Protein AF-0000000083105494 (afdb_homodimer)

Solvent-accessible surface area (backbone atoms only — not comparable to full-atom values): 40669 Å² total; per-residue (Å²): 112,78,75,77,61,77,75,49,69,67,76,32,49,56,84,38,70,68,55,65,85,56,26,51,61,55,11,48,39,48,47,36,42,45,45,66,52,33,46,44,54,46,51,53,44,27,59,74,67,64,54,54,57,67,59,31,16,49,34,38,19,14,28,33,33,40,18,11,52,31,17,45,44,21,35,59,31,64,84,68,34,8,37,50,44,66,51,49,32,23,37,40,69,78,44,42,65,52,46,45,53,34,26,71,74,64,28,65,27,23,39,31,28,13,31,29,54,16,12,51,47,27,33,54,46,23,78,41,35,82,72,43,46,78,60,58,36,58,67,40,40,13,47,31,38,25,30,40,12,56,63,34,26,46,56,16,44,41,22,15,15,26,46,88,60,64,48,18,34,68,67,27,41,49,35,8,49,50,10,35,52,42,21,52,49,26,48,73,70,44,53,68,67,40,31,39,23,10,54,42,52,9,36,50,51,19,47,53,52,35,52,76,67,68,71,58,75,61,60,59,34,71,69,38,51,71,67,47,75,68,61,59,56,75,56,64,71,31,86,45,67,50,46,28,55,42,34,39,44,50,35,52,50,48,42,44,50,36,45,49,46,49,34,50,44,32,35,50,69,67,70,36,78,58,48,69,61,33,46,31,4,34,31,26,23,33,9,51,34,9,28,52,16,24,45,36,56,17,60,52,38,33,66,44,62,62,43,47,48,42,28,61,64,64,13,52,43,20,34,50,31,48,49,52,28,21,52,50,30,40,55,52,21,29,21,39,34,62,27,22,55,60,48,55,52,56,47,12,27,54,9,15,42,34,32,53,53,28,18,42,40,23,47,52,10,50,60,48,41,55,79,53,75,84,41,74,63,51,46,48,41,48,15,48,14,43,26,51,8,39,13,30,38,72,40,50,60,45,42,64,74,50,56,71,50,56,30,55,37,45,38,49,9,34,44,44,17,40,52,46,26,44,50,45,65,68,70,48,80,74,82,77,75,84,74,91,126,112,79,77,78,61,77,76,50,70,66,76,31,50,58,85,39,71,69,56,65,85,57,26,51,61,54,11,46,40,49,46,35,43,46,46,66,54,35,46,43,56,46,52,52,44,26,59,74,68,66,54,54,57,67,59,32,17,49,36,36,19,16,28,33,32,38,18,12,51,33,16,46,44,22,37,59,32,61,86,69,34,8,36,48,42,63,50,50,32,25,37,40,68,79,43,41,65,52,46,44,53,34,26,72,74,64,28,65,27,24,40,31,28,12,32,28,53,16,12,51,47,26,31,53,47,23,77,42,35,81,71,44,46,78,59,56,35,58,66,39,40,13,49,33,37,26,30,40,13,57,61,35,26,45,55,16,44,42,21,14,14,26,46,88,59,63,48,18,34,67,67,26,41,50,35,8,49,50,12,36,53,42,21,54,49,26,48,72,71,44,52,69,67,42,31,39,22,11,53,42,52,11,38,52,52,20,47,52,52,35,52,76,66,68,72,58,73,61,62,58,33,72,70,37,51,70,66,49,76,69,61,59,57,77,56,66,72,31,85,44,68,49,46,28,55,42,34,40,43,50,35,53,49,48,43,44,49,37,46,49,46,49,35,50,44,32,34,49,69,66,71,36,78,58,49,70,63,32,46,32,4,34,31,26,22,31,10,50,36,10,28,51,16,24,44,35,55,17,59,50,38,33,65,44,62,62,41,48,49,40,28,62,65,65,12,50,44,21,33,50,30,48,48,52,27,21,52,51,31,40,56,51,20,29,21,38,34,60,27,21,56,59,49,56,52,56,48,11,26,53,10,15,41,34,32,52,53,29,18,42,41,23,46,51,10,49,60,49,41,56,79,54,75,83,42,72,65,51,46,47,41,49,15,46,15,44,26,50,9,37,14,30,37,72,38,51,60,45,40,65,74,48,57,70,50,56,32,56,36,45,38,50,8,33,44,45,18,38,52,46,26,44,51,46,66,68,69,48,78,75,81,77,78,83,77,91,123

Structure (mmCIF, N/CA/C/O backbone):
data_AF-0000000083105494-model_v1
#
loop_
_entity.id
_entity.type
_entity.pdbx_description
1 polymer 'Purine permease'
#
loop_
_atom_site.group_PDB
_atom_site.id
_atom_site.type_symbol
_atom_site.label_atom_id
_atom_site.label_alt_id
_atom_site.label_comp_id
_atom_site.label_asym_id
_atom_site.label_entity_id
_atom_site.label_seq_id
_atom_site.pdbx_PDB_ins_code
_atom_site.Cartn_x
_atom_site.Cartn_y
_atom_site.Cartn_z
_atom_site.occupancy
_atom_site.B_iso_or_equiv
_atom_site.auth_seq_id
_atom_site.auth_comp_id
_atom_site.auth_asym_id
_atom_site.auth_atom_id
_atom_site.pdbx_PDB_model_num
ATOM 1 N N . MET A 1 1 ? -32.125 -5.23 3.387 1 21.81 1 MET A N 1
ATOM 2 C CA . MET A 1 1 ? -30.734 -4.965 3.018 1 21.81 1 MET A CA 1
ATOM 3 C C . MET A 1 1 ? -30.25 -5.961 1.968 1 21.81 1 MET A C 1
ATOM 5 O O . MET A 1 1 ? -29.922 -7.102 2.295 1 21.81 1 MET A O 1
ATOM 9 N N . GLU A 1 2 ? -30.797 -5.938 0.89 1 27.48 2 GLU A N 1
ATOM 10 C CA . GLU A 1 2 ? -30.641 -6.902 -0.192 1 27.48 2 GLU A CA 1
ATOM 11 C C . GLU A 1 2 ? -29.172 -7.027 -0.611 1 27.48 2 GLU A C 1
ATOM 13 O O . GLU A 1 2 ? -28.516 -6.027 -0.911 1 27.48 2 GLU A O 1
ATOM 18 N N . ASN A 1 3 ? -28.359 -7.879 0.05 1 33.28 3 ASN A N 1
ATOM 19 C CA . ASN A 1 3 ? -27.062 -8.391 -0.372 1 33.28 3 ASN A CA 1
ATOM 20 C C . ASN A 1 3 ? -26.953 -8.477 -1.892 1 33.28 3 ASN A C 1
ATOM 22 O O . ASN A 1 3 ? -27.547 -9.359 -2.51 1 33.28 3 ASN A O 1
ATOM 26 N N . ASN A 1 4 ? -27.125 -7.426 -2.52 1 34.78 4 ASN A N 1
ATOM 27 C CA . ASN A 1 4 ? -26.984 -7.434 -3.973 1 34.78 4 ASN A CA 1
ATOM 28 C C . ASN A 1 4 ? -25.75 -8.203 -4.414 1 34.78 4 ASN A C 1
ATOM 30 O O . ASN A 1 4 ? -24.672 -7.633 -4.535 1 34.78 4 ASN A O 1
ATOM 34 N N . THR A 1 5 ? -25.469 -9.383 -3.889 1 42.84 5 THR A N 1
ATOM 35 C CA . THR A 1 5 ? -24.516 -10.398 -4.348 1 42.84 5 THR A CA 1
ATOM 36 C C . THR A 1 5 ? -24.562 -10.523 -5.871 1 42.84 5 THR A C 1
ATOM 38 O O . THR A 1 5 ? -25.609 -10.781 -6.449 1 42.84 5 THR A O 1
ATOM 41 N N . THR A 1 6 ? -23.891 -9.758 -6.527 1 47.97 6 THR A N 1
ATOM 42 C CA . THR A 1 6 ? -23.781 -10 -7.965 1 47.97 6 THR A CA 1
ATOM 43 C C . THR A 1 6 ? -23.828 -11.5 -8.266 1 47.97 6 THR A C 1
ATOM 45 O O . THR A 1 6 ? -22.922 -12.242 -7.891 1 47.97 6 THR A O 1
ATOM 48 N N . GLU A 1 7 ? -24.969 -12.07 -8.305 1 58.03 7 GLU A N 1
ATOM 49 C CA . GLU A 1 7 ? -25.25 -13.469 -8.602 1 58.03 7 GLU A CA 1
ATOM 50 C C . GLU A 1 7 ? -24.531 -13.914 -9.883 1 58.03 7 GLU A C 1
ATOM 52 O O . GLU A 1 7 ? -24.734 -13.312 -10.945 1 58.03 7 GLU A O 1
ATOM 57 N N . ILE A 1 8 ? -23.312 -14.625 -9.75 1 74.38 8 ILE A N 1
ATOM 58 C CA . ILE A 1 8 ? -22.641 -15.234 -10.891 1 74.38 8 ILE A CA 1
ATOM 59 C C . ILE A 1 8 ? -23.531 -16.344 -11.477 1 74.38 8 ILE A C 1
ATOM 61 O O . ILE A 1 8 ? -24.203 -17.047 -10.742 1 74.38 8 ILE A O 1
ATOM 65 N N . ASN A 1 9 ? -23.688 -16.297 -12.758 1 82.94 9 ASN A N 1
ATOM 66 C CA . ASN A 1 9 ? -24.406 -17.359 -13.461 1 82.94 9 ASN A CA 1
ATOM 67 C C . ASN A 1 9 ? -23.562 -18.609 -13.602 1 82.94 9 ASN A C 1
ATOM 69 O O . ASN A 1 9 ? -22.703 -18.688 -14.484 1 82.94 9 ASN A O 1
ATOM 73 N N . ILE A 1 10 ? -23.875 -19.656 -12.789 1 91.19 10 ILE A N 1
ATOM 74 C CA . ILE A 1 10 ? -23.094 -20.891 -12.805 1 91.19 10 ILE A CA 1
ATOM 75 C C . ILE A 1 10 ? -23.594 -21.797 -13.922 1 91.19 10 ILE A C 1
ATOM 77 O O . ILE A 1 10 ? -24.766 -22.172 -13.953 1 91.19 10 ILE A O 1
ATOM 81 N N . ILE A 1 11 ? -22.688 -22.156 -14.805 1 93.12 11 ILE A N 1
ATOM 82 C CA . ILE A 1 11 ? -23 -22.984 -15.961 1 93.12 11 ILE A CA 1
ATOM 83 C C . ILE A 1 11 ? -22.75 -24.453 -15.617 1 93.12 11 ILE A C 1
ATOM 85 O O . ILE A 1 11 ? -23.531 -25.328 -16.031 1 93.12 11 ILE A O 1
ATOM 89 N N . TYR A 1 12 ? -21.656 -24.734 -14.914 1 95.31 12 TYR A N 1
ATOM 90 C CA . TYR A 1 12 ? -21.328 -26.062 -14.422 1 95.31 12 TYR A CA 1
ATOM 91 C C . TYR A 1 12 ? -21.141 -26.062 -12.914 1 95.31 12 TYR A C 1
ATOM 93 O O . TYR A 1 12 ? -20.344 -25.281 -12.391 1 95.31 12 TYR A O 1
ATOM 101 N N . GLY A 1 13 ? -21.812 -26.906 -12.289 1 94.94 13 GLY A N 1
ATOM 102 C CA . GLY A 1 13 ? -21.719 -27.016 -10.844 1 94.94 13 GLY A CA 1
ATOM 103 C C . GLY A 1 13 ? -20.531 -27.828 -10.383 1 94.94 13 GLY A C 1
ATOM 104 O O . GLY A 1 13 ? -19.766 -28.344 -11.203 1 94.94 13 GLY A O 1
ATOM 105 N N . ILE A 1 14 ? -20.438 -28.109 -9.141 1 95.31 14 ILE A N 1
ATOM 106 C CA . ILE A 1 14 ? -19.25 -28.641 -8.492 1 95.31 14 ILE A CA 1
ATOM 107 C C . ILE A 1 14 ? -18.984 -30.062 -8.961 1 95.31 14 ILE A C 1
ATOM 109 O O . ILE A 1 14 ? -17.828 -30.453 -9.141 1 95.31 14 ILE A O 1
ATOM 113 N N . ASN A 1 15 ? -19.984 -30.812 -9.219 1 94.81 15 ASN A N 1
ATOM 114 C CA . ASN A 1 15 ? -19.812 -32.219 -9.547 1 94.81 15 ASN A CA 1
ATOM 115 C C . ASN A 1 15 ? -20.094 -32.5 -11.023 1 94.81 15 ASN A C 1
ATOM 117 O O . ASN A 1 15 ? -20.078 -33.656 -11.469 1 94.81 15 ASN A O 1
ATOM 121 N N . ASP A 1 16 ? -20.312 -31.391 -11.742 1 96.19 16 ASP A N 1
ATOM 122 C CA . ASP A 1 16 ? -20.562 -31.547 -13.172 1 96.19 16 ASP A CA 1
ATOM 123 C C . ASP A 1 16 ? -19.281 -31.969 -13.914 1 96.19 16 ASP A C 1
ATOM 125 O O . ASP A 1 16 ? -18.188 -31.547 -13.547 1 96.19 16 ASP A O 1
ATOM 129 N N . LYS A 1 17 ? -19.5 -32.844 -14.906 1 97 17 LYS A N 1
ATOM 130 C CA . LYS A 1 17 ? -18.406 -33.281 -15.758 1 97 17 LYS A CA 1
ATOM 131 C C . LYS A 1 17 ? -18.672 -32.969 -17.219 1 97 17 LYS A C 1
ATOM 133 O O . LYS A 1 17 ? -19.078 -33.875 -17.984 1 97 17 LYS A O 1
ATOM 138 N N . PRO A 1 18 ? -18.391 -31.828 -17.562 1 95.44 18 PRO A N 1
ATOM 139 C CA . PRO A 1 18 ? -18.594 -31.531 -18.984 1 95.44 18 PRO A CA 1
ATOM 140 C C . PRO A 1 18 ? -17.797 -32.438 -19.906 1 95.44 18 PRO A C 1
ATOM 142 O O . PRO A 1 18 ? -16.859 -33.125 -19.469 1 95.44 18 PRO A O 1
ATOM 145 N N . LYS A 1 19 ? -18.234 -32.438 -21.172 1 96.06 19 LYS A N 1
ATOM 146 C CA . LYS A 1 19 ? -17.516 -33.25 -22.156 1 96.06 19 LYS A CA 1
ATOM 147 C C . LYS A 1 19 ? -16.047 -32.812 -22.25 1 96.06 19 LYS A C 1
ATOM 149 O O . LYS A 1 19 ? -15.727 -31.641 -22.016 1 96.06 19 LYS A O 1
ATOM 154 N N . LEU A 1 20 ? -15.266 -33.719 -22.609 1 95.62 20 LEU A N 1
ATOM 155 C CA . LEU A 1 20 ? -13.828 -33.469 -22.672 1 95.62 20 LEU A CA 1
ATOM 156 C C . LEU A 1 20 ? -13.516 -32.344 -23.641 1 95.62 20 LEU A C 1
ATOM 158 O O . LEU A 1 20 ? -12.594 -31.562 -23.422 1 95.62 20 LEU A O 1
ATOM 162 N N . SER A 1 21 ? -14.312 -32.25 -24.703 1 95.19 21 SER A N 1
ATOM 163 C CA . SER A 1 21 ? -14.094 -31.203 -25.703 1 95.19 21 SER A CA 1
ATOM 164 C C . SER A 1 21 ? -14.305 -29.812 -25.109 1 95.19 21 SER A C 1
ATOM 166 O O . SER A 1 21 ? -13.688 -28.844 -25.562 1 95.19 21 SER A O 1
ATOM 168 N N . LYS A 1 22 ? -15.102 -29.75 -24.125 1 94.44 22 LYS A N 1
ATOM 169 C CA . LYS A 1 22 ? -15.352 -28.484 -23.438 1 94.44 22 LYS A CA 1
ATOM 170 C C . LYS A 1 22 ? -14.453 -28.328 -22.219 1 94.44 22 LYS A C 1
ATOM 172 O O . LYS A 1 22 ? -14.008 -27.219 -21.906 1 94.44 22 LYS A O 1
ATOM 177 N N . SER A 1 23 ? -14.172 -29.438 -21.578 1 96.31 23 SER A N 1
ATOM 178 C CA . SER A 1 23 ? -13.422 -29.422 -20.312 1 96.31 23 SER A CA 1
ATOM 179 C C . SER A 1 23 ? -11.961 -29.047 -20.547 1 96.31 23 SER A C 1
ATOM 181 O O . SER A 1 23 ? -11.359 -28.359 -19.719 1 96.31 23 SER A O 1
ATOM 183 N N . ILE A 1 24 ? -11.414 -29.469 -21.609 1 95.88 24 ILE A N 1
ATOM 184 C CA . ILE A 1 24 ? -9.992 -29.25 -21.859 1 95.88 24 ILE A CA 1
ATOM 185 C C . ILE A 1 24 ? -9.727 -27.75 -22.062 1 95.88 24 ILE A C 1
ATOM 187 O O . ILE A 1 24 ? -8.867 -27.172 -21.391 1 95.88 24 ILE A O 1
ATOM 191 N N . PRO A 1 25 ? -10.531 -27.125 -22.938 1 93.19 25 PRO A N 1
ATOM 192 C CA . PRO A 1 25 ? -10.312 -25.672 -23.062 1 93.19 25 PRO A CA 1
ATOM 193 C C . PRO A 1 25 ? -10.578 -24.922 -21.766 1 93.19 25 PRO A C 1
ATOM 195 O O . PRO A 1 25 ? -9.875 -23.969 -21.438 1 93.19 25 PRO A O 1
ATOM 198 N N . LEU A 1 26 ? -11.539 -25.328 -21.062 1 94.19 26 LEU A N 1
ATOM 199 C CA . LEU A 1 26 ? -11.852 -24.703 -19.781 1 94.19 26 LEU A CA 1
ATOM 200 C C . LEU A 1 26 ? -10.727 -24.922 -18.781 1 94.19 26 LEU A C 1
ATOM 202 O O . LEU A 1 26 ? -10.391 -24.016 -18.016 1 94.19 26 LEU A O 1
ATOM 206 N N . ALA A 1 27 ? -10.164 -26.094 -18.781 1 96.56 27 ALA A N 1
ATOM 207 C CA . ALA A 1 27 ? -9.023 -26.391 -17.922 1 96.56 27 ALA A CA 1
ATOM 208 C C . ALA A 1 27 ? -7.816 -25.547 -18.297 1 96.56 27 ALA A C 1
ATOM 210 O O . ALA A 1 27 ? -7.09 -25.062 -17.422 1 96.56 27 ALA A O 1
ATOM 211 N N . PHE A 1 28 ? -7.637 -25.375 -19.562 1 93.94 28 PHE A N 1
ATOM 212 C CA . PHE A 1 28 ? -6.523 -24.562 -20.047 1 93.94 28 PHE A CA 1
ATOM 213 C C . PHE A 1 28 ? -6.645 -23.125 -19.562 1 93.94 28 PHE A C 1
ATOM 215 O O . PHE A 1 28 ? -5.637 -22.469 -19.297 1 93.94 28 PHE A O 1
ATOM 222 N N . GLN A 1 29 ? -7.82 -22.672 -19.391 1 92.25 29 GLN A N 1
ATOM 223 C CA . GLN A 1 29 ? -8.031 -21.312 -18.891 1 92.25 29 GLN A CA 1
ATOM 224 C C . GLN A 1 29 ? -7.488 -21.172 -17.469 1 92.25 29 GLN A C 1
ATOM 226 O O . GLN A 1 29 ? -6.879 -20.156 -17.125 1 92.25 29 GLN A O 1
ATOM 231 N N . HIS A 1 30 ? -7.719 -22.172 -16.672 1 94.75 30 HIS A N 1
ATOM 232 C CA . HIS A 1 30 ? -7.184 -22.156 -15.312 1 94.75 30 HIS A CA 1
ATOM 233 C C . HIS A 1 30 ? -5.656 -22.156 -15.328 1 94.75 30 HIS A C 1
ATOM 235 O O . HIS A 1 30 ? -5.027 -21.453 -14.547 1 94.75 30 HIS A O 1
ATOM 241 N N . ILE A 1 31 ? -5.133 -22.922 -16.203 1 94.31 31 ILE A N 1
ATOM 242 C CA . ILE A 1 31 ? -3.682 -23.031 -16.297 1 94.31 31 ILE A CA 1
ATOM 243 C C . ILE A 1 31 ? -3.09 -21.703 -16.766 1 94.31 31 ILE A C 1
ATOM 245 O O . ILE A 1 31 ? -2.088 -21.234 -16.219 1 94.31 31 ILE A O 1
ATOM 249 N N . LEU A 1 32 ? -3.725 -21.188 -17.719 1 90.5 32 LEU A N 1
ATOM 250 C CA . LEU A 1 32 ? -3.242 -19.922 -18.266 1 90.5 32 LEU A CA 1
ATOM 251 C C . LEU A 1 32 ? -3.307 -18.812 -17.203 1 90.5 32 LEU A C 1
ATOM 253 O O . LEU A 1 32 ? -2.439 -17.938 -17.156 1 90.5 32 LEU A O 1
ATOM 257 N N . ALA A 1 33 ? -4.258 -18.891 -16.359 1 89.75 33 ALA A N 1
ATOM 258 C CA . ALA A 1 33 ? -4.461 -17.859 -15.336 1 89.75 33 ALA A CA 1
ATOM 259 C C . ALA A 1 33 ? -3.389 -17.953 -14.258 1 89.75 33 ALA A C 1
ATOM 261 O O . ALA A 1 33 ? -2.902 -16.922 -13.773 1 89.75 33 ALA A O 1
ATOM 262 N N . MET A 1 34 ? -2.988 -19.109 -13.961 1 93.06 34 MET A N 1
ATOM 263 C CA . MET A 1 34 ? -2.096 -19.266 -12.812 1 93.06 34 MET A CA 1
ATOM 264 C C . MET A 1 34 ? -0.644 -19.375 -13.266 1 93.06 34 MET A C 1
ATOM 266 O O . MET A 1 34 ? 0.272 -19.312 -12.445 1 93.06 34 MET A O 1
ATOM 270 N N . PHE A 1 35 ? -0.411 -19.547 -14.555 1 90.88 35 PHE A N 1
ATOM 271 C CA . PHE A 1 35 ? 0.875 -19.969 -15.102 1 90.88 35 PHE A CA 1
ATOM 272 C C . PHE A 1 35 ? 1.973 -18.984 -14.727 1 90.88 35 PHE A C 1
ATOM 274 O O . PHE A 1 35 ? 3.01 -19.375 -14.188 1 90.88 35 PHE A O 1
ATOM 281 N N . ALA A 1 36 ? 1.715 -17.75 -14.984 1 90.81 36 ALA A N 1
ATOM 282 C CA . ALA A 1 36 ? 2.713 -16.719 -14.734 1 90.81 36 ALA A CA 1
ATOM 283 C C . ALA A 1 36 ? 3.078 -16.656 -13.25 1 90.81 36 ALA A C 1
ATOM 285 O O . ALA A 1 36 ? 4.246 -16.484 -12.898 1 90.81 36 ALA A O 1
ATOM 286 N N . SER A 1 37 ? 2.119 -16.797 -12.414 1 92.94 37 SER A N 1
ATOM 287 C CA . SER A 1 37 ? 2.35 -16.75 -10.977 1 92.94 37 SER A CA 1
ATOM 288 C C . SER A 1 37 ? 3.182 -17.938 -10.508 1 92.94 37 SER A C 1
ATOM 290 O O . SER A 1 37 ? 4.078 -17.781 -9.672 1 92.94 37 SER A O 1
ATOM 292 N N . ASN A 1 38 ? 2.945 -19.031 -11.07 1 96.31 38 ASN A N 1
ATOM 293 C CA . ASN A 1 38 ? 3.568 -20.266 -10.625 1 96.31 38 ASN A CA 1
ATOM 294 C C . ASN A 1 38 ? 5.062 -20.297 -10.953 1 96.31 38 ASN A C 1
ATOM 296 O O . ASN A 1 38 ? 5.84 -20.953 -10.258 1 96.31 38 ASN A O 1
ATOM 300 N N . ILE A 1 39 ? 5.484 -19.609 -11.945 1 95.5 39 ILE A N 1
ATOM 301 C CA . ILE A 1 39 ? 6.867 -19.719 -12.406 1 95.5 39 ILE A CA 1
ATOM 302 C C . ILE A 1 39 ? 7.688 -18.547 -11.875 1 95.5 39 ILE A C 1
ATOM 304 O O . ILE A 1 39 ? 8.914 -18.531 -12.016 1 95.5 39 ILE A O 1
ATOM 308 N N . THR A 1 40 ? 7.059 -17.609 -11.219 1 94.81 40 THR A N 1
ATOM 309 C CA . THR A 1 40 ? 7.703 -16.359 -10.812 1 94.81 40 THR A CA 1
ATOM 310 C C . THR A 1 40 ? 8.75 -16.625 -9.727 1 94.81 40 THR A C 1
ATOM 312 O O . THR A 1 40 ? 9.898 -16.188 -9.852 1 94.81 40 THR A O 1
ATOM 315 N N . VAL A 1 41 ? 8.422 -17.391 -8.742 1 95.62 41 VAL A N 1
ATOM 316 C CA . VAL A 1 41 ? 9.305 -17.594 -7.598 1 95.62 41 VAL A CA 1
ATOM 317 C C . VAL A 1 41 ? 10.555 -18.359 -8.047 1 95.62 41 VAL A C 1
ATOM 319 O O . VAL A 1 41 ? 11.68 -17.922 -7.781 1 95.62 41 VAL A O 1
ATOM 322 N N . PRO A 1 42 ? 10.438 -19.469 -8.797 1 96.56 42 PRO A N 1
ATOM 323 C CA . PRO A 1 42 ? 11.656 -20.141 -9.242 1 96.56 42 PRO A CA 1
ATOM 324 C C . PRO A 1 42 ? 12.523 -19.281 -10.148 1 96.56 42 PRO A C 1
ATOM 326 O O . PRO A 1 42 ? 13.758 -19.328 -10.055 1 96.56 42 PRO A O 1
ATOM 329 N N . LEU A 1 43 ? 11.938 -18.516 -10.961 1 94.56 43 LEU A N 1
ATOM 330 C CA . LEU A 1 43 ? 12.711 -17.672 -11.859 1 94.56 43 LEU A CA 1
ATOM 331 C C . LEU A 1 43 ? 13.453 -16.594 -11.07 1 94.56 43 LEU A C 1
ATOM 333 O O . LEU A 1 43 ? 14.641 -16.359 -11.297 1 94.56 43 LEU A O 1
ATOM 337 N N . LEU A 1 44 ? 12.719 -15.945 -10.164 1 93.25 44 LEU A N 1
ATOM 338 C CA . LEU A 1 44 ? 13.312 -14.867 -9.375 1 93.25 44 LEU A CA 1
ATOM 339 C C . LEU A 1 44 ? 14.438 -15.398 -8.492 1 93.25 44 LEU A C 1
ATOM 341 O O . LEU A 1 44 ? 15.5 -14.773 -8.398 1 93.25 44 LEU A O 1
ATOM 345 N N . LEU A 1 45 ? 14.18 -16.484 -7.91 1 95 45 LEU A N 1
ATOM 346 C CA . LEU A 1 45 ? 15.203 -17.062 -7.035 1 95 45 LEU A CA 1
ATOM 347 C C . LEU A 1 45 ? 16.422 -17.5 -7.84 1 95 45 LEU A C 1
ATOM 349 O O . LEU A 1 45 ? 17.562 -17.281 -7.418 1 95 45 LEU A O 1
ATOM 353 N N . SER A 1 46 ? 16.203 -18.156 -8.992 1 95.38 46 SER A N 1
ATOM 354 C CA . SER A 1 46 ? 17.312 -18.578 -9.859 1 95.38 46 SER A CA 1
ATOM 355 C C . SER A 1 46 ? 18.156 -17.391 -10.289 1 95.38 46 SER A C 1
ATOM 357 O O . SER A 1 46 ? 19.391 -17.469 -10.281 1 95.38 46 SER A O 1
ATOM 359 N N . ASN A 1 47 ? 17.516 -16.344 -10.617 1 91.25 47 ASN A N 1
ATOM 360 C CA . ASN A 1 47 ? 18.25 -15.148 -11.023 1 91.25 47 ASN A CA 1
ATOM 361 C C . ASN A 1 47 ? 19.031 -14.555 -9.867 1 91.25 47 ASN A C 1
ATOM 363 O O . ASN A 1 47 ? 20.188 -14.141 -10.039 1 91.25 47 ASN A O 1
ATOM 367 N N . ALA A 1 48 ? 18.406 -14.5 -8.75 1 89.62 48 ALA A N 1
ATOM 368 C CA . ALA A 1 48 ? 19.062 -13.93 -7.574 1 89.62 48 ALA A CA 1
ATOM 369 C C . ALA A 1 48 ? 20.297 -14.719 -7.191 1 89.62 48 ALA A C 1
ATOM 371 O O . ALA A 1 48 ? 21.281 -14.156 -6.707 1 89.62 48 ALA A O 1
ATOM 372 N N . LEU A 1 49 ? 20.297 -16 -7.441 1 94.19 49 LEU A N 1
ATOM 373 C CA . LEU A 1 49 ? 21.406 -16.875 -7.039 1 94.19 49 LEU A CA 1
ATOM 374 C C . LEU A 1 49 ? 22.375 -17.094 -8.195 1 94.19 49 LEU A C 1
ATOM 376 O O . LEU A 1 49 ? 23.422 -17.719 -8.023 1 94.19 49 LEU A O 1
ATOM 380 N N . GLY A 1 50 ? 22.031 -16.625 -9.336 1 92.19 50 GLY A N 1
ATOM 381 C CA . GLY A 1 50 ? 22.875 -16.812 -10.5 1 92.19 50 GLY A CA 1
ATOM 382 C C . GLY A 1 50 ? 22.922 -18.234 -11 1 92.19 50 GLY A C 1
ATOM 383 O O . GLY A 1 50 ? 23.969 -18.734 -11.398 1 92.19 50 GLY A O 1
ATOM 384 N N . LEU A 1 51 ? 21.781 -18.891 -10.969 1 94.88 51 LEU A N 1
ATOM 385 C CA . LEU A 1 51 ? 21.719 -20.266 -11.445 1 94.88 51 LEU A CA 1
ATOM 386 C C . LEU A 1 51 ? 21.734 -20.312 -12.969 1 94.88 51 LEU A C 1
ATOM 388 O O . LEU A 1 51 ? 21.266 -19.391 -13.633 1 94.88 51 LEU A O 1
ATOM 392 N N . ASN A 1 52 ? 22.281 -21.391 -13.461 1 94.12 52 ASN A N 1
ATOM 393 C CA . ASN A 1 52 ? 22.266 -21.547 -14.914 1 94.12 52 ASN A CA 1
ATOM 394 C C . ASN A 1 52 ? 20.906 -22 -15.43 1 94.12 52 ASN A C 1
ATOM 396 O O . ASN A 1 52 ? 20 -22.266 -14.641 1 94.12 52 ASN A O 1
ATOM 400 N N . SER A 1 53 ? 20.734 -22.078 -16.734 1 94.31 53 SER A N 1
ATOM 401 C CA . SER A 1 53 ? 19.438 -22.344 -17.375 1 94.31 53 SER A CA 1
ATOM 402 C C . SER A 1 53 ? 18.953 -23.766 -17.062 1 94.31 53 SER A C 1
ATOM 404 O O . SER A 1 53 ? 17.75 -24 -16.953 1 94.31 53 SER A O 1
ATOM 406 N N . LYS A 1 54 ? 19.875 -24.656 -16.938 1 94.69 54 LYS A N 1
ATOM 407 C CA . LYS A 1 54 ? 19.516 -26.031 -16.656 1 94.69 54 LYS A CA 1
ATOM 408 C C . LYS A 1 54 ? 18.906 -26.156 -15.258 1 94.69 54 LYS A C 1
ATOM 410 O O . LYS A 1 54 ? 17.891 -26.828 -15.078 1 94.69 54 LYS A O 1
ATOM 415 N N . GLU A 1 55 ? 19.531 -25.531 -14.328 1 95.75 55 GLU A N 1
ATOM 416 C CA . GLU A 1 55 ? 19.031 -25.531 -12.961 1 95.75 55 GLU A CA 1
ATOM 417 C C . GLU A 1 55 ? 17.688 -24.828 -12.867 1 95.75 55 GLU A C 1
ATOM 419 O O . GLU A 1 55 ? 16.781 -25.297 -12.172 1 95.75 55 GLU A O 1
ATOM 424 N N . THR A 1 56 ? 17.594 -23.703 -13.555 1 96.88 56 THR A N 1
ATOM 425 C CA . THR A 1 56 ? 16.344 -22.969 -13.57 1 96.88 56 THR A CA 1
ATOM 426 C C . THR A 1 56 ? 15.234 -23.797 -14.195 1 96.88 56 THR A C 1
ATOM 428 O O . THR A 1 56 ? 14.109 -23.828 -13.68 1 96.88 56 THR A O 1
ATOM 431 N N . THR A 1 57 ? 15.57 -24.422 -15.281 1 97.06 57 THR A N 1
ATOM 432 C CA . THR A 1 57 ? 14.625 -25.312 -15.953 1 97.06 57 THR A CA 1
ATOM 433 C C . THR A 1 57 ? 14.125 -26.391 -15.008 1 97.06 57 THR A C 1
ATOM 435 O O . THR A 1 57 ? 12.93 -26.672 -14.938 1 97.06 57 THR A O 1
ATOM 438 N N . PHE A 1 58 ? 15.07 -26.953 -14.297 1 97.5 58 PHE A N 1
ATOM 439 C CA . PHE A 1 58 ? 14.742 -28 -13.336 1 97.5 58 PHE A CA 1
ATOM 440 C C . PHE A 1 58 ? 13.781 -27.484 -12.273 1 97.5 58 PHE A C 1
ATOM 442 O O . PHE A 1 58 ? 12.781 -28.141 -11.961 1 97.5 58 PHE A O 1
ATOM 449 N N . LEU A 1 59 ? 13.977 -26.297 -11.727 1 97.94 59 LEU A N 1
ATOM 450 C CA . LEU A 1 59 ? 13.133 -25.719 -10.68 1 97.94 59 LEU A CA 1
ATOM 451 C C . LEU A 1 59 ? 11.75 -25.375 -11.227 1 97.94 59 LEU A C 1
ATOM 453 O O . LEU A 1 59 ? 10.758 -25.484 -10.508 1 97.94 59 LEU A O 1
ATOM 457 N N . ILE A 1 60 ? 11.68 -24.953 -12.453 1 97.81 60 ILE A N 1
ATOM 458 C CA . ILE A 1 60 ? 10.398 -24.656 -13.086 1 97.81 60 ILE A CA 1
ATOM 459 C C . ILE A 1 60 ? 9.594 -25.953 -13.258 1 97.81 60 ILE A C 1
ATOM 461 O O . ILE A 1 60 ? 8.383 -25.969 -13.008 1 97.81 60 ILE A O 1
ATOM 465 N N . GLN A 1 61 ? 10.297 -27.016 -13.664 1 98.19 61 GLN A N 1
ATOM 466 C CA . GLN A 1 61 ? 9.641 -28.312 -13.75 1 98.19 61 GLN A CA 1
ATOM 467 C C . GLN A 1 61 ? 9.047 -28.719 -12.406 1 98.19 61 GLN A C 1
ATOM 469 O O . GLN A 1 61 ? 7.918 -29.203 -12.336 1 98.19 61 GLN A O 1
ATOM 474 N N . CYS A 1 62 ? 9.828 -28.531 -11.391 1 98.44 62 CYS A N 1
ATOM 475 C CA . CYS A 1 62 ? 9.383 -28.891 -10.047 1 98.44 62 CYS A CA 1
ATOM 476 C C . CYS A 1 62 ? 8.156 -28.078 -9.648 1 98.44 62 CYS A C 1
ATOM 478 O O . CYS A 1 62 ? 7.219 -28.609 -9.055 1 98.44 62 CYS A O 1
ATOM 480 N N . ALA A 1 63 ? 8.18 -26.797 -9.961 1 98.31 63 ALA A N 1
ATOM 481 C CA . ALA A 1 63 ? 7.051 -25.922 -9.641 1 98.31 63 ALA A CA 1
ATOM 482 C C . ALA A 1 63 ? 5.785 -26.375 -10.367 1 98.31 63 ALA A C 1
ATOM 484 O O . ALA A 1 63 ? 4.707 -26.422 -9.773 1 98.31 63 ALA A O 1
ATOM 485 N N . LEU A 1 64 ? 5.93 -26.703 -11.641 1 98.06 64 LEU A N 1
ATOM 486 C CA . LEU A 1 64 ? 4.789 -27.172 -12.422 1 98.06 64 LEU A CA 1
ATOM 487 C C . LEU A 1 64 ? 4.27 -28.5 -11.891 1 98.06 64 LEU A C 1
ATOM 489 O O . LEU A 1 64 ? 3.057 -28.688 -11.758 1 98.06 64 LEU A O 1
ATOM 493 N N . PHE A 1 65 ? 5.195 -29.344 -11.602 1 98.5 65 PHE A N 1
ATOM 494 C CA . PHE A 1 65 ? 4.84 -30.672 -11.094 1 98.5 65 PHE A CA 1
ATOM 495 C C . PHE A 1 65 ? 4.051 -30.547 -9.797 1 98.5 65 PHE A C 1
ATOM 497 O O . PHE A 1 65 ? 2.982 -31.141 -9.656 1 98.5 65 PHE A O 1
ATOM 504 N N . MET A 1 66 ? 4.492 -29.75 -8.93 1 98.44 66 MET A N 1
ATOM 505 C CA . MET A 1 66 ? 3.85 -29.641 -7.621 1 98.44 66 MET A CA 1
ATOM 506 C C . MET A 1 66 ? 2.557 -28.828 -7.719 1 98.44 66 MET A C 1
ATOM 508 O O . MET A 1 66 ? 1.637 -29.031 -6.922 1 98.44 66 MET A O 1
ATOM 512 N N . ALA A 1 67 ? 2.482 -27.891 -8.633 1 98.5 67 ALA A N 1
ATOM 513 C CA . ALA A 1 67 ? 1.201 -27.219 -8.859 1 98.5 67 ALA A CA 1
ATOM 514 C C . ALA A 1 67 ? 0.112 -28.234 -9.203 1 98.5 67 ALA A C 1
ATOM 516 O O . ALA A 1 67 ? -1.01 -28.141 -8.695 1 98.5 67 ALA A O 1
ATOM 517 N N . GLY A 1 68 ? 0.48 -29.188 -10.055 1 98.38 68 GLY A N 1
ATOM 518 C CA . GLY A 1 68 ? -0.459 -30.234 -10.391 1 98.38 68 GLY A CA 1
ATOM 519 C C . GLY A 1 68 ? -0.832 -31.109 -9.203 1 98.38 68 GLY A C 1
ATOM 520 O O . GLY A 1 68 ? -2.016 -31.312 -8.93 1 98.38 68 GLY A O 1
ATOM 521 N N . ILE A 1 69 ? 0.145 -31.516 -8.5 1 98.12 69 ILE A N 1
ATOM 522 C CA . ILE A 1 69 ? -0.067 -32.406 -7.359 1 98.12 69 ILE A CA 1
ATOM 523 C C . ILE A 1 69 ? -0.877 -31.688 -6.285 1 98.12 69 ILE A C 1
ATOM 525 O O . ILE A 1 69 ? -1.834 -32.25 -5.738 1 98.12 69 ILE A O 1
ATOM 529 N N . SER A 1 70 ? -0.434 -30.484 -5.98 1 98.19 70 SER A N 1
ATOM 530 C CA . SER A 1 70 ? -1.112 -29.719 -4.945 1 98.19 70 SER A CA 1
ATOM 531 C C . SER A 1 70 ? -2.572 -29.469 -5.309 1 98.19 70 SER A C 1
ATOM 533 O O . SER A 1 70 ? -3.447 -29.5 -4.441 1 98.19 70 SER A O 1
ATOM 535 N N . THR A 1 71 ? -2.811 -29.172 -6.551 1 98.12 71 THR A N 1
ATOM 536 C CA . THR A 1 71 ? -4.18 -28.969 -7.012 1 98.12 71 THR A CA 1
ATOM 537 C C . THR A 1 71 ? -5 -30.25 -6.848 1 98.12 71 THR A C 1
ATOM 539 O O . THR A 1 71 ? -6.148 -30.203 -6.395 1 98.12 71 THR A O 1
ATOM 542 N N . PHE A 1 72 ? -4.41 -31.375 -7.168 1 97.31 72 PHE A N 1
ATOM 543 C CA . PHE A 1 72 ? -5.074 -32.656 -7 1 97.31 72 PHE A CA 1
ATOM 544 C C . PHE A 1 72 ? -5.434 -32.906 -5.539 1 97.31 72 PHE A C 1
ATOM 546 O O . PHE A 1 72 ? -6.543 -33.344 -5.23 1 97.31 72 PHE A O 1
ATOM 553 N N . ILE A 1 73 ? -4.543 -32.625 -4.707 1 97.19 73 ILE A N 1
ATOM 554 C CA . ILE A 1 73 ? -4.75 -32.812 -3.273 1 97.19 73 ILE A CA 1
ATOM 555 C C . ILE A 1 73 ? -5.887 -31.922 -2.791 1 97.19 73 ILE A C 1
ATOM 557 O O . ILE A 1 73 ? -6.754 -32.344 -2.033 1 97.19 73 ILE A O 1
ATOM 561 N N . GLN A 1 74 ? -5.949 -30.688 -3.227 1 97.62 74 GLN A N 1
ATOM 562 C CA . GLN A 1 74 ? -6.922 -29.703 -2.801 1 97.62 74 GLN A CA 1
ATOM 563 C C . GLN A 1 74 ? -8.328 -30.078 -3.242 1 97.62 74 GLN A C 1
ATOM 565 O O . GLN A 1 74 ? -9.289 -29.953 -2.475 1 97.62 74 GLN A O 1
ATOM 570 N N . ILE A 1 75 ? -8.484 -30.719 -4.445 1 96.31 75 ILE A N 1
ATOM 571 C CA . ILE A 1 75 ? -9.805 -30.969 -5.016 1 96.31 75 ILE A CA 1
ATOM 572 C C . ILE A 1 75 ? -10.336 -32.312 -4.527 1 96.31 75 ILE A C 1
ATOM 574 O O . ILE A 1 75 ? -11.539 -32.562 -4.566 1 96.31 75 ILE A O 1
ATOM 578 N N . SER A 1 76 ? -9.539 -33.375 -4.266 1 89.06 76 SER A N 1
ATOM 579 C CA . SER A 1 76 ? -9.93 -34.75 -3.99 1 89.06 76 SER A CA 1
ATOM 580 C C . SER A 1 76 ? -10.492 -34.906 -2.58 1 89.06 76 SER A C 1
ATOM 582 O O . SER A 1 76 ? -11.32 -35.781 -2.324 1 89.06 76 SER A O 1
ATOM 584 N N . ARG A 1 77 ? -10.633 -34.031 -1.724 1 82.56 77 ARG A N 1
ATOM 585 C CA . ARG A 1 77 ? -11.031 -34.188 -0.325 1 82.56 77 ARG A CA 1
ATOM 586 C C . ARG A 1 77 ? -10.898 -35.625 0.146 1 82.56 77 ARG A C 1
ATOM 588 O O . ARG A 1 77 ? -11.844 -36.188 0.7 1 82.56 77 ARG A O 1
ATOM 595 N N . LYS A 1 78 ? -9.906 -36.281 -0.128 1 81.75 78 LYS A N 1
ATOM 596 C CA . LYS A 1 78 ? -9.68 -37.625 0.403 1 81.75 78 LYS A CA 1
ATOM 597 C C . LYS A 1 78 ? -9.469 -37.594 1.913 1 81.75 78 LYS A C 1
ATOM 599 O O . LYS A 1 78 ? -8.445 -37.094 2.391 1 81.75 78 LYS A O 1
ATOM 604 N N . GLY A 1 79 ? -10.461 -38.094 2.656 1 83.88 79 GLY A N 1
ATOM 605 C CA . GLY A 1 79 ? -10.422 -38 4.105 1 83.88 79 GLY A CA 1
ATOM 606 C C . GLY A 1 79 ? -10.68 -36.562 4.602 1 83.88 79 GLY A C 1
ATOM 607 O O . GLY A 1 79 ? -11.719 -35.969 4.289 1 83.88 79 GLY A O 1
ATOM 608 N N . LYS A 1 80 ? -9.508 -36.031 5.312 1 91.69 80 LYS A N 1
ATOM 609 C CA . LYS A 1 80 ? -9.664 -34.688 5.879 1 91.69 80 LYS A CA 1
ATOM 610 C C . LYS A 1 80 ? -8.812 -33.656 5.133 1 91.69 80 LYS A C 1
ATOM 612 O O . LYS A 1 80 ? -8.875 -32.469 5.418 1 91.69 80 LYS A O 1
ATOM 617 N N . ILE A 1 81 ? -8.141 -34.188 4.031 1 96.19 81 ILE A N 1
ATOM 618 C CA . ILE A 1 81 ? -7.215 -33.312 3.326 1 96.19 81 ILE A CA 1
ATOM 619 C C . ILE A 1 81 ? -7.867 -32.812 2.045 1 96.19 81 ILE A C 1
ATOM 621 O O . ILE A 1 81 ? -8.383 -33.594 1.247 1 96.19 81 ILE A O 1
ATOM 625 N N . GLY A 1 82 ? -7.875 -31.5 1.893 1 97.06 82 GLY A N 1
ATOM 626 C CA . GLY A 1 82 ? -8.5 -30.875 0.744 1 97.06 82 GLY A CA 1
ATOM 627 C C . GLY A 1 82 ? -9.844 -30.234 1.068 1 97.06 82 GLY A C 1
ATOM 628 O O . GLY A 1 82 ? -10.57 -30.719 1.938 1 97.06 82 GLY A O 1
ATOM 629 N N . SER A 1 83 ? -10.18 -29.25 0.346 1 96.75 83 SER A N 1
ATOM 630 C CA . SER A 1 83 ? -11.461 -28.578 0.535 1 96.75 83 SER A CA 1
ATOM 631 C C . SER A 1 83 ? -12.562 -29.25 -0.277 1 96.75 83 SER A C 1
ATOM 633 O O . SER A 1 83 ? -13.742 -29.078 0.008 1 96.75 83 SER A O 1
ATOM 635 N N . GLY A 1 84 ? -12.156 -29.938 -1.336 1 96.94 84 GLY A N 1
ATOM 636 C CA . GLY A 1 84 ? -13.125 -30.531 -2.244 1 96.94 84 GLY A CA 1
ATOM 637 C C . GLY A 1 84 ? -13.727 -29.531 -3.211 1 96.94 84 GLY A C 1
ATOM 638 O O . GLY A 1 84 ? -14.695 -29.828 -3.91 1 96.94 84 GLY A O 1
ATOM 639 N N . LEU A 1 85 ? -13.211 -28.359 -3.201 1 97.12 85 LEU A N 1
ATOM 640 C CA . LEU A 1 85 ? -13.68 -27.297 -4.078 1 97.12 85 LEU A CA 1
ATOM 641 C C . LEU A 1 85 ? -12.734 -27.109 -5.266 1 97.12 85 LEU A C 1
ATOM 643 O O . LEU A 1 85 ? -11.594 -27.562 -5.234 1 97.12 85 LEU A O 1
ATOM 647 N N . PRO A 1 86 ? -13.195 -26.562 -6.375 1 96.94 86 PRO A N 1
ATOM 648 C CA . PRO A 1 86 ? -12.336 -26.359 -7.547 1 96.94 86 PRO A CA 1
ATOM 649 C C . PRO A 1 86 ? -11.352 -25.219 -7.371 1 96.94 86 PRO A C 1
ATOM 651 O O . PRO A 1 86 ? -11.469 -24.188 -8.047 1 96.94 86 PRO A O 1
ATOM 654 N N . ILE A 1 87 ? -10.352 -25.469 -6.57 1 97 87 ILE A N 1
ATOM 655 C CA . ILE A 1 87 ? -9.312 -24.484 -6.285 1 97 87 ILE A CA 1
ATOM 656 C C . ILE A 1 87 ? -7.977 -24.953 -6.863 1 97 87 ILE A C 1
ATOM 658 O O . ILE A 1 87 ? -7.547 -26.078 -6.613 1 97 87 ILE A O 1
ATOM 662 N N . VAL A 1 88 ? -7.453 -24.078 -7.641 1 97.56 88 VAL A N 1
ATOM 663 C CA . VAL A 1 88 ? -6.141 -24.359 -8.227 1 97.56 88 VAL A CA 1
ATOM 664 C C . VAL A 1 88 ? -5.047 -23.906 -7.258 1 97.56 88 VAL A C 1
ATOM 666 O O . VAL A 1 88 ? -5.148 -22.859 -6.633 1 97.56 88 VAL A O 1
ATOM 669 N N . MET A 1 89 ? -4.027 -24.75 -7.152 1 97.81 89 MET A N 1
ATOM 670 C CA . MET A 1 89 ? -2.908 -24.484 -6.25 1 97.81 89 MET A CA 1
ATOM 671 C C . MET A 1 89 ? -1.616 -24.266 -7.031 1 97.81 89 MET A C 1
ATOM 673 O O . MET A 1 89 ? -1.51 -24.672 -8.188 1 97.81 89 MET A O 1
ATOM 677 N N . GLY A 1 90 ? -0.684 -23.656 -6.402 1 97.25 90 GLY A N 1
ATOM 678 C CA . GLY A 1 90 ? 0.634 -23.469 -6.988 1 97.25 90 GLY A CA 1
ATOM 679 C C . GLY A 1 90 ? 1.605 -22.766 -6.059 1 97.25 90 GLY A C 1
ATOM 680 O O . GLY A 1 90 ? 1.308 -22.547 -4.883 1 97.25 90 GLY A O 1
ATOM 681 N N . THR A 1 91 ? 2.766 -22.469 -6.613 1 97.5 91 THR A N 1
ATOM 682 C CA . THR A 1 91 ? 3.787 -21.766 -5.848 1 97.5 91 THR A CA 1
ATOM 683 C C . THR A 1 91 ? 3.289 -20.391 -5.43 1 97.5 91 THR A C 1
ATOM 685 O O . THR A 1 91 ? 2.791 -19.625 -6.258 1 97.5 91 THR A O 1
ATOM 688 N N . SER A 1 92 ? 3.443 -20.078 -4.18 1 95.44 92 SER A N 1
ATOM 689 C CA . SER A 1 92 ? 2.869 -18.859 -3.615 1 95.44 92 SER A CA 1
ATOM 690 C C . SER A 1 92 ? 3.807 -17.672 -3.795 1 95.44 92 SER A C 1
ATOM 692 O O . SER A 1 92 ? 4.965 -17.719 -3.375 1 95.44 92 SER A O 1
ATOM 694 N N . ASN A 1 93 ? 3.293 -16.625 -4.316 1 92.56 93 ASN A N 1
ATOM 695 C CA . ASN A 1 93 ? 4.055 -15.391 -4.461 1 92.56 93 ASN A CA 1
ATOM 696 C C . ASN A 1 93 ? 4.23 -14.68 -3.123 1 92.56 93 ASN A C 1
ATOM 698 O O . ASN A 1 93 ? 5.098 -13.812 -2.982 1 92.56 93 ASN A O 1
ATOM 702 N N . ALA A 1 94 ? 3.422 -15.023 -2.176 1 91.56 94 ALA A N 1
ATOM 703 C CA . ALA A 1 94 ? 3.5 -14.414 -0.85 1 91.56 94 ALA A CA 1
ATOM 704 C C . ALA A 1 94 ? 4.863 -14.656 -0.213 1 91.56 94 ALA A C 1
ATOM 706 O O . ALA A 1 94 ? 5.305 -13.883 0.643 1 91.56 94 ALA A O 1
ATOM 707 N N . PHE A 1 95 ? 5.535 -15.625 -0.679 1 94.56 95 PHE A N 1
ATOM 708 C CA . PHE A 1 95 ? 6.781 -16.031 -0.047 1 94.56 95 PHE A CA 1
ATOM 709 C C . PHE A 1 95 ? 7.98 -15.422 -0.768 1 94.56 95 PHE A C 1
ATOM 711 O O . PHE A 1 95 ? 9.125 -15.688 -0.406 1 94.56 95 PHE A O 1
ATOM 718 N N . ILE A 1 96 ? 7.793 -14.664 -1.764 1 93.06 96 ILE A N 1
ATOM 719 C CA . ILE A 1 96 ? 8.875 -14.211 -2.633 1 93.06 96 ILE A CA 1
ATOM 720 C C . ILE A 1 96 ? 9.945 -13.516 -1.8 1 93.06 96 ILE A C 1
ATOM 722 O O . ILE A 1 96 ? 11.117 -13.898 -1.836 1 93.06 96 ILE A O 1
ATOM 726 N N . ALA A 1 97 ? 9.531 -12.562 -0.981 1 87 97 ALA A N 1
ATOM 727 C CA . ALA A 1 97 ? 10.508 -11.805 -0.21 1 87 97 ALA A CA 1
ATOM 728 C C . ALA A 1 97 ? 11.273 -12.719 0.747 1 87 97 ALA A C 1
ATOM 730 O O . ALA A 1 97 ? 12.5 -12.625 0.851 1 87 97 ALA A O 1
ATOM 731 N N . THR A 1 98 ? 10.609 -13.555 1.351 1 90.25 98 THR A N 1
ATOM 732 C CA . THR A 1 98 ? 11.203 -14.445 2.34 1 90.25 98 THR A CA 1
ATOM 733 C C . THR A 1 98 ? 12.094 -15.484 1.667 1 90.25 98 THR A C 1
ATOM 735 O O . THR A 1 98 ? 13.211 -15.75 2.131 1 90.25 98 THR A O 1
ATOM 738 N N . VAL A 1 99 ? 11.625 -16.047 0.58 1 94.94 99 VAL A N 1
ATOM 739 C CA . VAL A 1 99 ? 12.391 -17.047 -0.158 1 94.94 99 VAL A CA 1
ATOM 740 C C . VAL A 1 99 ? 13.672 -16.422 -0.707 1 94.94 99 VAL A C 1
ATOM 742 O O . VAL A 1 99 ? 14.742 -17.031 -0.644 1 94.94 99 VAL A O 1
ATOM 745 N N . LEU A 1 100 ? 13.547 -15.211 -1.239 1 91.44 100 LEU A N 1
ATOM 746 C CA . LEU A 1 100 ? 14.727 -14.539 -1.771 1 91.44 100 LEU A CA 1
ATOM 747 C C . LEU A 1 100 ? 15.727 -14.227 -0.66 1 91.44 100 LEU A C 1
ATOM 749 O O . LEU A 1 100 ? 16.938 -14.414 -0.832 1 91.44 100 LEU A O 1
ATOM 753 N N . ALA A 1 101 ? 15.227 -13.781 0.458 1 87.62 101 ALA A N 1
ATOM 754 C CA . ALA A 1 101 ? 16.094 -13.445 1.578 1 87.62 101 ALA A CA 1
ATOM 755 C C . ALA A 1 101 ? 16.812 -14.68 2.105 1 87.62 101 ALA A C 1
ATOM 757 O O . ALA A 1 101 ? 18.031 -14.672 2.299 1 87.62 101 ALA A O 1
ATOM 758 N N . ILE A 1 102 ? 16.156 -15.766 2.309 1 93.38 102 ILE A N 1
ATOM 759 C CA . ILE A 1 102 ? 16.719 -17 2.822 1 93.38 102 ILE A CA 1
ATOM 760 C C . ILE A 1 102 ? 17.656 -17.609 1.786 1 93.38 102 ILE A C 1
ATOM 762 O O . ILE A 1 102 ? 18.766 -18.031 2.119 1 93.38 102 ILE A O 1
ATOM 766 N N . GLY A 1 103 ? 17.188 -17.641 0.568 1 94.88 103 GLY A N 1
ATOM 767 C CA . GLY A 1 103 ? 17.984 -18.219 -0.498 1 94.88 103 GLY A CA 1
ATOM 768 C C . GLY A 1 103 ? 19.312 -17.516 -0.697 1 94.88 103 GLY A C 1
ATOM 769 O O . GLY A 1 103 ? 20.344 -18.172 -0.888 1 94.88 103 GLY A O 1
ATOM 770 N N . THR A 1 104 ? 19.297 -16.219 -0.705 1 91.06 104 THR A N 1
ATOM 771 C CA . THR A 1 104 ? 20.516 -15.445 -0.922 1 91.06 104 THR A CA 1
ATOM 772 C C . THR A 1 104 ? 21.469 -15.602 0.255 1 91.06 104 THR A C 1
ATOM 774 O O . THR A 1 104 ? 22.688 -15.609 0.073 1 91.06 104 THR A O 1
ATOM 777 N N . GLN A 1 105 ? 20.938 -15.781 1.398 1 88.38 105 GLN A N 1
ATOM 778 C CA . GLN A 1 105 ? 21.766 -15.852 2.59 1 88.38 105 GLN A CA 1
ATOM 779 C C . GLN A 1 105 ? 22.234 -17.281 2.854 1 88.38 105 GLN A C 1
ATOM 781 O O . GLN A 1 105 ? 23.375 -17.516 3.262 1 88.38 105 GLN A O 1
ATOM 786 N N . PHE A 1 106 ? 21.312 -18.281 2.627 1 93.56 106 PHE A N 1
ATOM 787 C CA . PHE A 1 106 ? 21.609 -19.625 3.098 1 93.56 106 PHE A CA 1
ATOM 788 C C . PHE A 1 106 ? 21.484 -20.625 1.959 1 93.56 106 PHE A C 1
ATOM 790 O O . PHE A 1 106 ? 21.828 -21.812 2.127 1 93.56 106 PHE A O 1
ATOM 797 N N . GLY A 1 107 ? 21 -20.219 0.829 1 95.38 107 GLY A N 1
ATOM 798 C CA . GLY A 1 107 ? 20.875 -21.109 -0.319 1 95.38 107 GLY A CA 1
ATOM 799 C C . GLY A 1 107 ? 19.5 -21.734 -0.456 1 95.38 107 GLY A C 1
ATOM 800 O O . GLY A 1 107 ? 18.656 -21.562 0.419 1 95.38 107 GLY A O 1
ATOM 801 N N . ILE A 1 108 ? 19.312 -22.469 -1.55 1 97.44 108 ILE A N 1
ATOM 802 C CA . ILE A 1 108 ? 18.031 -23.094 -1.859 1 97.44 108 ILE A CA 1
ATOM 803 C C . ILE A 1 108 ? 17.734 -24.188 -0.837 1 97.44 108 ILE A C 1
ATOM 805 O O . ILE A 1 108 ? 16.578 -24.391 -0.453 1 97.44 108 ILE A O 1
ATOM 809 N N . GLU A 1 109 ? 18.766 -24.812 -0.387 1 98.06 109 GLU A N 1
ATOM 810 C CA . GLU A 1 109 ? 18.641 -25.906 0.576 1 98.06 109 GLU A CA 1
ATOM 811 C C . GLU A 1 109 ? 17.953 -25.438 1.858 1 98.06 109 GLU A C 1
ATOM 813 O O . GLU A 1 109 ? 17.125 -26.156 2.418 1 98.06 109 GLU A O 1
ATOM 818 N N . ALA A 1 110 ? 18.297 -24.266 2.252 1 97 110 ALA A N 1
ATOM 819 C CA . ALA A 1 110 ? 17.703 -23.703 3.465 1 97 110 ALA A CA 1
ATOM 820 C C . ALA A 1 110 ? 16.25 -23.312 3.234 1 97 110 ALA A C 1
ATOM 822 O O . ALA A 1 110 ? 15.414 -23.422 4.141 1 97 110 ALA A O 1
ATOM 823 N N . VAL A 1 111 ? 15.938 -22.812 2.072 1 97.56 111 VAL A N 1
ATOM 824 C CA . VAL A 1 111 ? 14.562 -22.484 1.727 1 97.56 111 VAL A CA 1
ATOM 825 C C . VAL A 1 111 ? 13.688 -23.734 1.811 1 97.56 111 VAL A C 1
ATOM 827 O O . VAL A 1 111 ? 12.609 -23.703 2.404 1 97.56 111 VAL A O 1
ATOM 830 N N . LEU A 1 112 ? 14.211 -24.812 1.261 1 98.25 112 LEU A N 1
ATOM 831 C CA . LEU A 1 112 ? 13.453 -26.047 1.205 1 98.25 112 LEU A CA 1
ATOM 832 C C . LEU A 1 112 ? 13.297 -26.656 2.598 1 98.25 112 LEU A C 1
ATOM 834 O O . LEU A 1 112 ? 12.219 -27.156 2.947 1 98.25 112 LEU A O 1
ATOM 838 N N . GLY A 1 113 ? 14.359 -26.609 3.33 1 98.12 113 GLY A N 1
ATOM 839 C CA . GLY A 1 113 ? 14.258 -27.078 4.699 1 98.12 113 GLY A CA 1
ATOM 840 C C . GLY A 1 113 ? 13.242 -26.312 5.523 1 98.12 113 GLY A C 1
ATOM 841 O O . GLY A 1 113 ? 12.43 -26.906 6.234 1 98.12 113 GLY A O 1
ATOM 842 N N . ALA A 1 114 ? 13.289 -25.016 5.41 1 97.44 114 ALA A N 1
ATOM 843 C CA . ALA A 1 114 ? 12.359 -24.156 6.137 1 97.44 114 ALA A CA 1
ATOM 844 C C . ALA A 1 114 ? 10.93 -24.359 5.641 1 97.44 114 ALA A C 1
ATOM 846 O O . ALA A 1 114 ? 9.977 -24.281 6.426 1 97.44 114 ALA A O 1
ATOM 847 N N . SER A 1 115 ? 10.781 -24.594 4.371 1 97.88 115 SER A N 1
ATOM 848 C CA . SER A 1 115 ? 9.469 -24.828 3.791 1 97.88 115 SER A CA 1
ATOM 849 C C . SER A 1 115 ? 8.844 -26.125 4.309 1 97.88 115 SER A C 1
ATOM 851 O O . SER A 1 115 ? 7.633 -26.188 4.527 1 97.88 115 SER A O 1
ATOM 853 N N . LEU A 1 116 ? 9.656 -27.125 4.461 1 98.19 116 LEU A N 1
ATOM 854 C CA . LEU A 1 116 ? 9.172 -28.391 5.008 1 98.19 116 LEU A CA 1
ATOM 855 C C . LEU A 1 116 ? 8.594 -28.188 6.406 1 98.19 116 LEU A C 1
ATOM 857 O O . LEU A 1 116 ? 7.449 -28.578 6.672 1 98.19 116 LEU A O 1
ATOM 861 N N . ILE A 1 117 ? 9.344 -27.562 7.23 1 98.06 117 ILE A N 1
ATOM 862 C CA . ILE A 1 117 ? 8.922 -27.344 8.609 1 98.06 117 ILE A CA 1
ATOM 863 C C . ILE A 1 117 ? 7.711 -26.406 8.625 1 98.06 117 ILE A C 1
ATOM 865 O O . ILE A 1 117 ? 6.777 -26.609 9.406 1 98.06 117 ILE A O 1
ATOM 869 N N . GLY A 1 118 ? 7.781 -25.406 7.793 1 96.94 118 GLY A N 1
ATOM 870 C CA . GLY A 1 118 ? 6.648 -24.5 7.684 1 96.94 118 GLY A CA 1
ATOM 871 C C . GLY A 1 118 ? 5.375 -25.188 7.242 1 96.94 118 GLY A C 1
ATOM 872 O O . GLY A 1 118 ? 4.297 -24.922 7.777 1 96.94 118 GLY A O 1
ATOM 873 N N . GLY A 1 119 ? 5.504 -26.047 6.238 1 97.56 119 GLY A N 1
ATOM 874 C CA . GLY A 1 119 ? 4.359 -26.812 5.789 1 97.56 119 GLY A CA 1
ATOM 875 C C . GLY A 1 119 ? 3.758 -27.688 6.879 1 97.56 119 GLY A C 1
ATOM 876 O O . GLY A 1 119 ? 2.535 -27.766 7.02 1 97.56 119 GLY A O 1
ATOM 877 N N . LEU A 1 120 ? 4.609 -28.281 7.664 1 98 120 LEU A N 1
ATOM 878 C CA . LEU A 1 120 ? 4.152 -29.078 8.797 1 98 120 LEU A CA 1
ATOM 879 C C . LEU A 1 120 ? 3.449 -28.203 9.828 1 98 120 LEU A C 1
ATOM 881 O O . LEU A 1 120 ? 2.449 -28.625 10.422 1 98 120 LEU A O 1
ATOM 885 N N . PHE A 1 121 ? 4.004 -27.094 10 1 97.12 121 PHE A N 1
ATOM 886 C CA . PHE A 1 121 ? 3.375 -26.156 10.93 1 97.12 121 PHE A CA 1
ATOM 887 C C . PHE A 1 121 ? 1.991 -25.766 10.43 1 97.12 121 PHE A C 1
ATOM 889 O O . PHE A 1 121 ? 1.065 -25.594 11.227 1 97.12 121 PHE A O 1
ATOM 896 N N . GLU A 1 122 ? 1.888 -25.562 9.156 1 97.12 122 GLU A N 1
ATOM 897 C CA . GLU A 1 122 ? 0.591 -25.203 8.586 1 97.12 122 GLU A CA 1
ATOM 898 C C . GLU A 1 122 ? -0.428 -26.328 8.805 1 97.12 122 GLU A C 1
ATOM 900 O O . GLU A 1 122 ? -1.619 -26.062 8.977 1 97.12 122 GLU A O 1
ATOM 905 N N . ILE A 1 123 ? 0.04 -27.547 8.766 1 97.31 123 ILE A N 1
ATOM 906 C CA . ILE A 1 123 ? -0.82 -28.672 9.117 1 97.31 123 ILE A CA 1
ATOM 907 C C . ILE A 1 123 ? -1.326 -28.516 10.547 1 97.31 123 ILE A C 1
ATOM 909 O O . ILE A 1 123 ? -2.514 -28.719 10.82 1 97.31 123 ILE A O 1
ATOM 913 N N . PHE A 1 124 ? -0.436 -28.156 11.367 1 96.94 124 PHE A N 1
ATOM 914 C CA . PHE A 1 124 ? -0.797 -27.906 12.758 1 96.94 124 PHE A CA 1
ATOM 915 C C . PHE A 1 124 ? -1.839 -26.797 12.859 1 96.94 124 PHE A C 1
ATOM 917 O O . PHE A 1 124 ? -2.797 -26.906 13.625 1 96.94 124 PHE A O 1
ATOM 924 N N . ILE A 1 125 ? -1.673 -25.734 12.102 1 95.19 125 ILE A N 1
ATOM 925 C CA . ILE A 1 125 ? -2.633 -24.641 12.07 1 95.19 125 ILE A CA 1
ATOM 926 C C . ILE A 1 125 ? -4 -25.156 11.633 1 95.19 125 ILE A C 1
ATOM 928 O O . ILE A 1 125 ? -5.02 -24.859 12.258 1 95.19 125 ILE A O 1
ATOM 932 N N . ALA A 1 126 ? -4.016 -25.938 10.625 1 96.56 126 ALA A N 1
ATOM 933 C CA . ALA A 1 126 ? -5.258 -26.469 10.07 1 96.56 126 ALA A CA 1
ATOM 934 C C . ALA A 1 126 ? -6.008 -27.297 11.109 1 96.56 126 ALA A C 1
ATOM 936 O O . ALA A 1 126 ? -7.23 -27.188 11.234 1 96.56 126 ALA A O 1
ATOM 937 N N . LEU A 1 127 ? -5.309 -28.109 11.805 1 95.12 127 LEU A N 1
ATOM 938 C CA . LEU A 1 127 ? -5.914 -29 12.781 1 95.12 127 LEU A CA 1
ATOM 939 C C . LEU A 1 127 ? -6.48 -28.219 13.961 1 95.12 127 LEU A C 1
ATOM 941 O O . LEU A 1 127 ? -7.359 -28.703 14.672 1 95.12 127 LEU A O 1
ATOM 945 N N . ASN A 1 128 ? -6.066 -27.016 14.141 1 94.5 128 ASN A N 1
ATOM 946 C CA . ASN A 1 128 ? -6.543 -26.188 15.234 1 94.5 128 ASN A CA 1
ATOM 947 C C . ASN A 1 128 ? -7.25 -24.938 14.719 1 94.5 128 ASN A C 1
ATOM 949 O O . ASN A 1 128 ? -7.277 -23.906 15.398 1 94.5 128 ASN A O 1
ATOM 953 N N . LEU A 1 129 ? -7.691 -25.016 13.562 1 93.31 129 LEU A N 1
ATOM 954 C CA . LEU A 1 129 ? -8.242 -23.859 12.883 1 93.31 129 LEU A CA 1
ATOM 955 C C . LEU A 1 129 ? -9.422 -23.281 13.656 1 93.31 129 LEU A C 1
ATOM 957 O O . LEU A 1 129 ? -9.633 -22.062 13.672 1 93.31 129 LEU A O 1
ATOM 961 N N . ASP A 1 130 ? -10.234 -24.094 14.297 1 90 130 ASP A N 1
ATOM 962 C CA . ASP A 1 130 ? -11.406 -23.641 15.039 1 90 130 ASP A CA 1
ATOM 963 C C . ASP A 1 130 ? -11.008 -22.688 16.172 1 90 130 ASP A C 1
ATOM 965 O O . ASP A 1 130 ? -11.711 -21.719 16.438 1 90 130 ASP A O 1
ATOM 969 N N . ARG A 1 131 ? -9.898 -22.938 16.75 1 86.94 131 ARG A N 1
ATOM 970 C CA . ARG A 1 131 ? -9.406 -22.109 17.844 1 86.94 131 ARG A CA 1
ATOM 971 C C . ARG A 1 131 ? -8.758 -20.844 17.312 1 86.94 131 ARG A C 1
ATOM 973 O O . ARG A 1 131 ? -8.805 -19.797 17.953 1 86.94 131 ARG A O 1
ATOM 980 N N . LEU A 1 132 ? -8.242 -21 16.094 1 88.12 132 LEU A N 1
ATOM 981 C CA . LEU A 1 132 ? -7.453 -19.906 15.562 1 88.12 132 LEU A CA 1
ATOM 982 C C . LEU A 1 132 ? -8.336 -18.906 14.805 1 88.12 132 LEU A C 1
ATOM 984 O O . LEU A 1 132 ? -7.918 -17.781 14.531 1 88.12 132 LEU A O 1
ATOM 988 N N . LYS A 1 133 ? -9.508 -19.359 14.547 1 83.5 133 LYS A N 1
ATOM 989 C CA . LYS A 1 133 ? -10.453 -18.484 13.836 1 83.5 133 LYS A CA 1
ATOM 990 C C . LYS A 1 133 ? -10.75 -17.219 14.648 1 83.5 133 LYS A C 1
ATOM 992 O O . LYS A 1 133 ? -11.094 -16.188 14.086 1 83.5 133 LYS A O 1
ATOM 997 N N . LYS A 1 134 ? -10.672 -17.344 15.945 1 83.81 134 LYS A N 1
ATOM 998 C CA . LYS A 1 134 ? -10.891 -16.188 16.812 1 83.81 134 LYS A CA 1
ATOM 999 C C . LYS A 1 134 ? -9.781 -15.156 16.641 1 83.81 134 LYS A C 1
ATOM 1001 O O . LYS A 1 134 ? -9.992 -13.969 16.891 1 83.81 134 LYS A O 1
ATOM 1006 N N . ILE A 1 135 ? -8.664 -15.609 16.141 1 86.75 135 ILE A N 1
ATOM 1007 C CA . ILE A 1 135 ? -7.5 -14.75 15.953 1 86.75 135 ILE A CA 1
ATOM 1008 C C . ILE A 1 135 ? -7.504 -14.195 14.531 1 86.75 135 ILE A C 1
ATOM 1010 O O . ILE A 1 135 ? -7.137 -13.039 14.312 1 86.75 135 ILE A O 1
ATOM 1014 N N . PHE A 1 136 ? -7.996 -14.984 13.617 1 88.06 136 PHE A N 1
ATOM 1015 C CA . PHE A 1 136 ? -7.969 -14.609 12.211 1 88.06 136 PHE A CA 1
ATOM 1016 C C . PHE A 1 136 ? -9.297 -13.992 11.789 1 88.06 136 PHE A C 1
ATOM 1018 O O . PHE A 1 136 ? -9.977 -14.516 10.906 1 88.06 136 PHE A O 1
ATOM 1025 N N . THR A 1 137 ? -9.633 -12.828 12.359 1 89.56 137 THR A N 1
ATOM 1026 C CA . THR A 1 137 ? -10.844 -12.094 12.016 1 89.56 137 THR A CA 1
ATOM 1027 C C . THR A 1 137 ? -10.734 -11.492 10.617 1 89.56 137 THR A C 1
ATOM 1029 O O . THR A 1 137 ? -9.641 -11.422 10.055 1 89.56 137 THR A O 1
ATOM 1032 N N . PRO A 1 138 ? -11.797 -11.133 10.062 1 90.75 138 PRO A N 1
ATOM 1033 C CA . PRO A 1 138 ? -11.75 -10.477 8.758 1 90.75 138 PRO A CA 1
ATOM 1034 C C . PRO A 1 138 ? -10.805 -9.273 8.734 1 90.75 138 PRO A C 1
ATOM 1036 O O . PRO A 1 138 ? -10.117 -9.031 7.742 1 90.75 138 PRO A O 1
ATOM 1039 N N . LEU A 1 139 ? -10.781 -8.586 9.844 1 94.62 139 LEU A N 1
ATOM 1040 C CA . LEU A 1 139 ? -9.883 -7.441 9.961 1 94.62 139 LEU A CA 1
ATOM 1041 C C . LEU A 1 139 ? -8.43 -7.879 9.828 1 94.62 139 LEU A C 1
ATOM 1043 O O . LEU A 1 139 ? -7.688 -7.332 9.008 1 94.62 139 LEU A O 1
ATOM 1047 N N . VAL A 1 140 ? -8.07 -8.875 10.602 1 94.19 140 VAL A N 1
ATOM 1048 C CA . VAL A 1 140 ? -6.699 -9.367 10.594 1 94.19 140 VAL A CA 1
ATOM 1049 C C . VAL A 1 140 ? -6.371 -9.977 9.234 1 94.19 140 VAL A C 1
ATOM 1051 O O . VAL A 1 140 ? -5.301 -9.719 8.672 1 94.19 140 VAL A O 1
ATOM 1054 N N . SER A 1 141 ? -7.316 -10.719 8.648 1 92.62 141 SER A N 1
ATOM 1055 C CA . SER A 1 141 ? -7.121 -11.375 7.359 1 92.62 141 SER A CA 1
ATOM 1056 C C . SER A 1 141 ? -6.91 -10.344 6.25 1 92.62 141 SER A C 1
ATOM 1058 O O . SER A 1 141 ? -6.031 -10.516 5.406 1 92.62 141 SER A O 1
ATOM 1060 N N . GLY A 1 142 ? -7.742 -9.375 6.277 1 93.94 142 GLY A N 1
ATOM 1061 C CA . GLY A 1 142 ? -7.598 -8.32 5.285 1 93.94 142 GLY A CA 1
ATOM 1062 C C . GLY A 1 142 ? -6.254 -7.621 5.352 1 93.94 142 GLY A C 1
ATOM 1063 O O . GLY A 1 142 ? -5.637 -7.355 4.32 1 93.94 142 GLY A O 1
ATOM 1064 N N . ILE A 1 143 ? -5.746 -7.348 6.562 1 96.06 143 ILE A N 1
ATOM 1065 C CA . ILE A 1 143 ? -4.469 -6.676 6.777 1 96.06 143 ILE A CA 1
ATOM 1066 C C . ILE A 1 143 ? -3.33 -7.551 6.254 1 96.06 143 ILE A C 1
ATOM 1068 O O . ILE A 1 143 ? -2.424 -7.062 5.574 1 96.06 143 ILE A O 1
ATOM 1072 N N . VAL A 1 144 ? -3.436 -8.789 6.535 1 93.06 144 VAL A N 1
ATOM 1073 C CA . VAL A 1 144 ? -2.373 -9.719 6.152 1 93.06 144 VAL A CA 1
ATOM 1074 C C . VAL A 1 144 ? -2.281 -9.797 4.629 1 93.06 144 VAL A C 1
ATOM 1076 O O . VAL A 1 144 ? -1.197 -9.648 4.059 1 93.06 144 VAL A O 1
ATOM 1079 N N . VAL A 1 145 ? -3.365 -9.992 3.961 1 92.19 145 VAL A N 1
ATOM 1080 C CA . VAL A 1 145 ? -3.365 -10.141 2.51 1 92.19 145 VAL A CA 1
ATOM 1081 C C . VAL A 1 145 ? -2.977 -8.82 1.854 1 92.19 145 VAL A C 1
ATOM 1083 O O . VAL A 1 145 ? -2.24 -8.805 0.865 1 92.19 145 VAL A O 1
ATOM 1086 N N . LEU A 1 146 ? -3.461 -7.738 2.383 1 95.06 146 LEU A N 1
ATOM 1087 C CA . LEU A 1 146 ? -3.074 -6.422 1.887 1 95.06 146 LEU A CA 1
ATOM 1088 C C . LEU A 1 146 ? -1.568 -6.219 2.002 1 95.06 146 LEU A C 1
ATOM 1090 O O . LEU A 1 146 ? -0.937 -5.691 1.082 1 95.06 146 LEU A O 1
ATOM 1094 N N . SER A 1 147 ? -1.018 -6.609 3.107 1 95.25 147 SER A N 1
ATOM 1095 C CA . SER A 1 147 ? 0.419 -6.473 3.324 1 95.25 147 SER A CA 1
ATOM 1096 C C . SER A 1 147 ? 1.211 -7.312 2.328 1 95.25 147 SER A C 1
ATOM 1098 O O . SER A 1 147 ? 2.273 -6.898 1.863 1 95.25 147 SER A O 1
ATOM 1100 N N . ILE A 1 148 ? 0.718 -8.492 1.998 1 92.94 148 ILE A N 1
ATOM 1101 C CA . ILE A 1 148 ? 1.364 -9.344 1.003 1 92.94 148 ILE A CA 1
ATOM 1102 C C . ILE A 1 148 ? 1.439 -8.609 -0.333 1 92.94 148 ILE A C 1
ATOM 1104 O O . ILE A 1 148 ? 2.518 -8.477 -0.916 1 92.94 148 ILE A O 1
ATOM 1108 N N . GLY A 1 149 ? 0.335 -8.133 -0.704 1 93.81 149 GLY A N 1
ATOM 1109 C CA . GLY A 1 149 ? 0.287 -7.449 -1.984 1 93.81 149 GLY A CA 1
ATOM 1110 C C . GLY A 1 149 ? 1.187 -6.227 -2.041 1 93.81 149 GLY A C 1
ATOM 1111 O O . GLY A 1 149 ? 1.886 -6.008 -3.031 1 93.81 149 GLY A O 1
ATOM 1112 N N . MET A 1 150 ? 1.221 -5.449 -1.011 1 95.88 150 MET A N 1
ATOM 1113 C CA . MET A 1 150 ? 1.983 -4.203 -0.99 1 95.88 150 MET A CA 1
ATOM 1114 C C . MET A 1 150 ? 3.482 -4.484 -1.002 1 95.88 150 MET A C 1
ATOM 1116 O O . MET A 1 150 ? 4.25 -3.74 -1.614 1 95.88 150 MET A O 1
ATOM 1120 N N . THR A 1 151 ? 3.91 -5.465 -0.334 1 94.5 151 THR A N 1
ATOM 1121 C CA . THR A 1 151 ? 5.332 -5.781 -0.273 1 94.5 151 THR A CA 1
ATOM 1122 C C . THR A 1 151 ? 5.82 -6.34 -1.607 1 94.5 151 THR A C 1
ATOM 1124 O O . THR A 1 151 ? 7.027 -6.402 -1.856 1 94.5 151 THR A O 1
ATOM 1127 N N . LEU A 1 152 ? 4.898 -6.738 -2.49 1 94.5 152 LEU A N 1
ATOM 1128 C CA . LEU A 1 152 ? 5.273 -7.328 -3.771 1 94.5 152 LEU A CA 1
ATOM 1129 C C . LEU A 1 152 ? 5.391 -6.254 -4.852 1 94.5 152 LEU A C 1
ATOM 1131 O O . LEU A 1 152 ? 5.98 -6.492 -5.906 1 94.5 152 LEU A O 1
ATOM 1135 N N . ILE A 1 153 ? 4.863 -5.09 -4.617 1 96 153 ILE A N 1
ATOM 1136 C CA . ILE A 1 153 ? 4.812 -4.035 -5.625 1 96 153 ILE A CA 1
ATOM 1137 C C . ILE A 1 153 ? 6.227 -3.695 -6.094 1 96 153 ILE A C 1
ATOM 1139 O O . ILE A 1 153 ? 6.512 -3.721 -7.293 1 96 153 ILE A O 1
ATOM 1143 N N . PRO A 1 154 ? 7.184 -3.461 -5.16 1 95.62 154 PRO A N 1
ATOM 1144 C CA . PRO A 1 154 ? 8.531 -3.123 -5.637 1 95.62 154 PRO A CA 1
ATOM 1145 C C . PRO A 1 154 ? 9.188 -4.266 -6.402 1 95.62 154 PRO A C 1
ATOM 1147 O O . PRO A 1 154 ? 9.969 -4.023 -7.328 1 95.62 154 PRO A O 1
ATOM 1150 N N . VAL A 1 155 ? 8.883 -5.48 -6.07 1 93.19 155 VAL A N 1
ATOM 1151 C CA . VAL A 1 155 ? 9.438 -6.645 -6.75 1 93.19 155 VAL A CA 1
ATOM 1152 C C . VAL A 1 155 ? 8.984 -6.66 -8.211 1 93.19 155 VAL A C 1
ATOM 1154 O O . VAL A 1 155 ? 9.797 -6.863 -9.117 1 93.19 155 VAL A O 1
ATOM 1157 N N . GLY A 1 156 ? 7.73 -6.449 -8.398 1 94.81 156 GLY A N 1
ATOM 1158 C CA . GLY A 1 156 ? 7.191 -6.422 -9.75 1 94.81 156 GLY A CA 1
ATOM 1159 C C . GLY A 1 156 ? 7.781 -5.316 -10.609 1 94.81 156 GLY A C 1
ATOM 1160 O O . GLY A 1 156 ? 8.133 -5.543 -11.766 1 94.81 156 GLY A O 1
ATOM 1161 N N . ILE A 1 157 ? 7.922 -4.164 -10.055 1 96.31 157 ILE A N 1
ATOM 1162 C CA . ILE A 1 157 ? 8.438 -3.012 -10.781 1 96.31 157 ILE A CA 1
ATOM 1163 C C . ILE A 1 157 ? 9.914 -3.232 -11.125 1 96.31 157 ILE A C 1
ATOM 1165 O O . ILE A 1 157 ? 10.359 -2.912 -12.227 1 96.31 157 ILE A O 1
ATOM 1169 N N . LYS A 1 158 ? 10.68 -3.734 -10.203 1 94.62 158 LYS A N 1
ATOM 1170 C CA . LYS A 1 158 ? 12.086 -4.023 -10.445 1 94.62 158 LYS A CA 1
ATOM 1171 C C . LYS A 1 158 ? 12.25 -5.031 -11.586 1 94.62 158 LYS A C 1
ATOM 1173 O O . LYS A 1 158 ? 13.125 -4.871 -12.438 1 94.62 158 LYS A O 1
ATOM 1178 N N . GLN A 1 159 ? 11.438 -5.988 -11.57 1 93.75 159 GLN A N 1
ATOM 1179 C CA . GLN A 1 159 ? 11.477 -6.984 -12.633 1 93.75 159 GLN A CA 1
ATOM 1180 C C . GLN A 1 159 ? 11.133 -6.363 -13.984 1 93.75 159 GLN A C 1
ATOM 1182 O O . GLN A 1 159 ? 11.773 -6.668 -14.992 1 93.75 159 GLN A O 1
ATOM 1187 N N . ALA A 1 160 ? 10.125 -5.559 -13.992 1 96 160 ALA A N 1
ATOM 1188 C CA . ALA A 1 160 ? 9.68 -4.906 -15.219 1 96 160 ALA A CA 1
ATOM 1189 C C . ALA A 1 160 ? 10.781 -4.023 -15.797 1 96 160 ALA A C 1
ATOM 1191 O O . ALA A 1 160 ? 10.875 -3.854 -17.016 1 96 160 ALA A O 1
ATOM 1192 N N . ALA A 1 161 ? 11.625 -3.545 -14.914 1 95.75 161 ALA A N 1
ATOM 1193 C CA . ALA A 1 161 ? 12.703 -2.65 -15.328 1 95.75 161 ALA A CA 1
ATOM 1194 C C . ALA A 1 161 ? 13.945 -3.438 -15.734 1 95.75 161 ALA A C 1
ATOM 1196 O O . ALA A 1 161 ? 14.961 -2.854 -16.125 1 95.75 161 ALA A O 1
ATOM 1197 N N . GLY A 1 162 ? 13.984 -4.719 -15.617 1 91.38 162 GLY A N 1
ATOM 1198 C CA . GLY A 1 162 ? 15.086 -5.547 -16.078 1 91.38 162 GLY A CA 1
ATOM 1199 C C . GLY A 1 162 ? 15.812 -6.254 -14.938 1 91.38 162 GLY A C 1
ATOM 1200 O O . GLY A 1 162 ? 16.812 -6.938 -15.164 1 91.38 162 GLY A O 1
ATOM 1201 N N . GLY A 1 163 ? 15.289 -6.027 -13.719 1 82.69 163 GLY A N 1
ATOM 1202 C CA . GLY A 1 163 ? 15.852 -6.73 -12.578 1 82.69 163 GLY A CA 1
ATOM 1203 C C . GLY A 1 163 ? 17.297 -6.371 -12.305 1 82.69 163 GLY A C 1
ATOM 1204 O O . GLY A 1 163 ? 17.625 -5.191 -12.172 1 82.69 163 GLY A O 1
ATOM 1205 N N . SER A 1 164 ? 18.188 -7.441 -12.383 1 72.69 164 SER A N 1
ATOM 1206 C CA . SER A 1 164 ? 19.578 -7.285 -12.008 1 72.69 164 SER A CA 1
ATOM 1207 C C . SER A 1 164 ? 20.438 -6.875 -13.211 1 72.69 164 SER A C 1
ATOM 1209 O O . SER A 1 164 ? 21.594 -6.492 -13.055 1 72.69 164 SER A O 1
ATOM 1211 N N . GLY A 1 165 ? 19.828 -6.918 -14.305 1 74.56 165 GLY A N 1
ATOM 1212 C CA . GLY A 1 165 ? 20.609 -6.504 -15.469 1 74.56 165 GLY A CA 1
ATOM 1213 C C . GLY A 1 165 ? 20.641 -5 -15.648 1 74.56 165 GLY A C 1
ATOM 1214 O O . GLY A 1 165 ? 20.984 -4.266 -14.719 1 74.56 165 GLY A O 1
ATOM 1215 N N . ASP A 1 166 ? 20.312 -4.594 -16.812 1 83.94 166 ASP A N 1
ATOM 1216 C CA . ASP A 1 166 ? 20.266 -3.176 -17.156 1 83.94 166 ASP A CA 1
ATOM 1217 C C . ASP A 1 166 ? 18.953 -2.545 -16.703 1 83.94 166 ASP A C 1
ATOM 1219 O O . ASP A 1 166 ? 18.094 -2.215 -17.531 1 83.94 166 ASP A O 1
ATOM 1223 N N . ILE A 1 167 ? 18.891 -2.342 -15.406 1 87.94 167 ILE A N 1
ATOM 1224 C CA . ILE A 1 167 ? 17.656 -1.848 -14.812 1 87.94 167 ILE A CA 1
ATOM 1225 C C . ILE A 1 167 ? 17.328 -0.472 -15.383 1 87.94 167 ILE A C 1
ATOM 1227 O O . ILE A 1 167 ? 18.203 0.386 -15.508 1 87.94 167 ILE A O 1
ATOM 1231 N N . GLY A 1 168 ? 16.141 -0.387 -15.883 1 91.62 168 GLY A N 1
ATOM 1232 C CA . GLY A 1 168 ? 15.648 0.905 -16.344 1 91.62 168 GLY A CA 1
ATOM 1233 C C . GLY A 1 168 ? 15.945 1.167 -17.812 1 91.62 168 GLY A C 1
ATOM 1234 O O . GLY A 1 168 ? 15.688 2.266 -18.312 1 91.62 168 GLY A O 1
ATOM 1235 N N . SER A 1 169 ? 16.531 0.169 -18.484 1 94.38 169 SER A N 1
ATOM 1236 C CA . SER A 1 169 ? 16.781 0.36 -19.922 1 94.38 169 SER A CA 1
ATOM 1237 C C . SER A 1 169 ? 15.484 0.552 -20.688 1 94.38 169 SER A C 1
ATOM 1239 O O . SER A 1 169 ? 14.461 -0.047 -20.359 1 94.38 169 SER A O 1
ATOM 1241 N N . PHE A 1 170 ? 15.547 1.334 -21.734 1 94.81 170 PHE A N 1
ATOM 1242 C CA . PHE A 1 170 ? 14.367 1.636 -22.531 1 94.81 170 PHE A CA 1
ATOM 1243 C C . PHE A 1 170 ? 13.828 0.376 -23.188 1 94.81 170 PHE A C 1
ATOM 1245 O O . PHE A 1 170 ? 12.617 0.237 -23.375 1 94.81 170 PHE A O 1
ATOM 1252 N N . LYS A 1 171 ? 14.734 -0.526 -23.516 1 94.94 171 LYS A N 1
ATOM 1253 C CA . LYS A 1 171 ? 14.312 -1.792 -24.109 1 94.94 171 LYS A CA 1
ATOM 1254 C C . LYS A 1 171 ? 13.445 -2.59 -23.125 1 94.94 171 LYS A C 1
ATOM 1256 O O . LYS A 1 171 ? 12.375 -3.084 -23.5 1 94.94 171 LYS A O 1
ATOM 1261 N N . ASN A 1 172 ? 13.914 -2.699 -21.922 1 96 172 ASN A N 1
ATOM 1262 C CA . ASN A 1 172 ? 13.172 -3.428 -20.891 1 96 172 ASN A CA 1
ATOM 1263 C C . ASN A 1 172 ? 11.828 -2.771 -20.609 1 96 172 ASN A C 1
ATOM 1265 O O . ASN A 1 172 ? 10.812 -3.457 -20.484 1 96 172 ASN A O 1
ATOM 1269 N N . LEU A 1 173 ? 11.867 -1.508 -20.531 1 96.88 173 LEU A N 1
ATOM 1270 C CA . LEU A 1 173 ? 10.633 -0.788 -20.234 1 96.88 173 LEU A CA 1
ATOM 1271 C C . LEU A 1 173 ? 9.641 -0.911 -21.391 1 96.88 173 LEU A C 1
ATOM 1273 O O . LEU A 1 173 ? 8.43 -0.988 -21.156 1 96.88 173 LEU A O 1
ATOM 1277 N N . PHE A 1 174 ? 10.156 -0.873 -22.516 1 97.38 174 PHE A N 1
ATOM 1278 C CA . PHE A 1 174 ? 9.305 -1.034 -23.688 1 97.38 174 PHE A CA 1
ATOM 1279 C C . PHE A 1 174 ? 8.625 -2.4 -23.672 1 97.38 174 PHE A C 1
ATOM 1281 O O . PHE A 1 174 ? 7.426 -2.506 -23.922 1 97.38 174 PHE A O 1
ATOM 1288 N N . ILE A 1 175 ? 9.383 -3.391 -23.391 1 97.5 175 ILE A N 1
ATOM 1289 C CA . ILE A 1 175 ? 8.867 -4.758 -23.359 1 97.5 175 ILE A CA 1
ATOM 1290 C C . ILE A 1 175 ? 7.82 -4.895 -22.266 1 97.5 175 ILE A C 1
ATOM 1292 O O . ILE A 1 175 ? 6.707 -5.367 -22.516 1 97.5 175 ILE A O 1
ATOM 1296 N N . SER A 1 176 ? 8.156 -4.523 -21.047 1 97.88 176 SER A N 1
ATOM 1297 C CA . SER A 1 176 ? 7.246 -4.695 -19.922 1 97.88 176 SER A CA 1
ATOM 1298 C C . SER A 1 176 ? 5.973 -3.879 -20.109 1 97.88 176 SER A C 1
ATOM 1300 O O . SER A 1 176 ? 4.883 -4.328 -19.75 1 97.88 176 SER A O 1
ATOM 1302 N N . THR A 1 177 ? 6.102 -2.686 -20.656 1 97.94 177 THR A N 1
ATOM 1303 C CA . THR A 1 177 ? 4.934 -1.851 -20.922 1 97.94 177 THR A CA 1
ATOM 1304 C C . THR A 1 177 ? 4.031 -2.496 -21.969 1 97.94 177 THR A C 1
ATOM 1306 O O . THR A 1 177 ? 2.803 -2.441 -21.859 1 97.94 177 THR A O 1
ATOM 1309 N N . THR A 1 178 ? 4.629 -3.039 -22.969 1 98.38 178 THR A N 1
ATOM 1310 C CA . THR A 1 178 ? 3.865 -3.742 -24 1 98.38 178 THR A CA 1
ATOM 1311 C C . THR A 1 178 ? 3.084 -4.902 -23.375 1 98.38 178 THR A C 1
ATOM 1313 O O . THR A 1 178 ? 1.909 -5.102 -23.703 1 98.38 178 THR A O 1
ATOM 1316 N N . VAL A 1 179 ? 3.758 -5.66 -22.531 1 98.12 179 VAL A N 1
ATOM 1317 C CA . VAL A 1 179 ? 3.102 -6.77 -21.844 1 98.12 179 VAL A CA 1
ATOM 1318 C C . VAL A 1 179 ? 1.911 -6.25 -21.047 1 98.12 179 VAL A C 1
ATOM 1320 O O . VAL A 1 179 ? 0.804 -6.781 -21.156 1 98.12 179 VAL A O 1
ATOM 1323 N N . LEU A 1 180 ? 2.129 -5.246 -20.328 1 97.81 180 LEU A N 1
ATOM 1324 C CA . LEU A 1 180 ? 1.104 -4.695 -19.453 1 97.81 180 LEU A CA 1
ATOM 1325 C C . LEU A 1 180 ? -0.078 -4.168 -20.25 1 97.81 180 LEU A C 1
ATOM 1327 O O . LEU A 1 180 ? -1.233 -4.41 -19.906 1 97.81 180 LEU A O 1
ATOM 1331 N N . ILE A 1 181 ? 0.197 -3.424 -21.281 1 97.69 181 ILE A N 1
ATOM 1332 C CA . ILE A 1 181 ? -0.857 -2.883 -22.125 1 97.69 181 ILE A CA 1
ATOM 1333 C C . ILE A 1 181 ? -1.668 -4.027 -22.734 1 97.69 181 ILE A C 1
ATOM 1335 O O . ILE A 1 181 ? -2.896 -3.955 -22.797 1 97.69 181 ILE A O 1
ATOM 1339 N N . THR A 1 182 ? -1 -5.066 -23.172 1 97.75 182 THR A N 1
ATOM 1340 C CA . THR A 1 182 ? -1.675 -6.238 -23.719 1 97.75 182 THR A CA 1
ATOM 1341 C C . THR A 1 182 ? -2.598 -6.863 -22.688 1 97.75 182 THR A C 1
ATOM 1343 O O . THR A 1 182 ? -3.736 -7.227 -22.984 1 97.75 182 THR A O 1
ATOM 1346 N N . ILE A 1 183 ? -2.094 -6.977 -21.484 1 96.06 183 ILE A N 1
ATOM 1347 C CA . ILE A 1 183 ? -2.887 -7.547 -20.391 1 96.06 183 ILE A CA 1
ATOM 1348 C C . ILE A 1 183 ? -4.141 -6.707 -20.172 1 96.06 183 ILE A C 1
ATOM 1350 O O . ILE A 1 183 ? -5.246 -7.242 -20.078 1 96.06 183 ILE A O 1
ATOM 1354 N N . ILE A 1 184 ? -3.982 -5.434 -20.156 1 95.75 184 ILE A N 1
ATOM 1355 C CA . ILE A 1 184 ? -5.102 -4.527 -19.906 1 95.75 184 ILE A CA 1
ATOM 1356 C C . ILE A 1 184 ? -6.121 -4.656 -21.031 1 95.75 184 ILE A C 1
ATOM 1358 O O . ILE A 1 184 ? -7.324 -4.785 -20.781 1 95.75 184 ILE A O 1
ATOM 1362 N N . ILE A 1 185 ? -5.695 -4.684 -22.234 1 95.44 185 ILE A N 1
ATOM 1363 C CA . ILE A 1 185 ? -6.57 -4.727 -23.406 1 95.44 185 ILE A CA 1
ATOM 1364 C C . ILE A 1 185 ? -7.371 -6.031 -23.406 1 95.44 185 ILE A C 1
ATOM 1366 O O . ILE A 1 185 ? -8.602 -6.012 -23.516 1 95.44 185 ILE A O 1
ATOM 1370 N N . PHE A 1 186 ? -6.75 -7.109 -23.172 1 93.81 186 PHE A N 1
ATOM 1371 C CA . PHE A 1 186 ? -7.43 -8.398 -23.266 1 93.81 186 PHE A CA 1
ATOM 1372 C C . PHE A 1 186 ? -8.273 -8.648 -22.016 1 93.81 186 PHE A C 1
ATOM 1374 O O . PHE A 1 186 ? -9.305 -9.32 -22.078 1 93.81 186 PHE A O 1
ATOM 1381 N N . ASN A 1 187 ? -7.828 -8.117 -20.938 1 91.19 187 ASN A N 1
ATOM 1382 C CA . ASN A 1 187 ? -8.602 -8.273 -19.719 1 91.19 187 ASN A CA 1
ATOM 1383 C C . ASN A 1 187 ? -9.914 -7.5 -19.766 1 91.19 187 ASN A C 1
ATOM 1385 O O . ASN A 1 187 ? -10.922 -7.926 -19.203 1 91.19 187 ASN A O 1
ATOM 1389 N N . GLN A 1 188 ? -9.961 -6.418 -20.5 1 90.25 188 GLN A N 1
ATOM 1390 C CA . GLN A 1 188 ? -11.125 -5.539 -20.438 1 90.25 188 GLN A CA 1
ATOM 1391 C C . GLN A 1 188 ? -11.961 -5.641 -21.719 1 90.25 188 GLN A C 1
ATOM 1393 O O . GLN A 1 188 ? -13.164 -5.387 -21.688 1 90.25 188 GLN A O 1
ATOM 1398 N N . PHE A 1 189 ? -11.352 -5.953 -22.812 1 89 189 PHE A N 1
ATOM 1399 C CA . PHE A 1 189 ? -12.062 -5.906 -24.078 1 89 189 PHE A CA 1
ATOM 1400 C C . PHE A 1 189 ? -12.203 -7.305 -24.672 1 89 189 PHE A C 1
ATOM 1402 O O . PHE A 1 189 ? -12.867 -7.488 -25.703 1 89 189 PHE A O 1
ATOM 1409 N N . GLY A 1 190 ? -11.742 -8.25 -24.047 1 82.5 190 GLY A N 1
ATOM 1410 C CA . GLY A 1 190 ? -11.742 -9.578 -24.625 1 82.5 190 GLY A CA 1
ATOM 1411 C C . GLY A 1 190 ? -12.938 -10.414 -24.203 1 82.5 190 GLY A C 1
ATOM 1412 O O . GLY A 1 190 ? -13.82 -9.93 -23.484 1 82.5 190 GLY A O 1
ATOM 1413 N N . SER A 1 191 ? -13 -11.562 -24.797 1 88.81 191 SER A N 1
ATOM 1414 C CA . SER A 1 191 ? -13.984 -12.57 -24.422 1 88.81 191 SER A CA 1
ATOM 1415 C C . SER A 1 191 ? -13.648 -13.18 -23.062 1 88.81 191 SER A C 1
ATOM 1417 O O . SER A 1 191 ? -12.609 -12.875 -22.469 1 88.81 191 SER A O 1
ATOM 1419 N N . LYS A 1 192 ? -14.523 -14.016 -22.516 1 84.56 192 LYS A N 1
ATOM 1420 C CA . LYS A 1 192 ? -14.289 -14.688 -21.25 1 84.56 192 LYS A CA 1
ATOM 1421 C C . LYS A 1 192 ? -12.969 -15.445 -21.266 1 84.56 192 LYS A C 1
ATOM 1423 O O . LYS A 1 192 ? -12.211 -15.422 -20.281 1 84.56 192 LYS A O 1
ATOM 1428 N N . PHE A 1 193 ? -12.719 -16.016 -22.406 1 87.75 193 PHE A N 1
ATOM 1429 C CA . PHE A 1 193 ? -11.484 -16.781 -22.562 1 87.75 193 PHE A CA 1
ATOM 1430 C C . PHE A 1 193 ? -10.266 -15.875 -22.531 1 87.75 193 PHE A C 1
ATOM 1432 O O . PHE A 1 193 ? -9.305 -16.141 -21.812 1 87.75 193 PHE A O 1
ATOM 1439 N N . THR A 1 194 ? -10.305 -14.883 -23.25 1 90.81 194 THR A N 1
ATOM 1440 C CA . THR A 1 194 ? -9.148 -13.992 -23.328 1 90.81 194 THR A CA 1
ATOM 1441 C C . THR A 1 194 ? -8.977 -13.203 -22.047 1 90.81 194 THR A C 1
ATOM 1443 O O . THR A 1 194 ? -7.852 -12.883 -21.656 1 90.81 194 THR A O 1
ATOM 1446 N N . LYS A 1 195 ? -10.047 -12.945 -21.344 1 90.44 195 LYS A N 1
ATOM 1447 C CA . LYS A 1 195 ? -9.961 -12.227 -20.078 1 90.44 195 LYS A CA 1
ATOM 1448 C C . LYS A 1 195 ? -9.227 -13.047 -19.031 1 90.44 195 LYS A C 1
ATOM 1450 O O . LYS A 1 195 ? -8.359 -12.531 -18.328 1 90.44 195 LYS A O 1
ATOM 1455 N N . SER A 1 196 ? -9.586 -14.328 -19.047 1 87.25 196 SER A N 1
ATOM 1456 C CA . SER A 1 196 ? -9 -15.203 -18.047 1 87.25 196 SER A CA 1
ATOM 1457 C C . SER A 1 196 ? -7.543 -15.523 -18.375 1 87.25 196 SER A C 1
ATOM 1459 O O . SER A 1 196 ? -6.773 -15.914 -17.5 1 87.25 196 SER A O 1
ATOM 1461 N N . SER A 1 197 ? -7.168 -15.258 -19.641 1 91.31 197 SER A N 1
ATOM 1462 C CA . SER A 1 197 ? -5.816 -15.586 -20.078 1 91.31 197 SER A CA 1
ATOM 1463 C C . SER A 1 197 ? -5.012 -14.328 -20.391 1 91.31 197 SER A C 1
ATOM 1465 O O . SER A 1 197 ? -3.998 -14.391 -21.094 1 91.31 197 SER A O 1
ATOM 1467 N N . SER A 1 198 ? -5.473 -13.227 -19.969 1 93.81 198 SER A N 1
ATOM 1468 C CA . SER A 1 198 ? -4.891 -11.945 -20.375 1 93.81 198 SER A CA 1
ATOM 1469 C C . SER A 1 198 ? -3.418 -11.867 -19.984 1 93.81 198 SER A C 1
ATOM 1471 O O . SER A 1 198 ? -2.59 -11.398 -20.766 1 93.81 198 SER A O 1
ATOM 1473 N N . VAL A 1 199 ? -3.057 -12.391 -18.844 1 92 199 VAL A N 1
ATOM 1474 C CA . VAL A 1 199 ? -1.685 -12.305 -18.344 1 92 199 VAL A CA 1
ATOM 1475 C C . VAL A 1 199 ? -0.772 -13.172 -19.219 1 92 199 VAL A C 1
ATOM 1477 O O . VAL A 1 199 ? 0.302 -12.727 -19.625 1 92 199 VAL A O 1
ATOM 1480 N N . LEU A 1 200 ? -1.226 -14.359 -19.469 1 93.06 200 LEU A N 1
ATOM 1481 C CA . LEU A 1 200 ? -0.42 -15.242 -20.312 1 93.06 200 LEU A CA 1
ATOM 1482 C C . LEU A 1 200 ? -0.265 -14.664 -21.703 1 93.06 200 LEU A C 1
ATOM 1484 O O . LEU A 1 200 ? 0.819 -14.719 -22.297 1 93.06 200 LEU A O 1
ATOM 1488 N N . ILE A 1 201 ? -1.354 -14.18 -22.266 1 95.38 201 ILE A N 1
ATOM 1489 C CA . ILE A 1 201 ? -1.289 -13.562 -23.578 1 95.38 201 ILE A CA 1
ATOM 1490 C C . ILE A 1 201 ? -0.276 -12.422 -23.578 1 95.38 201 ILE A C 1
ATOM 1492 O O . ILE A 1 201 ? 0.525 -12.289 -24.5 1 95.38 201 ILE A O 1
ATOM 1496 N N . GLY A 1 202 ? -0.315 -11.641 -22.531 1 96.94 202 GLY A N 1
ATOM 1497 C CA . GLY A 1 202 ? 0.672 -10.586 -22.375 1 96.94 202 GLY A CA 1
ATOM 1498 C C . GLY A 1 202 ? 2.1 -11.094 -22.375 1 96.94 202 GLY A C 1
ATOM 1499 O O . GLY A 1 202 ? 2.971 -10.539 -23.031 1 96.94 202 GLY A O 1
ATOM 1500 N N . LEU A 1 203 ? 2.354 -12.148 -21.672 1 96.19 203 LEU A N 1
ATOM 1501 C CA . LEU A 1 203 ? 3.689 -12.734 -21.609 1 96.19 203 LEU A CA 1
ATOM 1502 C C . LEU A 1 203 ? 4.133 -13.234 -22.969 1 96.19 203 LEU A C 1
ATOM 1504 O O . LEU A 1 203 ? 5.289 -13.047 -23.359 1 96.19 203 LEU A O 1
ATOM 1508 N N . VAL A 1 204 ? 3.215 -13.875 -23.656 1 96.81 204 VAL A N 1
ATOM 1509 C CA . VAL A 1 204 ? 3.531 -14.398 -24.969 1 96.81 204 VAL A CA 1
ATOM 1510 C C . VAL A 1 204 ? 3.883 -13.258 -25.922 1 96.81 204 VAL A C 1
ATOM 1512 O O . VAL A 1 204 ? 4.863 -13.336 -26.656 1 96.81 204 VAL A O 1
ATOM 1515 N N . VAL A 1 205 ? 3.129 -12.219 -25.891 1 97.94 205 VAL A N 1
ATOM 1516 C CA . VAL A 1 205 ? 3.393 -11.055 -26.719 1 97.94 205 VAL A CA 1
ATOM 1517 C C . VAL A 1 205 ? 4.754 -10.461 -26.375 1 97.94 205 VAL A C 1
ATOM 1519 O O . VAL A 1 205 ? 5.539 -10.117 -27.25 1 97.94 205 VAL A O 1
ATOM 1522 N N . GLY A 1 206 ? 5.016 -10.281 -25.109 1 97.69 206 GLY A N 1
ATOM 1523 C CA . GLY A 1 206 ? 6.316 -9.789 -24.688 1 97.69 206 GLY A CA 1
ATOM 1524 C C . GLY A 1 206 ? 7.465 -10.688 -25.109 1 97.69 206 GLY A C 1
ATOM 1525 O O . GLY A 1 206 ? 8.531 -10.195 -25.484 1 97.69 206 GLY A O 1
ATOM 1526 N N . TYR A 1 207 ? 7.18 -11.945 -25.016 1 96.5 207 TYR A N 1
ATOM 1527 C CA . TYR A 1 207 ? 8.18 -12.922 -25.422 1 96.5 207 TYR A CA 1
ATOM 1528 C C . TYR A 1 207 ? 8.477 -12.812 -26.922 1 96.5 207 TYR A C 1
ATOM 1530 O O . TYR A 1 207 ? 9.641 -12.805 -27.328 1 96.5 207 TYR A O 1
ATOM 1538 N N . ILE A 1 208 ? 7.484 -12.734 -27.703 1 97.69 208 ILE A N 1
ATOM 1539 C CA . ILE A 1 208 ? 7.633 -12.594 -29.156 1 97.69 208 ILE A CA 1
ATOM 1540 C C . ILE A 1 208 ? 8.383 -11.297 -29.469 1 97.69 208 ILE A C 1
ATOM 1542 O O . ILE A 1 208 ? 9.289 -11.289 -30.297 1 97.69 208 ILE A O 1
ATOM 1546 N N . LEU A 1 209 ? 7.98 -10.297 -28.797 1 97.88 209 LEU A N 1
ATOM 1547 C CA . LEU A 1 209 ? 8.664 -9.023 -28.984 1 97.88 209 LEU A CA 1
ATOM 1548 C C . LEU A 1 209 ? 10.148 -9.148 -28.656 1 97.88 209 LEU A C 1
ATOM 1550 O O . LEU A 1 209 ? 10.992 -8.586 -29.359 1 97.88 209 LEU A O 1
ATOM 1554 N N . SER A 1 210 ? 10.484 -9.852 -27.641 1 97.19 210 SER A N 1
ATOM 1555 C CA . SER A 1 210 ? 11.867 -10.039 -27.219 1 97.19 210 SER A CA 1
ATOM 1556 C C . SER A 1 210 ? 12.656 -10.844 -28.234 1 97.19 210 SER A C 1
ATOM 1558 O O . SER A 1 210 ? 13.852 -10.625 -28.422 1 97.19 210 SER A O 1
ATOM 1560 N N . ILE A 1 211 ? 12.008 -11.781 -28.875 1 96.38 211 ILE A N 1
ATOM 1561 C CA . ILE A 1 211 ? 12.641 -12.562 -29.922 1 96.38 211 ILE A CA 1
ATOM 1562 C C . ILE A 1 211 ? 13 -11.648 -31.094 1 96.38 211 ILE A C 1
ATOM 1564 O O . ILE A 1 211 ? 14.117 -11.695 -31.609 1 96.38 211 ILE A O 1
ATOM 1568 N N . PHE A 1 212 ? 12.086 -10.781 -31.438 1 96.88 212 PHE A N 1
ATOM 1569 C CA . PHE A 1 212 ? 12.305 -9.859 -32.562 1 96.88 212 PHE A CA 1
ATOM 1570 C C . PHE A 1 212 ? 13.414 -8.867 -32.219 1 96.88 212 PHE A C 1
ATOM 1572 O O . PHE A 1 212 ? 14.133 -8.414 -33.125 1 96.88 212 PHE A O 1
ATOM 1579 N N . MET A 1 213 ? 13.602 -8.609 -31.016 1 96.5 213 MET A N 1
ATOM 1580 C CA . MET A 1 213 ? 14.625 -7.672 -30.578 1 96.5 213 MET A CA 1
ATOM 1581 C C . MET A 1 213 ? 15.953 -8.391 -30.344 1 96.5 213 MET A C 1
ATOM 1583 O O . MET A 1 213 ? 16.906 -7.785 -29.859 1 96.5 213 MET A O 1
ATOM 1587 N N . ASN A 1 214 ? 16.078 -9.672 -30.5 1 95.06 214 ASN A N 1
ATOM 1588 C CA . ASN A 1 214 ? 17.266 -10.508 -30.391 1 95.06 214 ASN A CA 1
ATOM 1589 C C . ASN A 1 214 ? 1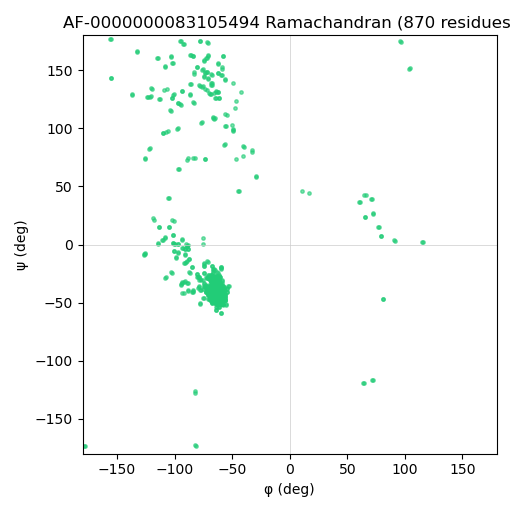7.797 -10.539 -28.953 1 95.06 214 ASN A C 1
ATOM 1591 O O . ASN A 1 214 ? 19.016 -10.453 -28.734 1 95.06 214 ASN A O 1
ATOM 1595 N N . LEU A 1 215 ? 16.844 -10.656 -28.078 1 93 215 LEU A N 1
ATOM 1596 C CA . LEU A 1 215 ? 17.25 -10.641 -26.672 1 93 215 LEU A CA 1
ATOM 1597 C C . LEU A 1 215 ? 17.266 -12.055 -26.109 1 93 215 LEU A C 1
ATOM 1599 O O . LEU A 1 215 ? 17.625 -12.258 -24.938 1 93 215 LEU A O 1
ATOM 1603 N N . ILE A 1 216 ? 16.969 -13.055 -26.875 1 95 216 ILE A N 1
ATOM 1604 C CA . ILE A 1 216 ? 16.781 -14.391 -26.328 1 95 216 ILE A CA 1
ATOM 1605 C C . ILE A 1 216 ? 17.781 -15.352 -26.969 1 95 216 ILE A C 1
ATOM 1607 O O . ILE A 1 216 ? 17.938 -15.367 -28.188 1 95 216 ILE A O 1
ATOM 1611 N N . ASP A 1 217 ? 18.484 -16.047 -26.141 1 94 217 ASP A N 1
ATOM 1612 C CA . ASP A 1 217 ? 19.328 -17.172 -26.562 1 94 217 ASP A CA 1
ATOM 1613 C C . ASP A 1 217 ? 18.578 -18.5 -26.406 1 94 217 ASP A C 1
ATOM 1615 O O . ASP A 1 217 ? 18.297 -18.938 -25.297 1 94 217 ASP A O 1
ATOM 1619 N N . PHE A 1 218 ? 18.391 -19.266 -27.5 1 95.69 218 PHE A N 1
ATOM 1620 C CA . PHE A 1 218 ? 17.578 -20.469 -27.5 1 95.69 218 PHE A CA 1
ATOM 1621 C C . PHE A 1 218 ? 18.422 -21.703 -27.234 1 95.69 218 PHE A C 1
ATOM 1623 O O . PHE A 1 218 ? 17.906 -22.812 -27.172 1 95.69 218 PHE A O 1
ATOM 1630 N N . SER A 1 219 ? 19.641 -21.516 -26.984 1 95.56 219 SER A N 1
ATOM 1631 C CA . SER A 1 219 ? 20.562 -22.641 -26.797 1 95.56 219 SER A CA 1
ATOM 1632 C C . SER A 1 219 ? 20.078 -23.562 -25.672 1 95.56 219 SER A C 1
ATOM 1634 O O . SER A 1 219 ? 20.047 -24.781 -25.844 1 95.56 219 SER A O 1
ATOM 1636 N N . PRO A 1 220 ? 19.656 -23.031 -24.609 1 94.75 220 PRO A N 1
ATOM 1637 C CA . PRO A 1 220 ? 19.203 -23.922 -23.531 1 94.75 220 PRO A CA 1
ATOM 1638 C C . PRO A 1 220 ? 17.984 -24.766 -23.922 1 94.75 220 PRO A C 1
ATOM 1640 O O . PRO A 1 220 ? 17.828 -25.891 -23.453 1 94.75 220 PRO A O 1
ATOM 1643 N N . VAL A 1 221 ? 17.156 -24.281 -24.734 1 95.88 221 VAL A N 1
ATOM 1644 C CA . VAL A 1 221 ? 15.969 -24.984 -25.172 1 95.88 221 VAL A CA 1
ATOM 1645 C C . VAL A 1 221 ? 16.375 -26.156 -26.078 1 95.88 221 VAL A C 1
ATOM 1647 O O . VAL A 1 221 ? 15.844 -27.25 -25.969 1 95.88 221 VAL A O 1
ATOM 1650 N N . LEU A 1 222 ? 17.297 -25.828 -26.906 1 94.75 222 LEU A N 1
ATOM 1651 C CA . LEU A 1 222 ? 17.766 -26.844 -27.844 1 94.75 222 LEU A CA 1
ATOM 1652 C C . LEU A 1 222 ? 18.469 -27.969 -27.109 1 94.75 222 LEU A C 1
ATOM 1654 O O . LEU A 1 222 ? 18.359 -29.141 -27.5 1 94.75 222 LEU A O 1
ATOM 1658 N N . GLU A 1 223 ? 19.094 -27.656 -26.062 1 94.81 223 GLU A N 1
ATOM 1659 C CA . GLU A 1 223 ? 19.891 -28.625 -25.328 1 94.81 223 GLU A CA 1
ATOM 1660 C C . GLU A 1 223 ? 19.031 -29.438 -24.344 1 94.81 223 GLU A C 1
ATOM 1662 O O . GLU A 1 223 ? 19.438 -30.5 -23.891 1 94.81 223 GLU A O 1
ATOM 1667 N N . ALA A 1 224 ? 17.922 -28.906 -24.047 1 94.88 224 ALA A N 1
ATOM 1668 C CA . ALA A 1 224 ? 17.062 -29.562 -23.062 1 94.88 224 ALA A CA 1
ATOM 1669 C C . ALA A 1 224 ? 16.516 -30.875 -23.609 1 94.88 224 ALA A C 1
ATOM 1671 O O . ALA A 1 224 ? 16.25 -30.984 -24.812 1 94.88 224 ALA A O 1
ATOM 1672 N N . SER A 1 225 ? 16.328 -31.859 -22.734 1 94.88 225 SER A N 1
ATOM 1673 C CA . SER A 1 225 ? 15.734 -33.125 -23.109 1 94.88 225 SER A CA 1
ATOM 1674 C C . SER A 1 225 ? 14.234 -33 -23.359 1 94.88 225 SER A C 1
ATOM 1676 O O . SER A 1 225 ? 13.633 -32 -22.953 1 94.88 225 SER A O 1
ATOM 1678 N N . TRP A 1 226 ? 13.664 -33.938 -24.062 1 95.5 226 TRP A N 1
ATOM 1679 C CA . TRP A 1 226 ? 12.242 -33.906 -24.375 1 95.5 226 TRP A CA 1
ATOM 1680 C C . TRP A 1 226 ? 11.406 -34.344 -23.172 1 95.5 226 TRP A C 1
ATOM 1682 O O . TRP A 1 226 ? 10.344 -33.781 -22.906 1 95.5 226 TRP A O 1
ATOM 1692 N N . VAL A 1 227 ? 11.891 -35.344 -22.469 1 96.31 227 VAL A N 1
ATOM 1693 C CA . VAL A 1 227 ? 11.141 -35.875 -21.344 1 96.31 227 VAL A CA 1
ATOM 1694 C C . VAL A 1 227 ? 12.078 -36.125 -20.172 1 96.31 227 VAL A C 1
ATOM 1696 O O . VAL A 1 227 ? 13.195 -36.594 -20.344 1 96.31 227 VAL A O 1
ATOM 1699 N N . SER A 1 228 ? 11.75 -35.656 -19.078 1 94.75 228 SER A N 1
ATOM 1700 C CA . SER A 1 228 ? 12.492 -35.906 -17.844 1 94.75 228 SER A CA 1
ATOM 1701 C C . SER A 1 228 ? 11.594 -35.75 -16.625 1 94.75 228 SER A C 1
ATOM 1703 O O . SER A 1 228 ? 10.711 -34.906 -16.594 1 94.75 228 SER A O 1
ATOM 1705 N N . PHE A 1 229 ? 11.781 -36.562 -15.602 1 95.44 229 PHE A N 1
ATOM 1706 C CA . PHE A 1 229 ? 11.047 -36.5 -14.344 1 95.44 229 PHE A CA 1
ATOM 1707 C C . PHE A 1 229 ? 11.789 -35.656 -13.328 1 95.44 229 PHE A C 1
ATOM 1709 O O . PHE A 1 229 ? 13 -35.781 -13.164 1 95.44 229 PHE A O 1
ATOM 1716 N N . PRO A 1 230 ? 11.023 -34.719 -12.688 1 93.56 230 PRO A N 1
ATOM 1717 C CA . PRO A 1 230 ? 11.695 -33.938 -11.641 1 93.56 230 PRO A CA 1
ATOM 1718 C C . PRO A 1 230 ? 12.125 -34.812 -10.453 1 93.56 230 PRO A C 1
ATOM 1720 O O . PRO A 1 230 ? 11.289 -35.188 -9.617 1 93.56 230 PRO A O 1
ATOM 1723 N N . ARG A 1 231 ? 13.375 -35 -10.344 1 94.25 231 ARG A N 1
ATOM 1724 C CA . ARG A 1 231 ? 13.93 -35.875 -9.32 1 94.25 231 ARG A CA 1
ATOM 1725 C C . ARG A 1 231 ? 13.727 -35.281 -7.926 1 94.25 231 ARG A C 1
ATOM 1727 O O . ARG A 1 231 ? 14.094 -34.125 -7.672 1 94.25 231 ARG A O 1
ATOM 1734 N N . PRO A 1 232 ? 13.203 -36.062 -7.012 1 96.12 232 PRO A N 1
ATOM 1735 C CA . PRO A 1 232 ? 13.039 -35.562 -5.641 1 96.12 232 PRO A CA 1
ATOM 1736 C C . PRO A 1 232 ? 14.367 -35.438 -4.898 1 96.12 232 PRO A C 1
ATOM 1738 O O . PRO A 1 232 ? 15.328 -36.156 -5.211 1 96.12 232 PRO A O 1
ATOM 1741 N N . LEU A 1 233 ? 14.484 -34.531 -4.035 1 96.44 233 LEU A N 1
ATOM 1742 C CA . LEU A 1 233 ? 15.617 -34.344 -3.139 1 96.44 233 LEU A CA 1
ATOM 1743 C C . LEU A 1 233 ? 16.906 -34.094 -3.928 1 96.44 233 LEU A C 1
ATOM 1745 O O . LEU A 1 233 ? 17.938 -34.656 -3.623 1 96.44 233 LEU A O 1
ATOM 1749 N N . ALA A 1 234 ? 16.703 -33.375 -5.012 1 95.81 234 ALA A N 1
ATOM 1750 C CA . ALA A 1 234 ? 17.891 -32.938 -5.742 1 95.81 234 ALA A CA 1
ATOM 1751 C C . ALA A 1 234 ? 18.719 -31.953 -4.898 1 95.81 234 ALA A C 1
ATOM 1753 O O . ALA A 1 234 ? 19.938 -31.859 -5.074 1 95.81 234 ALA A O 1
ATOM 1754 N N . TYR A 1 235 ? 18.062 -31.219 -4.012 1 96 235 TYR A N 1
ATOM 1755 C CA . TYR A 1 235 ? 18.719 -30.344 -3.041 1 96 235 TYR A CA 1
ATOM 1756 C C . TYR A 1 235 ? 18.594 -30.906 -1.632 1 96 235 TYR A C 1
ATOM 1758 O O . TYR A 1 235 ? 17.516 -31.328 -1.211 1 96 235 TYR A O 1
ATOM 1766 N N . LYS A 1 236 ? 19.75 -30.891 -0.961 1 95.19 236 LYS A N 1
ATOM 1767 C CA . LYS A 1 236 ? 19.734 -31.391 0.412 1 95.19 236 LYS A CA 1
ATOM 1768 C C . LYS A 1 236 ? 19.156 -30.344 1.368 1 95.19 236 LYS A C 1
ATOM 1770 O O . LYS A 1 236 ? 19.562 -29.188 1.324 1 95.19 236 LYS A O 1
ATOM 1775 N N . TRP A 1 237 ? 18.344 -30.797 2.225 1 97.38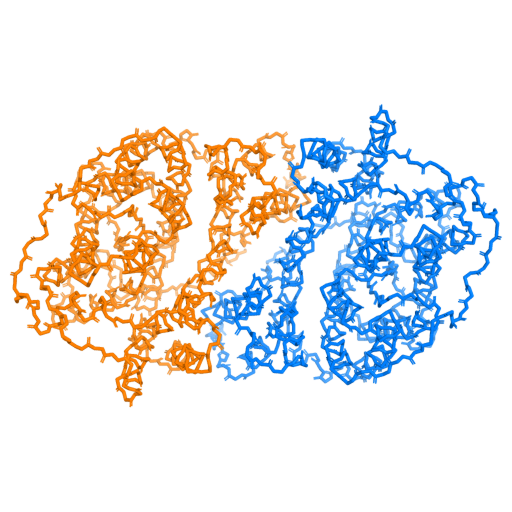 237 TRP A N 1
ATOM 1776 C CA . TRP A 1 237 ? 17.688 -29.875 3.154 1 97.38 237 TRP A CA 1
ATOM 1777 C C . TRP A 1 237 ? 18.672 -29.359 4.199 1 97.38 237 TRP A C 1
ATOM 1779 O O . TRP A 1 237 ? 19.484 -30.141 4.73 1 97.38 237 TRP A O 1
ATOM 1789 N N . VAL A 1 238 ? 18.641 -28.125 4.395 1 97.5 238 VAL A N 1
ATOM 1790 C CA . VAL A 1 238 ? 19.359 -27.484 5.484 1 97.5 238 VAL A CA 1
ATOM 1791 C C . VAL A 1 238 ? 18.375 -26.75 6.395 1 97.5 238 VAL A C 1
ATOM 1793 O O . VAL A 1 238 ? 17.469 -26.078 5.914 1 97.5 238 VAL A O 1
ATOM 1796 N N . PHE A 1 239 ? 18.609 -26.969 7.703 1 97.38 239 PHE A N 1
ATOM 1797 C CA . PHE A 1 239 ? 17.672 -26.406 8.656 1 97.38 239 PHE A CA 1
ATOM 1798 C C . PHE A 1 239 ? 18.297 -25.219 9.383 1 97.38 239 PHE A C 1
ATOM 1800 O O . PHE A 1 239 ? 19.078 -25.391 10.32 1 97.38 239 PHE A O 1
ATOM 1807 N N . GLU A 1 240 ? 17.984 -24.078 8.891 1 93.94 240 GLU A N 1
ATOM 1808 C CA . GLU A 1 240 ? 18.406 -22.828 9.523 1 93.94 240 GLU A CA 1
ATOM 1809 C C . GLU A 1 240 ? 17.297 -22.266 10.398 1 93.94 240 GLU A C 1
ATOM 1811 O O . GLU A 1 240 ? 16.203 -21.953 9.906 1 93.94 240 GLU A O 1
ATOM 1816 N N . PRO A 1 241 ? 17.516 -22.078 11.625 1 91.44 241 PRO A N 1
ATOM 1817 C CA . PRO A 1 241 ? 16.469 -21.656 12.562 1 91.44 241 PRO A CA 1
ATOM 1818 C C . PRO A 1 241 ? 15.797 -20.344 12.156 1 91.44 241 PRO A C 1
ATOM 1820 O O . PRO A 1 241 ? 14.57 -20.234 12.227 1 91.44 241 PRO A O 1
ATOM 1823 N N . SER A 1 242 ? 16.625 -19.391 11.773 1 88 242 SER A N 1
ATOM 1824 C CA . SER A 1 242 ? 16.062 -18.094 11.406 1 88 242 SER A CA 1
ATOM 1825 C C . SER A 1 242 ? 15.148 -18.219 10.188 1 88 242 SER A C 1
ATOM 1827 O O . SER A 1 242 ? 14.109 -17.562 10.117 1 88 242 SER A O 1
ATOM 1829 N N . ALA A 1 243 ? 15.555 -19.047 9.234 1 92.75 243 ALA A N 1
ATOM 1830 C CA . ALA A 1 243 ? 14.742 -19.297 8.047 1 92.75 243 ALA A CA 1
ATOM 1831 C C . ALA A 1 243 ? 13.422 -19.984 8.406 1 92.75 243 ALA A C 1
ATOM 1833 O O . ALA A 1 243 ? 12.367 -19.625 7.883 1 92.75 243 ALA A O 1
ATOM 1834 N N . ILE A 1 244 ? 13.531 -20.875 9.344 1 94.69 244 ILE A N 1
ATOM 1835 C CA . ILE A 1 244 ? 12.359 -21.641 9.766 1 94.69 244 ILE A CA 1
ATOM 1836 C C . ILE A 1 244 ? 11.352 -20.703 10.43 1 94.69 244 ILE A C 1
ATOM 1838 O O . ILE A 1 244 ? 10.156 -20.75 10.109 1 94.69 244 ILE A O 1
ATOM 1842 N N . VAL A 1 245 ? 11.773 -19.891 11.219 1 88.25 245 VAL A N 1
ATOM 1843 C CA . VAL A 1 245 ? 10.883 -18.984 11.93 1 88.25 245 VAL A CA 1
ATOM 1844 C C . VAL A 1 245 ? 10.211 -18.031 10.945 1 88.25 245 VAL A C 1
ATOM 1846 O O . VAL A 1 245 ? 9 -17.797 11.031 1 88.25 245 VAL A O 1
ATOM 1849 N N . ALA A 1 246 ? 11.016 -17.516 10.031 1 86.25 246 ALA A N 1
ATOM 1850 C CA . ALA A 1 246 ? 10.461 -16.609 9.031 1 86.25 246 ALA A CA 1
ATOM 1851 C C . ALA A 1 246 ? 9.383 -17.297 8.203 1 86.25 246 ALA A C 1
ATOM 1853 O O . ALA A 1 246 ? 8.32 -16.719 7.953 1 86.25 246 ALA A O 1
ATOM 1854 N N . MET A 1 247 ? 9.602 -18.516 7.887 1 92.56 247 MET A N 1
ATOM 1855 C CA . MET A 1 247 ? 8.672 -19.266 7.043 1 92.56 247 MET A CA 1
ATOM 1856 C C . MET A 1 247 ? 7.395 -19.594 7.809 1 92.56 247 MET A C 1
ATOM 1858 O O . MET A 1 247 ? 6.301 -19.594 7.238 1 92.56 247 MET A O 1
ATOM 1862 N N . VAL A 1 248 ? 7.539 -19.891 9.016 1 91.62 248 VAL A N 1
ATOM 1863 C CA . VAL A 1 248 ? 6.395 -20.266 9.844 1 91.62 248 VAL A CA 1
ATOM 1864 C C . VAL A 1 248 ? 5.375 -19.125 9.867 1 91.62 248 VAL A C 1
ATOM 1866 O O . VAL A 1 248 ? 4.172 -19.359 9.727 1 91.62 248 VAL A O 1
ATOM 1869 N N . PHE A 1 249 ? 5.816 -17.953 9.922 1 85 249 PHE A N 1
ATOM 1870 C CA . PHE A 1 249 ? 4.906 -16.828 9.953 1 85 249 PHE A CA 1
ATOM 1871 C C . PHE A 1 249 ? 4.25 -16.609 8.594 1 85 249 PHE A C 1
ATOM 1873 O O . PHE A 1 249 ? 3.088 -16.219 8.516 1 85 249 PHE A O 1
ATOM 1880 N N . MET A 1 250 ? 5.023 -16.859 7.566 1 91.38 250 MET A N 1
ATOM 1881 C CA . MET A 1 250 ? 4.449 -16.719 6.234 1 91.38 250 MET A CA 1
ATOM 1882 C C . MET A 1 250 ? 3.361 -17.75 5.992 1 91.38 250 MET A C 1
ATOM 1884 O O . MET A 1 250 ? 2.379 -17.484 5.301 1 91.38 250 MET A O 1
ATOM 1888 N N . TYR A 1 251 ? 3.562 -18.906 6.617 1 94.62 251 TYR A N 1
ATOM 1889 C CA . TYR A 1 251 ? 2.555 -19.953 6.457 1 94.62 251 TYR A CA 1
ATOM 1890 C C . TYR A 1 251 ? 1.271 -19.594 7.191 1 94.62 251 TYR A C 1
ATOM 1892 O O . TYR A 1 251 ? 0.179 -19.984 6.785 1 94.62 251 TYR A O 1
ATOM 1900 N N . ILE A 1 252 ? 1.38 -18.844 8.203 1 88.81 252 ILE A N 1
ATOM 1901 C CA . ILE A 1 252 ? 0.187 -18.297 8.852 1 88.81 252 ILE A CA 1
ATOM 1902 C C . ILE A 1 252 ? -0.558 -17.391 7.883 1 88.81 252 ILE A C 1
ATOM 1904 O O . ILE A 1 252 ? -1.772 -17.516 7.715 1 88.81 252 ILE A O 1
ATOM 1908 N N . ALA A 1 253 ? 0.234 -16.594 7.324 1 87.56 253 ALA A N 1
ATOM 1909 C CA . ALA A 1 253 ? -0.341 -15.633 6.387 1 87.56 253 ALA A CA 1
ATOM 1910 C C . ALA A 1 253 ? -1.014 -16.344 5.215 1 87.56 253 ALA A C 1
ATOM 1912 O O . ALA A 1 253 ? -2.088 -15.938 4.77 1 87.56 253 ALA A O 1
ATOM 1913 N N . THR A 1 254 ? -0.412 -17.312 4.707 1 91.44 254 THR A N 1
ATOM 1914 C CA . THR A 1 254 ? -0.966 -18 3.543 1 91.44 254 THR A CA 1
ATOM 1915 C C . THR A 1 254 ? -2.184 -18.828 3.932 1 91.44 254 THR A C 1
ATOM 1917 O O . THR A 1 254 ? -3.074 -19.062 3.109 1 91.44 254 THR A O 1
ATOM 1920 N N . SER A 1 255 ? -2.213 -19.297 5.184 1 94.06 255 SER A N 1
ATOM 1921 C CA . SER A 1 255 ? -3.418 -19.969 5.668 1 94.06 255 SER A CA 1
ATOM 1922 C C . SER A 1 255 ? -4.625 -19.031 5.609 1 94.06 255 SER A C 1
ATOM 1924 O O . SER A 1 255 ? -5.711 -19.438 5.191 1 94.06 255 SER A O 1
ATOM 1926 N N . ILE A 1 256 ? -4.379 -17.875 5.973 1 88.88 256 ILE A N 1
ATOM 1927 C CA . ILE A 1 256 ? -5.43 -16.859 5.938 1 88.88 256 ILE A CA 1
ATOM 1928 C C . ILE A 1 256 ? -5.867 -16.625 4.496 1 88.88 256 ILE A C 1
ATOM 1930 O O . ILE A 1 256 ? -7.059 -16.484 4.215 1 88.88 256 ILE A O 1
ATOM 1934 N N . GLU A 1 257 ? -4.918 -16.516 3.648 1 88.81 257 GLU A N 1
ATOM 1935 C CA . GLU A 1 257 ? -5.207 -16.312 2.23 1 88.81 257 GLU A CA 1
ATOM 1936 C C . GLU A 1 257 ? -6.062 -17.453 1.678 1 88.81 257 GLU A C 1
ATOM 1938 O O . GLU A 1 257 ? -7.043 -17.219 0.969 1 88.81 257 GLU A O 1
ATOM 1943 N N . THR A 1 258 ? -5.715 -18.688 2.035 1 94.44 258 THR A N 1
ATOM 1944 C CA . THR A 1 258 ? -6.461 -19.859 1.575 1 94.44 258 THR A CA 1
ATOM 1945 C C . THR A 1 258 ? -7.887 -19.844 2.121 1 94.44 258 THR A C 1
ATOM 1947 O O . THR A 1 258 ? -8.836 -20.125 1.395 1 94.44 258 THR A O 1
ATOM 1950 N N . ILE A 1 259 ? -8.055 -19.5 3.346 1 92.19 259 ILE A N 1
ATOM 1951 C CA . ILE A 1 259 ? -9.367 -19.391 3.959 1 92.19 259 ILE A CA 1
ATOM 1952 C C . ILE A 1 259 ? -10.203 -18.359 3.201 1 92.19 259 ILE A C 1
ATOM 1954 O O . ILE A 1 259 ? -11.383 -18.594 2.91 1 92.19 259 ILE A O 1
ATOM 1958 N N . GLY A 1 260 ? -9.586 -17.297 2.916 1 87.94 260 GLY A N 1
ATOM 1959 C CA . GLY A 1 260 ? -10.266 -16.266 2.154 1 87.94 260 GLY A CA 1
ATOM 1960 C C . GLY A 1 260 ? -10.695 -16.719 0.774 1 87.94 260 GLY A C 1
ATOM 1961 O O . GLY A 1 260 ? -11.812 -16.422 0.339 1 87.94 260 GLY A O 1
ATOM 1962 N N . ASP A 1 261 ? -9.867 -17.375 0.105 1 92.12 261 ASP A N 1
ATOM 1963 C CA . ASP A 1 261 ? -10.156 -17.859 -1.242 1 92.12 261 ASP A CA 1
ATOM 1964 C C . ASP A 1 261 ? -11.32 -18.844 -1.234 1 92.12 261 ASP A C 1
ATOM 1966 O O . ASP A 1 261 ? -12.203 -18.781 -2.094 1 92.12 261 ASP A O 1
ATOM 1970 N N . ILE A 1 262 ? -11.289 -19.734 -0.254 1 95.19 262 ILE A N 1
ATOM 1971 C CA . ILE A 1 262 ? -12.352 -20.719 -0.135 1 95.19 262 ILE A CA 1
ATOM 1972 C C . ILE A 1 262 ? -13.68 -20.031 0.141 1 95.19 262 ILE A C 1
ATOM 1974 O O . ILE A 1 262 ? -14.688 -20.328 -0.493 1 95.19 262 ILE A O 1
ATOM 1978 N N . SER A 1 263 ? -13.672 -19.094 1.023 1 91.12 263 SER A N 1
ATOM 1979 C CA . SER A 1 263 ? -14.875 -18.359 1.379 1 91.12 263 SER A CA 1
ATOM 1980 C C . SER A 1 263 ? -15.398 -17.547 0.195 1 91.12 263 SER A C 1
ATOM 1982 O O . SER A 1 263 ? -16.609 -17.516 -0.053 1 91.12 263 SER A O 1
ATOM 1984 N N . ALA A 1 264 ? -14.539 -16.969 -0.483 1 87.38 264 ALA A N 1
ATOM 1985 C CA . ALA A 1 264 ? -14.938 -16.172 -1.645 1 87.38 264 ALA A CA 1
ATOM 1986 C C . ALA A 1 264 ? -15.539 -17.047 -2.732 1 87.38 264 ALA A C 1
ATOM 1988 O O . ALA A 1 264 ? -16.516 -16.672 -3.373 1 87.38 264 ALA A O 1
ATOM 1989 N N . LEU A 1 265 ? -14.945 -18.188 -2.943 1 93.75 265 LEU A N 1
ATOM 1990 C CA . LEU A 1 265 ? -15.391 -19.094 -3.986 1 93.75 265 LEU A CA 1
ATOM 1991 C C . LEU A 1 265 ? -16.797 -19.625 -3.68 1 93.75 265 LEU A C 1
ATOM 1993 O O . LEU A 1 265 ? -17.672 -19.609 -4.543 1 93.75 265 LEU A O 1
ATOM 1997 N N . THR A 1 266 ? -17.047 -20.016 -2.434 1 95.06 266 THR A N 1
ATOM 1998 C CA . THR A 1 266 ? -18.344 -20.594 -2.066 1 95.06 266 THR A CA 1
ATOM 1999 C C . THR A 1 266 ? -19.422 -19.516 -2.025 1 95.06 266 THR A C 1
ATOM 2001 O O . THR A 1 266 ? -20.547 -19.75 -2.438 1 95.06 266 THR A O 1
ATOM 2004 N N . SER A 1 267 ? -19.031 -18.391 -1.578 1 90.5 267 SER A N 1
ATOM 2005 C CA . SER A 1 267 ? -19.984 -17.297 -1.543 1 90.5 267 SER A CA 1
ATOM 2006 C C . SER A 1 267 ? -20.375 -16.859 -2.951 1 90.5 267 SER A C 1
ATOM 2008 O O . SER A 1 267 ? -21.562 -16.703 -3.24 1 90.5 267 SER A O 1
ATOM 2010 N N . ALA A 1 268 ? -19.5 -16.781 -3.793 1 85.88 268 ALA A N 1
ATOM 2011 C CA . ALA A 1 268 ? -19.75 -16.281 -5.141 1 85.88 268 ALA A CA 1
ATOM 2012 C C . ALA A 1 268 ? -20.453 -17.344 -5.992 1 85.88 268 ALA A C 1
ATOM 2014 O O . ALA A 1 268 ? -21.344 -17.016 -6.773 1 85.88 268 ALA A O 1
ATOM 2015 N N . SER A 1 269 ? -20.078 -18.516 -5.836 1 91.88 269 SER A N 1
ATOM 2016 C CA . SER A 1 269 ? -20.547 -19.562 -6.742 1 91.88 269 SER A CA 1
ATOM 2017 C C . SER A 1 269 ? -21.828 -20.219 -6.23 1 91.88 269 SER A C 1
ATOM 2019 O O . SER A 1 269 ? -22.672 -20.625 -7.023 1 91.88 269 SER A O 1
ATOM 2021 N N . GLU A 1 270 ? -21.891 -20.234 -4.875 1 93.5 270 GLU A N 1
ATOM 2022 C CA . GLU A 1 270 ? -23.016 -20.969 -4.328 1 93.5 270 GLU A CA 1
ATOM 2023 C C . GLU A 1 270 ? -23.828 -20.094 -3.363 1 93.5 270 GLU A C 1
ATOM 2025 O O . GLU A 1 270 ? -24.859 -20.531 -2.838 1 93.5 270 GLU A O 1
ATOM 2030 N N . GLY A 1 271 ? -23.422 -19.016 -3.045 1 90.44 271 GLY A N 1
ATOM 2031 C CA . GLY A 1 271 ? -24.141 -18.125 -2.16 1 90.44 271 GLY A CA 1
ATOM 2032 C C . GLY A 1 271 ? -24.141 -18.578 -0.714 1 90.44 271 GLY A C 1
ATOM 2033 O O . GLY A 1 271 ? -25.078 -18.281 0.035 1 90.44 271 GLY A O 1
ATOM 2034 N N . ARG A 1 272 ? -23.109 -19.328 -0.373 1 93.12 272 ARG A N 1
ATOM 2035 C CA . ARG A 1 272 ? -23.031 -19.844 0.99 1 93.12 272 ARG A CA 1
ATOM 2036 C C . ARG A 1 272 ? -21.641 -19.609 1.589 1 93.12 272 ARG A C 1
ATOM 2038 O O . ARG A 1 272 ? -20.672 -19.391 0.859 1 93.12 272 ARG A O 1
ATOM 2045 N N . ASP A 1 273 ? -21.641 -19.797 2.916 1 92.5 273 ASP A N 1
ATOM 2046 C CA . ASP A 1 273 ? -20.359 -19.781 3.605 1 92.5 273 ASP A CA 1
ATOM 2047 C C . ASP A 1 273 ? -19.641 -21.125 3.461 1 92.5 273 ASP A C 1
ATOM 2049 O O . ASP A 1 273 ? -20.297 -22.172 3.326 1 92.5 273 ASP A O 1
ATOM 2053 N N . ALA A 1 274 ? -18.328 -21.031 3.531 1 94.69 274 ALA A N 1
ATOM 2054 C CA . ALA A 1 274 ? -17.547 -22.266 3.547 1 94.69 274 ALA A CA 1
ATOM 2055 C C . ALA A 1 274 ? -17.766 -23.031 4.84 1 94.69 274 ALA A C 1
ATOM 2057 O O . ALA A 1 274 ? -17.891 -22.453 5.914 1 94.69 274 ALA A O 1
ATOM 2058 N N . THR A 1 275 ? -17.875 -24.297 4.738 1 94.5 275 THR A N 1
ATOM 2059 C CA . THR A 1 275 ? -18.016 -25.125 5.93 1 94.5 275 THR A CA 1
ATOM 2060 C C . THR A 1 275 ? -16.688 -25.25 6.668 1 94.5 275 THR A C 1
ATOM 2062 O O . THR A 1 275 ? -15.625 -25.078 6.074 1 94.5 275 THR A O 1
ATOM 2065 N N . PRO A 1 276 ? -16.766 -25.562 7.914 1 93.69 276 PRO A N 1
ATOM 2066 C CA . PRO A 1 276 ? -15.523 -25.781 8.664 1 93.69 276 PRO A CA 1
ATOM 2067 C C . PRO A 1 276 ? -14.656 -26.891 8.055 1 93.69 276 PRO A C 1
ATOM 2069 O O . PRO A 1 276 ? -13.43 -26.781 8.078 1 93.69 276 PRO A O 1
ATOM 2072 N N . GLU A 1 277 ? -15.273 -27.875 7.539 1 94.88 277 GLU A N 1
ATOM 2073 C CA . GLU A 1 277 ? -14.539 -28.984 6.926 1 94.88 277 GLU A CA 1
ATOM 2074 C C . GLU A 1 277 ? -13.812 -28.531 5.66 1 94.88 277 GLU A C 1
ATOM 2076 O O . GLU A 1 277 ? -12.688 -28.953 5.398 1 94.88 277 GLU A O 1
ATOM 2081 N N . GLU A 1 278 ? -14.492 -27.719 4.918 1 96 278 GLU A N 1
ATOM 2082 C CA . GLU A 1 278 ? -13.875 -27.188 3.711 1 96 278 GLU A CA 1
ATOM 2083 C C . GLU A 1 278 ? -12.68 -26.297 4.051 1 96 278 GLU A C 1
ATOM 2085 O O . GLU A 1 278 ? -11.633 -26.375 3.396 1 96 278 GLU A O 1
ATOM 2090 N N . LEU A 1 279 ? -12.828 -25.484 5.055 1 95.12 279 LEU A N 1
ATOM 2091 C CA . LEU A 1 279 ? -11.766 -24.578 5.469 1 95.12 279 LEU A CA 1
ATOM 2092 C C . LEU A 1 279 ? -10.586 -25.359 6.043 1 95.12 279 LEU A C 1
ATOM 2094 O O . LEU A 1 279 ? -9.445 -25.172 5.617 1 95.12 279 LEU A O 1
ATOM 2098 N N . LYS A 1 280 ? -10.898 -26.25 6.969 1 96.12 280 LYS A N 1
ATOM 2099 C CA . LYS A 1 280 ? -9.859 -27.078 7.586 1 96.12 280 LYS A CA 1
ATOM 2100 C C . LYS A 1 280 ? -9.164 -27.953 6.547 1 96.12 280 LYS A C 1
ATOM 2102 O O . LYS A 1 280 ? -7.934 -28.047 6.535 1 96.12 280 LYS A O 1
ATOM 2107 N N . GLY A 1 281 ? -9.938 -28.594 5.738 1 97.12 281 GLY A N 1
ATOM 2108 C CA . GLY A 1 281 ? -9.383 -29.438 4.691 1 97.12 281 GLY A CA 1
ATOM 2109 C C . GLY A 1 281 ? -8.516 -28.688 3.707 1 97.12 281 GLY A C 1
ATOM 2110 O O . GLY A 1 281 ? -7.5 -29.203 3.236 1 97.12 281 GLY A O 1
ATOM 2111 N N . GLY A 1 282 ? -8.961 -27.5 3.348 1 97.19 282 GLY A N 1
ATOM 2112 C CA . GLY A 1 282 ? -8.188 -26.688 2.428 1 97.19 282 GLY A CA 1
ATOM 2113 C C . GLY A 1 282 ? -6.836 -26.281 2.98 1 97.19 282 GLY A C 1
ATOM 2114 O O . GLY A 1 282 ? -5.82 -26.375 2.283 1 97.19 282 GLY A O 1
ATOM 2115 N N . VAL A 1 283 ? -6.832 -25.828 4.211 1 96.69 283 VAL A N 1
ATOM 2116 C CA . VAL A 1 283 ? -5.582 -25.406 4.84 1 96.69 283 VAL A CA 1
ATOM 2117 C C . VAL A 1 283 ? -4.684 -26.625 5.059 1 96.69 283 VAL A C 1
ATOM 2119 O O . VAL A 1 283 ? -3.461 -26.531 4.926 1 96.69 283 VAL A O 1
ATOM 2122 N N . LEU A 1 284 ? -5.289 -27.734 5.406 1 97.19 284 LEU A N 1
ATOM 2123 C CA . LEU A 1 284 ? -4.527 -28.969 5.531 1 97.19 284 LEU A CA 1
ATOM 2124 C C . LEU A 1 284 ? -3.836 -29.312 4.219 1 97.19 284 LEU A C 1
ATOM 2126 O O . LEU A 1 284 ? -2.668 -29.703 4.211 1 97.19 284 LEU A O 1
ATOM 2130 N N . ALA A 1 285 ? -4.59 -29.188 3.17 1 97.44 285 ALA A N 1
ATOM 2131 C CA . ALA A 1 285 ? -4.023 -29.453 1.849 1 97.44 285 ALA A CA 1
ATOM 2132 C C . ALA A 1 285 ? -2.859 -28.516 1.551 1 97.44 285 ALA A C 1
ATOM 2134 O O . ALA A 1 285 ? -1.863 -28.922 0.948 1 97.44 285 ALA A O 1
ATOM 2135 N N . ASP A 1 286 ? -2.98 -27.297 1.934 1 96.94 286 ASP A N 1
ATOM 2136 C CA . ASP A 1 286 ? -1.916 -26.312 1.763 1 96.94 286 ASP A CA 1
ATOM 2137 C C . ASP A 1 286 ? -0.631 -26.766 2.453 1 96.94 286 ASP A C 1
ATOM 2139 O O . ASP A 1 286 ? 0.443 -26.75 1.848 1 96.94 286 ASP A O 1
ATOM 2143 N N . GLY A 1 287 ? -0.814 -27.109 3.691 1 97.44 287 GLY A N 1
ATOM 2144 C CA . GLY A 1 287 ? 0.334 -27.562 4.469 1 97.44 287 GLY A CA 1
ATOM 2145 C C . GLY A 1 287 ? 0.961 -28.828 3.936 1 97.44 287 GLY A C 1
ATOM 2146 O O . GLY A 1 287 ? 2.18 -28.906 3.756 1 97.44 287 GLY A O 1
ATOM 2147 N N . VAL A 1 288 ? 0.158 -29.797 3.629 1 97.25 288 VAL A N 1
ATOM 2148 C CA . VAL A 1 288 ? 0.628 -31.078 3.125 1 97.25 288 VAL A CA 1
ATOM 2149 C C . VAL A 1 288 ? 1.33 -30.891 1.783 1 97.25 288 VAL A C 1
ATOM 2151 O O . VAL A 1 288 ? 2.436 -31.391 1.574 1 97.25 288 VAL A O 1
ATOM 2154 N N . ALA A 1 289 ? 0.687 -30.141 0.945 1 97.62 289 ALA A N 1
ATOM 2155 C CA . ALA A 1 289 ? 1.255 -29.906 -0.378 1 97.62 289 ALA A CA 1
ATOM 2156 C C . ALA A 1 289 ? 2.59 -29.172 -0.275 1 97.62 289 ALA A C 1
ATOM 2158 O O . ALA A 1 289 ? 3.523 -29.453 -1.025 1 97.62 289 ALA A O 1
ATOM 2159 N N . SER A 1 290 ? 2.672 -28.219 0.594 1 97.94 290 SER A N 1
ATOM 2160 C CA . SER A 1 290 ? 3.91 -27.469 0.759 1 97.94 290 SER A CA 1
ATOM 2161 C C . SER A 1 290 ? 5.023 -28.344 1.311 1 97.94 290 SER A C 1
ATOM 2163 O O . SER A 1 290 ? 6.184 -28.219 0.915 1 97.94 290 SER A O 1
ATOM 2165 N N . ALA A 1 291 ? 4.676 -29.203 2.232 1 97.62 291 ALA A N 1
ATOM 2166 C CA . ALA A 1 291 ? 5.668 -30.141 2.752 1 97.62 291 ALA A CA 1
ATOM 2167 C C . ALA A 1 291 ? 6.164 -31.078 1.654 1 97.62 291 ALA A C 1
ATOM 2169 O O . ALA A 1 291 ? 7.371 -31.312 1.522 1 97.62 291 ALA A O 1
ATOM 2170 N N . ILE A 1 292 ? 5.258 -31.578 0.872 1 97.94 292 ILE A N 1
ATOM 2171 C CA . ILE A 1 292 ? 5.617 -32.469 -0.227 1 97.94 292 ILE A CA 1
ATOM 2172 C C . ILE A 1 292 ? 6.422 -31.703 -1.271 1 97.94 292 ILE A C 1
ATOM 2174 O O . ILE A 1 292 ? 7.348 -32.25 -1.875 1 97.94 292 ILE A O 1
ATOM 2178 N N . ALA A 1 293 ? 6.043 -30.453 -1.449 1 98.31 293 ALA A N 1
ATOM 2179 C CA . ALA A 1 293 ? 6.746 -29.609 -2.416 1 98.31 293 ALA A CA 1
ATOM 2180 C C . ALA A 1 293 ? 8.227 -29.516 -2.078 1 98.31 293 ALA A C 1
ATOM 2182 O O . ALA A 1 293 ? 9.078 -29.516 -2.973 1 98.31 293 ALA A O 1
ATOM 2183 N N . SER A 1 294 ? 8.508 -29.391 -0.798 1 97.94 294 SER A N 1
ATOM 2184 C CA . SER A 1 294 ? 9.906 -29.328 -0.381 1 97.94 294 SER A CA 1
ATOM 2185 C C . SER A 1 294 ? 10.648 -30.594 -0.789 1 97.94 294 SER A C 1
ATOM 2187 O O . SER A 1 294 ? 11.828 -30.531 -1.148 1 97.94 294 SER A O 1
ATOM 2189 N N . PHE A 1 295 ? 9.977 -31.703 -0.75 1 97.5 295 PHE A N 1
ATOM 2190 C CA . PHE A 1 295 ? 10.562 -32.969 -1.137 1 97.5 295 PHE A CA 1
ATOM 2191 C C . PHE A 1 295 ? 10.844 -33 -2.635 1 97.5 295 PHE A C 1
ATOM 2193 O O . PHE A 1 295 ? 11.82 -33.625 -3.072 1 97.5 295 PHE A O 1
ATOM 2200 N N . PHE A 1 296 ? 10.078 -32.344 -3.418 1 97.94 296 PHE A N 1
ATOM 2201 C CA . PHE A 1 296 ? 10.234 -32.312 -4.867 1 97.94 296 PHE A CA 1
ATOM 2202 C C . PHE A 1 296 ? 10.922 -31.031 -5.328 1 97.94 296 PHE A C 1
ATOM 2204 O O . PHE A 1 296 ? 10.766 -30.625 -6.477 1 97.94 296 PHE A O 1
ATOM 2211 N N . ASN A 1 297 ? 11.625 -30.375 -4.426 1 97.94 297 ASN A N 1
ATOM 2212 C CA . ASN A 1 297 ? 12.445 -29.203 -4.719 1 97.94 297 ASN A CA 1
ATOM 2213 C C . ASN A 1 297 ? 11.602 -28.016 -5.168 1 97.94 297 ASN A C 1
ATOM 2215 O O . ASN A 1 297 ? 12.055 -27.172 -5.941 1 97.94 297 ASN A O 1
ATOM 2219 N N . ALA A 1 298 ? 10.305 -27.969 -4.801 1 98.06 298 ALA A N 1
ATOM 2220 C CA . ALA A 1 298 ? 9.414 -26.844 -5.117 1 98.06 298 ALA A CA 1
ATOM 2221 C C . ALA A 1 298 ? 9.203 -25.953 -3.896 1 98.06 298 ALA A C 1
ATOM 2223 O O . ALA A 1 298 ? 9.516 -26.344 -2.77 1 98.06 298 ALA A O 1
ATOM 2224 N N . PHE A 1 299 ? 8.75 -24.812 -4.18 1 97.88 299 PHE A N 1
ATOM 2225 C CA . PHE A 1 299 ? 8.586 -23.812 -3.137 1 97.88 299 PHE A CA 1
ATOM 2226 C C . PHE A 1 299 ? 7.18 -23.859 -2.547 1 97.88 299 PHE A C 1
ATOM 2228 O O . PHE A 1 299 ? 6.34 -24.641 -3.01 1 97.88 299 PHE A O 1
ATOM 2235 N N . PRO A 1 300 ? 6.93 -23.094 -1.465 1 97.56 300 PRO A N 1
ATOM 2236 C CA . PRO A 1 300 ? 5.641 -23.219 -0.783 1 97.56 300 PRO A CA 1
ATOM 2237 C C . PRO A 1 300 ? 4.457 -22.984 -1.72 1 97.56 300 PRO A C 1
ATOM 2239 O O . PRO A 1 300 ? 4.508 -22.094 -2.58 1 97.56 300 PRO A O 1
ATOM 2242 N N . ASN A 1 301 ? 3.418 -23.75 -1.506 1 97.19 301 ASN A N 1
ATOM 2243 C CA . ASN A 1 301 ? 2.219 -23.688 -2.334 1 97.19 301 ASN A CA 1
ATOM 2244 C C . ASN A 1 301 ? 1.049 -23.062 -1.581 1 97.19 301 ASN A C 1
ATOM 2246 O O . ASN A 1 301 ? 1.002 -23.094 -0.351 1 97.19 301 ASN A O 1
ATOM 2250 N N . THR A 1 302 ? 0.177 -22.484 -2.309 1 95.69 302 THR A N 1
ATOM 2251 C CA . THR A 1 302 ? -1.068 -21.953 -1.764 1 95.69 302 THR A CA 1
ATOM 2252 C C . THR A 1 302 ? -2.141 -21.875 -2.848 1 95.69 302 THR A C 1
ATOM 2254 O O . THR A 1 302 ? -1.917 -22.297 -3.982 1 95.69 302 THR A O 1
ATOM 2257 N N . SER A 1 303 ? -3.342 -21.469 -2.439 1 95.56 303 SER A N 1
ATOM 2258 C CA . SER A 1 303 ? -4.457 -21.297 -3.365 1 95.56 303 SER A CA 1
ATOM 2259 C C . SER A 1 303 ? -4.281 -20.062 -4.23 1 95.56 303 SER A C 1
ATOM 2261 O O . SER A 1 303 ? -3.736 -19.047 -3.773 1 95.56 303 SER A O 1
ATOM 2263 N N . TYR A 1 304 ? -4.77 -20.109 -5.445 1 93.38 304 TYR A N 1
ATOM 2264 C CA . TYR A 1 304 ? -4.641 -18.984 -6.355 1 93.38 304 TYR A CA 1
ATOM 2265 C C . TYR A 1 304 ? -5.953 -18.219 -6.465 1 93.38 304 TYR A C 1
ATOM 2267 O O . TYR A 1 304 ? -6.926 -18.719 -7.039 1 93.38 304 TYR A O 1
ATOM 2275 N N . THR A 1 305 ? -5.895 -17.062 -6.027 1 87.38 305 THR A N 1
ATOM 2276 C CA . THR A 1 305 ? -7.031 -16.156 -6.074 1 87.38 305 THR A CA 1
ATOM 2277 C C . THR A 1 305 ? -7.453 -15.891 -7.516 1 87.38 305 THR A C 1
ATOM 2279 O O . THR A 1 305 ? -8.641 -15.727 -7.801 1 87.38 305 THR A O 1
ATOM 2282 N N . GLN A 1 306 ? -6.484 -15.82 -8.414 1 86.06 306 GLN A N 1
ATOM 2283 C CA . GLN A 1 306 ? -6.762 -15.555 -9.82 1 86.06 306 GLN A CA 1
ATOM 2284 C C . GLN A 1 306 ? -7.703 -16.594 -10.414 1 86.06 306 GLN A C 1
ATOM 2286 O O . GLN A 1 306 ? -8.539 -16.281 -11.258 1 86.06 306 GLN A O 1
ATOM 2291 N N . ASN A 1 307 ? -7.559 -17.797 -9.984 1 92.31 307 ASN A N 1
ATOM 2292 C CA . ASN A 1 307 ? -8.391 -18.875 -10.508 1 92.31 307 ASN A CA 1
ATOM 2293 C C . ASN A 1 307 ? -9.812 -18.797 -9.961 1 92.31 307 ASN A C 1
ATOM 2295 O O . ASN A 1 307 ? -10.75 -19.312 -10.586 1 92.31 307 ASN A O 1
ATOM 2299 N N . ILE A 1 308 ? -9.969 -18.203 -8.844 1 90.56 308 ILE A N 1
ATOM 2300 C CA . ILE A 1 308 ? -11.305 -17.891 -8.359 1 90.56 308 ILE A CA 1
ATOM 2301 C C . ILE A 1 308 ? -11.977 -16.906 -9.305 1 90.56 308 ILE A C 1
ATOM 2303 O O . ILE A 1 308 ? -13.172 -17.016 -9.594 1 90.56 308 ILE A O 1
ATOM 2307 N N . GLY A 1 309 ? -11.234 -16.031 -9.758 1 85.75 309 GLY A N 1
ATOM 2308 C CA . GLY A 1 309 ? -11.734 -15.086 -10.75 1 85.75 309 GLY A CA 1
ATOM 2309 C C . GLY A 1 309 ? -12.172 -15.758 -12.031 1 85.75 309 GLY A C 1
ATOM 2310 O O . GLY A 1 309 ? -13.156 -15.336 -12.656 1 85.75 309 GLY A O 1
ATOM 2311 N N . VAL A 1 310 ? -11.422 -16.781 -12.422 1 91.19 310 VAL A N 1
ATOM 2312 C CA . VAL A 1 310 ? -11.773 -17.516 -13.625 1 91.19 310 VAL A CA 1
ATOM 2313 C C . VAL A 1 310 ? -13.148 -18.172 -13.445 1 91.19 310 VAL A C 1
ATOM 2315 O O . VAL A 1 310 ? -13.969 -18.156 -14.367 1 91.19 310 VAL A O 1
ATOM 2318 N N . VAL A 1 311 ? -13.383 -18.656 -12.281 1 93.31 311 VAL A N 1
ATOM 2319 C CA . VAL A 1 311 ? -14.672 -19.281 -11.992 1 93.31 311 VAL A CA 1
ATOM 2320 C C . VAL A 1 311 ? -15.773 -18.219 -12.047 1 93.31 311 VAL A C 1
ATOM 2322 O O . VAL A 1 311 ? -16.844 -18.453 -12.625 1 93.31 311 VAL A O 1
ATOM 2325 N N . ASN A 1 312 ? -15.492 -17.094 -11.492 1 87.19 312 ASN A N 1
ATOM 2326 C CA . ASN A 1 312 ? -16.453 -16 -11.492 1 87.19 312 ASN A CA 1
ATOM 2327 C C . ASN A 1 312 ? -16.766 -15.531 -12.906 1 87.19 312 ASN A C 1
ATOM 2329 O O . ASN A 1 312 ? -17.906 -15.164 -13.203 1 87.19 312 ASN A O 1
ATOM 2333 N N . LEU A 1 313 ? -15.781 -15.578 -13.688 1 85.5 313 LEU A N 1
ATOM 2334 C CA . LEU A 1 313 ? -15.906 -15.07 -15.047 1 85.5 313 LEU A CA 1
ATOM 2335 C C . LEU A 1 313 ? -16.625 -16.078 -15.938 1 85.5 313 LEU A C 1
ATOM 2337 O O . LEU A 1 313 ? -17.406 -15.703 -16.812 1 85.5 313 LEU A O 1
ATOM 2341 N N . THR A 1 314 ? -16.406 -17.328 -15.742 1 89.69 314 THR A N 1
ATOM 2342 C CA . THR A 1 314 ? -16.844 -18.344 -16.688 1 89.69 314 THR A CA 1
ATOM 2343 C C . THR A 1 314 ? -18.109 -19.047 -16.188 1 89.69 314 THR A C 1
ATOM 2345 O O . THR A 1 314 ? -18.812 -19.703 -16.969 1 89.69 314 THR A O 1
ATOM 2348 N N . GLY A 1 315 ? -18.234 -18.984 -14.859 1 92.31 315 GLY A N 1
ATOM 2349 C CA . GLY A 1 315 ? -19.344 -19.719 -14.258 1 92.31 315 GLY A CA 1
ATOM 2350 C C . GLY A 1 315 ? -19.078 -21.219 -14.172 1 92.31 315 GLY A C 1
ATOM 2351 O O . GLY A 1 315 ? -20.016 -22 -14.023 1 92.31 315 GLY A O 1
ATOM 2352 N N . VAL A 1 316 ? -17.844 -21.609 -14.344 1 94.88 316 VAL A N 1
ATOM 2353 C CA . VAL A 1 316 ? -17.5 -23.031 -14.32 1 94.88 316 VAL A CA 1
ATOM 2354 C C . VAL A 1 316 ? -16.969 -23.406 -12.938 1 94.88 316 VAL A C 1
ATOM 2356 O O . VAL A 1 316 ? -15.773 -23.266 -12.664 1 94.88 316 VAL A O 1
ATOM 2359 N N . PHE A 1 317 ? -17.828 -23.984 -12.156 1 96.38 317 PHE A N 1
ATOM 2360 C CA . PHE A 1 317 ? -17.531 -24.375 -10.781 1 96.38 317 PHE A CA 1
ATOM 2361 C C . PHE A 1 317 ? -17.328 -25.875 -10.68 1 96.38 317 PHE A C 1
ATOM 2363 O O . PHE A 1 317 ? -17.688 -26.5 -9.68 1 96.38 317 PHE A O 1
ATOM 2370 N N . SER A 1 318 ? -16.672 -26.469 -11.648 1 96.88 318 SER A N 1
ATOM 2371 C CA . SER A 1 318 ? -16.531 -27.922 -11.734 1 96.88 318 SER A CA 1
ATOM 2372 C C . SER A 1 318 ? -15.164 -28.375 -11.242 1 96.88 318 SER A C 1
ATOM 2374 O O . SER A 1 318 ? -14.133 -27.969 -11.781 1 96.88 318 SER A O 1
ATOM 2376 N N . ARG A 1 319 ? -15.117 -29.312 -10.375 1 96.19 319 ARG A N 1
ATOM 2377 C CA . ARG A 1 319 ? -13.875 -29.906 -9.898 1 96.19 319 ARG A CA 1
ATOM 2378 C C . ARG A 1 319 ? -13.219 -30.75 -10.992 1 96.19 319 ARG A C 1
ATOM 2380 O O . ARG A 1 319 ? -11.992 -30.859 -11.055 1 96.19 319 ARG A O 1
ATOM 2387 N N . TYR A 1 320 ? -14.062 -31.266 -11.805 1 97 320 TYR A N 1
ATOM 2388 C CA . TYR A 1 320 ? -13.578 -32.094 -12.891 1 97 320 TYR A CA 1
ATOM 2389 C C . TYR A 1 320 ? -12.711 -31.297 -13.859 1 97 320 TYR A C 1
ATOM 2391 O O . TYR A 1 320 ? -11.656 -31.766 -14.289 1 97 320 TYR A O 1
ATOM 2399 N N . VAL A 1 321 ? -13.117 -30.156 -14.125 1 97.44 321 VAL A N 1
ATOM 2400 C CA . VAL A 1 321 ? -12.383 -29.297 -15.031 1 97.44 321 VAL A CA 1
ATOM 2401 C C . VAL A 1 321 ? -11.023 -28.938 -14.43 1 97.44 321 VAL A C 1
ATOM 2403 O O . VAL A 1 321 ? -10 -28.984 -15.125 1 97.44 321 VAL A O 1
ATOM 2406 N N . VAL A 1 322 ? -11 -28.641 -13.172 1 97.69 322 VAL A N 1
ATOM 2407 C CA . VAL A 1 322 ? -9.758 -28.281 -12.484 1 97.69 322 VAL A CA 1
ATOM 2408 C C . VAL A 1 322 ? -8.844 -29.5 -12.422 1 97.69 322 VAL A C 1
ATOM 2410 O O . VAL A 1 322 ? -7.617 -29.375 -12.516 1 97.69 322 VAL A O 1
ATOM 2413 N N . LYS A 1 323 ? -9.406 -30.672 -12.281 1 97.5 323 LYS A N 1
ATOM 2414 C CA . LYS A 1 323 ? -8.641 -31.922 -12.289 1 97.5 323 LYS A CA 1
ATOM 2415 C C . LYS A 1 323 ? -7.914 -32.125 -13.617 1 97.5 323 LYS A C 1
ATOM 2417 O O . LYS A 1 323 ? -6.75 -32.531 -13.648 1 97.5 323 LYS A O 1
ATOM 2422 N N . ILE A 1 324 ? -8.586 -31.844 -14.625 1 97.81 324 ILE A N 1
ATOM 2423 C CA . ILE A 1 324 ? -7.98 -31.938 -15.945 1 97.81 324 ILE A CA 1
ATOM 2424 C C . ILE A 1 324 ? -6.812 -30.953 -16.047 1 97.81 324 ILE A C 1
ATOM 2426 O O . ILE A 1 324 ? -5.77 -31.281 -16.609 1 97.81 324 ILE A O 1
ATOM 2430 N N . GLY A 1 325 ? -7.031 -29.781 -15.5 1 97.56 325 GLY A N 1
ATOM 2431 C CA . GLY A 1 325 ? -5.941 -28.812 -15.445 1 97.56 325 GLY A CA 1
ATOM 2432 C C . GLY A 1 325 ? -4.727 -29.328 -14.695 1 97.56 325 GLY A C 1
ATOM 2433 O O . GLY A 1 325 ? -3.592 -29.156 -15.148 1 97.56 325 GLY A O 1
ATOM 2434 N N . ALA A 1 326 ? -4.977 -29.984 -13.609 1 98.06 326 ALA A N 1
ATOM 2435 C CA . ALA A 1 326 ? -3.893 -30.562 -12.82 1 98.06 326 ALA A CA 1
ATOM 2436 C C . ALA A 1 326 ? -3.119 -31.594 -13.625 1 98.06 326 ALA A C 1
ATOM 2438 O O . ALA A 1 326 ? -1.89 -31.656 -13.562 1 98.06 326 ALA A O 1
ATOM 2439 N N . ILE A 1 327 ? -3.781 -32.344 -14.352 1 97.94 327 ILE A N 1
ATOM 2440 C CA . ILE A 1 327 ? -3.164 -33.375 -15.18 1 97.94 327 ILE A CA 1
ATOM 2441 C C . ILE A 1 327 ? -2.301 -32.75 -16.25 1 97.94 327 ILE A C 1
ATOM 2443 O O . ILE A 1 327 ? -1.182 -33.188 -16.516 1 97.94 327 ILE A O 1
ATOM 2447 N N . ILE A 1 328 ? -2.826 -31.719 -16.812 1 97.44 328 ILE A N 1
ATOM 2448 C CA . ILE A 1 328 ? -2.082 -31.016 -17.844 1 97.44 328 ILE A CA 1
ATOM 2449 C C . ILE A 1 328 ? -0.792 -30.453 -17.25 1 97.44 328 ILE A C 1
ATOM 2451 O O . ILE A 1 328 ? 0.27 -30.531 -17.875 1 97.44 328 ILE A O 1
ATOM 2455 N N . LEU A 1 329 ? -0.865 -29.906 -16.094 1 98.06 329 LEU A N 1
ATOM 2456 C CA . LEU A 1 329 ? 0.312 -29.359 -15.422 1 98.06 329 LEU A CA 1
ATOM 2457 C C . LEU A 1 329 ? 1.354 -30.453 -15.188 1 98.06 329 LEU A C 1
ATOM 2459 O O . LEU A 1 329 ? 2.551 -30.219 -15.375 1 98.06 329 LEU A O 1
ATOM 2463 N N . LEU A 1 330 ? 0.914 -31.641 -14.797 1 98 330 LEU A N 1
ATOM 2464 C CA . LEU A 1 330 ? 1.817 -32.75 -14.57 1 98 330 LEU A CA 1
ATOM 2465 C C . LEU A 1 330 ? 2.506 -33.188 -15.867 1 98 330 LEU A C 1
ATOM 2467 O O . LEU A 1 330 ? 3.703 -33.469 -15.875 1 98 330 LEU A O 1
ATOM 2471 N N . ILE A 1 331 ? 1.777 -33.125 -16.922 1 97.62 331 ILE A N 1
ATOM 2472 C CA . ILE A 1 331 ? 2.332 -33.469 -18.219 1 97.62 331 ILE A CA 1
ATOM 2473 C C . ILE A 1 331 ? 3.369 -32.438 -18.641 1 97.62 331 ILE A C 1
ATOM 2475 O O . ILE A 1 331 ? 4.465 -32.781 -19.094 1 97.62 331 ILE A O 1
ATOM 2479 N N . LEU A 1 332 ? 3.039 -31.203 -18.484 1 96.88 332 LEU A N 1
ATOM 2480 C CA . LEU A 1 332 ? 3.953 -30.125 -18.844 1 96.88 332 LEU A CA 1
ATOM 2481 C C . LEU A 1 332 ? 5.223 -30.172 -18 1 96.88 332 LEU A C 1
ATOM 2483 O O . LEU A 1 332 ? 6.305 -29.828 -18.484 1 96.88 332 LEU A O 1
ATOM 2487 N N . ALA A 1 333 ? 5.078 -30.562 -16.75 1 97.81 333 ALA A N 1
ATOM 2488 C CA . ALA A 1 333 ? 6.215 -30.656 -15.836 1 97.81 333 ALA A CA 1
ATOM 2489 C C . ALA A 1 333 ? 7.227 -31.688 -16.312 1 97.81 333 ALA A C 1
ATOM 2491 O O . ALA A 1 333 ? 8.414 -31.609 -15.992 1 97.81 333 ALA A O 1
ATOM 2492 N N . LEU A 1 334 ? 6.793 -32.656 -17.109 1 97.88 334 LEU A N 1
ATOM 2493 C CA . LEU A 1 334 ? 7.648 -33.75 -17.578 1 97.88 334 LEU A CA 1
ATOM 2494 C C . LEU A 1 334 ? 8.344 -33.344 -18.891 1 97.88 334 LEU A C 1
ATOM 2496 O O . LEU A 1 334 ? 9.172 -34.125 -19.391 1 97.88 334 LEU A O 1
ATOM 2500 N N . LEU A 1 335 ? 8.07 -32.156 -19.375 1 97.44 335 LEU A N 1
ATOM 2501 C CA . LEU A 1 335 ? 8.656 -31.703 -20.641 1 97.44 335 LEU A CA 1
ATOM 2502 C C . LEU A 1 335 ? 9.672 -30.594 -20.375 1 97.44 335 LEU A C 1
ATOM 2504 O O . LEU A 1 335 ? 9.336 -29.406 -20.469 1 97.44 335 LEU A O 1
ATOM 2508 N N . PRO A 1 336 ? 10.977 -30.984 -20.281 1 96.19 336 PRO A N 1
ATOM 2509 C CA . PRO A 1 336 ? 12.008 -29.984 -20 1 96.19 336 PRO A CA 1
ATOM 2510 C C . PRO A 1 336 ? 12.086 -28.906 -21.078 1 96.19 336 PRO A C 1
ATOM 2512 O O . PRO A 1 336 ? 12.422 -27.75 -20.781 1 96.19 336 PRO A O 1
ATOM 2515 N N . LYS A 1 337 ? 11.781 -29.203 -22.266 1 96.56 337 LYS A N 1
ATOM 2516 C CA . LYS A 1 337 ? 11.82 -28.203 -23.328 1 96.56 337 LYS A CA 1
ATOM 2517 C C . LYS A 1 337 ? 10.812 -27.094 -23.078 1 96.56 337 LYS A C 1
ATOM 2519 O O . LYS A 1 337 ? 11.078 -25.922 -23.391 1 96.56 337 LYS A O 1
ATOM 2524 N N . PHE A 1 338 ? 9.688 -27.484 -22.594 1 95.94 338 PHE A N 1
ATOM 2525 C CA . PHE A 1 338 ? 8.695 -26.469 -22.234 1 95.94 338 PHE A CA 1
ATOM 2526 C C . PHE A 1 338 ? 9.203 -25.578 -21.109 1 95.94 338 PHE A C 1
ATOM 2528 O O . PHE A 1 338 ? 9.109 -24.359 -21.188 1 95.94 338 PHE A O 1
ATOM 2535 N N . ALA A 1 339 ? 9.766 -26.141 -20.078 1 96.38 339 ALA A N 1
ATOM 2536 C CA . ALA A 1 339 ? 10.305 -25.422 -18.938 1 96.38 339 ALA A CA 1
ATOM 2537 C C . ALA A 1 339 ? 11.5 -24.562 -19.359 1 96.38 339 ALA A C 1
ATOM 2539 O O . ALA A 1 339 ? 11.711 -23.469 -18.812 1 96.38 339 ALA A O 1
ATOM 2540 N N . ALA A 1 340 ? 12.266 -25.078 -20.297 1 96.69 340 ALA A N 1
ATOM 2541 C CA . ALA A 1 340 ? 13.43 -24.344 -20.797 1 96.69 340 ALA A CA 1
ATOM 2542 C C . ALA A 1 340 ? 13.016 -23.062 -21.5 1 96.69 340 ALA A C 1
ATOM 2544 O O . ALA A 1 340 ? 13.703 -22.047 -21.406 1 96.69 340 ALA A O 1
ATOM 2545 N N . ILE A 1 341 ? 11.914 -23.141 -22.203 1 96.12 341 ILE A N 1
ATOM 2546 C CA . ILE A 1 341 ? 11.398 -21.938 -22.859 1 96.12 341 ILE A CA 1
ATOM 2547 C C . ILE A 1 341 ? 11.094 -20.875 -21.828 1 96.12 341 ILE A C 1
ATOM 2549 O O . ILE A 1 341 ? 11.328 -19.688 -22.062 1 96.12 341 ILE A O 1
ATOM 2553 N N . ILE A 1 342 ? 10.609 -21.234 -20.688 1 94.75 342 ILE A N 1
ATOM 2554 C CA . ILE A 1 342 ? 10.266 -20.328 -19.594 1 94.75 342 ILE A CA 1
ATOM 2555 C C . ILE A 1 342 ? 11.539 -19.828 -18.922 1 94.75 342 ILE A C 1
ATOM 2557 O O . ILE A 1 342 ? 11.641 -18.641 -18.562 1 94.75 342 ILE A O 1
ATOM 2561 N N . SER A 1 343 ? 12.5 -20.672 -18.828 1 94.69 343 SER A N 1
ATOM 2562 C CA . SER A 1 343 ? 13.719 -20.344 -18.094 1 94.69 343 SER A CA 1
ATOM 2563 C C . SER A 1 343 ? 14.508 -19.234 -18.781 1 94.69 343 SER A C 1
ATOM 2565 O O . SER A 1 343 ? 15.273 -18.516 -18.141 1 94.69 343 SER A O 1
ATOM 2567 N N . ILE A 1 344 ? 14.297 -19.078 -20.078 1 94.06 344 ILE A N 1
ATOM 2568 C CA . ILE A 1 344 ? 15.094 -18.094 -20.812 1 94.06 344 ILE A CA 1
ATOM 2569 C C . ILE A 1 344 ? 14.266 -16.828 -21.031 1 94.06 344 ILE A C 1
ATOM 2571 O O . ILE A 1 344 ? 14.672 -15.938 -21.797 1 94.06 344 ILE A O 1
ATOM 2575 N N . MET A 1 345 ? 13.117 -16.766 -20.422 1 93.62 345 MET A N 1
ATOM 2576 C CA . MET A 1 345 ? 12.258 -15.594 -20.531 1 93.62 345 MET A CA 1
ATOM 2577 C C . MET A 1 345 ? 12.93 -14.375 -19.906 1 93.62 345 MET A C 1
ATOM 2579 O O . MET A 1 345 ? 13.391 -14.43 -18.766 1 93.62 345 MET A O 1
ATOM 2583 N N . PRO A 1 346 ? 13.008 -13.305 -20.719 1 93 346 PRO A N 1
ATOM 2584 C CA . PRO A 1 346 ? 13.57 -12.086 -20.125 1 93 346 PRO A CA 1
ATOM 2585 C C . PRO A 1 346 ? 12.781 -11.586 -18.922 1 93 346 PRO A C 1
ATOM 2587 O O . PRO A 1 346 ? 11.555 -11.664 -18.906 1 93 346 PRO A O 1
ATOM 2590 N N . GLU A 1 347 ? 13.453 -11.039 -17.984 1 93.06 347 GLU A N 1
ATOM 2591 C CA . GLU A 1 347 ? 12.844 -10.57 -16.734 1 93.06 347 GLU A CA 1
ATOM 2592 C C . GLU A 1 347 ? 11.797 -9.5 -17.016 1 93.06 347 GLU A C 1
ATOM 2594 O O . GLU A 1 347 ? 10.766 -9.438 -16.328 1 93.06 347 GLU A O 1
ATOM 2599 N N . ALA A 1 348 ? 12.039 -8.688 -17.984 1 95.69 348 ALA A N 1
ATOM 2600 C CA . ALA A 1 348 ? 11.125 -7.598 -18.312 1 95.69 348 ALA A CA 1
ATOM 2601 C C . ALA A 1 348 ? 9.773 -8.133 -18.781 1 95.69 348 ALA A C 1
ATOM 2603 O O . ALA A 1 348 ? 8.734 -7.52 -18.531 1 95.69 348 ALA A O 1
ATOM 2604 N N . VAL A 1 349 ? 9.805 -9.258 -19.469 1 96.19 349 VAL A N 1
ATOM 2605 C CA . VAL A 1 349 ? 8.562 -9.875 -19.922 1 96.19 349 VAL A CA 1
ATOM 2606 C C . VAL A 1 349 ? 7.742 -10.32 -18.703 1 96.19 349 VAL A C 1
ATOM 2608 O O . VAL A 1 349 ? 6.57 -9.969 -18.578 1 96.19 349 VAL A O 1
ATOM 2611 N N . LEU A 1 350 ? 8.453 -11 -17.828 1 94 350 LEU A N 1
ATOM 2612 C CA . LEU A 1 350 ? 7.785 -11.445 -16.609 1 94 350 LEU A CA 1
ATOM 2613 C C . LEU A 1 350 ? 7.336 -10.25 -15.766 1 94 350 LEU A C 1
ATOM 2615 O O . LEU A 1 350 ? 6.266 -10.289 -15.148 1 94 350 LEU A O 1
ATOM 2619 N N . GLY A 1 351 ? 8.133 -9.258 -15.773 1 95 351 GLY A N 1
ATOM 2620 C CA . GLY A 1 351 ? 7.852 -8.062 -14.992 1 95 351 GLY A CA 1
ATOM 2621 C C . GLY A 1 351 ? 6.559 -7.379 -15.391 1 95 351 GLY A C 1
ATOM 2622 O O . GLY A 1 351 ? 5.82 -6.883 -14.539 1 95 351 GLY A O 1
ATOM 2623 N N . GLY A 1 352 ? 6.305 -7.32 -16.688 1 95.5 352 GLY A N 1
ATOM 2624 C CA . GLY A 1 352 ? 5.027 -6.777 -17.125 1 95.5 352 GLY A CA 1
ATOM 2625 C C . GLY A 1 352 ? 3.834 -7.504 -16.531 1 95.5 352 GLY A C 1
ATOM 2626 O O . GLY A 1 352 ? 2.838 -6.875 -16.172 1 95.5 352 GLY A O 1
ATOM 2627 N N . GLY A 1 353 ? 3.953 -8.781 -16.438 1 94.75 353 GLY A N 1
ATOM 2628 C CA . GLY A 1 353 ? 2.898 -9.586 -15.844 1 94.75 353 GLY A CA 1
ATOM 2629 C C . GLY A 1 353 ? 2.812 -9.438 -14.336 1 94.75 353 GLY A C 1
ATOM 2630 O O . GLY A 1 353 ? 1.717 -9.375 -13.781 1 94.75 353 GLY A O 1
ATOM 2631 N N . THR A 1 354 ? 3.951 -9.383 -13.711 1 94.25 354 THR A N 1
ATOM 2632 C CA . THR A 1 354 ? 3.979 -9.375 -12.25 1 94.25 354 THR A CA 1
ATOM 2633 C C . THR A 1 354 ? 3.402 -8.07 -11.711 1 94.25 354 THR A C 1
ATOM 2635 O O . THR A 1 354 ? 2.773 -8.055 -10.648 1 94.25 354 THR A O 1
ATOM 2638 N N . ILE A 1 355 ? 3.549 -6.988 -12.406 1 95.75 355 ILE A N 1
ATOM 2639 C CA . ILE A 1 355 ? 2.936 -5.738 -11.977 1 95.75 355 ILE A CA 1
ATOM 2640 C C . ILE A 1 355 ? 1.43 -5.93 -11.82 1 95.75 355 ILE A C 1
ATOM 2642 O O . ILE A 1 355 ? 0.855 -5.555 -10.789 1 95.75 355 ILE A O 1
ATOM 2646 N N . ALA A 1 356 ? 0.833 -6.516 -12.789 1 93.88 356 ALA A N 1
ATOM 2647 C CA . ALA A 1 356 ? -0.612 -6.727 -12.766 1 93.88 356 ALA A CA 1
ATOM 2648 C C . ALA A 1 356 ? -1.004 -7.734 -11.688 1 93.88 356 ALA A C 1
ATOM 2650 O O . ALA A 1 356 ? -1.923 -7.488 -10.906 1 93.88 356 ALA A O 1
ATOM 2651 N N . MET A 1 357 ? -0.279 -8.781 -11.594 1 91.25 357 MET A N 1
ATOM 2652 C CA . MET A 1 357 ? -0.642 -9.875 -10.695 1 91.25 357 MET A CA 1
ATOM 2653 C C . MET A 1 357 ? -0.454 -9.461 -9.234 1 91.25 357 MET A C 1
ATOM 2655 O O . MET A 1 357 ? -1.333 -9.688 -8.406 1 91.25 357 MET A O 1
ATOM 2659 N N . PHE A 1 358 ? 0.685 -8.852 -8.922 1 93.38 358 PHE A N 1
ATOM 2660 C CA . PHE A 1 358 ? 0.99 -8.477 -7.543 1 93.38 358 PHE A CA 1
ATOM 2661 C C . PHE A 1 358 ? 0.069 -7.355 -7.07 1 93.38 358 PHE A C 1
ATOM 2663 O O . PHE A 1 358 ? -0.375 -7.359 -5.918 1 93.38 358 PHE A O 1
ATOM 2670 N N . SER A 1 359 ? -0.192 -6.484 -7.969 1 93.75 359 SER A N 1
ATOM 2671 C CA . SER A 1 359 ? -1.118 -5.414 -7.613 1 93.75 359 SER A CA 1
ATOM 2672 C C . SER A 1 359 ? -2.52 -5.957 -7.355 1 93.75 359 SER A C 1
ATOM 2674 O O . SER A 1 359 ? -3.252 -5.434 -6.516 1 93.75 359 SER A O 1
ATOM 2676 N N . MET A 1 360 ? -2.848 -6.988 -8.055 1 90.44 360 MET A N 1
ATOM 2677 C CA . MET A 1 360 ? -4.152 -7.605 -7.836 1 90.44 360 MET A CA 1
ATOM 2678 C C . MET A 1 360 ? -4.211 -8.289 -6.473 1 90.44 360 MET A C 1
ATOM 2680 O O . MET A 1 360 ? -5.273 -8.352 -5.852 1 90.44 360 MET A O 1
ATOM 2684 N N . VAL A 1 361 ? -3.152 -8.828 -6.09 1 90.19 361 VAL A N 1
ATOM 2685 C CA . VAL A 1 361 ? -3.109 -9.406 -4.75 1 90.19 361 VAL A CA 1
ATOM 2686 C C . VAL A 1 361 ? -3.418 -8.336 -3.711 1 90.19 361 VAL A C 1
ATOM 2688 O O . VAL A 1 361 ? -4.176 -8.57 -2.768 1 90.19 361 VAL A O 1
ATOM 2691 N N . MET A 1 362 ? -2.83 -7.184 -3.857 1 93.94 362 MET A N 1
ATOM 2692 C CA . MET A 1 362 ? -3.102 -6.062 -2.961 1 93.94 362 MET A CA 1
ATOM 2693 C C . MET A 1 362 ? -4.59 -5.727 -2.945 1 93.94 362 MET A C 1
ATOM 2695 O O . MET A 1 362 ? -5.176 -5.539 -1.879 1 93.94 362 MET A O 1
ATOM 2699 N N . VAL A 1 363 ? -5.16 -5.672 -4.098 1 93.19 363 VAL A N 1
ATOM 2700 C CA . VAL A 1 363 ? -6.574 -5.336 -4.23 1 93.19 363 VAL A CA 1
ATOM 2701 C C . VAL A 1 363 ? -7.43 -6.406 -3.555 1 93.19 363 VAL A C 1
ATOM 2703 O O . VAL A 1 363 ? -8.469 -6.105 -2.973 1 93.19 363 VAL A O 1
ATOM 2706 N N . SER A 1 364 ? -7.012 -7.637 -3.65 1 89.25 364 SER A N 1
ATOM 2707 C CA . SER A 1 364 ? -7.723 -8.711 -2.955 1 89.25 364 SER A CA 1
ATOM 2708 C C . SER A 1 364 ? -7.766 -8.453 -1.452 1 89.25 364 SER A C 1
ATOM 2710 O O . SER A 1 364 ? -8.742 -8.805 -0.789 1 89.25 364 SER A O 1
ATOM 2712 N N . GLY A 1 365 ? -6.688 -7.977 -0.96 1 91 365 GLY A N 1
ATOM 2713 C CA . GLY A 1 365 ? -6.691 -7.586 0.44 1 91 365 GLY A CA 1
ATOM 2714 C C . GLY A 1 365 ? -7.699 -6.496 0.753 1 91 365 GLY A C 1
ATOM 2715 O O . GLY A 1 365 ? -8.383 -6.551 1.781 1 91 365 GLY A O 1
ATOM 2716 N N . LEU A 1 366 ? -7.828 -5.559 -0.151 1 92.94 366 LEU A N 1
ATOM 2717 C CA . LEU A 1 366 ? -8.812 -4.492 -0.003 1 92.94 366 LEU A CA 1
ATOM 2718 C C . LEU A 1 366 ? -10.227 -5.055 0.007 1 92.94 366 LEU A C 1
ATOM 2720 O O . LEU A 1 366 ? -11.078 -4.59 0.765 1 92.94 366 LEU A O 1
ATOM 2724 N N . THR A 1 367 ? -10.445 -6 -0.825 1 88.94 367 THR A N 1
ATOM 2725 C CA . THR A 1 367 ? -11.773 -6.59 -0.928 1 88.94 367 THR A CA 1
ATOM 2726 C C . THR A 1 367 ? -12.156 -7.289 0.372 1 88.94 367 THR A C 1
ATOM 2728 O O . THR A 1 367 ? -13.328 -7.297 0.758 1 88.94 367 THR A O 1
ATOM 2731 N N . LEU A 1 368 ? -11.195 -7.875 1.013 1 87.25 368 LEU A N 1
ATOM 2732 C CA . LEU A 1 368 ? -11.461 -8.555 2.273 1 87.25 368 LEU A CA 1
ATOM 2733 C C . LEU A 1 368 ? -11.82 -7.555 3.367 1 87.25 368 LEU A C 1
ATOM 2735 O O . LEU A 1 368 ? -12.555 -7.887 4.301 1 87.25 368 LEU A O 1
ATOM 2739 N N . LEU A 1 369 ? -11.32 -6.336 3.205 1 91.69 369 LEU A N 1
ATOM 2740 C CA . LEU A 1 369 ? -11.57 -5.305 4.211 1 91.69 369 LEU A CA 1
ATOM 2741 C C . LEU A 1 369 ? -12.867 -4.566 3.928 1 91.69 369 LEU A C 1
ATOM 2743 O O . LEU A 1 369 ? -13.359 -3.82 4.777 1 91.69 369 LEU A O 1
ATOM 2747 N N . LYS A 1 370 ? -13.391 -4.762 2.779 1 85.94 370 LYS A N 1
ATOM 2748 C CA . LYS A 1 370 ? -14.539 -4 2.318 1 85.94 370 LYS A CA 1
ATOM 2749 C C . LYS A 1 370 ? -15.727 -4.172 3.262 1 85.94 370 LYS A C 1
ATOM 2751 O O . LYS A 1 370 ? -16.5 -3.232 3.482 1 85.94 370 LYS A O 1
ATOM 2756 N N . ASN A 1 371 ? -15.859 -5.305 3.9 1 82.75 371 ASN A N 1
ATOM 2757 C CA . ASN A 1 371 ? -17.062 -5.586 4.664 1 82.75 371 ASN A CA 1
ATOM 2758 C C . ASN A 1 371 ? -16.859 -5.348 6.156 1 82.75 371 ASN A C 1
ATOM 2760 O O . ASN A 1 371 ? -17.766 -5.555 6.957 1 82.75 371 ASN A O 1
ATOM 2764 N N . ILE A 1 372 ? -15.703 -4.945 6.5 1 89.06 372 ILE A N 1
ATOM 2765 C CA . ILE A 1 372 ? -15.469 -4.633 7.902 1 89.06 372 ILE A CA 1
ATOM 2766 C C . ILE A 1 372 ? -15.953 -3.217 8.211 1 89.06 372 ILE A C 1
ATOM 2768 O O . ILE A 1 372 ? -15.969 -2.355 7.324 1 89.06 372 ILE A O 1
ATOM 2772 N N . ARG A 1 373 ? -16.438 -3.021 9.43 1 88.44 373 ARG A N 1
ATOM 2773 C CA . ARG A 1 373 ? -16.812 -1.678 9.852 1 88.44 373 ARG A CA 1
ATOM 2774 C C . ARG A 1 373 ? -15.594 -0.79 10.031 1 88.44 373 ARG A C 1
ATOM 2776 O O . ARG A 1 373 ? -14.633 -1.176 10.703 1 88.44 373 ARG A O 1
ATOM 2783 N N . PHE A 1 374 ? -15.641 0.299 9.461 1 87.56 374 PHE A N 1
ATOM 2784 C CA . PHE A 1 374 ? -14.523 1.23 9.547 1 87.56 374 PHE A CA 1
ATOM 2785 C C . PHE A 1 374 ? -14.664 2.137 10.766 1 87.56 374 PHE A C 1
ATOM 2787 O O . PHE A 1 374 ? -14.922 3.334 10.625 1 87.56 374 PHE A O 1
ATOM 2794 N N . THR A 1 375 ? -14.43 1.618 11.906 1 88.44 375 THR A N 1
ATOM 2795 C CA . THR A 1 375 ? -14.383 2.377 13.148 1 88.44 375 THR A CA 1
ATOM 2796 C C . THR A 1 375 ? -12.984 2.947 13.383 1 88.44 375 THR A C 1
ATOM 2798 O O . THR A 1 375 ? -12.031 2.553 12.711 1 88.44 375 THR A O 1
ATOM 2801 N N . SER A 1 376 ? -12.93 3.885 14.25 1 84.62 376 SER A N 1
ATOM 2802 C CA . SER A 1 376 ? -11.633 4.457 14.586 1 84.62 376 SER A CA 1
ATOM 2803 C C . SER A 1 376 ? -10.641 3.379 15.023 1 84.62 376 SER A C 1
ATOM 2805 O O . SER A 1 376 ? -9.461 3.43 14.664 1 84.62 376 SER A O 1
ATOM 2807 N N . ARG A 1 377 ? -11.148 2.484 15.766 1 91.62 377 ARG A N 1
ATOM 2808 C CA . ARG A 1 377 ? -10.328 1.379 16.25 1 91.62 377 ARG A CA 1
ATOM 2809 C C . ARG A 1 377 ? -9.781 0.555 15.078 1 91.62 377 ARG A C 1
ATOM 2811 O O . ARG A 1 377 ? -8.578 0.313 14.992 1 91.62 377 ARG A O 1
ATOM 2818 N N . ASN A 1 378 ? -10.719 0.102 14.203 1 94.75 378 ASN A N 1
ATOM 2819 C CA . ASN A 1 378 ? -10.328 -0.755 13.094 1 94.75 378 ASN A CA 1
ATOM 2820 C C . ASN A 1 378 ? -9.391 -0.033 12.133 1 94.75 378 ASN A C 1
ATOM 2822 O O . ASN A 1 378 ? -8.43 -0.626 11.625 1 94.75 378 ASN A O 1
ATOM 2826 N N . LEU A 1 379 ? -9.664 1.187 11.969 1 92.75 379 LEU A N 1
ATOM 2827 C CA . LEU A 1 379 ? -8.844 1.973 11.055 1 92.75 379 LEU A CA 1
ATOM 2828 C C . LEU A 1 379 ? -7.438 2.162 11.625 1 92.75 379 LEU A C 1
ATOM 2830 O O . LEU A 1 379 ? -6.457 2.125 10.875 1 92.75 379 LEU A O 1
ATOM 2834 N N . LEU A 1 380 ? -7.352 2.354 12.875 1 93.44 380 LEU A N 1
ATOM 2835 C CA . LEU A 1 380 ? -6.051 2.488 13.523 1 93.44 380 LEU A CA 1
ATOM 2836 C C . LEU A 1 380 ? -5.258 1.189 13.414 1 93.44 380 LEU A C 1
ATOM 2838 O O . LEU A 1 380 ? -4.047 1.215 13.172 1 93.44 380 LEU A O 1
ATOM 2842 N N . ILE A 1 381 ? -5.93 0.105 13.633 1 96.81 381 ILE A N 1
ATOM 2843 C CA . ILE A 1 381 ? -5.27 -1.193 13.555 1 96.81 381 ILE A CA 1
ATOM 2844 C C . ILE A 1 381 ? -4.711 -1.406 12.148 1 96.81 381 ILE A C 1
ATOM 2846 O O . ILE A 1 381 ? -3.564 -1.835 11.992 1 96.81 381 ILE A O 1
ATOM 2850 N N . ILE A 1 382 ? -5.527 -1.097 11.141 1 97.25 382 ILE A N 1
ATOM 2851 C CA . ILE A 1 382 ? -5.078 -1.226 9.758 1 97.25 382 ILE A CA 1
ATOM 2852 C C . ILE A 1 382 ? -3.861 -0.331 9.531 1 97.25 382 ILE A C 1
ATOM 2854 O O . ILE A 1 382 ? -2.84 -0.785 9.008 1 97.25 382 ILE A O 1
ATOM 2858 N N . ALA A 1 383 ? -3.943 0.847 9.992 1 96.5 383 ALA A N 1
ATOM 2859 C CA . ALA A 1 383 ? -2.914 1.855 9.75 1 96.5 383 ALA A CA 1
ATOM 2860 C C . ALA A 1 383 ? -1.584 1.442 10.375 1 96.5 383 ALA A C 1
ATOM 2862 O O . ALA A 1 383 ? -0.562 1.38 9.688 1 96.5 383 ALA A O 1
ATOM 2863 N N . ILE A 1 384 ? -1.6 1.104 11.578 1 97.56 384 ILE A N 1
ATOM 2864 C CA . ILE A 1 384 ? -0.374 0.842 12.32 1 97.56 384 ILE A CA 1
ATOM 2865 C C . ILE A 1 384 ? 0.252 -0.467 11.844 1 97.56 384 ILE A C 1
ATOM 2867 O O . ILE A 1 384 ? 1.473 -0.561 11.695 1 97.56 384 ILE A O 1
ATOM 2871 N N . SER A 1 385 ? -0.597 -1.446 11.617 1 97.88 385 SER A N 1
ATOM 2872 C CA . SER A 1 385 ? -0.09 -2.742 11.18 1 97.88 385 SER A CA 1
ATOM 2873 C C . SER A 1 385 ? 0.599 -2.633 9.82 1 97.88 385 SER A C 1
ATOM 2875 O O . SER A 1 385 ? 1.72 -3.115 9.648 1 97.88 385 SER A O 1
ATOM 2877 N N . ILE A 1 386 ? -0.054 -2.006 8.891 1 97.62 386 ILE A N 1
ATOM 2878 C CA . ILE A 1 386 ? 0.499 -1.861 7.551 1 97.62 386 ILE A CA 1
ATOM 2879 C C . ILE A 1 386 ? 1.677 -0.89 7.578 1 97.62 386 ILE A C 1
ATOM 2881 O O . ILE A 1 386 ? 2.715 -1.145 6.961 1 97.62 386 ILE A O 1
ATOM 2885 N N . GLY A 1 387 ? 1.498 0.171 8.281 1 97.62 387 GLY A N 1
ATOM 2886 C CA . GLY A 1 387 ? 2.545 1.179 8.352 1 97.62 387 GLY A CA 1
ATOM 2887 C C . GLY A 1 387 ? 3.871 0.628 8.836 1 97.62 387 GLY A C 1
ATOM 2888 O O . GLY A 1 387 ? 4.914 0.867 8.227 1 97.62 387 GLY A O 1
ATOM 2889 N N . ILE A 1 388 ? 3.834 -0.109 9.891 1 97.38 388 ILE A N 1
ATOM 2890 C CA . ILE A 1 388 ? 5.062 -0.652 10.461 1 97.38 388 ILE A CA 1
ATOM 2891 C C . ILE A 1 388 ? 5.527 -1.854 9.648 1 97.38 388 ILE A C 1
ATOM 2893 O O . ILE A 1 388 ? 6.684 -1.916 9.227 1 97.38 388 ILE A O 1
ATOM 2897 N N . GLY A 1 389 ? 4.609 -2.77 9.43 1 95.69 389 GLY A N 1
ATOM 2898 C CA . GLY A 1 389 ? 4.984 -4 8.758 1 95.69 389 GLY A CA 1
ATOM 2899 C C . GLY A 1 389 ? 5.543 -3.773 7.363 1 95.69 389 GLY A C 1
ATOM 2900 O O . GLY A 1 389 ? 6.695 -4.113 7.086 1 95.69 389 GLY A O 1
ATOM 2901 N N . VAL A 1 390 ? 4.75 -3.16 6.504 1 96.12 390 VAL A N 1
ATOM 2902 C CA . VAL A 1 390 ? 5.176 -2.891 5.137 1 96.12 390 VAL A CA 1
ATOM 2903 C C . VAL A 1 390 ? 6.348 -1.908 5.141 1 96.12 390 VAL A C 1
ATOM 2905 O O . VAL A 1 390 ? 7.258 -2.012 4.316 1 96.12 390 VAL A O 1
ATOM 2908 N N . GLY A 1 391 ? 6.324 -0.988 6.078 1 96.94 391 GLY A N 1
ATOM 2909 C CA . GLY A 1 391 ? 7.418 -0.033 6.195 1 96.94 391 GLY A CA 1
ATOM 2910 C C . GLY A 1 391 ? 8.758 -0.691 6.441 1 96.94 391 GLY A C 1
ATOM 2911 O O . GLY A 1 391 ? 9.766 -0.31 5.832 1 96.94 391 GLY A O 1
ATOM 2912 N N . LEU A 1 392 ? 8.812 -1.647 7.32 1 95.19 392 LEU A N 1
ATOM 2913 C CA . LEU A 1 392 ? 10.055 -2.354 7.637 1 95.19 392 LEU A CA 1
ATOM 2914 C C . LEU A 1 392 ? 10.57 -3.117 6.422 1 95.19 392 LEU A C 1
ATOM 2916 O O . LEU A 1 392 ? 11.773 -3.283 6.254 1 95.19 392 LEU A O 1
ATOM 2920 N N . ASN A 1 393 ? 9.617 -3.535 5.617 1 94.06 393 ASN A N 1
ATOM 2921 C CA . ASN A 1 393 ? 9.992 -4.207 4.379 1 94.06 393 ASN A CA 1
ATOM 2922 C C . ASN A 1 393 ? 10.586 -3.232 3.365 1 94.06 393 ASN A C 1
ATOM 2924 O O . ASN A 1 393 ? 11.531 -3.566 2.654 1 94.06 393 ASN A O 1
ATOM 2928 N N . LEU A 1 394 ? 10.086 -2.064 3.283 1 94.69 394 LEU A N 1
ATOM 2929 C CA . LEU A 1 394 ? 10.461 -1.086 2.268 1 94.69 394 LEU A CA 1
ATOM 2930 C C . LEU A 1 394 ? 11.758 -0.379 2.645 1 94.69 394 LEU A C 1
ATOM 2932 O O . LEU A 1 394 ? 12.461 0.149 1.777 1 94.69 394 LEU A O 1
ATOM 2936 N N . VAL A 1 395 ? 12.062 -0.327 3.982 1 94.62 395 VAL A N 1
ATOM 2937 C CA . VAL A 1 395 ? 13.281 0.316 4.465 1 94.62 395 VAL A CA 1
ATOM 2938 C C . VAL A 1 395 ? 14.07 -0.659 5.336 1 94.62 395 VAL A C 1
ATOM 2940 O O . VAL A 1 395 ? 14.227 -0.442 6.539 1 94.62 395 VAL A O 1
ATOM 2943 N N . PRO A 1 396 ? 14.68 -1.595 4.719 1 91.19 396 PRO A N 1
ATOM 2944 C CA . PRO A 1 396 ? 15.328 -2.654 5.492 1 91.19 396 PRO A CA 1
ATOM 2945 C C . PRO A 1 396 ? 16.5 -2.139 6.336 1 91.19 396 PRO A C 1
ATOM 2947 O O . PRO A 1 396 ? 16.906 -2.793 7.301 1 91.19 396 PRO A O 1
ATOM 2950 N N . GLU A 1 397 ? 17.078 -1.018 6.016 1 92.38 397 GLU A N 1
ATOM 2951 C CA . GLU A 1 397 ? 18.203 -0.446 6.75 1 92.38 397 GLU A CA 1
ATOM 2952 C C . GLU A 1 397 ? 17.828 -0.17 8.203 1 92.38 397 GLU A C 1
ATOM 2954 O O . GLU A 1 397 ? 18.703 -0.057 9.062 1 92.38 397 GLU A O 1
ATOM 2959 N N . VAL A 1 398 ? 16.547 -0.093 8.477 1 94.31 398 VAL A N 1
ATOM 2960 C CA . VAL A 1 398 ? 16.047 0.186 9.82 1 94.31 398 VAL A CA 1
ATOM 2961 C C . VAL A 1 398 ? 16.453 -0.938 10.766 1 94.31 398 VAL A C 1
ATOM 2963 O O . VAL A 1 398 ? 16.656 -0.708 11.961 1 94.31 398 VAL A O 1
ATOM 2966 N N . THR A 1 399 ? 16.625 -2.1 10.242 1 92.81 399 THR A N 1
ATOM 2967 C CA . THR A 1 399 ? 16.906 -3.256 11.086 1 92.81 399 THR A CA 1
ATOM 2968 C C . THR A 1 399 ? 18.375 -3.645 11 1 92.81 399 THR A C 1
ATOM 2970 O O . THR A 1 399 ? 18.766 -4.746 11.398 1 92.81 399 THR A O 1
ATOM 2973 N N . SER A 1 400 ? 19.219 -2.787 10.477 1 90.25 400 SER A N 1
ATOM 2974 C CA . SER A 1 400 ? 20.609 -3.094 10.156 1 90.25 400 SER A CA 1
ATOM 2975 C C . SER A 1 400 ? 21.391 -3.49 11.406 1 90.25 400 SER A C 1
ATOM 2977 O O . SER A 1 400 ? 22.359 -4.242 11.32 1 90.25 400 SER A O 1
ATOM 2979 N N . GLN A 1 401 ? 20.953 -2.984 12.602 1 92.5 401 GLN A N 1
ATOM 2980 C CA . GLN A 1 401 ? 21.719 -3.234 13.82 1 92.5 401 GLN A CA 1
ATOM 2981 C C . GLN A 1 401 ? 21.219 -4.48 14.539 1 92.5 401 GLN A C 1
ATOM 2983 O O . GLN A 1 401 ? 21.812 -4.91 15.531 1 92.5 401 GLN A O 1
ATOM 2988 N N . PHE A 1 402 ? 20.188 -5.086 14.031 1 92.31 402 PHE A N 1
ATOM 2989 C CA . PHE A 1 402 ? 19.688 -6.324 14.609 1 92.31 402 PHE A CA 1
ATOM 2990 C C . PHE A 1 402 ? 20.453 -7.527 14.078 1 92.31 402 PHE A C 1
ATOM 2992 O O . PHE A 1 402 ? 21.203 -7.41 13.102 1 92.31 402 PHE A O 1
ATOM 2999 N N . SER A 1 403 ? 20.344 -8.641 14.797 1 89.12 403 SER A N 1
ATOM 3000 C CA . SER A 1 403 ? 20.922 -9.891 14.297 1 89.12 403 SER A CA 1
ATOM 3001 C C . SER A 1 403 ? 20.266 -10.312 12.984 1 89.12 403 SER A C 1
ATOM 3003 O O . SER A 1 403 ? 19.141 -9.898 12.68 1 89.12 403 SER A O 1
ATOM 3005 N N . THR A 1 404 ? 20.906 -11.039 12.219 1 82 404 THR A N 1
ATOM 3006 C CA . THR A 1 404 ? 20.438 -11.477 10.906 1 82 404 THR A CA 1
ATOM 3007 C C . THR A 1 404 ? 19.109 -12.203 11.023 1 82 404 THR A C 1
ATOM 3009 O O . THR A 1 404 ? 18.219 -12.031 10.18 1 82 404 THR A O 1
ATOM 3012 N N . ASN A 1 405 ? 18.922 -12.938 12.039 1 81.62 405 ASN A N 1
ATOM 3013 C CA . ASN A 1 405 ? 17.688 -13.68 12.242 1 81.62 405 ASN A CA 1
ATOM 3014 C C . ASN A 1 405 ? 16.5 -12.75 12.469 1 81.62 405 ASN A C 1
ATOM 3016 O O . ASN A 1 405 ? 15.43 -12.953 11.906 1 81.62 405 ASN A O 1
ATOM 3020 N N . ILE A 1 406 ? 16.734 -11.742 13.188 1 85.94 406 ILE A N 1
ATOM 3021 C CA . ILE A 1 406 ? 15.664 -10.789 13.492 1 85.94 406 ILE A CA 1
ATOM 3022 C C . ILE A 1 406 ? 15.375 -9.93 12.266 1 85.94 406 ILE A C 1
ATOM 3024 O O . ILE A 1 406 ? 14.219 -9.57 12.008 1 85.94 406 ILE A O 1
ATOM 3028 N N . GLN A 1 407 ? 16.453 -9.688 11.523 1 87.88 407 GLN A N 1
ATOM 3029 C CA . GLN A 1 407 ? 16.297 -8.906 10.305 1 87.88 407 GLN A CA 1
ATOM 3030 C C . GLN A 1 407 ? 15.375 -9.617 9.312 1 87.88 407 GLN A C 1
ATOM 3032 O O . GLN A 1 407 ? 14.516 -8.984 8.688 1 87.88 407 GLN A O 1
ATOM 3037 N N . LEU A 1 408 ? 15.547 -10.906 9.242 1 83.06 408 LEU A N 1
ATOM 3038 C CA . LEU A 1 408 ? 14.75 -11.695 8.305 1 83.06 408 LEU A CA 1
ATOM 3039 C C . LEU A 1 408 ? 13.273 -11.633 8.664 1 83.06 408 LEU A C 1
ATOM 3041 O O . LEU A 1 408 ? 12.414 -11.547 7.777 1 83.06 408 LEU A O 1
ATOM 3045 N N . PHE A 1 409 ? 13.023 -11.555 9.875 1 83.44 409 PHE A N 1
ATOM 3046 C CA . PHE A 1 409 ? 11.664 -11.516 10.414 1 83.44 409 PHE A CA 1
ATOM 3047 C C . PHE A 1 409 ? 11.031 -10.148 10.172 1 83.44 409 PHE A C 1
ATOM 3049 O O . PHE A 1 409 ? 9.914 -10.062 9.664 1 83.44 409 PHE A O 1
ATOM 3056 N N . LEU A 1 410 ? 11.766 -9.195 10.453 1 87.75 410 LEU A N 1
ATOM 3057 C CA . LEU A 1 410 ? 11.227 -7.836 10.445 1 87.75 410 LEU A CA 1
ATOM 3058 C C . LEU A 1 410 ? 11.117 -7.301 9.023 1 87.75 410 LEU A C 1
ATOM 3060 O O . LEU A 1 410 ? 10.195 -6.543 8.711 1 87.75 410 LEU A O 1
ATOM 3064 N N . THR A 1 411 ? 11.961 -7.781 8.148 1 88.38 411 THR A N 1
ATOM 3065 C CA . THR A 1 411 ? 12.008 -7.191 6.812 1 88.38 411 THR A CA 1
ATOM 3066 C C . THR A 1 411 ? 11.055 -7.922 5.867 1 88.38 411 THR A C 1
ATOM 3068 O O . THR A 1 411 ? 10.867 -7.504 4.723 1 88.38 411 THR A O 1
ATOM 3071 N N . SER A 1 412 ? 10.375 -9.023 6.312 1 86.06 412 SER A N 1
ATOM 3072 C CA . SER A 1 412 ? 9.359 -9.68 5.496 1 86.06 412 SER A CA 1
ATOM 3073 C C . SER A 1 412 ? 8.164 -8.773 5.258 1 86.06 412 SER A C 1
ATOM 3075 O O . SER A 1 412 ? 7.445 -8.922 4.266 1 86.06 412 SER A O 1
ATOM 3077 N N . GLY A 1 413 ? 7.891 -7.855 6.191 1 91.31 413 GLY A N 1
ATOM 3078 C CA . GLY A 1 413 ? 6.758 -6.949 6.121 1 91.31 413 GLY A CA 1
ATOM 3079 C C . GLY A 1 413 ? 5.453 -7.586 6.57 1 91.31 413 GLY A C 1
ATOM 3080 O O . GLY A 1 413 ? 4.75 -7.039 7.422 1 91.31 413 GLY A O 1
ATOM 3081 N N . VAL A 1 414 ? 5.18 -8.805 6.074 1 91.12 414 VAL A N 1
ATOM 3082 C CA . VAL A 1 414 ? 3.918 -9.492 6.332 1 91.12 414 VAL A CA 1
ATOM 3083 C C . VAL A 1 414 ? 3.885 -9.992 7.773 1 91.12 414 VAL A C 1
ATOM 3085 O O . VAL A 1 414 ? 2.863 -9.867 8.453 1 91.12 414 VAL A O 1
ATOM 3088 N N . VAL A 1 415 ? 5.031 -10.508 8.219 1 88.94 415 VAL A N 1
ATOM 3089 C CA . VAL A 1 415 ? 5.094 -11.102 9.555 1 88.94 415 VAL A CA 1
ATOM 3090 C C . VAL A 1 415 ? 4.844 -10.031 10.609 1 88.94 415 VAL A C 1
ATOM 3092 O O . VAL A 1 415 ? 3.926 -10.148 11.422 1 88.94 415 VAL A O 1
ATOM 3095 N N . PRO A 1 416 ? 5.641 -8.969 10.594 1 92.5 416 PRO A N 1
ATOM 3096 C CA . PRO A 1 416 ? 5.363 -7.945 11.602 1 92.5 416 PRO A CA 1
ATOM 3097 C C . PRO A 1 416 ? 3.969 -7.336 11.461 1 92.5 416 PRO A C 1
ATOM 3099 O O . PRO A 1 416 ? 3.32 -7.027 12.469 1 92.5 416 PRO A O 1
ATOM 3102 N N . ALA A 1 417 ? 3.455 -7.109 10.281 1 94.75 417 ALA A N 1
ATOM 3103 C CA . ALA A 1 417 ? 2.104 -6.59 10.086 1 94.75 417 ALA A CA 1
ATOM 3104 C C . ALA A 1 417 ? 1.066 -7.508 10.727 1 94.75 417 ALA A C 1
ATOM 3106 O O . ALA A 1 417 ? 0.124 -7.039 11.367 1 94.75 417 ALA A O 1
ATOM 3107 N N . SER A 1 418 ? 1.223 -8.781 10.547 1 91.44 418 SER A N 1
ATOM 3108 C CA . SER A 1 418 ? 0.291 -9.773 11.086 1 91.44 418 SER A CA 1
ATOM 3109 C C . SER A 1 418 ? 0.314 -9.781 12.609 1 91.44 418 SER A C 1
ATOM 3111 O O . SER A 1 418 ? -0.738 -9.805 13.258 1 91.44 418 SER A O 1
ATOM 3113 N N . ILE A 1 419 ? 1.499 -9.781 13.172 1 91.75 419 ILE A N 1
ATOM 3114 C CA . ILE A 1 419 ? 1.639 -9.828 14.617 1 91.75 419 ILE A CA 1
ATOM 3115 C C . ILE A 1 419 ? 1.006 -8.586 15.234 1 91.75 419 ILE A C 1
ATOM 3117 O O . ILE A 1 419 ? 0.236 -8.68 16.203 1 91.75 419 ILE A O 1
ATOM 3121 N N . ILE A 1 420 ? 1.303 -7.441 14.703 1 96.25 420 ILE A N 1
ATOM 3122 C CA . ILE A 1 420 ? 0.762 -6.188 15.219 1 96.25 420 ILE A CA 1
ATOM 3123 C C . ILE A 1 420 ? -0.76 -6.191 15.094 1 96.25 420 ILE A C 1
ATOM 3125 O O . ILE A 1 420 ? -1.468 -5.793 16.016 1 96.25 420 ILE A O 1
ATOM 3129 N N . ALA A 1 421 ? -1.246 -6.602 13.945 1 95.62 421 ALA A N 1
ATOM 3130 C CA . ALA A 1 421 ? -2.689 -6.668 13.727 1 95.62 421 ALA A CA 1
ATOM 3131 C C . ALA A 1 421 ? -3.357 -7.57 14.766 1 95.62 421 ALA A C 1
ATOM 3133 O O . ALA A 1 421 ? -4.391 -7.211 15.336 1 95.62 421 ALA A O 1
ATOM 3134 N N . ILE A 1 422 ? -2.783 -8.711 14.992 1 92.38 422 ILE A N 1
ATOM 3135 C CA . ILE A 1 422 ? -3.342 -9.68 15.93 1 92.38 422 ILE A CA 1
ATOM 3136 C C . ILE A 1 422 ? -3.305 -9.109 17.344 1 92.38 422 ILE A C 1
ATOM 3138 O O . ILE A 1 422 ? -4.312 -9.133 18.062 1 92.38 422 ILE A O 1
ATOM 3142 N N . VAL A 1 423 ? -2.148 -8.609 17.75 1 95.31 423 VAL A N 1
ATOM 3143 C CA . VAL A 1 423 ? -1.975 -8.094 19.094 1 95.31 423 VAL A CA 1
ATOM 3144 C C . VAL A 1 423 ? -2.936 -6.934 19.344 1 95.31 423 VAL A C 1
ATOM 3146 O O . VAL A 1 423 ? -3.641 -6.898 20.344 1 95.31 423 VAL A O 1
ATOM 3149 N N . LEU A 1 424 ? -2.979 -5.988 18.453 1 96.31 424 LEU A N 1
ATOM 3150 C CA . LEU A 1 424 ? -3.855 -4.836 18.625 1 96.31 424 LEU A CA 1
ATOM 3151 C C . LEU A 1 424 ? -5.32 -5.258 18.594 1 96.31 424 LEU A C 1
ATOM 3153 O O . LEU A 1 424 ? -6.145 -4.699 19.312 1 96.31 424 LEU A O 1
ATOM 3157 N N . ASN A 1 425 ? -5.637 -6.191 17.719 1 94.06 425 ASN A N 1
ATOM 3158 C CA . ASN A 1 425 ? -7.016 -6.664 17.625 1 94.06 425 ASN A CA 1
ATOM 3159 C C . ASN A 1 425 ? -7.48 -7.301 18.938 1 94.06 425 ASN A C 1
ATOM 3161 O O . ASN A 1 425 ? -8.664 -7.238 19.281 1 94.06 425 ASN A O 1
ATOM 3165 N N . ILE A 1 426 ? -6.555 -7.902 19.625 1 92.44 426 ILE A N 1
ATOM 3166 C CA . ILE A 1 426 ? -6.879 -8.578 20.875 1 92.44 426 ILE A CA 1
ATOM 3167 C C . ILE A 1 426 ? -6.887 -7.574 22.031 1 92.44 426 ILE A C 1
ATOM 3169 O O . ILE A 1 426 ? -7.777 -7.602 22.875 1 92.44 426 ILE A O 1
ATOM 3173 N N . VAL A 1 427 ? -5.949 -6.672 22.031 1 93.06 427 VAL A N 1
ATOM 3174 C CA . VAL A 1 427 ? -5.684 -5.82 23.188 1 93.06 427 VAL A CA 1
ATOM 3175 C C . VAL A 1 427 ? -6.625 -4.621 23.172 1 93.06 427 VAL A C 1
ATOM 3177 O O . VAL A 1 427 ? -7.098 -4.184 24.234 1 93.06 427 VAL A O 1
ATOM 3180 N N . LEU A 1 428 ? -6.891 -4.059 22.047 1 93.5 428 LEU A N 1
ATOM 3181 C CA . LEU A 1 428 ? -7.68 -2.836 21.969 1 93.5 428 LEU A CA 1
ATOM 3182 C C . LEU A 1 428 ? -9.156 -3.129 22.219 1 93.5 428 LEU A C 1
ATOM 3184 O O . LEU A 1 428 ? -9.672 -4.16 21.781 1 93.5 428 LEU A O 1
ATOM 3188 N N . PRO A 1 429 ? -9.828 -2.193 22.891 1 88 429 PRO A N 1
ATOM 3189 C CA . PRO A 1 429 ? -11.242 -2.406 23.203 1 88 429 PRO A CA 1
ATOM 3190 C C . PRO A 1 429 ? -12.133 -2.408 21.953 1 88 429 PRO A C 1
ATOM 3192 O O . PRO A 1 429 ? -11.898 -1.633 21.031 1 88 429 PRO A O 1
ATOM 3195 N N . LYS A 1 430 ? -13.055 -3.357 21.953 1 81.06 430 LYS A N 1
ATOM 3196 C CA . LYS A 1 430 ? -13.961 -3.467 20.812 1 81.06 430 LYS A CA 1
ATOM 3197 C C . LYS A 1 430 ? -15.031 -2.379 20.859 1 81.06 430 LYS A C 1
ATOM 3199 O O . LYS A 1 430 ? -15.406 -1.915 21.938 1 81.06 430 LYS A O 1
ATOM 3204 N N . ASP A 1 431 ? -15.258 -1.762 19.688 1 68.5 431 ASP A N 1
ATOM 3205 C CA . ASP A 1 431 ? -16.266 -0.716 19.594 1 68.5 431 ASP A CA 1
ATOM 3206 C C . ASP A 1 431 ? -17.625 -1.219 20.094 1 68.5 431 ASP A C 1
ATOM 3208 O O . ASP A 1 431 ? -18.031 -2.344 19.781 1 68.5 431 ASP A O 1
ATOM 3212 N N . GLU A 1 432 ? -18.125 -0.731 21.203 1 56.16 432 GLU A N 1
ATOM 3213 C CA . GLU A 1 432 ? -19.453 -1.06 21.703 1 56.16 432 GLU A CA 1
ATOM 3214 C C . GLU A 1 432 ? -20.516 -0.753 20.641 1 56.16 432 GLU A C 1
ATOM 3216 O O . GLU A 1 432 ? -20.469 0.287 19.984 1 56.16 432 GLU A O 1
ATOM 3221 N N . ILE A 1 433 ? -21.094 -1.666 19.891 1 47.88 433 ILE A N 1
ATOM 3222 C CA . ILE A 1 433 ? -22.328 -1.391 19.141 1 47.88 433 ILE A CA 1
ATOM 3223 C C . ILE A 1 433 ? -23.359 -0.757 20.062 1 47.88 433 ILE A C 1
ATOM 3225 O O . ILE A 1 433 ? -23.75 -1.35 21.078 1 47.88 433 ILE A O 1
ATOM 3229 N N . LYS A 1 434 ? -23.672 0.587 20.219 1 41.72 434 LYS A N 1
ATOM 3230 C CA . LYS A 1 434 ? -24.984 0.959 20.766 1 41.72 434 LYS A CA 1
ATOM 3231 C C . LYS A 1 434 ? -26.094 0.183 20.078 1 41.72 434 LYS A C 1
ATOM 3233 O O . LYS A 1 434 ? -26.109 0.038 18.859 1 41.72 434 LYS A O 1
ATOM 3238 N N . GLY A 1 435 ? -26.984 -0.753 20.812 1 31.53 435 GLY A N 1
ATOM 3239 C CA . GLY A 1 435 ? -28.156 -1.569 20.578 1 31.53 435 GLY A CA 1
ATOM 3240 C C . GLY A 1 435 ? -29.219 -0.869 19.75 1 31.53 435 GLY A C 1
ATOM 3241 O O . GLY A 1 435 ? -29.328 0.358 19.766 1 31.53 435 GLY A O 1
ATOM 3242 N N . GLU A 1 436 ? -29.859 -1.443 18.625 1 27.61 436 GLU A N 1
ATOM 3243 C CA . GLU A 1 436 ? -31.297 -1.571 18.391 1 27.61 436 GLU A CA 1
ATOM 3244 C C . GLU A 1 436 ? -32.031 -1.963 19.656 1 27.61 436 GLU A C 1
ATOM 3246 O O . GLU A 1 436 ? -31.844 -3.064 20.188 1 27.61 436 GLU A O 1
ATOM 3251 N N . VAL A 1 437 ? -32.344 -1.094 20.781 1 20.75 437 VAL A N 1
ATOM 3252 C CA . VAL A 1 437 ? -33.719 -1.222 21.25 1 20.75 437 VAL A CA 1
ATOM 3253 C C . VAL A 1 437 ? -34.656 -0.541 20.266 1 20.75 437 VAL A C 1
ATOM 3255 O O . VAL A 1 437 ? -34.438 0.595 19.844 1 20.75 437 VAL A O 1
ATOM 3258 N N . MET B 1 1 ? -32.656 -0.072 2.709 1 21.25 1 MET B N 1
ATOM 3259 C CA . MET B 1 1 ? -31.203 -0.097 2.832 1 21.25 1 MET B CA 1
ATOM 3260 C C . MET B 1 1 ? -30.703 1.029 3.736 1 21.25 1 MET B C 1
ATOM 3262 O O . MET B 1 1 ? -30.641 2.184 3.312 1 21.25 1 MET B O 1
ATOM 3266 N N . GLU B 1 2 ? -31.031 1.034 4.895 1 27.39 2 GLU B N 1
ATOM 3267 C CA . GLU B 1 2 ? -30.812 2.066 5.906 1 27.39 2 GLU B CA 1
ATOM 3268 C C . GLU B 1 2 ? -29.344 2.408 6.047 1 27.39 2 GLU B C 1
ATOM 3270 O O . GLU B 1 2 ? -28.5 1.519 6.223 1 27.39 2 GLU B O 1
ATOM 3275 N N . ASN B 1 3 ? -28.781 3.346 5.246 1 33.31 3 ASN B N 1
ATOM 3276 C CA . ASN B 1 3 ? -27.516 4.039 5.414 1 33.31 3 ASN B CA 1
ATOM 3277 C C . ASN B 1 3 ? -27.141 4.176 6.891 1 33.31 3 ASN B C 1
ATOM 3279 O O . ASN B 1 3 ? -27.734 4.973 7.613 1 33.31 3 ASN B O 1
ATOM 3283 N N . ASN B 1 4 ? -27.031 3.135 7.527 1 34.91 4 ASN B N 1
ATOM 3284 C CA . ASN B 1 4 ? -26.625 3.195 8.93 1 34.91 4 ASN B CA 1
ATOM 3285 C C . ASN B 1 4 ? -25.469 4.164 9.125 1 34.91 4 ASN B C 1
ATOM 3287 O O . ASN B 1 4 ? -24.297 3.771 9.023 1 34.91 4 ASN B O 1
ATOM 3291 N N . THR B 1 5 ? -25.484 5.359 8.57 1 42.62 5 THR B N 1
ATOM 3292 C CA . THR B 1 5 ? -24.641 6.52 8.859 1 42.62 5 THR B CA 1
ATOM 3293 C C . THR B 1 5 ? -24.406 6.66 10.359 1 42.62 5 THR B C 1
ATOM 3295 O O . THR B 1 5 ? -25.359 6.758 11.133 1 42.62 5 THR B O 1
ATOM 3298 N N . THR B 1 6 ? -23.516 6.016 10.859 1 48.12 6 THR B N 1
ATOM 3299 C CA . THR B 1 6 ? -23.172 6.297 12.25 1 48.12 6 THR B CA 1
ATOM 3300 C C . THR B 1 6 ? -23.391 7.773 12.578 1 48.12 6 THR B C 1
ATOM 3302 O O . THR B 1 6 ? -22.703 8.641 12.039 1 48.12 6 THR B O 1
ATOM 3305 N N . GLU B 1 7 ? -24.594 8.164 12.828 1 57.88 7 GLU B N 1
ATOM 3306 C CA . GLU B 1 7 ? -25.016 9.508 13.195 1 57.88 7 GLU B CA 1
ATOM 3307 C C . GLU B 1 7 ? -24.156 10.07 14.328 1 57.88 7 GLU B C 1
ATOM 3309 O O . GLU B 1 7 ? -24.062 9.469 15.398 1 57.88 7 GLU B O 1
ATOM 3314 N N . ILE B 1 8 ? -23.109 10.961 13.984 1 74.06 8 ILE B N 1
ATOM 3315 C CA . ILE B 1 8 ? -22.344 11.672 14.992 1 74.06 8 ILE B CA 1
ATOM 3316 C C . ILE B 1 8 ? -23.25 12.633 15.758 1 74.06 8 ILE B C 1
ATOM 3318 O O . ILE B 1 8 ? -24.172 13.227 15.172 1 74.06 8 ILE B O 1
ATOM 3322 N N . ASN B 1 9 ? -23.172 12.602 17.062 1 82.88 9 ASN B N 1
ATOM 3323 C CA . ASN B 1 9 ? -23.906 13.547 17.891 1 82.88 9 ASN B CA 1
ATOM 3324 C C . ASN B 1 9 ? -23.25 14.922 17.906 1 82.88 9 ASN B C 1
ATOM 3326 O O . ASN B 1 9 ? -22.25 15.141 18.594 1 82.88 9 ASN B O 1
ATOM 3330 N N . ILE B 1 10 ? -23.859 15.883 17.172 1 91.06 10 ILE B N 1
ATOM 3331 C CA . ILE B 1 10 ? -23.312 17.219 17.062 1 91.06 10 ILE B CA 1
ATOM 3332 C C . ILE B 1 10 ? -23.719 18.062 18.266 1 91.06 10 ILE B C 1
ATOM 3334 O O . ILE B 1 10 ? -24.906 18.25 18.531 1 91.06 10 ILE B O 1
ATOM 3338 N N . ILE B 1 11 ? -22.734 18.562 18.969 1 93.06 11 ILE B N 1
ATOM 3339 C CA . ILE B 1 11 ? -22.953 19.359 20.172 1 93.06 11 ILE B CA 1
ATOM 3340 C C . ILE B 1 11 ? -23.016 20.844 19.812 1 93.06 11 ILE B C 1
ATOM 3342 O O . ILE B 1 11 ? -23.812 21.594 20.375 1 93.06 11 ILE B O 1
ATOM 3346 N N . TYR B 1 12 ? -22.125 21.266 18.922 1 95.25 12 TYR B N 1
ATOM 3347 C CA . TYR B 1 12 ? -22.109 22.625 18.406 1 95.25 12 TYR B CA 1
ATOM 3348 C C . TYR B 1 12 ? -22.203 22.625 16.875 1 95.25 12 TYR B C 1
ATOM 3350 O O . TYR B 1 12 ? -21.406 21.984 16.203 1 95.25 12 TYR B O 1
ATOM 3358 N N . GLY B 1 13 ? -23.125 23.344 16.422 1 94.75 13 GLY B N 1
ATOM 3359 C CA . GLY B 1 13 ? -23.328 23.453 14.977 1 94.75 13 GLY B CA 1
ATOM 3360 C C . GLY B 1 13 ? -22.391 24.438 14.312 1 94.75 13 GLY B C 1
ATOM 3361 O O . GLY B 1 13 ? -21.578 25.078 14.984 1 94.75 13 GLY B O 1
ATOM 3362 N N . ILE B 1 14 ? -22.578 24.703 13.078 1 95.25 14 ILE B N 1
ATOM 3363 C CA . ILE B 1 14 ? -21.625 25.391 12.219 1 95.25 14 ILE B CA 1
ATOM 3364 C C . ILE B 1 14 ? -21.516 26.844 12.648 1 95.25 14 ILE B C 1
ATOM 3366 O O . ILE B 1 14 ? -20.422 27.438 12.602 1 95.25 14 ILE B O 1
ATOM 3370 N N . ASN B 1 15 ? -22.547 27.453 13.109 1 94.75 15 ASN B N 1
ATOM 3371 C CA . ASN B 1 15 ? -22.547 28.875 13.422 1 94.75 15 ASN B CA 1
ATOM 3372 C C . ASN B 1 15 ? -22.578 29.125 14.93 1 94.75 15 ASN B C 1
ATOM 3374 O O . ASN B 1 15 ? -22.672 30.266 15.375 1 94.75 15 ASN B O 1
ATOM 3378 N N . ASP B 1 16 ? -22.484 28 15.656 1 96.12 16 ASP B N 1
ATOM 3379 C CA . ASP B 1 16 ? -22.484 28.141 17.109 1 96.12 16 ASP B CA 1
ATOM 3380 C C . ASP B 1 16 ? -21.188 28.766 17.609 1 96.12 16 ASP B C 1
ATOM 3382 O O . ASP B 1 16 ? -20.125 28.531 17.031 1 96.12 16 ASP B O 1
ATOM 3386 N N . LYS B 1 17 ? -21.344 29.594 18.625 1 96.94 17 LYS B N 1
ATOM 3387 C CA . LYS B 1 17 ? -20.188 30.25 19.266 1 96.94 17 LYS B CA 1
ATOM 3388 C C . LYS B 1 17 ? -20.141 29.922 20.75 1 96.94 17 LYS B C 1
ATOM 3390 O O . LYS B 1 17 ? -20.516 30.734 21.578 1 96.94 17 LYS B O 1
ATOM 3395 N N . PRO B 1 18 ? -19.625 28.844 21.016 1 95.38 18 PRO B N 1
ATOM 3396 C CA . PRO B 1 18 ? -19.5 28.531 22.453 1 95.38 18 PRO B CA 1
ATOM 3397 C C . PRO B 1 18 ? -18.703 29.578 23.219 1 95.38 18 PRO B C 1
ATOM 3399 O O . PRO B 1 18 ? -17.984 30.375 22.609 1 95.38 18 PRO B O 1
ATOM 3402 N N . LYS B 1 19 ? -18.891 29.531 24.562 1 96 19 LYS B N 1
ATOM 3403 C CA . LYS B 1 19 ? -18.125 30.453 25.406 1 96 19 LYS B CA 1
ATOM 3404 C C . LYS B 1 19 ? -16.625 30.25 25.219 1 96 19 LYS B C 1
ATOM 3406 O O . LYS B 1 19 ? -16.172 29.141 24.906 1 96 19 LYS B O 1
ATOM 3411 N N . LEU B 1 20 ? -15.93 31.266 25.406 1 95.62 20 LEU B N 1
ATOM 3412 C CA . LEU B 1 20 ? -14.484 31.25 25.188 1 95.62 20 LEU B CA 1
ATOM 3413 C C . LEU B 1 20 ? -13.82 30.203 26.078 1 95.62 20 LEU B C 1
ATOM 3415 O O . LEU B 1 20 ? -12.844 29.578 25.672 1 95.62 20 LEU B O 1
ATOM 3419 N N . SER B 1 21 ? -14.367 29.984 27.266 1 95.12 21 SER B N 1
ATOM 3420 C CA . SER B 1 21 ? -13.797 29.016 28.188 1 95.12 21 SER B CA 1
ATOM 3421 C C . SER B 1 21 ? -13.891 27.594 27.625 1 95.12 21 SER B C 1
ATOM 3423 O O . SER B 1 21 ? -13.047 26.75 27.938 1 95.12 21 SER B O 1
ATOM 3425 N N . LYS B 1 22 ? -14.836 27.391 26.812 1 94.31 22 LYS B N 1
ATOM 3426 C CA . LYS B 1 22 ? -15.008 26.094 26.156 1 94.31 22 LYS B CA 1
ATOM 3427 C C . LYS B 1 22 ? -14.344 26.078 24.797 1 94.31 22 LYS B C 1
ATOM 3429 O O . LYS B 1 22 ? -13.797 25.047 24.375 1 94.31 22 LYS B O 1
ATOM 3434 N N . SER B 1 23 ? -14.375 27.203 24.125 1 96.31 23 SER B N 1
ATOM 3435 C CA . SER B 1 23 ? -13.891 27.297 22.75 1 96.31 23 SER B CA 1
ATOM 3436 C C . SER B 1 23 ? -12.375 27.156 22.688 1 96.31 23 SER B C 1
ATOM 3438 O O . SER B 1 23 ? -11.828 26.562 21.75 1 96.31 23 SER B O 1
ATOM 3440 N N . ILE B 1 24 ? -11.711 27.672 23.641 1 95.81 24 ILE B N 1
ATOM 3441 C CA . ILE B 1 24 ? -10.25 27.688 23.609 1 95.81 24 ILE B CA 1
ATOM 3442 C C . ILE B 1 24 ? -9.711 26.266 23.734 1 95.81 24 ILE B C 1
ATOM 3444 O O . ILE B 1 24 ? -8.914 25.828 22.906 1 95.81 24 ILE B O 1
ATOM 3448 N N . PRO B 1 25 ? -10.227 25.531 24.734 1 93.19 25 PRO B N 1
ATOM 3449 C CA . PRO B 1 25 ? -9.758 24.141 24.797 1 93.19 25 PRO B CA 1
ATOM 3450 C C . PRO B 1 25 ? -10.133 23.344 23.547 1 93.19 25 PRO B C 1
ATOM 3452 O O . PRO B 1 25 ? -9.359 22.5 23.094 1 93.19 25 PRO B O 1
ATOM 3455 N N . LEU B 1 26 ? -11.258 23.578 23.062 1 94.19 26 LEU B N 1
ATOM 3456 C CA . LEU B 1 26 ? -11.703 22.875 21.859 1 94.19 26 LEU B CA 1
ATOM 3457 C C . LEU B 1 26 ? -10.836 23.25 20.672 1 94.19 26 LEU B C 1
ATOM 3459 O O . LEU B 1 26 ? -10.508 22.406 19.844 1 94.19 26 LEU B O 1
ATOM 3463 N N . ALA B 1 27 ? -10.484 24.5 20.578 1 96.56 27 ALA B N 1
ATOM 3464 C CA . ALA B 1 27 ? -9.594 24.969 19.516 1 96.56 27 ALA B CA 1
ATOM 3465 C C . ALA B 1 27 ? -8.211 24.328 19.641 1 96.56 27 ALA B C 1
ATOM 3467 O O . ALA B 1 27 ? -7.594 23.969 18.641 1 96.56 27 ALA B O 1
ATOM 3468 N N . PHE B 1 28 ? -7.781 24.219 20.844 1 93.94 28 PHE B N 1
ATOM 3469 C CA . PHE B 1 28 ? -6.48 23.625 21.094 1 93.94 28 PHE B CA 1
ATOM 3470 C C . PHE B 1 28 ? -6.453 22.172 20.625 1 93.94 28 PHE B C 1
ATOM 3472 O O . PHE B 1 28 ? -5.418 21.688 20.172 1 93.94 28 PHE B O 1
ATOM 3479 N N . GLN B 1 29 ? -7.543 21.531 20.688 1 92.19 29 GLN B N 1
ATOM 3480 C CA . GLN B 1 29 ? -7.621 20.156 20.219 1 92.19 29 GLN B CA 1
ATOM 3481 C C . GLN B 1 29 ? -7.34 20.078 18.719 1 92.19 29 GLN B C 1
ATOM 3483 O O . GLN B 1 29 ? -6.648 19.172 18.25 1 92.19 29 GLN B O 1
ATOM 3488 N N . HIS B 1 30 ? -7.883 21 17.984 1 94.69 30 HIS B N 1
ATOM 3489 C CA . HIS B 1 30 ? -7.617 21.047 16.562 1 94.69 30 HIS B CA 1
ATOM 3490 C C . HIS B 1 30 ? -6.141 21.297 16.281 1 94.69 30 HIS B C 1
ATOM 3492 O O . HIS B 1 30 ? -5.559 20.688 15.383 1 94.69 30 HIS B O 1
ATOM 3498 N N . ILE B 1 31 ? -5.582 22.156 17.047 1 94.31 31 ILE B N 1
ATOM 3499 C CA . ILE B 1 31 ? -4.18 22.5 16.859 1 94.31 31 ILE B CA 1
ATOM 3500 C C . ILE B 1 31 ? -3.303 21.297 17.188 1 94.31 31 ILE B C 1
ATOM 3502 O O . ILE B 1 31 ? -2.361 20.984 16.453 1 94.31 31 ILE B O 1
ATOM 3506 N N . LEU B 1 32 ? -3.654 20.688 18.234 1 90.62 32 LEU B N 1
ATOM 3507 C CA . LEU B 1 32 ? -2.879 19.531 18.656 1 90.62 32 LEU B CA 1
ATOM 3508 C C . LEU B 1 32 ? -2.965 18.406 17.625 1 90.62 32 LEU B C 1
ATOM 3510 O O . LEU B 1 32 ? -1.991 17.688 17.406 1 90.62 32 LEU B O 1
ATOM 3514 N N . ALA B 1 33 ? -4.062 18.312 16.984 1 89.81 33 ALA B N 1
ATOM 3515 C CA . ALA B 1 33 ? -4.289 17.25 16 1 89.81 33 ALA B CA 1
ATOM 3516 C C . ALA B 1 33 ? -3.463 17.484 14.742 1 89.81 33 ALA B C 1
ATOM 3518 O O . ALA B 1 33 ? -2.916 16.531 14.172 1 89.81 33 ALA B O 1
ATOM 3519 N N . MET B 1 34 ? -3.318 18.688 14.391 1 93.12 34 MET B N 1
ATOM 3520 C CA . MET B 1 34 ? -2.693 18.953 13.094 1 93.12 34 MET B CA 1
ATOM 3521 C C . MET B 1 34 ? -1.219 19.297 13.266 1 93.12 34 MET B C 1
ATOM 3523 O O . MET B 1 34 ? -0.474 19.359 12.289 1 93.12 34 MET B O 1
ATOM 3527 N N . PHE B 1 35 ? -0.773 19.531 14.492 1 90.88 35 PHE B N 1
ATOM 3528 C CA . PHE B 1 35 ? 0.505 20.172 14.789 1 90.88 35 PHE B CA 1
ATOM 3529 C C . PHE B 1 35 ? 1.658 19.375 14.195 1 90.88 35 PHE B C 1
ATOM 3531 O O . PHE B 1 35 ? 2.5 19.906 13.484 1 90.88 35 PHE B O 1
ATOM 3538 N N . ALA B 1 36 ? 1.659 18.125 14.492 1 90.94 36 ALA B N 1
ATOM 3539 C CA . ALA B 1 36 ? 2.746 17.266 14.039 1 90.94 36 ALA B CA 1
ATOM 3540 C C . ALA B 1 36 ? 2.832 17.234 12.516 1 90.94 36 ALA B C 1
ATOM 3542 O O . ALA B 1 36 ? 3.928 17.25 11.945 1 90.94 36 ALA B O 1
ATOM 3543 N N . SER B 1 37 ? 1.723 17.188 11.875 1 92.94 37 SER B N 1
ATOM 3544 C CA . SER B 1 37 ? 1.684 17.156 10.414 1 92.94 37 SER B CA 1
ATOM 3545 C C . SER B 1 37 ? 2.207 18.453 9.812 1 92.94 37 SER B C 1
ATOM 3547 O O . SER B 1 37 ? 2.934 18.438 8.82 1 92.94 37 SER B O 1
ATOM 3549 N N . ASN B 1 38 ? 1.909 19.516 10.438 1 96.31 38 ASN B N 1
ATOM 3550 C CA . ASN B 1 38 ? 2.23 20.844 9.898 1 96.31 38 ASN B CA 1
ATOM 3551 C C . ASN B 1 38 ? 3.73 21.109 9.938 1 96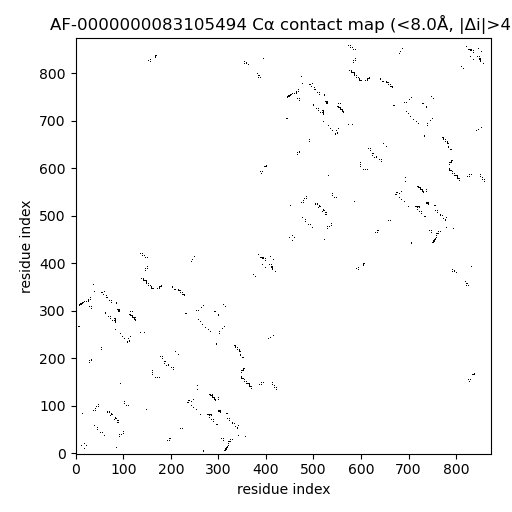.31 38 ASN B C 1
ATOM 3553 O O . ASN B 1 38 ? 4.25 21.875 9.117 1 96.31 38 ASN B O 1
ATOM 3557 N N . ILE B 1 39 ? 4.441 20.516 10.812 1 95.5 39 ILE B N 1
ATOM 3558 C CA . ILE B 1 39 ? 5.848 20.859 11 1 95.5 39 ILE B CA 1
ATOM 3559 C C . ILE B 1 39 ? 6.73 19.828 10.305 1 95.5 39 ILE B C 1
ATOM 3561 O O . ILE B 1 39 ? 7.945 20 10.211 1 95.5 39 ILE B O 1
ATOM 3565 N N . THR B 1 40 ? 6.148 18.766 9.766 1 94.88 40 THR B N 1
ATOM 3566 C CA . THR B 1 40 ? 6.895 17.641 9.227 1 94.88 40 THR B CA 1
ATOM 3567 C C . THR B 1 40 ? 7.66 18.062 7.969 1 94.88 40 THR B C 1
ATOM 3569 O O . THR B 1 40 ? 8.867 17.812 7.863 1 94.88 40 THR B O 1
ATOM 3572 N N . VAL B 1 41 ? 7.031 18.734 7.07 1 95.75 41 VAL B N 1
ATOM 3573 C CA . VAL B 1 41 ? 7.637 19.078 5.789 1 95.75 41 VAL B CA 1
ATOM 3574 C C . VAL B 1 41 ? 8.812 20.016 6.008 1 95.75 41 VAL B C 1
ATOM 3576 O O . VAL B 1 41 ? 9.922 19.781 5.523 1 95.75 41 VAL B O 1
ATOM 3579 N N . PRO B 1 42 ? 8.664 21.109 6.785 1 96.56 42 PRO B N 1
ATOM 3580 C CA . PRO B 1 42 ? 9.82 21.984 7.008 1 96.56 42 PRO B CA 1
ATOM 3581 C C . PRO B 1 42 ? 10.969 21.281 7.715 1 96.56 42 PRO B C 1
ATOM 3583 O O . PRO B 1 42 ? 12.141 21.516 7.387 1 96.56 42 PRO B O 1
ATOM 3586 N N . LEU B 1 43 ? 10.68 20.453 8.617 1 94.62 43 LEU B N 1
ATOM 3587 C CA . LEU B 1 43 ? 11.734 19.734 9.336 1 94.62 43 LEU B CA 1
ATOM 3588 C C . LEU B 1 43 ? 12.477 18.781 8.406 1 94.62 43 LEU B C 1
ATOM 3590 O O . LEU B 1 43 ? 13.711 18.75 8.398 1 94.62 43 LEU B O 1
ATOM 3594 N N . LEU B 1 44 ? 11.688 18.016 7.637 1 93.38 44 LEU B N 1
ATOM 3595 C CA . LEU B 1 44 ? 12.289 17.047 6.738 1 93.38 44 LEU B CA 1
ATOM 3596 C C . LEU B 1 44 ? 13.125 17.734 5.668 1 93.38 44 LEU B C 1
ATOM 3598 O O . LEU B 1 44 ? 14.234 17.281 5.359 1 93.38 44 LEU B O 1
ATOM 3602 N N . LEU B 1 45 ? 12.602 18.75 5.16 1 95 45 LEU B N 1
ATOM 3603 C CA . LEU B 1 45 ? 13.336 19.469 4.117 1 95 45 LEU B CA 1
ATOM 3604 C C . LEU B 1 45 ? 14.594 20.109 4.684 1 95 45 LEU B C 1
ATOM 3606 O O . LEU B 1 45 ? 15.656 20.078 4.051 1 95 45 LEU B O 1
ATOM 3610 N N . SER B 1 46 ? 14.508 20.734 5.863 1 95.38 46 SER B N 1
ATOM 3611 C CA . SER B 1 46 ? 15.664 21.344 6.512 1 95.38 46 SER B CA 1
ATOM 3612 C C . SER B 1 46 ? 16.766 20.312 6.758 1 95.38 46 SER B C 1
ATOM 3614 O O . SER B 1 46 ? 17.938 20.578 6.516 1 95.38 46 SER B O 1
ATOM 3616 N N . ASN B 1 47 ? 16.375 19.188 7.184 1 91.38 47 ASN B N 1
ATOM 3617 C CA . ASN B 1 47 ? 17.328 18.125 7.426 1 91.38 47 ASN B CA 1
ATOM 3618 C C . ASN B 1 47 ? 17.984 17.641 6.129 1 91.38 47 ASN B C 1
ATOM 3620 O O . ASN B 1 47 ? 19.188 17.422 6.074 1 91.38 47 ASN B O 1
ATOM 3624 N N . ALA B 1 48 ? 17.172 17.469 5.156 1 89.81 48 ALA B N 1
ATOM 3625 C CA . ALA B 1 48 ? 17.672 16.984 3.865 1 89.81 48 ALA B CA 1
ATOM 3626 C C . ALA B 1 48 ? 18.672 17.969 3.268 1 89.81 48 ALA B C 1
ATOM 3628 O O . ALA B 1 48 ? 19.625 17.547 2.594 1 89.81 48 ALA B O 1
ATOM 3629 N N . LEU B 1 49 ? 18.516 19.234 3.531 1 94.19 49 LEU B N 1
ATOM 3630 C CA . LEU B 1 49 ? 19.375 20.266 2.945 1 94.19 49 LEU B CA 1
ATOM 3631 C C . LEU B 1 49 ? 20.5 20.656 3.898 1 94.19 49 LEU B C 1
ATOM 3633 O O . LEU B 1 49 ? 21.375 21.453 3.545 1 94.19 49 LEU B O 1
ATOM 3637 N N . GLY B 1 50 ? 20.453 20.156 5.082 1 92.19 50 GLY B N 1
ATOM 3638 C CA . GLY B 1 50 ? 21.469 20.5 6.066 1 92.19 50 GLY B CA 1
ATOM 3639 C C . GLY B 1 50 ? 21.359 21.922 6.566 1 92.19 50 GLY B C 1
ATOM 3640 O O . GLY B 1 50 ? 22.391 22.578 6.773 1 92.19 50 GLY B O 1
ATOM 3641 N N . LEU B 1 51 ? 20.141 22.375 6.754 1 94.94 51 LEU B N 1
ATOM 3642 C CA . LEU B 1 51 ? 19.953 23.734 7.254 1 94.94 51 LEU B CA 1
ATOM 3643 C C . LEU B 1 51 ? 20.266 23.812 8.75 1 94.94 51 LEU B C 1
ATOM 3645 O O . LEU B 1 51 ? 20.078 22.828 9.469 1 94.94 51 LEU B O 1
ATOM 3649 N N . ASN B 1 52 ? 20.703 24.969 9.141 1 94.19 52 ASN B N 1
ATOM 3650 C CA . ASN B 1 52 ? 20.953 25.156 10.57 1 94.19 52 ASN B CA 1
ATOM 3651 C C . ASN B 1 52 ? 19.656 25.375 11.344 1 94.19 52 ASN B C 1
ATOM 3653 O O . ASN B 1 52 ? 18.578 25.469 10.742 1 94.19 52 ASN B O 1
ATOM 3657 N N . SER B 1 53 ? 19.719 25.453 12.656 1 94.31 53 SER B N 1
ATOM 3658 C CA . SER B 1 53 ? 18.562 25.531 13.531 1 94.31 53 SER B CA 1
ATOM 3659 C C . SER B 1 53 ? 17.797 26.844 13.344 1 94.31 53 SER B C 1
ATOM 3661 O O . SER B 1 53 ? 16.578 26.875 13.461 1 94.31 53 SER B O 1
ATOM 3663 N N . LYS B 1 54 ? 18.531 27.859 13.062 1 94.75 54 LYS B N 1
ATOM 3664 C CA . LYS B 1 54 ? 17.891 29.156 12.867 1 94.75 54 LYS B CA 1
ATOM 3665 C C . LYS B 1 54 ? 17.031 29.172 11.617 1 94.75 54 LYS B C 1
ATOM 3667 O O . LYS B 1 54 ? 15.898 29.672 11.641 1 94.75 54 LYS B O 1
ATOM 3672 N N . GLU B 1 55 ? 17.562 28.625 10.578 1 95.81 55 GLU B N 1
ATOM 3673 C CA . GLU B 1 55 ? 16.812 28.531 9.328 1 95.81 55 GLU B CA 1
ATOM 3674 C C . GLU B 1 55 ? 15.602 27.609 9.484 1 95.81 55 GLU B C 1
ATOM 3676 O O . GLU B 1 55 ? 14.516 27.906 8.977 1 95.81 55 GLU B O 1
ATOM 3681 N N . THR B 1 56 ? 15.836 26.516 10.148 1 96.88 56 THR B N 1
ATOM 3682 C CA . THR B 1 56 ? 14.742 25.578 10.398 1 96.88 56 THR B CA 1
ATOM 3683 C C . THR B 1 56 ? 13.648 26.234 11.227 1 96.88 56 THR B C 1
ATOM 3685 O O . THR B 1 56 ? 12.461 26.078 10.938 1 96.88 56 THR B O 1
ATOM 3688 N N . THR B 1 57 ? 14.086 26.922 12.25 1 97.12 57 THR B N 1
ATOM 3689 C CA . THR B 1 57 ? 13.148 27.656 13.102 1 97.12 57 THR B CA 1
ATOM 3690 C C . THR B 1 57 ? 12.312 28.625 12.273 1 97.12 57 THR B C 1
ATOM 3692 O O . THR B 1 57 ? 11.094 28.703 12.445 1 97.12 57 THR B O 1
ATOM 3695 N N . PHE B 1 58 ? 12.992 29.312 11.414 1 97.5 58 PHE B N 1
ATOM 3696 C CA . PHE B 1 58 ? 12.32 30.281 10.555 1 97.5 58 PHE B CA 1
ATOM 3697 C C . PHE B 1 58 ? 11.266 29.594 9.688 1 97.5 58 PHE B C 1
ATOM 3699 O O . PHE B 1 58 ? 10.133 30.062 9.578 1 97.5 58 PHE B O 1
ATOM 3706 N N . LEU B 1 59 ? 11.555 28.453 9.086 1 97.94 59 LEU B N 1
ATOM 3707 C CA . LEU B 1 59 ? 10.641 27.734 8.211 1 97.94 59 LEU B CA 1
ATOM 3708 C C . LEU B 1 59 ? 9.453 27.188 9 1 97.94 59 LEU B C 1
ATOM 3710 O O . LEU B 1 59 ? 8.336 27.109 8.484 1 97.94 59 LEU B O 1
ATOM 3714 N N . ILE B 1 60 ? 9.688 26.781 10.219 1 97.81 60 ILE B N 1
ATOM 3715 C CA . ILE B 1 60 ? 8.617 26.297 11.078 1 97.81 60 ILE B CA 1
ATOM 3716 C C . ILE B 1 60 ? 7.664 27.438 11.414 1 97.81 60 ILE B C 1
ATOM 3718 O O . ILE B 1 60 ? 6.445 27.266 11.398 1 97.81 60 ILE B O 1
ATOM 3722 N N . GLN B 1 61 ? 8.242 28.609 11.695 1 98.19 61 GLN B N 1
ATOM 3723 C CA . GLN B 1 61 ? 7.418 29.781 11.922 1 98.19 61 GLN B CA 1
ATOM 3724 C C . GLN B 1 61 ? 6.523 30.078 10.719 1 98.19 61 GLN B C 1
ATOM 3726 O O . GLN B 1 61 ? 5.34 30.375 10.875 1 98.19 61 GLN B O 1
ATOM 3731 N N . CYS B 1 62 ? 7.125 29.984 9.578 1 98.44 62 CYS B N 1
ATOM 3732 C CA . CYS B 1 62 ? 6.383 30.25 8.344 1 98.44 62 CYS B CA 1
ATOM 3733 C C . CYS B 1 62 ? 5.242 29.25 8.18 1 98.44 62 CYS B C 1
ATOM 3735 O O . CYS B 1 62 ? 4.141 29.625 7.777 1 98.44 62 CYS B O 1
ATOM 3737 N N . ALA B 1 63 ? 5.527 27.984 8.461 1 98.31 63 ALA B N 1
ATOM 3738 C CA . ALA B 1 63 ? 4.512 26.953 8.344 1 98.31 63 ALA B CA 1
ATOM 3739 C C . ALA B 1 63 ? 3.35 27.203 9.297 1 98.31 63 ALA B C 1
ATOM 3741 O O . ALA B 1 63 ? 2.186 27.062 8.922 1 98.31 63 ALA B O 1
ATOM 3742 N N . LEU B 1 64 ? 3.678 27.578 10.539 1 98.06 64 LEU B N 1
ATOM 3743 C CA . LEU B 1 64 ? 2.646 27.859 11.531 1 98.06 64 LEU B CA 1
ATOM 3744 C C . LEU B 1 64 ? 1.827 29.078 11.125 1 98.06 64 LEU B C 1
ATOM 3746 O O . LEU B 1 64 ? 0.599 29.078 11.227 1 98.06 64 LEU B O 1
ATOM 3750 N N . PHE B 1 65 ? 2.529 30.062 10.68 1 98.5 65 PHE B N 1
ATOM 3751 C CA . PHE B 1 65 ? 1.88 31.297 10.266 1 98.5 65 PHE B CA 1
ATOM 3752 C C . PHE B 1 65 ? 0.887 31.031 9.141 1 98.5 65 PHE B C 1
ATOM 3754 O O . PHE B 1 65 ? -0.269 31.453 9.211 1 98.5 65 PHE B O 1
ATOM 3761 N N . MET B 1 66 ? 1.283 30.312 8.188 1 98.44 66 MET B N 1
ATOM 3762 C CA . MET B 1 66 ? 0.433 30.078 7.027 1 98.44 66 MET B CA 1
ATOM 3763 C C . MET B 1 66 ? -0.672 29.078 7.352 1 98.44 66 MET B C 1
ATOM 3765 O O . MET B 1 66 ? -1.745 29.109 6.75 1 98.44 66 MET B O 1
ATOM 3769 N N . ALA B 1 67 ? -0.42 28.141 8.25 1 98.5 67 ALA B N 1
ATOM 3770 C CA . ALA B 1 67 ? -1.513 27.297 8.703 1 98.5 67 ALA B CA 1
ATOM 3771 C C . ALA B 1 67 ? -2.666 28.125 9.258 1 98.5 67 ALA B C 1
ATOM 3773 O O . ALA B 1 67 ? -3.834 27.844 8.977 1 98.5 67 ALA B O 1
ATOM 3774 N N . GLY B 1 68 ? -2.307 29.125 10.047 1 98.38 68 GLY B N 1
ATOM 3775 C CA . GLY B 1 68 ? -3.32 30.016 10.57 1 98.38 68 GLY B CA 1
ATOM 3776 C C . GLY B 1 68 ? -4.043 30.797 9.492 1 98.38 68 GLY B C 1
ATOM 3777 O O . GLY B 1 68 ? -5.273 30.812 9.445 1 98.38 68 GLY B O 1
ATOM 3778 N N . ILE B 1 69 ? -3.299 31.359 8.617 1 98.12 69 ILE B N 1
ATOM 3779 C CA . ILE B 1 69 ? -3.859 32.188 7.551 1 98.12 69 ILE B CA 1
ATOM 3780 C C . ILE B 1 69 ? -4.73 31.328 6.637 1 98.12 69 ILE B C 1
ATOM 3782 O O . ILE B 1 69 ? -5.848 31.719 6.289 1 98.12 69 ILE B O 1
ATOM 3786 N N . SER B 1 70 ? -4.168 30.203 6.23 1 98.19 70 SER B N 1
ATOM 3787 C CA . SER B 1 70 ? -4.898 29.328 5.332 1 98.19 70 SER B CA 1
ATOM 3788 C C . SER B 1 70 ? -6.203 28.844 5.961 1 98.19 70 SER B C 1
ATOM 3790 O O . SER B 1 70 ? -7.219 28.734 5.277 1 98.19 70 SER B O 1
ATOM 3792 N N . THR B 1 71 ? -6.156 28.547 7.223 1 98.06 71 THR B N 1
ATOM 3793 C CA . THR B 1 71 ? -7.363 28.125 7.93 1 98.06 71 THR B CA 1
ATOM 3794 C C . THR B 1 71 ? -8.398 29.25 7.941 1 98.06 71 THR B C 1
ATOM 3796 O O . THR B 1 71 ? -9.586 29.016 7.711 1 98.06 71 THR B O 1
ATOM 3799 N N . PHE B 1 72 ? -7.945 30.484 8.156 1 97.25 72 PHE B N 1
ATOM 3800 C CA . PHE B 1 72 ? -8.828 31.641 8.133 1 97.25 72 PHE B CA 1
ATOM 3801 C C . PHE B 1 72 ? -9.484 31.781 6.766 1 97.25 72 PHE B C 1
ATOM 3803 O O . PHE B 1 72 ? -10.695 32.031 6.676 1 97.25 72 PHE B O 1
ATOM 3810 N N . ILE B 1 73 ? -8.734 31.625 5.777 1 97.19 73 ILE B N 1
ATOM 3811 C CA . ILE B 1 73 ? -9.234 31.766 4.414 1 97.19 73 ILE B CA 1
ATOM 3812 C C . ILE B 1 73 ? -10.281 30.688 4.145 1 97.19 73 ILE B C 1
ATOM 3814 O O . ILE B 1 73 ? -11.336 30.969 3.566 1 97.19 73 ILE B O 1
ATOM 3818 N N . GLN B 1 74 ? -10.062 29.484 4.574 1 97.62 74 GLN B N 1
ATOM 3819 C CA . GLN B 1 74 ? -10.93 28.328 4.324 1 97.62 74 GLN B CA 1
ATOM 3820 C C . GLN B 1 74 ? -12.266 28.5 5.031 1 97.62 74 GLN B C 1
ATOM 3822 O O . GLN B 1 74 ? -13.32 28.188 4.453 1 97.62 74 GLN B O 1
ATOM 3827 N N . ILE B 1 75 ? -12.289 29.109 6.25 1 96.31 75 ILE B N 1
ATOM 3828 C CA . ILE B 1 75 ? -13.5 29.156 7.059 1 96.31 75 ILE B CA 1
ATOM 3829 C C . ILE B 1 75 ? -14.32 30.391 6.699 1 96.31 75 ILE B C 1
ATOM 3831 O O . ILE B 1 75 ? -15.523 30.453 6.969 1 96.31 75 ILE B O 1
ATOM 3835 N N . SER B 1 76 ? -13.773 31.578 6.316 1 88.94 76 SER B N 1
ATOM 3836 C CA . SER B 1 76 ? -14.422 32.875 6.137 1 88.94 76 SER B CA 1
ATOM 3837 C C . SER B 1 76 ? -15.242 32.906 4.848 1 88.94 76 SER B C 1
ATOM 3839 O O . SER B 1 76 ? -16.219 33.656 4.746 1 88.94 76 SER B O 1
ATOM 3841 N N . ARG B 1 77 ? -15.492 32.031 4.051 1 82.44 77 ARG B N 1
ATOM 3842 C CA . ARG B 1 77 ? -16.156 32.062 2.752 1 82.44 77 ARG B CA 1
ATOM 3843 C C . ARG B 1 77 ? -16.344 33.5 2.273 1 82.44 77 ARG B C 1
ATOM 3845 O O . ARG B 1 77 ? -17.453 33.938 1.947 1 82.44 77 ARG B O 1
ATOM 3852 N N . LYS B 1 78 ? -15.422 34.312 2.344 1 81.5 78 LYS B N 1
ATOM 3853 C CA . LYS B 1 78 ? -15.508 35.656 1.792 1 81.5 78 LYS B CA 1
ATOM 3854 C C . LYS B 1 78 ? -15.586 35.625 0.268 1 81.5 78 LYS B C 1
ATOM 3856 O O . LYS B 1 78 ? -14.609 35.281 -0.399 1 81.5 78 LYS B O 1
ATOM 3861 N N . GLY B 1 79 ? -16.75 35.969 -0.254 1 83.56 79 GLY B N 1
ATOM 3862 C CA . GLY B 1 79 ? -16.969 35.844 -1.685 1 83.56 79 GLY B CA 1
ATOM 3863 C C . GLY B 1 79 ? -17.094 34.406 -2.141 1 83.56 79 GLY B C 1
ATOM 3864 O O . GLY B 1 79 ? -17.938 33.656 -1.646 1 83.56 79 GLY B O 1
ATOM 3865 N N . LYS B 1 80 ? -15.992 34.031 -3.061 1 91.56 80 LYS B N 1
ATOM 3866 C CA . LYS B 1 80 ? -16.031 32.688 -3.605 1 91.56 80 LYS B CA 1
ATOM 3867 C C . LYS B 1 80 ? -14.898 31.828 -3.045 1 91.56 80 LYS B C 1
ATOM 3869 O O . LYS B 1 80 ? -14.812 30.625 -3.33 1 91.56 80 LYS B O 1
ATOM 3874 N N . ILE B 1 81 ? -14.141 32.469 -2.09 1 96.19 81 ILE B N 1
ATOM 3875 C CA . ILE B 1 81 ? -12.977 31.781 -1.58 1 96.19 81 ILE B CA 1
ATOM 3876 C C . ILE B 1 81 ? -13.281 31.188 -0.208 1 96.19 81 ILE B C 1
ATOM 3878 O O . ILE B 1 81 ? -13.766 31.891 0.685 1 96.19 81 ILE B O 1
ATOM 3882 N N . GLY B 1 82 ? -13.047 29.891 -0.08 1 97 82 GLY B N 1
ATOM 3883 C CA . GLY B 1 82 ? -13.336 29.188 1.156 1 97 82 GLY B CA 1
ATOM 3884 C C . GLY B 1 82 ? -14.594 28.344 1.081 1 97 82 GLY B C 1
ATOM 3885 O O . GLY B 1 82 ? -15.539 28.688 0.375 1 97 82 GLY B O 1
ATOM 3886 N N . SER B 1 83 ? -14.609 27.312 1.841 1 96.69 83 SER B N 1
ATOM 3887 C CA . SER B 1 83 ? -15.781 26.453 1.891 1 96.69 83 SER B CA 1
ATOM 3888 C C . SER B 1 83 ? -16.797 26.953 2.908 1 96.69 83 SER B C 1
ATOM 3890 O O . SER B 1 83 ? -17.969 26.594 2.85 1 96.69 83 SER B O 1
ATOM 3892 N N . GLY B 1 84 ? -16.312 27.703 3.883 1 96.88 84 GLY B N 1
ATOM 3893 C CA . GLY B 1 84 ? -17.172 28.141 4.969 1 96.88 84 GLY B CA 1
ATOM 3894 C C . GLY B 1 84 ? -17.422 27.078 6.016 1 96.88 84 GLY B C 1
ATOM 3895 O O . GLY B 1 84 ? -18.266 27.234 6.895 1 96.88 84 GLY B O 1
ATOM 3896 N N . LEU B 1 85 ? -16.734 26 5.891 1 97 85 LEU B N 1
ATOM 3897 C CA . LEU B 1 85 ? -16.844 24.891 6.824 1 97 85 LEU B CA 1
ATOM 3898 C C . LEU B 1 85 ? -15.68 24.875 7.809 1 97 85 LEU B C 1
ATOM 3900 O O . LEU B 1 85 ? -14.648 25.516 7.566 1 97 85 LEU B O 1
ATOM 3904 N N . PRO B 1 86 ? -15.828 24.281 8.969 1 96.88 86 PRO B N 1
ATOM 3905 C CA . PRO B 1 86 ? -14.75 24.234 9.953 1 96.88 86 PRO B CA 1
ATOM 3906 C C . PRO B 1 86 ? -13.641 23.266 9.578 1 96.88 86 PRO B C 1
ATOM 3908 O O . PRO B 1 86 ? -13.461 22.234 10.25 1 96.88 86 PRO B O 1
ATOM 3911 N N .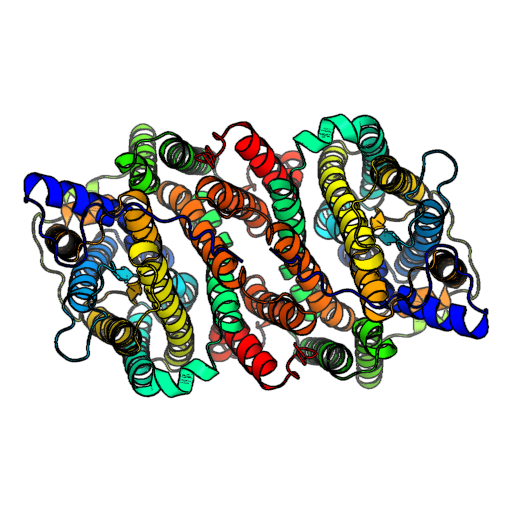 ILE B 1 87 ? -12.859 23.656 8.609 1 96.94 87 ILE B N 1
ATOM 3912 C CA . ILE B 1 87 ? -11.75 22.859 8.109 1 96.94 87 ILE B CA 1
ATOM 3913 C C . ILE B 1 87 ? -10.43 23.547 8.438 1 96.94 87 ILE B C 1
ATOM 3915 O O . ILE B 1 87 ? -10.242 24.719 8.125 1 96.94 87 ILE B O 1
ATOM 3919 N N . VAL B 1 88 ? -9.625 22.781 9.094 1 97.56 88 VAL B N 1
ATOM 3920 C CA . VAL B 1 88 ? -8.297 23.266 9.422 1 97.56 88 VAL B CA 1
ATOM 3921 C C . VAL B 1 88 ? -7.34 23 8.258 1 97.56 88 VAL B C 1
ATOM 3923 O O . VAL B 1 88 ? -7.387 21.922 7.652 1 97.56 88 VAL B O 1
ATOM 3926 N N . MET B 1 89 ? -6.504 23.984 7.977 1 97.81 89 MET B N 1
ATOM 3927 C CA . MET B 1 89 ? -5.551 23.891 6.875 1 97.81 89 MET B CA 1
ATOM 3928 C C . MET B 1 89 ? -4.117 23.891 7.395 1 97.81 89 MET B C 1
ATOM 3930 O O . MET B 1 89 ? -3.861 24.328 8.523 1 97.81 89 MET B O 1
ATOM 3934 N N . GLY B 1 90 ? -3.23 23.422 6.582 1 97.19 90 GLY B N 1
ATOM 3935 C CA . GLY B 1 90 ? -1.813 23.469 6.906 1 97.19 90 GLY B CA 1
ATOM 3936 C C . GLY B 1 90 ? -0.935 22.906 5.805 1 97.19 90 GLY B C 1
ATOM 3937 O O . GLY B 1 90 ? -1.412 22.641 4.699 1 97.19 90 GLY B O 1
ATOM 3938 N N . THR B 1 91 ? 0.335 22.812 6.137 1 97.44 91 THR B N 1
ATOM 3939 C CA . THR B 1 91 ? 1.293 22.266 5.184 1 97.44 91 THR B CA 1
ATOM 3940 C C . THR B 1 91 ? 0.95 20.812 4.848 1 97.44 91 THR B C 1
ATOM 3942 O O . THR B 1 91 ? 0.744 20 5.746 1 97.44 91 THR B O 1
ATOM 3945 N N . SER B 1 92 ? 0.919 20.531 3.578 1 95.38 92 SER B N 1
ATOM 3946 C CA . SER B 1 92 ? 0.446 19.219 3.113 1 95.38 92 SER B CA 1
ATOM 3947 C C . SER B 1 92 ? 1.576 18.203 3.094 1 95.38 92 SER B C 1
ATOM 3949 O O . SER B 1 92 ? 2.613 18.422 2.465 1 95.38 92 SER B O 1
ATOM 3951 N N . ASN B 1 93 ? 1.336 17.094 3.686 1 92.62 93 ASN B N 1
ATOM 3952 C CA . ASN B 1 93 ? 2.297 16 3.664 1 92.62 93 ASN B CA 1
ATOM 3953 C C . ASN B 1 93 ? 2.324 15.305 2.305 1 92.62 93 ASN B C 1
ATOM 3955 O O . ASN B 1 93 ? 3.275 14.586 1.988 1 92.62 93 ASN B O 1
ATOM 3959 N N . ALA B 1 94 ? 1.315 15.5 1.536 1 91.62 94 ALA B N 1
ATOM 3960 C CA . ALA B 1 94 ? 1.233 14.891 0.211 1 91.62 94 ALA B CA 1
ATOM 3961 C C . ALA B 1 94 ? 2.398 15.328 -0.67 1 91.62 94 ALA B C 1
ATOM 3963 O O . ALA B 1 94 ? 2.783 14.625 -1.604 1 91.62 94 ALA B O 1
ATOM 3964 N N . PHE B 1 95 ? 2.984 16.406 -0.327 1 94.62 95 PHE B N 1
ATOM 3965 C CA . PHE B 1 95 ? 4.012 17 -1.178 1 94.62 95 PHE B CA 1
ATOM 3966 C C . PHE B 1 95 ? 5.402 16.594 -0.705 1 94.62 95 PHE B C 1
ATOM 3968 O O . PHE B 1 95 ? 6.406 17.047 -1.27 1 94.62 95 PHE B O 1
ATOM 3975 N N . ILE B 1 96 ? 5.531 15.836 0.29 1 93 96 ILE B N 1
ATOM 3976 C CA . ILE B 1 96 ? 6.812 15.562 0.934 1 93 96 ILE B CA 1
ATOM 3977 C C . ILE B 1 96 ? 7.805 15.039 -0.098 1 93 96 ILE B C 1
ATOM 3979 O O . ILE B 1 96 ? 8.883 15.609 -0.278 1 93 96 ILE B O 1
ATOM 3983 N N . ALA B 1 97 ? 7.402 14.031 -0.833 1 87.12 97 ALA B N 1
ATOM 3984 C CA . ALA B 1 97 ? 8.328 13.422 -1.788 1 87.12 97 ALA B CA 1
ATOM 3985 C C . ALA B 1 97 ? 8.742 14.43 -2.857 1 87.12 97 ALA B C 1
ATOM 3987 O O . ALA B 1 97 ? 9.93 14.539 -3.193 1 87.12 97 ALA B O 1
ATOM 3988 N N . THR B 1 98 ? 7.848 15.141 -3.316 1 90.31 98 THR B N 1
ATOM 3989 C CA . THR B 1 98 ? 8.094 16.109 -4.387 1 90.31 98 THR B CA 1
ATOM 3990 C C . THR B 1 98 ? 8.922 17.281 -3.879 1 90.31 98 THR B C 1
ATOM 3992 O O . THR B 1 98 ? 9.859 17.719 -4.543 1 90.31 98 THR B O 1
ATOM 3995 N N . VAL B 1 99 ? 8.578 17.766 -2.709 1 95 99 VAL B N 1
ATOM 3996 C CA . VAL B 1 99 ? 9.289 18.891 -2.113 1 95 99 VAL B CA 1
ATOM 3997 C C . VAL B 1 99 ? 10.734 18.5 -1.827 1 95 99 VAL B C 1
ATOM 3999 O O . VAL B 1 99 ? 11.664 19.266 -2.08 1 95 99 VAL B O 1
ATOM 4002 N N . LEU B 1 100 ? 10.914 17.281 -1.306 1 91.62 100 LEU B N 1
ATOM 4003 C CA . LEU B 1 100 ? 12.266 16.812 -1.017 1 91.62 100 LEU B CA 1
ATOM 4004 C C . LEU B 1 100 ? 13.07 16.656 -2.301 1 91.62 100 LEU B C 1
ATOM 4006 O O . LEU B 1 100 ? 14.242 17.031 -2.357 1 91.62 100 LEU B O 1
ATOM 4010 N N . ALA B 1 101 ? 12.445 16.125 -3.309 1 87.81 101 ALA B N 1
ATOM 4011 C CA . ALA B 1 101 ? 13.133 15.914 -4.578 1 87.81 101 ALA B CA 1
ATOM 4012 C C . ALA B 1 101 ? 13.531 17.234 -5.215 1 87.81 101 ALA B C 1
ATOM 4014 O O . ALA B 1 101 ? 14.672 17.422 -5.637 1 87.81 101 ALA B O 1
ATOM 4015 N N . ILE B 1 102 ? 12.68 18.188 -5.266 1 93.44 102 ILE B N 1
ATOM 4016 C CA . ILE B 1 102 ? 12.938 19.5 -5.859 1 93.44 102 ILE B CA 1
ATOM 4017 C C . ILE B 1 102 ? 13.953 20.266 -5.012 1 93.44 102 ILE B C 1
ATOM 4019 O O . ILE B 1 102 ? 14.898 20.844 -5.539 1 93.44 102 ILE B O 1
ATOM 4023 N N . GLY B 1 103 ? 13.711 20.234 -3.732 1 94.94 103 GLY B N 1
ATOM 4024 C CA . GLY B 1 103 ? 14.594 20.953 -2.826 1 94.94 103 GLY B CA 1
ATOM 4025 C C . GLY B 1 103 ? 16.031 20.484 -2.887 1 94.94 103 GLY B C 1
ATOM 4026 O O . GLY B 1 103 ? 16.953 21.281 -2.877 1 94.94 103 GLY B O 1
ATOM 4027 N N . THR B 1 104 ? 16.219 19.203 -2.893 1 91.19 104 THR B N 1
ATOM 4028 C CA . THR B 1 104 ? 17.562 18.641 -2.916 1 91.19 104 THR B CA 1
ATOM 4029 C C . THR B 1 104 ? 18.25 18.922 -4.25 1 91.19 104 THR B C 1
ATOM 4031 O O . THR B 1 104 ? 19.453 19.125 -4.301 1 91.19 104 THR B O 1
ATOM 4034 N N . GLN B 1 105 ? 17.484 19 -5.273 1 88.62 105 GLN B N 1
ATOM 4035 C CA . GLN B 1 105 ? 18.062 19.188 -6.598 1 88.62 105 GLN B CA 1
ATOM 4036 C C . GLN B 1 105 ? 18.234 20.656 -6.922 1 88.62 105 GLN B C 1
ATOM 4038 O O . GLN B 1 105 ? 19.219 21.062 -7.531 1 88.62 105 GLN B O 1
ATOM 4043 N N . PHE B 1 106 ? 17.219 21.5 -6.508 1 93.62 106 PHE B N 1
ATOM 4044 C CA . PHE B 1 106 ? 17.203 22.875 -7.008 1 93.62 106 PHE B CA 1
ATOM 4045 C C . PHE B 1 106 ? 17.141 23.859 -5.852 1 93.62 106 PHE B C 1
ATOM 4047 O O . PHE B 1 106 ? 17.25 25.078 -6.062 1 93.62 106 PHE B O 1
ATOM 4054 N N . GLY B 1 107 ? 16.938 23.391 -4.664 1 95.38 107 GLY B N 1
ATOM 4055 C CA . GLY B 1 107 ? 16.906 24.266 -3.5 1 95.38 107 GLY B CA 1
ATOM 4056 C C . GLY B 1 107 ? 15.5 24.672 -3.096 1 95.38 107 GLY B C 1
ATOM 4057 O O . GLY B 1 107 ? 14.531 24.344 -3.793 1 95.38 107 GLY B O 1
ATOM 4058 N N . ILE B 1 108 ? 15.398 25.375 -1.967 1 97.5 108 ILE B N 1
ATOM 4059 C CA . ILE B 1 108 ? 14.117 25.797 -1.412 1 97.5 108 ILE B CA 1
ATOM 4060 C C . ILE B 1 108 ? 13.469 26.812 -2.344 1 97.5 108 ILE B C 1
ATOM 4062 O O . ILE B 1 108 ? 12.242 26.828 -2.498 1 97.5 108 ILE B O 1
ATOM 4066 N N . GLU B 1 109 ? 14.273 27.578 -2.971 1 98.06 109 GLU B N 1
ATOM 4067 C CA . GLU B 1 109 ? 13.805 28.625 -3.881 1 98.06 109 GLU B CA 1
ATOM 4068 C C . GLU B 1 109 ? 12.977 28.031 -5.016 1 98.06 109 GLU B C 1
ATOM 4070 O O . GLU B 1 109 ? 11.945 28.594 -5.398 1 98.06 109 GLU B O 1
ATOM 4075 N N . ALA B 1 110 ? 13.414 26.922 -5.484 1 97 110 ALA B N 1
ATOM 4076 C CA . ALA B 1 110 ? 12.695 26.266 -6.574 1 97 110 ALA B CA 1
ATOM 4077 C C . ALA B 1 110 ? 11.391 25.641 -6.078 1 97 110 ALA B C 1
ATOM 4079 O O . ALA B 1 110 ? 10.398 25.609 -6.809 1 97 110 ALA B O 1
ATOM 4080 N N . VAL B 1 111 ? 11.391 25.125 -4.887 1 97.56 111 VAL B N 1
ATOM 4081 C CA . VAL B 1 111 ? 10.172 24.578 -4.293 1 97.56 111 VAL B CA 1
ATOM 4082 C C . VAL B 1 111 ? 9.109 25.672 -4.195 1 97.56 111 VAL B C 1
ATOM 4084 O O . VAL B 1 111 ? 7.957 25.469 -4.574 1 97.56 111 VAL B O 1
ATOM 4087 N N . LEU B 1 112 ? 9.555 26.828 -3.734 1 98.25 112 LEU B N 1
ATOM 4088 C CA . LEU B 1 112 ? 8.625 27.938 -3.52 1 98.25 112 LEU B CA 1
ATOM 4089 C C . LEU B 1 112 ? 8.117 28.5 -4.848 1 98.25 112 LEU B C 1
ATOM 4091 O O . LEU B 1 112 ? 6.934 28.812 -4.98 1 98.25 112 LEU B O 1
ATOM 4095 N N . GLY B 1 113 ? 9.023 28.594 -5.77 1 98.12 113 GLY B N 1
ATOM 4096 C CA . GLY B 1 113 ? 8.586 29.031 -7.09 1 98.12 113 GLY B CA 1
ATOM 4097 C C . GLY B 1 113 ? 7.574 28.094 -7.715 1 98.12 113 GLY B C 1
ATOM 4098 O O . GLY B 1 113 ? 6.559 28.531 -8.258 1 98.12 113 GLY B O 1
ATOM 4099 N N . ALA B 1 114 ? 7.848 26.828 -7.637 1 97.44 114 ALA B N 1
ATOM 4100 C CA . ALA B 1 114 ? 6.941 25.828 -8.188 1 97.44 114 ALA B CA 1
ATOM 4101 C C . ALA B 1 114 ? 5.617 25.797 -7.43 1 97.44 114 ALA B C 1
ATOM 4103 O O . ALA B 1 114 ? 4.562 25.562 -8.023 1 97.44 114 ALA B O 1
ATOM 4104 N N . SER B 1 115 ? 5.68 26.031 -6.148 1 97.88 115 SER B N 1
ATOM 4105 C CA . SER B 1 115 ? 4.477 26.047 -5.324 1 97.88 115 SER B CA 1
ATOM 4106 C C . SER B 1 115 ? 3.574 27.219 -5.699 1 97.88 115 SER B C 1
ATOM 4108 O O . SER B 1 115 ? 2.348 27.094 -5.68 1 97.88 115 SER B O 1
ATOM 4110 N N . LEU B 1 116 ? 4.172 28.344 -5.98 1 98.19 116 LEU B N 1
ATOM 4111 C CA . LEU B 1 116 ? 3.396 29.5 -6.41 1 98.19 116 LEU B CA 1
ATOM 4112 C C . LEU B 1 116 ? 2.604 29.188 -7.672 1 98.19 116 LEU B C 1
ATOM 4114 O O . LEU B 1 116 ? 1.387 29.391 -7.711 1 98.19 116 LEU B O 1
ATOM 4118 N N . ILE B 1 117 ? 3.279 28.672 -8.641 1 98.06 117 ILE B N 1
ATOM 4119 C CA . ILE B 1 117 ? 2.639 28.359 -9.914 1 98.06 117 ILE B CA 1
ATOM 4120 C C . ILE B 1 117 ? 1.611 27.25 -9.719 1 98.06 117 ILE B C 1
ATOM 4122 O O . ILE B 1 117 ? 0.527 27.281 -10.305 1 98.06 117 ILE B O 1
ATOM 4126 N N . GLY B 1 118 ? 2.002 26.281 -8.922 1 96.94 118 GLY B N 1
ATOM 4127 C CA . GLY B 1 118 ? 1.067 25.219 -8.617 1 96.94 118 GLY B CA 1
ATOM 4128 C C . GLY B 1 118 ? -0.194 25.703 -7.93 1 96.94 118 GLY B C 1
ATOM 4129 O O . GLY B 1 118 ? -1.297 25.266 -8.258 1 96.94 118 GLY B O 1
ATOM 4130 N N . GLY B 1 119 ? -0.014 26.594 -6.953 1 97.62 119 GLY B N 1
ATOM 4131 C CA . GLY B 1 119 ? -1.162 27.172 -6.281 1 97.62 119 GLY B CA 1
ATOM 4132 C C . GLY B 1 119 ? -2.086 27.922 -7.227 1 97.62 119 GLY B C 1
ATOM 4133 O O . GLY B 1 119 ? -3.311 27.797 -7.133 1 97.62 119 GLY B O 1
ATOM 4134 N N . LEU B 1 120 ? -1.513 28.625 -8.148 1 98.06 120 LEU B N 1
ATOM 4135 C CA . LEU B 1 120 ? -2.297 29.328 -9.164 1 98.06 120 LEU B CA 1
ATOM 4136 C C . LEU B 1 120 ? -3.031 28.328 -10.055 1 98.06 120 LEU B C 1
ATOM 4138 O O . LEU B 1 120 ? -4.18 28.578 -10.445 1 98.06 120 LEU B O 1
ATOM 4142 N N . PHE B 1 121 ? -2.352 27.328 -10.344 1 97.12 121 PHE B N 1
ATOM 4143 C CA . PHE B 1 121 ? -2.986 26.297 -11.148 1 97.12 121 PHE B CA 1
ATOM 4144 C C . PHE B 1 121 ? -4.168 25.672 -10.406 1 97.12 121 PHE B C 1
ATOM 4146 O O . PHE B 1 121 ? -5.188 25.344 -11.023 1 97.12 121 PHE B O 1
ATOM 4153 N N . GLU B 1 122 ? -3.99 25.484 -9.156 1 97.06 122 GLU B N 1
ATOM 4154 C CA . GLU B 1 122 ? -5.082 24.938 -8.359 1 97.06 122 GLU B CA 1
ATOM 4155 C C . GLU B 1 122 ? -6.289 25.859 -8.352 1 97.06 122 GLU B C 1
ATOM 4157 O O . GLU B 1 122 ? -7.434 25.406 -8.305 1 97.06 122 GLU B O 1
ATOM 4162 N N . ILE B 1 123 ? -6.027 27.156 -8.383 1 97.38 123 ILE B N 1
ATOM 4163 C CA . ILE B 1 123 ? -7.109 28.125 -8.539 1 97.38 123 ILE B CA 1
ATOM 4164 C C . ILE B 1 123 ? -7.844 27.859 -9.852 1 97.38 123 ILE B C 1
ATOM 4166 O O . ILE B 1 123 ? -9.078 27.859 -9.891 1 97.38 123 ILE B O 1
ATOM 4170 N N . PHE B 1 124 ? -7.078 27.641 -10.836 1 96.94 124 PHE B N 1
ATOM 4171 C CA . PHE B 1 124 ? -7.652 27.312 -12.141 1 96.94 124 PHE B CA 1
ATOM 4172 C C . PHE B 1 124 ? -8.5 26.047 -12.062 1 96.94 124 PHE B C 1
ATOM 4174 O O . PHE B 1 124 ? -9.594 26 -12.633 1 96.94 124 PHE B O 1
ATOM 4181 N N . ILE B 1 125 ? -8.031 25.047 -11.367 1 95.19 125 ILE B N 1
ATOM 4182 C CA . ILE B 1 125 ? -8.781 23.812 -11.18 1 95.19 125 ILE B CA 1
ATOM 4183 C C . ILE B 1 125 ? -10.102 24.109 -10.484 1 95.19 125 ILE B C 1
ATOM 4185 O O . ILE B 1 125 ? -11.156 23.641 -10.906 1 95.19 125 ILE B O 1
ATOM 4189 N N . ALA B 1 126 ? -10.047 24.891 -9.477 1 96.5 126 ALA B N 1
ATOM 4190 C CA . ALA B 1 126 ? -11.234 25.219 -8.688 1 96.5 126 ALA B CA 1
ATOM 4191 C C . ALA B 1 126 ? -12.289 25.906 -9.547 1 96.5 126 ALA B C 1
ATOM 4193 O O . ALA B 1 126 ? -13.477 25.609 -9.438 1 96.5 126 ALA B O 1
ATOM 4194 N N . LEU B 1 127 ? -11.875 26.812 -10.344 1 95.06 127 LEU B N 1
ATOM 4195 C CA . LEU B 1 127 ? -12.789 27.578 -11.18 1 95.06 127 LEU B CA 1
ATOM 4196 C C . LEU B 1 127 ? -13.438 26.703 -12.242 1 95.06 127 LEU B C 1
ATOM 4198 O O . LEU B 1 127 ? -14.5 27.031 -12.766 1 95.06 127 LEU B O 1
ATOM 4202 N N . ASN B 1 128 ? -12.883 25.594 -12.523 1 94.44 128 ASN B N 1
ATOM 4203 C CA . ASN B 1 128 ? -13.414 24.672 -13.523 1 94.44 128 ASN B CA 1
ATOM 4204 C C . ASN B 1 128 ? -13.805 23.328 -12.906 1 94.44 128 ASN B C 1
ATOM 4206 O O . ASN B 1 128 ? -13.797 22.297 -13.578 1 94.44 128 ASN B O 1
ATOM 4210 N N . LEU B 1 129 ? -14.016 23.359 -11.68 1 93.25 129 LEU B N 1
ATOM 4211 C CA . LEU B 1 129 ? -14.242 22.125 -10.922 1 93.25 129 LEU B CA 1
ATOM 4212 C C . LEU B 1 129 ? -15.438 21.359 -11.469 1 93.25 129 LEU B C 1
ATOM 4214 O O . LEU B 1 129 ? -15.453 20.125 -11.461 1 93.25 129 LEU B O 1
ATOM 4218 N N . ASP B 1 130 ? -16.484 22.031 -11.938 1 89.94 130 ASP B N 1
ATOM 4219 C CA . ASP B 1 130 ? -17.688 21.375 -12.453 1 89.94 130 ASP B CA 1
ATOM 4220 C C . ASP B 1 130 ? -17.359 20.484 -13.641 1 89.94 130 ASP B C 1
ATOM 4222 O O . ASP B 1 130 ? -17.938 19.406 -13.789 1 89.94 130 ASP B O 1
ATOM 4226 N N . ARG B 1 131 ? -16.438 20.891 -14.414 1 87.06 131 ARG B N 1
ATOM 4227 C CA . ARG B 1 131 ? -16.031 20.125 -15.586 1 87.06 131 ARG B CA 1
ATOM 4228 C C . ARG B 1 131 ? -15.102 18.984 -15.188 1 87.06 131 ARG B C 1
ATOM 4230 O O . ARG B 1 131 ? -15.109 17.922 -15.82 1 87.06 131 ARG B O 1
ATOM 4237 N N . LEU B 1 132 ? -14.414 19.234 -14.102 1 88.19 132 LEU B N 1
ATOM 4238 C CA . LEU B 1 132 ? -13.367 18.297 -13.727 1 88.19 132 LEU B CA 1
ATOM 4239 C C . LEU B 1 132 ? -13.93 17.203 -12.82 1 88.19 132 LEU B C 1
ATOM 4241 O O . LEU B 1 132 ? -13.297 16.156 -12.641 1 88.19 132 LEU B O 1
ATOM 4245 N N . LYS B 1 133 ? -15.086 17.469 -12.328 1 83.31 133 LYS B N 1
ATOM 4246 C CA . LYS B 1 133 ? -15.719 16.484 -11.461 1 83.31 133 LYS B CA 1
ATOM 4247 C C . LYS B 1 133 ? -15.977 15.172 -12.203 1 83.31 133 LYS B C 1
ATOM 4249 O O . LYS B 1 133 ? -16.031 14.102 -11.594 1 83.31 133 LYS B O 1
ATOM 4254 N N . LYS B 1 134 ? -16.172 15.273 -13.5 1 83.69 134 LYS B N 1
ATOM 4255 C CA . LYS B 1 134 ? -16.375 14.086 -14.328 1 83.69 134 LYS B CA 1
ATOM 4256 C C . LYS B 1 134 ? -15.109 13.234 -14.375 1 83.69 134 LYS B C 1
ATOM 4258 O O . LYS B 1 134 ? -15.18 12.023 -14.586 1 83.69 134 LYS B O 1
ATOM 4263 N N . ILE B 1 135 ? -14.008 13.859 -14.102 1 86.75 135 ILE B N 1
ATOM 4264 C CA . ILE B 1 135 ? -12.711 13.188 -14.148 1 86.75 135 ILE B CA 1
ATOM 4265 C C . ILE B 1 135 ? -12.352 12.672 -12.758 1 86.75 135 ILE B C 1
ATOM 4267 O O . ILE B 1 135 ? -11.773 11.586 -12.625 1 86.75 135 ILE B O 1
ATOM 4271 N N . PHE B 1 136 ? -12.789 13.391 -11.758 1 88.12 136 PHE B N 1
ATOM 4272 C CA . PHE B 1 136 ? -12.438 13.055 -10.383 1 88.12 136 PHE B CA 1
ATOM 4273 C C . PHE B 1 136 ? -13.539 12.234 -9.727 1 88.12 136 PHE B C 1
ATOM 4275 O O . PHE B 1 136 ? -14.125 12.656 -8.727 1 88.12 136 PHE B O 1
ATOM 4282 N N . THR B 1 137 ? -13.773 11.031 -10.234 1 89.62 137 THR B N 1
ATOM 4283 C CA . THR B 1 137 ? -14.766 10.109 -9.68 1 89.62 137 THR B CA 1
ATOM 4284 C C . THR B 1 137 ? -14.289 9.555 -8.336 1 89.62 137 THR B C 1
ATOM 4286 O O . THR B 1 137 ? -13.117 9.664 -7.996 1 89.62 137 THR B O 1
ATOM 4289 N N . PRO B 1 138 ? -15.156 9.023 -7.602 1 90.81 138 PRO B N 1
ATOM 4290 C CA . PRO B 1 138 ? -14.758 8.398 -6.34 1 90.81 138 PRO B CA 1
ATOM 4291 C C . PRO B 1 138 ? -13.648 7.363 -6.523 1 90.81 138 PRO B C 1
ATOM 4293 O O . PRO B 1 138 ? -12.758 7.254 -5.68 1 90.81 138 PRO B O 1
ATOM 4296 N N . LEU B 1 139 ? -13.727 6.684 -7.629 1 94.62 139 LEU B N 1
ATOM 4297 C CA . LEU B 1 139 ? -12.695 5.695 -7.934 1 94.62 139 LEU B CA 1
ATOM 4298 C C . LEU B 1 139 ? -11.328 6.359 -8.07 1 94.62 139 LEU B C 1
ATOM 4300 O O . LEU B 1 139 ? -10.367 5.953 -7.418 1 94.62 139 LEU B O 1
ATOM 4304 N N . VAL B 1 140 ? -11.297 7.387 -8.875 1 94.31 140 VAL B N 1
ATOM 4305 C CA . VAL B 1 140 ? -10.039 8.094 -9.125 1 94.31 140 VAL B CA 1
ATOM 4306 C C . VAL B 1 140 ? -9.562 8.766 -7.844 1 94.31 140 VAL B C 1
ATOM 4308 O O . VAL B 1 140 ? -8.375 8.695 -7.504 1 94.31 140 VAL B O 1
ATOM 4311 N N . SER B 1 141 ? -10.484 9.359 -7.078 1 92.69 141 SER B N 1
ATOM 4312 C CA . SER B 1 141 ? -10.148 10.047 -5.84 1 92.69 141 SER B CA 1
ATOM 4313 C C . SER B 1 141 ? -9.57 9.086 -4.805 1 92.69 141 SER B C 1
ATOM 4315 O O . SER B 1 141 ? -8.586 9.406 -4.141 1 92.69 141 SER B O 1
ATOM 4317 N N . GLY B 1 142 ? -10.227 8 -4.699 1 94 142 GLY B N 1
ATOM 4318 C CA . GLY B 1 142 ? -9.734 6.996 -3.771 1 94 142 GLY B CA 1
ATOM 4319 C C . GLY B 1 142 ? -8.328 6.52 -4.105 1 94 142 GLY B C 1
ATOM 4320 O O . GLY B 1 142 ? -7.492 6.371 -3.217 1 94 142 GLY B O 1
ATOM 4321 N N . ILE B 1 143 ? -8.023 6.309 -5.387 1 96.06 143 ILE B N 1
ATOM 4322 C CA . ILE B 1 143 ? -6.719 5.848 -5.852 1 96.06 143 ILE B CA 1
ATOM 4323 C C . ILE B 1 143 ? -5.656 6.898 -5.543 1 96.06 143 ILE B C 1
ATOM 4325 O O . ILE B 1 143 ? -4.574 6.57 -5.059 1 96.06 143 ILE B O 1
ATOM 4329 N N . VAL B 1 144 ? -6.012 8.102 -5.773 1 93.19 144 VAL B N 1
ATOM 4330 C CA . VAL B 1 144 ? -5.059 9.195 -5.59 1 93.19 144 VAL B CA 1
ATOM 4331 C C . VAL B 1 144 ? -4.691 9.312 -4.113 1 93.19 144 VAL B C 1
ATOM 4333 O O . VAL B 1 144 ? -3.508 9.352 -3.764 1 93.19 144 VAL B O 1
ATOM 4336 N N . VAL B 1 145 ? -5.637 9.336 -3.246 1 92.25 145 VAL B N 1
ATOM 4337 C CA . VAL B 1 145 ? -5.383 9.508 -1.819 1 92.25 145 VAL B CA 1
ATOM 4338 C C . VAL B 1 145 ? -4.668 8.273 -1.271 1 92.25 145 VAL B C 1
ATOM 4340 O O . VAL B 1 145 ? -3.762 8.391 -0.442 1 92.25 145 VAL B O 1
ATOM 4343 N N . LEU B 1 146 ? -5.062 7.125 -1.714 1 95.12 146 LEU B N 1
ATOM 4344 C CA . LEU B 1 146 ? -4.383 5.898 -1.32 1 95.12 146 LEU B CA 1
ATOM 4345 C C . LEU B 1 146 ? -2.914 5.934 -1.729 1 95.12 146 LEU B C 1
ATOM 4347 O O . LEU B 1 146 ? -2.041 5.531 -0.957 1 95.12 146 LEU B O 1
ATOM 4351 N N . SER B 1 147 ? -2.654 6.387 -2.908 1 95.31 147 SER B N 1
ATOM 4352 C CA . SER B 1 147 ? -1.284 6.48 -3.4 1 95.31 147 SER B CA 1
ATOM 4353 C C . SER B 1 147 ? -0.461 7.453 -2.561 1 95.31 147 SER B C 1
ATOM 4355 O O . SER B 1 147 ? 0.723 7.215 -2.311 1 95.31 147 SER B O 1
ATOM 4357 N N . ILE B 1 148 ? -1.061 8.555 -2.135 1 93.06 148 ILE B N 1
ATOM 4358 C CA . ILE B 1 148 ? -0.378 9.508 -1.27 1 93.06 148 ILE B CA 1
ATOM 4359 C C . ILE B 1 148 ? 0.068 8.812 0.016 1 93.06 148 ILE B C 1
ATOM 4361 O O . ILE B 1 148 ? 1.247 8.859 0.377 1 93.06 148 ILE B O 1
ATOM 4365 N N . GLY B 1 149 ? -0.856 8.172 0.588 1 93.88 149 GLY B N 1
ATOM 4366 C CA . GLY B 1 149 ? -0.547 7.512 1.845 1 93.88 149 GLY B CA 1
ATOM 4367 C C . GLY B 1 149 ? 0.529 6.449 1.709 1 93.88 149 GLY B C 1
ATOM 4368 O O . GLY B 1 149 ? 1.429 6.359 2.547 1 93.88 149 GLY B O 1
ATOM 4369 N N . MET B 1 150 ? 0.483 5.668 0.682 1 95.88 150 MET B N 1
ATOM 4370 C CA . MET B 1 150 ? 1.417 4.559 0.497 1 95.88 150 MET B CA 1
ATOM 4371 C C . MET B 1 150 ? 2.826 5.074 0.225 1 95.88 150 MET B C 1
ATOM 4373 O O . MET B 1 150 ? 3.807 4.477 0.666 1 95.88 150 MET B O 1
ATOM 4377 N N . THR B 1 151 ? 2.959 6.105 -0.499 1 94.62 151 THR B N 1
ATOM 4378 C CA . THR B 1 151 ? 4.273 6.645 -0.826 1 94.62 151 THR B CA 1
ATOM 4379 C C . THR B 1 151 ? 4.91 7.297 0.399 1 94.62 151 THR B C 1
ATOM 4381 O O . THR B 1 151 ? 6.117 7.555 0.414 1 94.62 151 THR B O 1
ATOM 4384 N N . LEU B 1 152 ? 4.133 7.555 1.449 1 94.69 152 LEU B N 1
ATOM 4385 C CA . LEU B 1 152 ? 4.645 8.219 2.645 1 94.69 152 LEU B CA 1
ATOM 4386 C C . LEU B 1 152 ? 5.133 7.195 3.666 1 94.69 152 LEU B C 1
ATOM 4388 O O . LEU B 1 152 ? 5.871 7.539 4.59 1 94.69 152 LEU B O 1
ATOM 4392 N N . ILE B 1 153 ? 4.762 5.953 3.525 1 96.12 153 ILE B N 1
ATOM 4393 C CA . ILE B 1 153 ? 5.07 4.922 4.508 1 96.12 153 ILE B CA 1
ATOM 4394 C C . ILE B 1 153 ? 6.582 4.82 4.691 1 96.12 153 ILE B C 1
ATOM 4396 O O . ILE B 1 153 ? 7.086 4.914 5.812 1 96.12 153 ILE B O 1
ATOM 4400 N N . PRO B 1 154 ? 7.367 4.727 3.586 1 95.75 154 PRO B N 1
ATOM 4401 C CA . PRO B 1 154 ? 8.812 4.617 3.793 1 95.75 154 PRO B CA 1
ATOM 4402 C C . PRO B 1 154 ? 9.414 5.863 4.438 1 95.75 154 PRO B C 1
ATOM 4404 O O . PRO B 1 154 ? 10.383 5.766 5.191 1 95.75 154 PRO B O 1
ATOM 4407 N N . VAL B 1 155 ? 8.859 7.004 4.188 1 93.31 155 VAL B N 1
ATOM 4408 C CA . VAL B 1 155 ? 9.344 8.25 4.766 1 93.31 155 VAL B CA 1
ATOM 4409 C C . VAL B 1 155 ? 9.188 8.211 6.281 1 93.31 155 VAL B C 1
ATOM 4411 O O . VAL B 1 155 ? 10.117 8.555 7.02 1 93.31 155 VAL B O 1
ATOM 4414 N N . GLY B 1 156 ? 8.039 7.816 6.711 1 94.94 156 GLY B N 1
ATOM 4415 C CA . GLY B 1 156 ? 7.777 7.723 8.141 1 94.94 156 GLY B CA 1
ATOM 4416 C C . GLY B 1 156 ? 8.695 6.734 8.844 1 94.94 156 GLY B C 1
ATOM 4417 O O . GLY B 1 156 ? 9.219 7.027 9.922 1 94.94 156 GLY B O 1
ATOM 4418 N N . ILE B 1 157 ? 8.906 5.613 8.258 1 96.44 157 ILE B N 1
ATOM 4419 C CA . ILE B 1 157 ? 9.734 4.57 8.852 1 96.44 157 ILE B CA 1
ATOM 4420 C C . ILE B 1 157 ? 11.188 5.035 8.906 1 96.44 157 ILE B C 1
ATOM 4422 O O . ILE B 1 157 ? 11.883 4.805 9.898 1 96.44 157 ILE B O 1
ATOM 4426 N N . LYS B 1 158 ? 11.68 5.637 7.867 1 94.75 158 LYS B N 1
ATOM 4427 C CA . LYS B 1 158 ? 13.039 6.156 7.84 1 94.75 158 LYS B CA 1
ATOM 4428 C C . LYS B 1 158 ? 13.258 7.191 8.938 1 94.75 158 LYS B C 1
ATOM 4430 O O . LYS B 1 158 ? 14.289 7.188 9.609 1 94.75 158 LYS B O 1
ATOM 4435 N N . GLN B 1 159 ? 12.312 8 9.102 1 93.94 159 GLN B N 1
ATOM 4436 C CA . GLN B 1 159 ? 12.398 9.008 10.148 1 93.94 159 GLN B CA 1
ATOM 4437 C C . GLN B 1 159 ? 12.422 8.367 11.531 1 93.94 159 GLN B C 1
ATOM 4439 O O . GLN B 1 159 ? 13.188 8.781 12.406 1 93.94 159 GLN B O 1
ATOM 4444 N N . ALA B 1 160 ? 11.57 7.41 11.711 1 96.06 160 ALA B N 1
ATOM 4445 C CA . ALA B 1 160 ? 11.484 6.715 12.992 1 96.06 160 ALA B CA 1
ATOM 4446 C C . ALA B 1 160 ? 12.805 6.027 13.336 1 96.06 160 ALA B C 1
ATOM 4448 O O . ALA B 1 160 ? 13.156 5.895 14.508 1 96.06 160 ALA B O 1
ATOM 4449 N N . ALA B 1 161 ? 13.523 5.676 12.297 1 95.81 161 ALA B N 1
ATOM 4450 C CA . ALA B 1 161 ? 14.789 4.969 12.484 1 95.81 161 ALA B CA 1
ATOM 4451 C C . ALA B 1 161 ? 15.945 5.949 12.656 1 95.81 161 ALA B C 1
ATOM 4453 O O . ALA B 1 161 ? 17.094 5.535 12.836 1 95.81 161 ALA B O 1
ATOM 4454 N N . GLY B 1 162 ? 15.758 7.215 12.555 1 91.44 162 GLY B N 1
ATOM 4455 C CA . GLY B 1 162 ? 16.781 8.211 12.805 1 91.44 162 GLY B CA 1
ATOM 4456 C C . GLY B 1 162 ? 17.156 9.008 11.57 1 91.44 162 GLY B C 1
ATOM 4457 O O . GLY B 1 162 ? 18.062 9.836 11.609 1 91.44 162 GLY B O 1
ATOM 4458 N N . GLY B 1 163 ? 16.453 8.688 10.469 1 82.81 163 GLY B N 1
ATOM 4459 C CA . GLY B 1 163 ? 16.656 9.453 9.25 1 82.81 163 GLY B CA 1
ATOM 4460 C C . GLY B 1 163 ? 18.062 9.312 8.695 1 82.81 163 GLY B C 1
ATOM 4461 O O . GLY B 1 163 ? 18.531 8.195 8.477 1 82.81 163 GLY B O 1
ATOM 4462 N N . SER B 1 164 ? 18.781 10.508 8.609 1 72.69 164 SER B N 1
ATOM 4463 C CA . SER B 1 164 ? 20.078 10.555 7.969 1 72.69 164 SER B CA 1
ATOM 4464 C C . SER B 1 164 ? 21.203 10.305 8.977 1 72.69 164 SER B C 1
ATOM 4466 O O . SER B 1 164 ? 22.359 10.094 8.594 1 72.69 164 SER B O 1
ATOM 4468 N N . GLY B 1 165 ? 20.828 10.289 10.164 1 74.75 165 GLY B N 1
ATOM 4469 C CA . GLY B 1 165 ? 21.875 10.023 11.148 1 74.75 165 GLY B CA 1
ATOM 4470 C C . GLY B 1 165 ? 22.188 8.547 11.312 1 74.75 165 GLY B C 1
ATOM 4471 O O . GLY B 1 165 ? 22.453 7.855 10.328 1 74.75 165 GLY B O 1
ATOM 4472 N N . ASP B 1 166 ? 22.125 8.109 12.508 1 84.25 166 ASP B N 1
ATOM 4473 C CA . ASP B 1 166 ? 22.375 6.711 12.844 1 84.25 166 ASP B CA 1
ATOM 4474 C C . ASP B 1 166 ? 21.109 5.871 12.641 1 84.25 166 ASP B C 1
ATOM 4476 O O . ASP B 1 166 ? 20.484 5.426 13.609 1 84.25 166 ASP B O 1
ATOM 4480 N N . ILE B 1 167 ? 20.844 5.645 11.375 1 88.25 167 ILE B N 1
ATOM 4481 C CA . ILE B 1 167 ? 19.609 4.953 11.016 1 88.25 167 ILE B CA 1
ATOM 4482 C C . ILE B 1 167 ? 19.609 3.549 11.617 1 88.25 167 ILE B C 1
ATOM 4484 O O . ILE B 1 167 ? 20.625 2.844 11.555 1 88.25 167 ILE B O 1
ATOM 4488 N N . GLY B 1 168 ? 18.562 3.283 12.344 1 91.75 168 GLY B N 1
ATOM 4489 C CA . GLY B 1 168 ? 18.391 1.938 12.867 1 91.75 168 GLY B CA 1
ATOM 4490 C C . GLY B 1 168 ? 19 1.748 14.242 1 91.75 168 GLY B C 1
ATOM 4491 O O . GLY B 1 168 ? 19.016 0.634 14.773 1 91.75 168 GLY B O 1
ATOM 4492 N N . SER B 1 169 ? 19.547 2.836 14.82 1 94.5 169 SER B N 1
ATOM 4493 C CA . SER B 1 169 ? 20.094 2.713 16.156 1 94.5 169 SER B CA 1
ATOM 4494 C C . SER B 1 169 ? 19.016 2.33 17.172 1 94.5 169 SER B C 1
ATOM 4496 O O . SER B 1 169 ? 17.875 2.756 17.047 1 94.5 169 SER B O 1
ATOM 4498 N N . PHE B 1 170 ? 19.406 1.581 18.172 1 94.81 170 PHE B N 1
ATOM 4499 C CA . PHE B 1 170 ? 18.453 1.107 19.172 1 94.81 170 PHE B CA 1
ATOM 4500 C C . PHE B 1 170 ? 17.859 2.275 19.953 1 94.81 170 PHE B C 1
ATOM 4502 O O . PHE B 1 170 ? 16.703 2.225 20.359 1 94.81 170 PHE B O 1
ATOM 4509 N N . LYS B 1 171 ? 18.656 3.32 20.109 1 95 171 LYS B N 1
ATOM 4510 C CA . LYS B 1 171 ? 18.156 4.516 20.781 1 95 171 LYS B CA 1
ATOM 4511 C C . LYS B 1 171 ? 17.016 5.148 20.016 1 95 171 LYS B C 1
ATOM 4513 O O . LYS B 1 171 ? 15.969 5.473 20.594 1 95 171 LYS B O 1
ATOM 4518 N N . ASN B 1 172 ? 17.219 5.309 18.719 1 96.06 172 ASN B N 1
ATOM 4519 C CA . ASN B 1 172 ? 16.188 5.898 17.875 1 96.06 172 ASN B CA 1
ATOM 4520 C C . ASN B 1 172 ? 14.93 5.031 17.844 1 96.06 172 ASN B C 1
ATOM 4522 O O . ASN B 1 172 ? 13.82 5.547 17.922 1 96.06 172 ASN B O 1
ATOM 4526 N N . LEU B 1 173 ? 15.156 3.791 17.75 1 96.94 173 LEU B N 1
ATOM 4527 C CA . LEU B 1 173 ? 14.023 2.879 17.672 1 96.94 173 LEU B CA 1
ATOM 4528 C C . LEU B 1 173 ? 13.258 2.865 19 1 96.94 173 LEU B C 1
ATOM 4530 O O . LEU B 1 173 ? 12.031 2.744 19 1 96.94 173 LEU B O 1
ATOM 4534 N N . PHE B 1 174 ? 13.984 2.918 20.016 1 97.44 174 PHE B N 1
ATOM 4535 C CA . PHE B 1 174 ? 13.352 2.961 21.328 1 97.44 174 PHE B CA 1
ATOM 4536 C C . PHE B 1 174 ? 12.477 4.203 21.469 1 97.44 174 PHE B C 1
ATOM 4538 O O . PHE B 1 174 ? 11.344 4.121 21.938 1 97.44 174 PHE B O 1
ATOM 4545 N N . ILE B 1 175 ? 13 5.293 21.047 1 97.5 175 ILE B N 1
ATOM 4546 C CA . ILE B 1 175 ? 12.289 6.562 21.141 1 97.5 175 ILE B CA 1
ATOM 4547 C C . ILE B 1 175 ? 11.031 6.516 20.266 1 97.5 175 ILE B C 1
ATOM 4549 O O . ILE B 1 175 ? 9.93 6.812 20.734 1 97.5 175 ILE B O 1
ATOM 4553 N N . SER B 1 176 ? 11.18 6.176 19 1 97.88 176 SER B N 1
ATOM 4554 C CA . SER B 1 176 ? 10.055 6.18 18.062 1 97.88 176 SER B CA 1
ATOM 4555 C C . SER B 1 176 ? 8.992 5.172 18.484 1 97.88 176 SER B C 1
ATOM 4557 O O . SER B 1 176 ? 7.793 5.434 18.344 1 97.88 176 SER B O 1
ATOM 4559 N N . THR B 1 177 ? 9.406 4.027 18.984 1 97.94 177 THR B N 1
ATOM 4560 C CA . THR B 1 177 ? 8.461 3.021 19.453 1 97.94 177 THR B CA 1
ATOM 4561 C C . THR B 1 177 ? 7.684 3.533 20.672 1 97.94 177 THR B C 1
ATOM 4563 O O . THR B 1 177 ? 6.484 3.283 20.797 1 97.94 177 THR B O 1
ATOM 4566 N N . THR B 1 178 ? 8.375 4.18 21.547 1 98.44 178 THR B N 1
ATOM 4567 C CA . THR B 1 178 ? 7.715 4.77 22.703 1 98.44 178 THR B CA 1
ATOM 4568 C C . THR B 1 178 ? 6.652 5.777 22.266 1 98.44 178 THR B C 1
ATOM 4570 O O . THR B 1 178 ? 5.547 5.797 22.812 1 98.44 178 THR B O 1
ATOM 4573 N N . VAL B 1 179 ? 7.02 6.625 21.328 1 98.12 179 VAL B N 1
ATOM 4574 C CA . VAL B 1 179 ? 6.074 7.602 20.797 1 98.12 179 VAL B CA 1
ATOM 4575 C C . VAL B 1 179 ? 4.852 6.887 20.219 1 98.12 179 VAL B C 1
ATOM 4577 O O . VAL B 1 179 ? 3.715 7.234 20.547 1 98.12 179 VAL B O 1
ATOM 4580 N N . LEU B 1 180 ? 5.094 5.922 19.469 1 97.88 180 LEU B N 1
ATOM 4581 C CA . LEU B 1 180 ? 4.023 5.199 18.781 1 97.88 180 LEU B CA 1
ATOM 4582 C C . LEU B 1 180 ? 3.113 4.504 19.797 1 97.88 180 LEU B C 1
ATOM 4584 O O . LEU B 1 180 ? 1.888 4.551 19.672 1 97.88 180 LEU B O 1
ATOM 4588 N N . ILE B 1 181 ? 3.689 3.824 20.734 1 97.75 181 ILE B N 1
ATOM 4589 C CA . ILE B 1 181 ? 2.918 3.137 21.766 1 97.75 181 ILE B CA 1
ATOM 4590 C C . ILE B 1 181 ? 2.062 4.145 22.531 1 97.75 181 ILE B C 1
ATOM 4592 O O . ILE B 1 181 ? 0.897 3.879 22.828 1 97.75 181 ILE B O 1
ATOM 4596 N N . THR B 1 182 ? 2.627 5.281 22.844 1 97.81 182 THR B N 1
ATOM 4597 C CA . THR B 1 182 ? 1.888 6.336 23.531 1 97.81 182 THR B CA 1
ATOM 4598 C C . THR B 1 182 ? 0.697 6.793 22.688 1 97.81 182 THR B C 1
ATOM 4600 O O . THR B 1 182 ? -0.405 6.969 23.219 1 97.81 182 THR B O 1
ATOM 4603 N N . ILE B 1 183 ? 0.94 6.973 21.422 1 96.25 183 ILE B N 1
ATOM 4604 C CA . ILE B 1 183 ? -0.124 7.398 20.516 1 96.25 183 ILE B CA 1
ATOM 4605 C C . ILE B 1 183 ? -1.248 6.363 20.516 1 96.25 183 ILE B C 1
ATOM 4607 O O . ILE B 1 183 ? -2.424 6.719 20.641 1 96.25 183 ILE B O 1
ATOM 4611 N N . ILE B 1 184 ? -0.895 5.125 20.453 1 95.88 184 ILE B N 1
ATOM 4612 C CA . ILE B 1 184 ? -1.882 4.051 20.406 1 95.88 184 ILE B CA 1
ATOM 4613 C C . ILE B 1 184 ? -2.68 4.039 21.703 1 95.88 184 ILE B C 1
ATOM 4615 O O . ILE B 1 184 ? -3.91 3.969 21.688 1 95.88 184 ILE B O 1
ATOM 4619 N N . ILE B 1 185 ? -2.047 4.148 22.812 1 95.5 185 ILE B N 1
ATOM 4620 C CA . ILE B 1 185 ? -2.684 4.074 24.125 1 95.5 185 ILE B CA 1
ATOM 4621 C C . ILE B 1 185 ? -3.664 5.234 24.281 1 95.5 185 ILE B C 1
ATOM 4623 O O . ILE B 1 185 ? -4.832 5.023 24.625 1 95.5 185 ILE B O 1
ATOM 4627 N N . PHE B 1 186 ? -3.279 6.395 23.969 1 93.94 186 PHE B N 1
ATOM 4628 C CA . PHE B 1 186 ? -4.125 7.559 24.203 1 93.94 186 PHE B CA 1
ATOM 4629 C C . PHE B 1 186 ? -5.219 7.656 23.141 1 93.94 186 PHE B C 1
ATOM 4631 O O . PHE B 1 186 ? -6.309 8.156 23.406 1 93.94 186 PHE B O 1
ATOM 4638 N N . ASN B 1 187 ? -4.914 7.18 21.984 1 91.31 187 ASN B N 1
ATOM 4639 C CA . ASN B 1 187 ? -5.922 7.191 20.938 1 91.31 187 ASN B CA 1
ATOM 4640 C C . ASN B 1 187 ? -7.059 6.219 21.234 1 91.31 187 ASN B C 1
ATOM 4642 O O . ASN B 1 187 ? -8.211 6.473 20.875 1 91.31 187 ASN B O 1
ATOM 4646 N N . GLN B 1 188 ? -6.785 5.152 21.938 1 90.38 188 GLN B N 1
ATOM 4647 C CA . GLN B 1 188 ? -7.785 4.102 22.094 1 90.38 188 GLN B CA 1
ATOM 4648 C C . GLN B 1 188 ? -8.367 4.09 23.5 1 90.38 188 GLN B C 1
ATOM 4650 O O . GLN B 1 188 ? -9.492 3.639 23.703 1 90.38 188 GLN B O 1
ATOM 4655 N N . PHE B 1 189 ? -7.633 4.52 24.469 1 89 189 PHE B N 1
ATOM 4656 C CA . PHE B 1 189 ? -8.078 4.387 25.844 1 89 189 PHE B CA 1
ATOM 4657 C C . PHE B 1 189 ? -8.32 5.754 26.469 1 89 189 PHE B C 1
ATOM 4659 O O . PHE B 1 189 ? -8.805 5.852 27.609 1 89 189 PHE B O 1
ATOM 4666 N N . GLY B 1 190 ? -8.141 6.738 25.781 1 82.62 190 GLY B N 1
ATOM 4667 C CA . GLY B 1 190 ? -8.25 8.062 26.359 1 82.62 190 GLY B CA 1
ATOM 4668 C C . GLY B 1 190 ? -9.617 8.688 26.188 1 82.62 190 GLY B C 1
ATOM 4669 O O . GLY B 1 190 ? -10.523 8.062 25.641 1 82.62 190 GLY B O 1
ATOM 4670 N N . SER B 1 191 ? -9.75 9.828 26.797 1 89 191 SER B N 1
ATOM 4671 C CA . SER B 1 191 ? -10.938 10.656 26.609 1 89 191 SER B CA 1
ATOM 4672 C C . SER B 1 191 ? -10.961 11.289 25.219 1 89 191 SER B C 1
ATOM 4674 O O . SER B 1 191 ? -10.008 11.141 24.453 1 89 191 SER B O 1
ATOM 4676 N N . LYS B 1 192 ? -12.039 11.961 24.875 1 84.69 192 LYS B N 1
ATOM 4677 C CA . LYS B 1 192 ? -12.148 12.641 23.578 1 84.69 192 LYS B CA 1
ATOM 4678 C C . LYS B 1 192 ? -10.992 13.602 23.359 1 84.69 192 LYS B C 1
ATOM 4680 O O . LYS B 1 192 ? -10.438 13.68 22.266 1 84.69 192 LYS B O 1
ATOM 4685 N N . PHE B 1 193 ? -10.625 14.227 24.453 1 87.88 193 PHE B N 1
ATOM 4686 C CA . PHE B 1 193 ? -9.531 15.18 24.375 1 87.88 193 PHE B CA 1
ATOM 4687 C C . PHE B 1 193 ? -8.203 14.477 24.109 1 87.88 193 PHE B C 1
ATOM 4689 O O . PHE B 1 193 ? -7.445 14.875 23.219 1 87.88 193 PHE B O 1
ATOM 4696 N N . THR B 1 194 ? -7.949 13.5 24.797 1 90.94 194 THR B N 1
ATOM 4697 C CA . THR B 1 194 ? -6.672 12.805 24.672 1 90.94 194 THR B CA 1
ATOM 4698 C C . THR B 1 194 ? -6.621 12.031 23.359 1 90.94 194 THR B C 1
ATOM 4700 O O . THR B 1 194 ? -5.555 11.883 22.75 1 90.94 194 THR B O 1
ATOM 4703 N N . LYS B 1 195 ? -7.75 11.602 22.875 1 90.5 195 LYS B N 1
ATOM 4704 C CA . LYS B 1 195 ? -7.793 10.883 21.609 1 90.5 195 LYS B CA 1
ATOM 4705 C C . LYS B 1 195 ? -7.41 11.789 20.438 1 90.5 195 LYS B C 1
ATOM 4707 O O . LYS B 1 195 ? -6.617 11.406 19.578 1 90.5 195 LYS B O 1
ATOM 4712 N N . SER B 1 196 ? -7.957 12.992 20.531 1 87.31 196 SER B N 1
ATOM 4713 C CA . SER B 1 196 ? -7.715 13.938 19.453 1 87.31 196 SER B CA 1
ATOM 4714 C C . SER B 1 196 ? -6.293 14.492 19.516 1 87.31 196 SER B C 1
ATOM 4716 O O . SER B 1 196 ? -5.77 14.977 18.5 1 87.31 196 SER B O 1
ATOM 4718 N N . SER B 1 197 ? -5.648 14.312 20.672 1 91.44 197 SER B N 1
ATOM 4719 C CA . SER B 1 197 ? -4.309 14.859 20.859 1 91.44 197 SER B CA 1
ATOM 4720 C C . SER B 1 197 ? -3.271 13.75 21 1 91.44 197 SER B C 1
ATOM 4722 O O . SER B 1 197 ? -2.166 13.984 21.5 1 91.44 197 SER B O 1
ATOM 4724 N N . SER B 1 198 ? -3.621 12.586 20.656 1 93.94 198 SER B N 1
ATOM 4725 C CA . SER B 1 198 ? -2.777 11.422 20.922 1 93.94 198 SER B CA 1
ATOM 4726 C C . SER B 1 198 ? -1.409 11.57 20.266 1 93.94 198 SER B C 1
ATOM 4728 O O . SER B 1 198 ? -0.386 11.25 20.875 1 93.94 198 SER B O 1
ATOM 4730 N N . VAL B 1 199 ? -1.355 12.117 19.078 1 92.19 199 VAL B N 1
ATOM 4731 C CA . VAL B 1 199 ? -0.104 12.242 18.344 1 92.19 199 VAL B CA 1
ATOM 4732 C C . VAL B 1 199 ? 0.804 13.258 19.031 1 92.19 199 VAL B C 1
ATOM 4734 O O . VAL B 1 199 ? 1.994 13 19.234 1 92.19 199 VAL B O 1
ATOM 4737 N N . LEU B 1 200 ? 0.22 14.367 19.375 1 93.12 200 LEU B N 1
ATOM 4738 C CA . LEU B 1 200 ? 1.018 15.383 20.062 1 93.12 200 LEU B CA 1
ATOM 4739 C C . LEU B 1 200 ? 1.523 14.859 21.391 1 93.12 200 LEU B C 1
ATOM 4741 O O . LEU B 1 200 ? 2.676 15.102 21.766 1 93.12 200 LEU B O 1
ATOM 4745 N N . ILE B 1 201 ? 0.648 14.227 22.141 1 95.44 201 ILE B N 1
ATOM 4746 C CA . ILE B 1 201 ? 1.058 13.648 23.422 1 95.44 201 ILE B CA 1
ATOM 4747 C C . ILE B 1 201 ? 2.221 12.68 23.203 1 95.44 201 ILE B C 1
ATOM 4749 O O . ILE B 1 201 ? 3.189 12.688 23.953 1 95.44 201 ILE B O 1
ATOM 4753 N N . GLY B 1 202 ? 2.109 11.891 22.172 1 97 202 GLY B N 1
ATOM 4754 C CA . GLY B 1 202 ? 3.207 11 21.828 1 97 202 GLY B CA 1
ATOM 4755 C C . GLY B 1 202 ? 4.508 11.734 21.547 1 97 202 GLY B C 1
ATOM 4756 O O . GLY B 1 202 ? 5.566 11.336 22.047 1 97 202 GLY B O 1
ATOM 4757 N N . LEU B 1 203 ? 4.449 12.789 20.828 1 96.31 203 LEU B N 1
ATOM 4758 C CA . LEU B 1 203 ? 5.637 13.578 20.516 1 96.31 203 LEU B CA 1
ATOM 4759 C C . LEU B 1 203 ? 6.246 14.164 21.781 1 96.31 203 LEU B C 1
ATOM 4761 O O . LEU B 1 203 ? 7.469 14.172 21.953 1 96.31 203 LEU B O 1
ATOM 4765 N N . VAL B 1 204 ? 5.391 14.664 22.625 1 96.88 204 VAL B N 1
ATOM 4766 C CA . VAL B 1 204 ? 5.863 15.258 23.875 1 96.88 204 VAL B CA 1
ATOM 4767 C C . VAL B 1 204 ? 6.566 14.195 24.719 1 96.88 204 VAL B C 1
ATOM 4769 O O . VAL B 1 204 ? 7.645 14.445 25.266 1 96.88 204 VAL B O 1
ATOM 4772 N N . VAL B 1 205 ? 6 13.055 24.828 1 97.94 205 VAL B N 1
ATOM 4773 C CA . VAL B 1 205 ? 6.602 11.961 25.578 1 97.94 205 VAL B CA 1
ATOM 4774 C C . VAL B 1 205 ? 7.949 11.586 24.969 1 97.94 205 VAL B C 1
ATOM 4776 O O . VAL B 1 205 ? 8.93 11.383 25.688 1 97.94 205 VAL B O 1
ATOM 4779 N N . GLY B 1 206 ? 7.996 11.43 23.672 1 97.69 206 GLY B N 1
ATOM 4780 C CA . GLY B 1 206 ? 9.25 11.141 23 1 97.69 206 GLY B CA 1
ATOM 4781 C C . GLY B 1 206 ? 10.305 12.219 23.203 1 97.69 206 GLY B C 1
ATOM 4782 O O . GLY B 1 206 ? 11.484 11.914 23.375 1 97.69 206 GLY B O 1
ATOM 4783 N N . TYR B 1 207 ? 9.805 13.414 23.203 1 96.5 207 TYR B N 1
ATOM 4784 C CA . TYR B 1 207 ? 10.703 14.547 23.422 1 96.5 207 TYR B CA 1
ATOM 4785 C C . TYR B 1 207 ? 11.289 14.508 24.828 1 96.5 207 TYR B C 1
ATOM 4787 O O . TYR B 1 207 ? 12.492 14.688 25 1 96.5 207 TYR B O 1
ATOM 4795 N N . ILE B 1 208 ? 10.477 14.289 25.781 1 97.75 208 ILE B N 1
ATOM 4796 C CA . ILE B 1 208 ? 10.922 14.195 27.172 1 97.75 208 ILE B CA 1
ATOM 4797 C C . ILE B 1 208 ? 11.906 13.039 27.328 1 97.75 208 ILE B C 1
ATOM 4799 O O . ILE B 1 208 ? 12.953 13.195 27.969 1 97.75 208 ILE B O 1
ATOM 4803 N N . LEU B 1 209 ? 11.562 11.969 26.75 1 97.94 209 LEU B N 1
ATOM 4804 C CA . LEU B 1 209 ? 12.469 10.82 26.766 1 97.94 209 LEU B CA 1
ATOM 4805 C C . LEU B 1 209 ? 13.82 11.18 26.172 1 97.94 209 LEU B C 1
ATOM 4807 O O . LEU B 1 209 ? 14.859 10.773 26.688 1 97.94 209 LEU B O 1
ATOM 4811 N N . SER B 1 210 ? 13.836 11.914 25.109 1 97.19 210 SER B N 1
ATOM 4812 C CA . SER B 1 210 ? 15.062 12.312 24.438 1 97.19 210 SER B CA 1
ATOM 4813 C C . SER B 1 210 ? 15.898 13.25 25.312 1 97.19 210 SER B C 1
ATOM 4815 O O . SER B 1 210 ? 17.125 13.234 25.25 1 97.19 210 SER B O 1
ATOM 4817 N N . ILE B 1 211 ? 15.242 14.078 26.062 1 96.38 211 ILE B N 1
ATOM 4818 C CA . ILE B 1 211 ? 15.93 14.969 27 1 96.38 211 ILE B CA 1
ATOM 4819 C C . ILE B 1 211 ? 16.656 14.141 28.062 1 96.38 211 ILE B C 1
ATOM 4821 O O . ILE B 1 211 ? 17.828 14.375 28.344 1 96.38 211 ILE B O 1
ATOM 4825 N N . PHE B 1 212 ? 15.969 13.141 28.547 1 96.94 212 PHE B N 1
ATOM 4826 C CA . PHE B 1 212 ? 16.547 12.289 29.594 1 96.94 212 PHE B CA 1
ATOM 4827 C C . PHE B 1 212 ? 17.703 11.477 29.031 1 96.94 212 PHE B C 1
ATOM 4829 O O . PHE B 1 212 ? 18.641 11.156 29.766 1 96.94 212 PHE B O 1
ATOM 4836 N N . MET B 1 213 ? 17.688 11.234 27.812 1 96.5 213 MET B N 1
ATOM 4837 C CA . MET B 1 213 ? 18.766 10.469 27.172 1 96.5 213 MET B CA 1
ATOM 4838 C C . MET B 1 213 ? 19.875 11.383 26.688 1 96.5 213 MET B C 1
ATOM 4840 O O . MET B 1 213 ? 20.812 10.93 26.031 1 96.5 213 MET B O 1
ATOM 4844 N N . ASN B 1 214 ? 19.828 12.672 26.859 1 95.06 214 ASN B N 1
ATOM 4845 C CA . ASN B 1 214 ? 20.828 13.688 26.531 1 95.06 214 ASN B CA 1
ATOM 4846 C C . ASN B 1 214 ? 21.062 13.781 25.031 1 95.06 214 ASN B C 1
ATOM 4848 O O . ASN B 1 214 ? 22.203 13.891 24.578 1 95.06 214 ASN B O 1
ATOM 4852 N N . LEU B 1 215 ? 19.953 13.734 24.344 1 93.06 215 LEU B N 1
ATOM 4853 C CA . LEU B 1 215 ? 20.078 13.766 22.891 1 93.06 215 LEU B CA 1
ATOM 4854 C C . LEU B 1 215 ? 19.766 15.156 22.359 1 93.06 215 LEU B C 1
ATOM 4856 O O . LEU B 1 215 ? 19.859 15.398 21.141 1 93.06 215 LEU B O 1
ATOM 4860 N N . ILE B 1 216 ? 19.469 16.094 23.188 1 95 216 ILE B N 1
ATOM 4861 C CA . ILE B 1 216 ? 18.969 17.375 22.703 1 95 216 ILE B CA 1
ATOM 4862 C C . ILE B 1 216 ? 19.891 18.5 23.156 1 95 216 ILE B C 1
ATOM 4864 O O . ILE B 1 216 ? 20.281 18.547 24.328 1 95 216 ILE B O 1
ATOM 4868 N N . ASP B 1 217 ? 20.312 19.281 22.219 1 94.06 217 ASP B N 1
ATOM 4869 C CA . ASP B 1 217 ? 21.016 20.531 22.484 1 94.06 217 ASP B CA 1
ATOM 4870 C C . ASP B 1 217 ? 20.062 21.719 22.5 1 94.06 217 ASP B C 1
ATOM 4872 O O . ASP B 1 217 ? 19.5 22.094 21.469 1 94.06 217 ASP B O 1
ATOM 4876 N N . PHE B 1 218 ? 19.953 22.453 23.609 1 95.69 218 PHE B N 1
ATOM 4877 C CA . PHE B 1 218 ? 18.969 23.516 23.781 1 95.69 218 PHE B CA 1
ATOM 4878 C C . PHE B 1 218 ? 19.547 24.875 23.391 1 95.69 218 PHE B C 1
ATOM 4880 O O . PHE B 1 218 ? 18.859 25.891 23.438 1 95.69 218 PHE B O 1
ATOM 4887 N N . SER B 1 219 ? 20.719 24.875 22.906 1 95.56 219 SER B N 1
ATOM 4888 C CA . SER B 1 219 ? 21.375 26.125 22.562 1 95.56 219 SER B CA 1
ATOM 4889 C C . SER B 1 219 ? 20.562 26.938 21.578 1 95.56 219 SER B C 1
ATOM 4891 O O . SER B 1 219 ? 20.375 28.141 21.75 1 95.56 219 SER B O 1
ATOM 4893 N N . PRO B 1 220 ? 20.016 26.344 20.594 1 94.75 220 PRO B N 1
ATOM 4894 C CA . PRO B 1 220 ? 19.234 27.125 19.641 1 94.75 220 PRO B CA 1
ATOM 4895 C C . PRO B 1 220 ? 18 27.766 20.266 1 94.75 220 PRO B C 1
ATOM 4897 O O . PRO B 1 220 ? 17.578 28.844 19.844 1 94.75 220 PRO B O 1
ATOM 4900 N N . VAL B 1 221 ? 17.438 27.172 21.219 1 95.88 221 VAL B N 1
ATOM 4901 C CA . VAL B 1 221 ? 16.25 27.703 21.891 1 95.88 221 VAL B CA 1
ATOM 4902 C C . VAL B 1 221 ? 16.641 28.922 22.719 1 95.88 221 VAL B C 1
ATOM 4904 O O . VAL B 1 221 ? 15.922 29.922 22.719 1 95.88 221 VAL B O 1
ATOM 4907 N N . LEU B 1 222 ? 17.734 28.75 23.359 1 94.81 222 LEU B N 1
ATOM 4908 C CA . LEU B 1 222 ? 18.219 29.844 24.188 1 94.81 222 LEU B CA 1
ATOM 4909 C C . LEU B 1 222 ? 18.562 31.062 23.344 1 94.81 222 LEU B C 1
ATOM 4911 O O . LEU B 1 222 ? 18.344 32.219 23.766 1 94.81 222 LEU B O 1
ATOM 4915 N N . GLU B 1 223 ? 19.016 30.828 22.203 1 94.81 223 GLU B N 1
ATOM 4916 C CA . GLU B 1 223 ? 19.5 31.906 21.344 1 94.81 223 GLU B CA 1
ATOM 4917 C C . GLU B 1 223 ? 18.344 32.531 20.562 1 94.81 223 GLU B C 1
ATOM 4919 O O . GLU B 1 223 ? 18.484 33.656 20.062 1 94.81 223 GLU B O 1
ATOM 4924 N N . ALA B 1 224 ? 17.297 31.844 20.453 1 94.88 224 ALA B N 1
ATOM 4925 C CA . ALA B 1 224 ? 16.172 32.344 19.672 1 94.88 224 ALA B CA 1
ATOM 4926 C C . ALA B 1 224 ? 15.531 33.562 20.328 1 94.88 224 ALA B C 1
ATOM 4928 O O . ALA B 1 224 ? 15.484 33.656 21.562 1 94.88 224 ALA B O 1
ATOM 4929 N N . SER B 1 225 ? 15.031 34.5 19.516 1 94.88 225 SER B N 1
ATOM 4930 C CA . SER B 1 225 ? 14.32 35.656 20.016 1 94.88 225 SER B CA 1
ATOM 4931 C C . SER B 1 225 ? 12.945 35.281 20.547 1 94.88 225 SER B C 1
ATOM 4933 O O . SER B 1 225 ? 12.43 34.219 20.25 1 94.88 225 SER B O 1
ATOM 4935 N N . TRP B 1 226 ? 12.375 36.156 21.375 1 95.5 226 TRP B N 1
ATOM 4936 C CA . TRP B 1 226 ? 11.062 35.875 21.953 1 95.5 226 TRP B CA 1
ATOM 4937 C C . TRP B 1 226 ? 9.953 36.188 20.938 1 95.5 226 TRP B C 1
ATOM 4939 O O . TRP B 1 226 ? 8.969 35.438 20.859 1 95.5 226 TRP B O 1
ATOM 4949 N N . VAL B 1 227 ? 10.117 37.219 20.172 1 96.31 227 VAL B N 1
ATOM 4950 C CA . VAL B 1 227 ? 9.086 37.625 19.219 1 96.31 227 VAL B CA 1
ATOM 4951 C C . VAL B 1 227 ? 9.734 38 17.891 1 96.31 227 VAL B C 1
ATOM 4953 O O . VAL B 1 227 ? 10.773 38.656 17.859 1 96.31 227 VAL B O 1
ATOM 4956 N N . SER B 1 228 ? 9.289 37.469 16.859 1 94.81 228 SER B N 1
ATOM 4957 C CA . SER B 1 228 ? 9.734 37.812 15.516 1 94.81 228 SER B CA 1
ATOM 4958 C C . SER B 1 228 ? 8.656 37.5 14.484 1 94.81 228 SER B C 1
ATOM 4960 O O . SER B 1 228 ? 7.938 36.5 14.609 1 94.81 228 SER B O 1
ATOM 4962 N N . PHE B 1 229 ? 8.516 38.312 13.461 1 95.44 229 PHE B N 1
ATOM 4963 C CA . PHE B 1 229 ? 7.578 38.094 12.367 1 95.44 229 PHE B CA 1
ATOM 4964 C C . PHE B 1 229 ? 8.242 37.375 11.211 1 95.44 229 PHE B C 1
ATOM 4966 O O . PHE B 1 229 ? 9.367 37.688 10.828 1 95.44 229 PHE B O 1
ATOM 4973 N N . PRO B 1 230 ? 7.535 36.312 10.719 1 93.69 230 PRO B N 1
ATOM 4974 C CA . PRO B 1 230 ? 8.117 35.656 9.562 1 93.69 230 PRO B CA 1
ATOM 4975 C C . PRO B 1 230 ? 8.164 36.531 8.32 1 93.69 230 PRO B C 1
ATOM 4977 O O . PRO B 1 230 ? 7.145 36.75 7.664 1 93.69 230 PRO B O 1
ATOM 4980 N N . ARG B 1 231 ? 9.32 36.938 7.98 1 94.31 231 ARG B N 1
ATOM 4981 C CA . ARG B 1 231 ? 9.523 37.875 6.875 1 94.31 231 ARG B CA 1
ATOM 4982 C C . ARG B 1 231 ? 9.141 37.25 5.543 1 94.31 231 ARG B C 1
ATOM 4984 O O . ARG B 1 231 ? 9.633 36.156 5.207 1 94.31 231 ARG B O 1
ATOM 4991 N N . PRO B 1 232 ? 8.352 37.906 4.758 1 96.19 232 PRO B N 1
ATOM 4992 C CA . PRO B 1 232 ? 8 37.375 3.436 1 96.19 232 PRO B CA 1
ATOM 4993 C C . PRO B 1 232 ? 9.164 37.438 2.451 1 96.19 232 PRO B C 1
ATOM 4995 O O . PRO B 1 232 ? 10.039 38.312 2.582 1 96.19 232 PRO B O 1
ATOM 4998 N N . LEU B 1 233 ? 9.258 36.562 1.572 1 96.5 233 LEU B N 1
ATOM 4999 C CA . LEU B 1 233 ? 10.219 36.531 0.473 1 96.5 233 LEU B CA 1
ATOM 5000 C C . LEU B 1 233 ? 11.648 36.5 0.999 1 96.5 233 LEU B C 1
ATOM 5002 O O . LEU B 1 233 ? 12.508 37.219 0.507 1 96.5 233 LEU B O 1
ATOM 5006 N N . ALA B 1 234 ? 11.789 35.781 2.088 1 95.88 234 ALA B N 1
ATOM 5007 C CA . ALA B 1 234 ? 13.148 35.562 2.57 1 95.88 234 ALA B CA 1
ATOM 5008 C C . ALA B 1 234 ? 13.945 34.719 1.569 1 95.88 234 ALA B C 1
ATOM 5010 O O . ALA B 1 234 ? 15.172 34.812 1.5 1 95.88 234 ALA B O 1
ATOM 5011 N N . TYR B 1 235 ? 13.266 33.844 0.831 1 96.06 235 TYR B N 1
ATOM 5012 C CA . TYR B 1 235 ? 13.844 33.094 -0.259 1 96.06 235 TYR B CA 1
ATOM 5013 C C . TYR B 1 235 ? 13.375 33.594 -1.611 1 96.06 235 TYR B C 1
ATOM 5015 O O . TYR B 1 235 ? 12.18 33.844 -1.811 1 96.06 235 TYR B O 1
ATOM 5023 N N . LYS B 1 236 ? 14.359 33.75 -2.49 1 95.25 236 LYS B N 1
ATOM 5024 C CA . LYS B 1 236 ? 14 34.219 -3.828 1 95.25 236 LYS B CA 1
ATOM 5025 C C . LYS B 1 236 ? 13.438 33.094 -4.672 1 95.25 236 LYS B C 1
ATOM 5027 O O . LYS B 1 236 ? 14.008 32 -4.711 1 95.25 236 LYS B O 1
ATOM 5032 N N . TRP B 1 237 ? 12.414 33.375 -5.371 1 97.38 237 TRP B N 1
ATOM 5033 C CA . TRP B 1 237 ? 11.758 32.344 -6.172 1 97.38 237 TRP B CA 1
ATOM 5034 C C . TRP B 1 237 ? 12.594 32 -7.391 1 97.38 237 TRP B C 1
ATOM 5036 O O . TRP B 1 237 ? 13.148 32.875 -8.055 1 97.38 237 TRP B O 1
ATOM 5046 N N . VAL B 1 238 ? 12.727 30.766 -7.59 1 97.5 238 VAL B N 1
ATOM 5047 C CA . VAL B 1 238 ? 13.32 30.219 -8.805 1 97.5 238 VAL B CA 1
ATOM 5048 C C . VAL B 1 238 ? 12.312 29.328 -9.523 1 97.5 238 VAL B C 1
ATOM 5050 O O . VAL B 1 238 ? 11.633 28.531 -8.891 1 97.5 238 VAL B O 1
ATOM 5053 N N . PHE B 1 239 ? 12.25 29.578 -10.852 1 97.38 239 PHE B N 1
ATOM 5054 C CA . PHE B 1 239 ? 11.258 28.844 -11.625 1 97.38 239 PHE B CA 1
ATOM 5055 C C . PHE B 1 239 ? 11.922 27.766 -12.469 1 97.38 239 PHE B C 1
ATOM 5057 O O . PHE B 1 239 ? 12.469 28.047 -13.539 1 97.38 239 PHE B O 1
ATOM 5064 N N . GLU B 1 240 ? 11.898 26.609 -11.945 1 93.94 240 GLU B N 1
ATOM 5065 C CA . GLU B 1 240 ? 12.383 25.438 -12.664 1 93.94 240 GLU B CA 1
ATOM 5066 C C . GLU B 1 240 ? 11.227 24.672 -13.32 1 93.94 240 GLU B C 1
ATOM 5068 O O . GLU B 1 240 ? 10.32 24.203 -12.641 1 93.94 240 GLU B O 1
ATOM 5073 N N . PRO B 1 241 ? 11.25 24.5 -14.57 1 91.44 241 PRO B N 1
ATOM 5074 C CA . PRO B 1 241 ? 10.125 23.922 -15.297 1 91.44 241 PRO B CA 1
ATOM 5075 C C . PRO B 1 241 ? 9.758 22.531 -14.797 1 91.44 241 PRO B C 1
ATOM 5077 O O . PRO B 1 241 ? 8.578 22.219 -14.648 1 91.44 241 PRO B O 1
ATOM 5080 N N . SER B 1 242 ? 10.789 21.703 -14.594 1 88.06 242 SER B N 1
ATOM 5081 C CA . SER B 1 242 ? 10.508 20.344 -14.141 1 88.06 242 SER B CA 1
ATOM 5082 C C . SER B 1 242 ? 9.836 20.344 -12.773 1 88.06 242 SER B C 1
ATOM 5084 O O . SER B 1 242 ? 8.938 19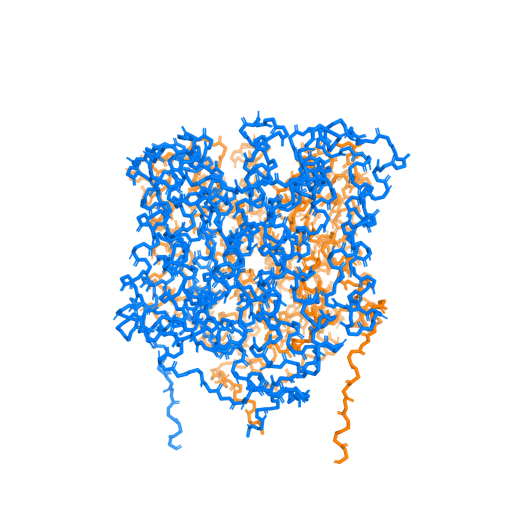.547 -12.523 1 88.06 242 SER B O 1
ATOM 5086 N N . ALA B 1 243 ? 10.273 21.234 -11.906 1 92.75 243 ALA B N 1
ATOM 5087 C CA . ALA B 1 243 ? 9.672 21.375 -10.586 1 92.75 243 ALA B CA 1
ATOM 5088 C C . ALA B 1 243 ? 8.219 21.828 -10.688 1 92.75 243 ALA B C 1
ATOM 5090 O O . ALA B 1 243 ? 7.355 21.312 -9.969 1 92.75 243 ALA B O 1
ATOM 5091 N N . ILE B 1 244 ? 8.008 22.719 -11.602 1 94.69 244 ILE B N 1
ATOM 5092 C CA . ILE B 1 244 ? 6.676 23.281 -11.789 1 94.69 244 ILE B CA 1
ATOM 5093 C C . ILE B 1 244 ? 5.715 22.188 -12.266 1 94.69 244 ILE B C 1
ATOM 5095 O O . ILE B 1 244 ? 4.613 22.047 -11.727 1 94.69 244 ILE B O 1
ATOM 5099 N N . VAL B 1 245 ? 6.105 21.453 -13.133 1 88.19 245 VAL B N 1
ATOM 5100 C CA . VAL B 1 245 ? 5.258 20.391 -13.688 1 88.19 245 VAL B CA 1
ATOM 5101 C C . VAL B 1 245 ? 4.938 19.359 -12.609 1 88.19 245 VAL B C 1
ATOM 5103 O O . VAL B 1 245 ? 3.789 18.938 -12.477 1 88.19 245 VAL B O 1
ATOM 5106 N N . ALA B 1 246 ? 5.973 18.984 -11.875 1 86.31 246 ALA B N 1
ATOM 5107 C CA . ALA B 1 246 ? 5.773 18.016 -10.805 1 86.31 246 ALA B CA 1
ATOM 5108 C C . ALA B 1 246 ? 4.77 18.531 -9.773 1 86.31 246 ALA B C 1
ATOM 5110 O O . ALA B 1 246 ? 3.879 17.797 -9.344 1 86.31 246 ALA B O 1
ATOM 5111 N N . MET B 1 247 ? 4.844 19.781 -9.484 1 92.56 247 MET B N 1
ATOM 5112 C CA . MET B 1 247 ? 3.98 20.391 -8.477 1 92.56 247 MET B CA 1
ATOM 5113 C C . MET B 1 247 ? 2.549 20.5 -8.977 1 92.56 247 MET B C 1
ATOM 5115 O O . MET B 1 247 ? 1.598 20.328 -8.211 1 92.56 247 MET B O 1
ATOM 5119 N N . VAL B 1 248 ? 2.414 20.797 -10.195 1 91.56 248 VAL B N 1
ATOM 5120 C CA . VAL B 1 248 ? 1.091 20.969 -10.781 1 91.56 248 VAL B CA 1
ATOM 5121 C C . VAL B 1 248 ? 0.279 19.688 -10.625 1 91.56 248 VAL B C 1
ATOM 5123 O O . VAL B 1 248 ? -0.898 19.734 -10.266 1 91.56 248 VAL B O 1
ATOM 5126 N N . PHE B 1 249 ? 0.875 18.609 -10.789 1 84.94 249 PHE B N 1
ATOM 5127 C CA . PHE B 1 249 ? 0.169 17.328 -10.664 1 84.94 249 PHE B CA 1
ATOM 5128 C C . PHE B 1 249 ? -0.174 17.047 -9.203 1 84.94 249 PHE B C 1
ATOM 5130 O O . PHE B 1 249 ? -1.223 16.469 -8.914 1 84.94 249 PHE B O 1
ATOM 5137 N N . MET B 1 250 ? 0.73 17.422 -8.344 1 91.38 250 MET B N 1
ATOM 5138 C CA . MET B 1 250 ? 0.449 17.203 -6.922 1 91.38 250 MET B CA 1
ATOM 5139 C C . MET B 1 250 ? -0.727 18.062 -6.469 1 91.38 250 MET B C 1
ATOM 5141 O O . MET B 1 250 ? -1.506 17.641 -5.605 1 91.38 250 MET B O 1
ATOM 5145 N N . TYR B 1 251 ? -0.831 19.219 -7.094 1 94.56 251 TYR B N 1
ATOM 5146 C CA . TYR B 1 251 ? -1.941 20.094 -6.727 1 94.56 251 TYR B CA 1
ATOM 5147 C C . TYR B 1 251 ? -3.268 19.516 -7.215 1 94.56 251 TYR B C 1
ATOM 5149 O O . TYR B 1 251 ? -4.312 19.75 -6.605 1 94.56 251 TYR B O 1
ATOM 5157 N N . ILE B 1 252 ? -3.238 18.781 -8.242 1 88.75 252 ILE B N 1
ATOM 5158 C CA . ILE B 1 252 ? -4.43 18.047 -8.664 1 88.75 252 ILE B CA 1
ATOM 5159 C C . ILE B 1 252 ? -4.824 17.047 -7.59 1 88.75 252 ILE B C 1
ATOM 5161 O O . ILE B 1 252 ? -5.992 16.969 -7.191 1 88.75 252 ILE B O 1
ATOM 5165 N N . ALA B 1 253 ? -3.824 16.391 -7.203 1 87.38 253 ALA B N 1
ATOM 5166 C CA . ALA B 1 253 ? -4.051 15.367 -6.191 1 87.38 253 ALA B CA 1
ATOM 5167 C C . ALA B 1 253 ? -4.594 15.984 -4.902 1 87.38 253 ALA B C 1
ATOM 5169 O O . ALA B 1 253 ? -5.484 15.414 -4.262 1 87.38 253 ALA B O 1
ATOM 5170 N N . THR B 1 254 ? -4.066 17.047 -4.504 1 91.38 254 THR B N 1
ATOM 5171 C CA . THR B 1 254 ? -4.488 17.641 -3.242 1 91.38 254 THR B CA 1
ATOM 5172 C C . THR B 1 254 ? -5.875 18.266 -3.379 1 91.38 254 THR B C 1
ATOM 5174 O O . THR B 1 254 ? -6.617 18.359 -2.398 1 91.38 254 THR B O 1
ATOM 5177 N N . SER B 1 255 ? -6.223 18.703 -4.594 1 94 255 SER B N 1
ATOM 5178 C CA . SER B 1 255 ? -7.59 19.156 -4.832 1 94 255 SER B CA 1
ATOM 5179 C C . SER B 1 255 ? -8.594 18.047 -4.559 1 94 255 SER B C 1
ATOM 5181 O O . SER B 1 255 ? -9.633 18.281 -3.934 1 94 255 SER B O 1
ATOM 5183 N N . ILE B 1 256 ? -8.242 16.938 -4.98 1 88.88 256 ILE B N 1
ATOM 5184 C CA . ILE B 1 256 ? -9.094 15.766 -4.762 1 88.88 256 ILE B CA 1
ATOM 5185 C C . ILE B 1 256 ? -9.203 15.484 -3.268 1 88.88 256 ILE B C 1
ATOM 5187 O O . ILE B 1 256 ? -10.289 15.164 -2.768 1 88.88 256 ILE B O 1
ATOM 5191 N N . GLU B 1 257 ? -8.102 15.539 -2.613 1 88.88 257 GLU B N 1
ATOM 5192 C CA . GLU B 1 257 ? -8.086 15.32 -1.171 1 88.88 257 GLU B CA 1
ATOM 5193 C C . GLU B 1 257 ? -8.992 16.312 -0.447 1 88.88 257 GLU B C 1
ATOM 5195 O O . GLU B 1 257 ? -9.766 15.93 0.431 1 88.88 257 GLU B O 1
ATOM 5200 N N . THR B 1 258 ? -8.922 17.594 -0.844 1 94.44 258 THR B N 1
ATOM 5201 C CA . THR B 1 258 ? -9.75 18.625 -0.232 1 94.44 258 THR B CA 1
ATOM 5202 C C . THR B 1 258 ? -11.227 18.375 -0.499 1 94.44 258 THR B C 1
ATOM 5204 O O . THR B 1 258 ? -12.062 18.516 0.399 1 94.44 258 THR B O 1
ATOM 5207 N N . ILE B 1 259 ? -11.57 18 -1.674 1 92.25 259 ILE B N 1
ATOM 5208 C CA . ILE B 1 259 ? -12.945 17.672 -2.029 1 92.25 259 ILE B CA 1
ATOM 5209 C C . ILE B 1 259 ? -13.445 16.531 -1.145 1 92.25 259 ILE B C 1
ATOM 5211 O O . ILE B 1 259 ? -14.57 16.578 -0.63 1 92.25 259 ILE B O 1
ATOM 5215 N N . GLY B 1 260 ? -12.625 15.578 -0.996 1 87.94 260 GLY B N 1
ATOM 5216 C CA . GLY B 1 260 ? -12.969 14.461 -0.137 1 87.94 260 GLY B CA 1
ATOM 5217 C C . GLY B 1 260 ? -13.203 14.859 1.308 1 87.94 260 GLY B C 1
ATOM 5218 O O . GLY B 1 260 ? -14.148 14.398 1.944 1 87.94 260 GLY B O 1
ATOM 5219 N N . ASP B 1 261 ? -12.375 15.648 1.813 1 92.12 261 ASP B N 1
ATOM 5220 C CA . ASP B 1 261 ? -12.477 16.109 3.197 1 92.12 261 ASP B CA 1
ATOM 5221 C C . ASP B 1 261 ? -13.766 16.891 3.426 1 92.12 261 ASP B C 1
ATOM 5223 O O . ASP B 1 261 ? -14.445 16.688 4.434 1 92.12 261 ASP B O 1
ATOM 5227 N N . ILE B 1 262 ? -14.055 17.75 2.477 1 95.19 262 ILE B N 1
ATOM 5228 C CA . ILE B 1 262 ? -15.266 18.547 2.578 1 95.19 262 ILE B CA 1
ATOM 5229 C C . ILE B 1 262 ? -16.5 17.656 2.551 1 95.19 262 ILE B C 1
ATOM 5231 O O . ILE B 1 262 ? -17.406 17.797 3.369 1 95.19 262 ILE B O 1
ATOM 5235 N N . SER B 1 263 ? -16.516 16.734 1.663 1 91.06 263 SER B N 1
ATOM 5236 C CA . SER B 1 263 ? -17.625 15.797 1.532 1 91.06 263 SER B CA 1
ATOM 5237 C C . SER B 1 263 ? -17.781 14.938 2.781 1 91.06 263 SER B C 1
ATOM 5239 O O . SER B 1 263 ? -18.891 14.711 3.252 1 91.06 263 SER B O 1
ATOM 5241 N N . ALA B 1 264 ? -16.734 14.508 3.281 1 87.31 264 ALA B N 1
ATOM 5242 C CA . ALA B 1 264 ? -16.766 13.68 4.484 1 87.31 264 ALA B CA 1
ATOM 5243 C C . ALA B 1 264 ? -17.281 14.469 5.68 1 87.31 264 ALA B C 1
ATOM 5245 O O . ALA B 1 264 ? -18.047 13.945 6.492 1 87.31 264 ALA B O 1
ATOM 5246 N N . LEU B 1 265 ? -16.844 15.68 5.789 1 93.75 265 LEU B N 1
ATOM 5247 C CA . LEU B 1 265 ? -17.234 16.531 6.914 1 93.75 265 LEU B CA 1
ATOM 5248 C C . LEU B 1 265 ? -18.719 16.812 6.887 1 93.75 265 LEU B C 1
ATOM 5250 O O . LEU B 1 265 ? -19.406 16.672 7.902 1 93.75 265 LEU B O 1
ATOM 5254 N N . THR B 1 266 ? -19.266 17.156 5.719 1 95 266 THR B N 1
ATOM 5255 C CA . THR B 1 266 ? -20.672 17.516 5.613 1 95 266 THR B CA 1
ATOM 5256 C C . THR B 1 266 ? -21.562 16.266 5.762 1 95 266 THR B C 1
ATOM 5258 O O . THR B 1 266 ? -22.625 16.328 6.387 1 95 266 THR B O 1
ATOM 5261 N N . SER B 1 267 ? -21.094 15.234 5.23 1 90.5 267 SER B N 1
ATOM 5262 C CA . SER B 1 267 ? -21.844 13.992 5.363 1 90.5 267 SER B CA 1
ATOM 5263 C C . SER B 1 267 ? -21.891 13.523 6.812 1 90.5 267 SER B C 1
ATOM 5265 O O . SER B 1 267 ? -22.969 13.18 7.324 1 90.5 267 SER B O 1
ATOM 5267 N N . ALA B 1 268 ? -20.859 13.586 7.469 1 85.81 268 ALA B N 1
ATOM 5268 C CA . ALA B 1 268 ? -20.766 13.078 8.836 1 85.81 268 ALA B CA 1
ATOM 5269 C C . ALA B 1 268 ? -21.453 14.023 9.82 1 85.81 268 ALA B C 1
ATOM 5271 O O . ALA B 1 268 ? -22.125 13.578 10.75 1 85.81 268 ALA B O 1
ATOM 5272 N N . SER B 1 269 ? -21.328 15.25 9.609 1 91.88 269 SER B N 1
ATOM 5273 C CA . SER B 1 269 ? -21.766 16.219 10.609 1 91.88 269 SER B CA 1
ATOM 5274 C C . SER B 1 269 ? -23.219 16.641 10.359 1 91.88 269 SER B C 1
ATOM 5276 O O . SER B 1 269 ? -23.953 16.953 11.305 1 91.88 269 SER B O 1
ATOM 5278 N N . GLU B 1 270 ? -23.516 16.625 9.047 1 93.44 270 GLU B N 1
ATOM 5279 C CA . GLU B 1 270 ? -24.844 17.156 8.734 1 93.44 270 GLU B CA 1
ATOM 5280 C C . GLU B 1 270 ? -25.672 16.172 7.93 1 93.44 270 GLU B C 1
ATOM 5282 O O . GLU B 1 270 ? -26.828 16.422 7.617 1 93.44 270 GLU B O 1
ATOM 5287 N N . GLY B 1 271 ? -25.172 15.172 7.523 1 90.31 271 GLY B N 1
ATOM 5288 C CA . GLY B 1 271 ? -25.906 14.156 6.777 1 90.31 271 GLY B CA 1
ATOM 5289 C C . GLY B 1 271 ? -26.25 14.586 5.367 1 90.31 271 GLY B C 1
ATOM 5290 O O . GLY B 1 271 ? -27.25 14.133 4.805 1 90.31 271 GLY B O 1
ATOM 5291 N N . ARG B 1 272 ? -25.422 15.477 4.852 1 92.94 272 ARG B N 1
ATOM 5292 C CA . ARG B 1 272 ? -25.688 15.977 3.508 1 92.94 272 ARG B CA 1
ATOM 5293 C C . ARG B 1 272 ? -24.422 15.953 2.654 1 92.94 272 ARG B C 1
ATOM 5295 O O . ARG B 1 272 ? -23.312 15.914 3.184 1 92.94 272 ARG B O 1
ATOM 5302 N N . ASP B 1 273 ? -24.703 16.125 1.35 1 92.44 273 ASP B N 1
ATOM 5303 C CA . ASP B 1 273 ? -23.578 16.312 0.427 1 92.44 273 ASP B CA 1
ATOM 5304 C C . ASP B 1 273 ? -23.078 17.75 0.458 1 92.44 273 ASP B C 1
ATOM 5306 O O . ASP B 1 273 ? -23.844 18.672 0.736 1 92.44 273 ASP B O 1
ATOM 5310 N N . ALA B 1 274 ? -21.797 17.844 0.131 1 94.62 274 ALA B N 1
ATOM 5311 C CA . ALA B 1 274 ? -21.234 19.188 -0.016 1 94.62 274 ALA B CA 1
ATOM 5312 C C . ALA B 1 274 ? -21.828 19.906 -1.228 1 94.62 274 ALA B C 1
ATOM 5314 O O . ALA B 1 274 ? -22.062 19.281 -2.27 1 94.62 274 ALA B O 1
ATOM 5315 N N . THR B 1 275 ? -22.109 21.125 -1.084 1 94.5 275 THR B N 1
ATOM 5316 C CA . THR B 1 275 ? -22.609 21.906 -2.209 1 94.5 275 THR B CA 1
ATOM 5317 C C . THR B 1 275 ? -21.484 22.234 -3.186 1 94.5 275 THR B C 1
ATOM 5319 O O . THR B 1 275 ? -20.312 22.25 -2.809 1 94.5 275 THR B O 1
ATOM 5322 N N . PRO B 1 276 ? -21.828 22.531 -4.398 1 93.62 276 PRO B N 1
ATOM 5323 C CA . PRO B 1 276 ? -20.812 22.938 -5.363 1 93.62 276 PRO B CA 1
ATOM 5324 C C . PRO B 1 276 ? -20.031 24.172 -4.914 1 93.62 276 PRO B C 1
ATOM 5326 O O . PRO B 1 276 ? -18.828 24.266 -5.168 1 93.62 276 PRO B O 1
ATOM 5329 N N . GLU B 1 277 ? -20.688 25.047 -4.273 1 94.81 277 GLU B N 1
ATOM 5330 C CA . GLU B 1 277 ? -20.047 26.266 -3.787 1 94.81 277 GLU B CA 1
ATOM 5331 C C . GLU B 1 277 ? -19.031 25.953 -2.693 1 94.81 277 GLU B C 1
ATOM 5333 O O . GLU B 1 277 ? -17.953 26.547 -2.643 1 94.81 277 GLU B O 1
ATOM 5338 N N . GLU B 1 278 ? -19.422 25.047 -1.85 1 95.94 278 GLU B N 1
ATOM 5339 C CA . GLU B 1 278 ? -18.5 24.641 -0.792 1 95.94 278 GLU B CA 1
ATOM 5340 C C . GLU B 1 278 ? -17.266 23.953 -1.368 1 95.94 278 GLU B C 1
ATOM 5342 O O . GLU B 1 278 ? -16.141 24.203 -0.921 1 95.94 278 GLU B O 1
ATOM 5347 N N . LEU B 1 279 ? -17.469 23.109 -2.344 1 95.12 279 LEU B N 1
ATOM 5348 C CA . LEU B 1 279 ? -16.375 22.391 -2.973 1 95.12 279 LEU B CA 1
ATOM 5349 C C . LEU B 1 279 ? -15.469 23.344 -3.742 1 95.12 279 LEU B C 1
ATOM 5351 O O . LEU B 1 279 ? -14.25 23.344 -3.545 1 95.12 279 LEU B O 1
ATOM 5355 N N . LYS B 1 280 ? -16.094 24.156 -4.57 1 96.06 280 LYS B N 1
ATOM 5356 C CA . LYS B 1 280 ? -15.328 25.125 -5.355 1 96.06 280 LYS B CA 1
ATOM 5357 C C . LYS B 1 280 ? -14.594 26.109 -4.453 1 96.06 280 LYS B C 1
ATOM 5359 O O . LYS B 1 280 ? -13.414 26.406 -4.672 1 96.06 280 LYS B O 1
ATOM 5364 N N . GLY B 1 281 ? -15.289 26.625 -3.506 1 97.12 281 GLY B N 1
ATOM 5365 C CA . GLY B 1 281 ? -14.688 27.562 -2.572 1 97.12 281 GLY B CA 1
ATOM 5366 C C . GLY B 1 281 ? -13.539 26.969 -1.779 1 97.12 281 GLY B C 1
ATOM 5367 O O . GLY B 1 281 ? -12.555 27.656 -1.496 1 97.12 281 GLY B O 1
ATOM 5368 N N . GLY B 1 282 ? -13.719 25.734 -1.369 1 97.19 282 GLY B N 1
ATOM 5369 C CA . GLY B 1 282 ? -12.664 25.062 -0.625 1 97.19 282 GLY B CA 1
ATOM 5370 C C . GLY B 1 282 ? -11.391 24.875 -1.43 1 97.19 282 GLY B C 1
ATOM 5371 O O . GLY B 1 282 ? -10.289 25.141 -0.936 1 97.19 282 GLY B O 1
ATOM 5372 N N . VAL B 1 283 ? -11.555 24.422 -2.643 1 96.62 283 VAL B N 1
ATOM 5373 C CA . VAL B 1 283 ? -10.398 24.203 -3.504 1 96.62 283 VAL B CA 1
ATOM 5374 C C . VAL B 1 283 ? -9.758 25.531 -3.869 1 96.62 283 VAL B C 1
ATOM 5376 O O . VAL B 1 283 ? -8.539 25.641 -3.971 1 96.62 283 VAL B O 1
ATOM 5379 N N . LEU B 1 284 ? -10.578 26.516 -4.066 1 97.12 284 LEU B N 1
ATOM 5380 C CA . LEU B 1 284 ? -10.062 27.859 -4.316 1 97.12 284 LEU B CA 1
ATOM 5381 C C . LEU B 1 284 ? -9.211 28.344 -3.148 1 97.12 284 LEU B C 1
ATOM 5383 O O . LEU B 1 284 ? -8.141 28.922 -3.355 1 97.12 284 LEU B O 1
ATOM 5387 N N . ALA B 1 285 ? -9.719 28.109 -1.984 1 97.44 285 ALA B N 1
ATOM 5388 C CA . ALA B 1 285 ? -8.969 28.469 -0.789 1 97.44 285 ALA B CA 1
ATOM 5389 C C . ALA B 1 285 ? -7.633 27.734 -0.73 1 97.44 285 ALA B C 1
ATOM 5391 O O . ALA B 1 285 ? -6.621 28.312 -0.318 1 97.44 285 ALA B O 1
ATOM 5392 N N . ASP B 1 286 ? -7.621 26.531 -1.104 1 96.94 286 ASP B N 1
ATOM 5393 C CA . ASP B 1 286 ? -6.402 25.734 -1.152 1 96.94 286 ASP B CA 1
ATOM 5394 C C . ASP B 1 286 ? -5.359 26.375 -2.066 1 96.94 286 ASP B C 1
ATOM 5396 O O . ASP B 1 286 ? -4.203 26.531 -1.679 1 96.94 286 ASP B O 1
ATOM 5400 N N . GLY B 1 287 ? -5.828 26.672 -3.234 1 97.44 287 GLY B N 1
ATOM 5401 C CA . GLY B 1 287 ? -4.934 27.281 -4.207 1 97.44 287 GLY B CA 1
ATOM 5402 C C . GLY B 1 287 ? -4.43 28.641 -3.785 1 97.44 287 GLY B C 1
ATOM 5403 O O . GLY B 1 287 ? -3.227 28.906 -3.844 1 97.44 287 GLY B O 1
ATOM 5404 N N . VAL B 1 288 ? -5.301 29.469 -3.314 1 97.25 288 VAL B N 1
ATOM 5405 C CA . VAL B 1 288 ? -4.957 30.828 -2.887 1 97.25 288 VAL B CA 1
ATOM 5406 C C . VAL B 1 288 ? -3.992 30.766 -1.706 1 97.25 288 VAL B C 1
ATOM 5408 O O . VAL B 1 288 ? -2.963 31.438 -1.7 1 97.25 288 VAL B O 1
ATOM 5411 N N . ALA B 1 289 ? -4.34 29.938 -0.784 1 97.62 289 ALA B N 1
ATOM 5412 C CA . ALA B 1 289 ? -3.5 29.797 0.404 1 97.62 289 ALA B CA 1
ATOM 5413 C C . ALA B 1 289 ? -2.109 29.297 0.036 1 97.62 289 ALA B C 1
ATOM 5415 O O . ALA B 1 289 ? -1.108 29.734 0.603 1 97.62 289 ALA B O 1
ATOM 5416 N N . SER B 1 290 ? -2.043 28.359 -0.844 1 97.94 290 SER B N 1
ATOM 5417 C CA . SER B 1 290 ? -0.753 27.812 -1.255 1 97.94 290 SER B CA 1
ATOM 5418 C C . SER B 1 290 ? 0.08 28.859 -1.992 1 97.94 290 SER B C 1
ATOM 5420 O O . SER B 1 290 ? 1.3 28.922 -1.825 1 97.94 290 SER B O 1
ATOM 5422 N N . ALA B 1 291 ? -0.562 29.641 -2.814 1 97.62 291 ALA B N 1
ATOM 5423 C CA . ALA B 1 291 ? 0.149 30.719 -3.494 1 97.62 291 ALA B CA 1
ATOM 5424 C C . ALA B 1 291 ? 0.687 31.734 -2.496 1 97.62 291 ALA B C 1
ATOM 5426 O O . ALA B 1 291 ? 1.841 32.156 -2.59 1 97.62 291 ALA B O 1
ATOM 5427 N N . ILE B 1 292 ? -0.124 32.094 -1.551 1 98 292 ILE B N 1
ATOM 5428 C CA . ILE B 1 292 ? 0.289 33.062 -0.525 1 98 292 ILE B CA 1
ATOM 5429 C C . ILE B 1 292 ? 1.392 32.438 0.334 1 98 292 ILE B C 1
ATOM 5431 O O . ILE B 1 292 ? 2.314 33.125 0.761 1 98 292 ILE B O 1
ATOM 5435 N N . ALA B 1 293 ? 1.26 31.141 0.56 1 98.31 293 ALA B N 1
ATOM 5436 C CA . ALA B 1 293 ? 2.26 30.438 1.361 1 98.31 293 ALA B CA 1
ATOM 5437 C C . ALA B 1 293 ? 3.65 30.578 0.747 1 98.31 293 ALA B C 1
ATOM 5439 O O . ALA B 1 293 ? 4.641 30.734 1.466 1 98.31 293 ALA B O 1
ATOM 5440 N N . SER B 1 294 ? 3.693 30.469 -0.561 1 97.94 294 SER B N 1
ATOM 5441 C CA . SER B 1 294 ? 4.977 30.641 -1.236 1 97.94 294 SER B CA 1
ATOM 5442 C C . SER B 1 294 ? 5.574 32.031 -0.958 1 97.94 294 SER B C 1
ATOM 5444 O O . SER B 1 294 ? 6.793 32.156 -0.838 1 97.94 294 SER B O 1
ATOM 5446 N N . PHE B 1 295 ? 4.742 33 -0.846 1 97.5 295 PHE B N 1
ATOM 5447 C CA . PHE B 1 295 ? 5.172 34.344 -0.553 1 97.5 295 PHE B CA 1
ATOM 5448 C C . PHE B 1 295 ? 5.727 34.438 0.864 1 97.5 295 PHE B C 1
ATOM 5450 O O . PHE B 1 295 ? 6.656 35.219 1.121 1 97.5 295 PHE B O 1
ATOM 5457 N N . PHE B 1 296 ? 5.246 33.656 1.761 1 97.94 296 PHE B N 1
ATOM 5458 C CA . PHE B 1 296 ? 5.672 33.688 3.154 1 97.94 296 PHE B CA 1
ATOM 5459 C C . PHE B 1 296 ? 6.625 32.531 3.455 1 97.94 296 PHE B C 1
ATOM 5461 O O . PHE B 1 296 ? 6.758 32.125 4.605 1 97.94 296 PHE B O 1
ATOM 5468 N N . ASN B 1 297 ? 7.238 32 2.426 1 97.94 297 ASN B N 1
ATOM 5469 C CA . ASN B 1 297 ? 8.281 30.984 2.537 1 97.94 297 ASN B CA 1
ATOM 5470 C C . ASN B 1 297 ? 7.727 29.688 3.117 1 97.94 297 ASN B C 1
ATOM 5472 O O . ASN B 1 297 ? 8.453 28.938 3.768 1 97.94 297 ASN B O 1
ATOM 5476 N N . ALA B 1 298 ? 6.414 29.422 3.006 1 98.12 298 ALA B N 1
ATOM 5477 C CA . ALA B 1 298 ? 5.793 28.188 3.469 1 98.12 298 ALA B CA 1
ATOM 5478 C C . ALA B 1 298 ? 5.496 27.25 2.299 1 98.12 298 ALA B C 1
ATOM 5480 O O . ALA B 1 298 ? 5.52 27.672 1.14 1 98.12 298 ALA B O 1
ATOM 5481 N N . PHE B 1 299 ? 5.305 26.047 2.65 1 97.88 299 PHE B N 1
ATOM 5482 C CA . PHE B 1 299 ? 5.109 25.016 1.644 1 97.88 299 PHE B CA 1
ATOM 5483 C C . PHE B 1 299 ? 3.627 24.828 1.331 1 97.88 299 PHE B C 1
ATOM 5485 O O . PHE B 1 299 ? 2.775 25.469 1.954 1 97.88 299 PHE B O 1
ATOM 5492 N N . PRO B 1 300 ? 3.305 24.016 0.3 1 97.5 300 PRO B N 1
ATOM 5493 C CA . PRO B 1 300 ? 1.907 23.922 -0.126 1 97.5 300 PRO B CA 1
ATOM 5494 C C . PRO B 1 300 ? 0.972 23.516 1.013 1 97.5 300 PRO B C 1
ATOM 5496 O O . PRO B 1 300 ? 1.324 22.672 1.835 1 97.5 300 PRO B O 1
ATOM 5499 N N . ASN B 1 301 ? -0.192 24.109 1.015 1 97.19 301 ASN B N 1
ATOM 5500 C CA . ASN B 1 301 ? -1.188 23.859 2.053 1 97.19 301 ASN B CA 1
ATOM 5501 C C . ASN B 1 301 ? -2.365 23.047 1.521 1 97.19 301 ASN B C 1
ATOM 5503 O O . ASN B 1 301 ? -2.648 23.062 0.323 1 97.19 301 ASN B O 1
ATOM 5507 N N . THR B 1 302 ? -2.984 22.344 2.383 1 95.62 302 THR B N 1
ATOM 5508 C CA . THR B 1 302 ? -4.211 21.625 2.074 1 95.62 302 THR B CA 1
ATOM 5509 C C . THR B 1 302 ? -5.035 21.391 3.338 1 95.62 302 THR B C 1
ATOM 5511 O O . THR B 1 302 ? -4.672 21.859 4.418 1 95.62 302 THR B O 1
ATOM 5514 N N . SER B 1 303 ? -6.219 20.797 3.158 1 95.56 303 SER B N 1
ATOM 5515 C CA . SER B 1 303 ? -7.098 20.469 4.273 1 95.56 303 SER B CA 1
ATOM 5516 C C . SER B 1 303 ? -6.562 19.281 5.066 1 95.56 303 SER B C 1
ATOM 5518 O O . SER B 1 303 ? -5.965 18.375 4.496 1 95.56 303 SER B O 1
ATOM 5520 N N . TYR B 1 304 ? -6.824 19.266 6.355 1 93.38 304 TYR B N 1
ATOM 5521 C CA . TYR B 1 304 ? -6.344 18.188 7.203 1 93.38 304 TYR B CA 1
ATOM 5522 C C . TYR B 1 304 ? -7.473 17.219 7.547 1 93.38 304 TYR B C 1
ATOM 5524 O O . TYR B 1 304 ? -8.391 17.562 8.297 1 93.38 304 TYR B O 1
ATOM 5532 N N . THR B 1 305 ? -7.301 16.094 7.102 1 87.38 305 THR B N 1
ATOM 5533 C CA . THR B 1 305 ? -8.25 15.008 7.348 1 87.38 305 THR B CA 1
ATOM 5534 C C . THR B 1 305 ? -8.344 14.703 8.844 1 87.38 305 THR B C 1
ATOM 5536 O O . THR B 1 305 ? -9.414 14.352 9.344 1 87.38 305 THR B O 1
ATOM 5539 N N . GLN B 1 306 ? -7.234 14.812 9.539 1 86.19 306 GLN B N 1
ATOM 5540 C CA . GLN B 1 306 ? -7.191 14.523 10.969 1 86.19 306 GLN B CA 1
ATOM 5541 C C . GLN B 1 306 ? -8.164 15.414 11.742 1 86.19 306 GLN B C 1
ATOM 5543 O O . GLN B 1 306 ? -8.766 14.977 12.727 1 86.19 306 GLN B O 1
ATOM 5548 N N . ASN B 1 307 ? -8.297 16.609 11.312 1 92.31 307 ASN B N 1
ATOM 5549 C CA . ASN B 1 307 ? -9.18 17.547 12 1 92.31 307 ASN B CA 1
ATOM 5550 C C . ASN B 1 307 ? -10.648 17.234 11.734 1 92.31 307 ASN B C 1
ATOM 5552 O O . ASN B 1 307 ? -11.516 17.594 12.531 1 92.31 307 ASN B O 1
ATOM 5556 N N . ILE B 1 308 ? -10.914 16.609 10.664 1 90.5 308 ILE B N 1
ATOM 5557 C CA . ILE B 1 308 ? -12.258 16.078 10.438 1 90.5 308 ILE B CA 1
ATOM 5558 C C . ILE B 1 308 ? -12.57 15 11.484 1 90.5 308 ILE B C 1
ATOM 5560 O O . ILE B 1 308 ? -13.688 14.93 11.992 1 90.5 308 ILE B O 1
ATOM 5564 N N . GLY B 1 309 ? -11.617 14.266 11.773 1 85.75 309 GLY B N 1
ATOM 5565 C CA . GLY B 1 309 ? -11.75 13.273 12.828 1 85.75 309 GLY B CA 1
ATOM 5566 C C . GLY B 1 309 ? -12.047 13.883 14.18 1 85.75 309 GLY B C 1
ATOM 5567 O O . GLY B 1 309 ? -12.812 13.32 14.969 1 85.75 309 GLY B O 1
ATOM 5568 N N . VAL B 1 310 ? -11.414 15.008 14.43 1 91.31 310 VAL B N 1
ATOM 5569 C CA . VAL B 1 310 ? -11.648 15.711 15.688 1 91.31 310 VAL B CA 1
ATOM 5570 C C . VAL B 1 310 ? -13.109 16.125 15.781 1 91.31 310 VAL B C 1
ATOM 5572 O O . VAL B 1 310 ? -13.734 15.984 16.844 1 91.31 310 VAL B O 1
ATOM 5575 N N . VAL B 1 311 ? -13.641 16.562 14.688 1 93.25 311 VAL B N 1
ATOM 5576 C CA . VAL B 1 311 ? -15.047 16.953 14.656 1 93.25 311 VAL B CA 1
ATOM 5577 C C . VAL B 1 311 ? -15.922 15.727 14.898 1 93.25 311 VAL B C 1
ATOM 5579 O O . VAL B 1 311 ? -16.891 15.797 15.672 1 93.25 311 VAL B O 1
ATOM 5582 N N . ASN B 1 312 ? -15.578 14.656 14.281 1 87.12 312 ASN B N 1
ATOM 5583 C CA . ASN B 1 312 ? -16.328 13.422 14.445 1 87.12 312 ASN B CA 1
ATOM 5584 C C . ASN B 1 312 ? -16.297 12.93 15.891 1 87.12 312 ASN B C 1
ATOM 5586 O O . ASN B 1 312 ? -17.281 12.383 16.391 1 87.12 312 ASN B O 1
ATOM 5590 N N . LEU B 1 313 ? -15.195 13.156 16.469 1 85.62 313 LEU B N 1
ATOM 5591 C CA . LEU B 1 313 ? -14.984 12.656 17.828 1 85.62 313 LEU B CA 1
ATOM 5592 C C . LEU B 1 313 ? -15.672 13.555 18.844 1 85.62 313 LEU B C 1
ATOM 5594 O O . LEU B 1 313 ? -16.203 13.07 19.844 1 85.62 313 LEU B O 1
ATOM 5598 N N . THR B 1 314 ? -15.703 14.82 18.625 1 89.81 314 THR B N 1
ATOM 5599 C CA . THR B 1 314 ? -16.109 15.766 19.656 1 89.81 314 THR B CA 1
ATOM 5600 C C . THR B 1 314 ? -17.547 16.25 19.406 1 89.81 314 THR B C 1
ATOM 5602 O O . THR B 1 314 ? -18.188 16.797 20.312 1 89.81 314 THR B O 1
ATOM 5605 N N . GLY B 1 315 ? -17.906 16.141 18.141 1 92.31 315 GLY B N 1
ATOM 5606 C CA . GLY B 1 315 ? -19.203 16.672 17.766 1 92.31 315 GLY B CA 1
ATOM 5607 C C . GLY B 1 315 ? -19.219 18.188 17.656 1 92.31 315 GLY B C 1
ATOM 5608 O O . GLY B 1 315 ? -20.281 18.812 17.688 1 92.31 315 GLY B O 1
ATOM 5609 N N . VAL B 1 316 ? -18.047 18.781 17.609 1 94.88 316 VAL B N 1
ATOM 5610 C CA . VAL B 1 316 ? -17.938 20.234 17.531 1 94.88 316 VAL B CA 1
ATOM 5611 C C . VAL B 1 316 ? -17.75 20.656 16.078 1 94.88 316 VAL B C 1
ATOM 5613 O O . VAL B 1 316 ? -16.609 20.719 15.586 1 94.88 316 VAL B O 1
ATOM 5616 N N . PHE B 1 317 ? -18.828 21.094 15.484 1 96.31 317 PHE B N 1
ATOM 5617 C CA . PHE B 1 317 ? -18.844 21.5 14.086 1 96.31 317 PHE B CA 1
ATOM 5618 C C . PHE B 1 317 ? -18.906 23.016 13.961 1 96.31 317 PHE B C 1
ATOM 5620 O O . PHE B 1 317 ? -19.516 23.547 13.031 1 96.31 317 PHE B O 1
ATOM 5627 N N . SER B 1 318 ? -18.188 23.719 14.805 1 96.88 318 SER B N 1
ATOM 5628 C CA . SER B 1 318 ? -18.281 25.172 14.891 1 96.88 318 SER B CA 1
ATOM 5629 C C . SER B 1 318 ? -17.109 25.844 14.156 1 96.88 318 SER B C 1
ATOM 5631 O O . SER B 1 318 ? -15.953 25.594 14.477 1 96.88 318 SER B O 1
ATOM 5633 N N . ARG B 1 319 ? -17.375 26.75 13.305 1 96.12 319 ARG B N 1
ATOM 5634 C CA . ARG B 1 319 ? -16.359 27.531 12.617 1 96.12 319 ARG B CA 1
ATOM 5635 C C . ARG B 1 319 ? -15.656 28.484 13.578 1 96.12 319 ARG B C 1
ATOM 5637 O O . ARG B 1 319 ? -14.477 28.781 13.414 1 96.12 319 ARG B O 1
ATOM 5644 N N . TYR B 1 320 ? -16.406 28.875 14.539 1 97 320 TYR B N 1
ATOM 5645 C CA . TYR B 1 320 ? -15.875 29.797 15.531 1 97 320 TYR B CA 1
ATOM 5646 C C . TYR B 1 320 ? -14.719 29.156 16.297 1 97 320 TYR B C 1
ATOM 5648 O O . TYR B 1 320 ? -13.695 29.797 16.531 1 97 320 TYR B O 1
ATOM 5656 N N . VAL B 1 321 ? -14.875 27.984 16.625 1 97.38 321 VAL B N 1
ATOM 5657 C CA . VAL B 1 321 ? -13.852 27.25 17.359 1 97.38 321 VAL B CA 1
ATOM 5658 C C . VAL B 1 321 ? -12.586 27.125 16.516 1 97.38 321 VAL B C 1
ATOM 5660 O O . VAL B 1 321 ? -11.477 27.328 17 1 97.38 321 VAL B O 1
ATOM 5663 N N . VAL B 1 322 ? -12.758 26.797 15.258 1 97.69 322 VAL B N 1
ATOM 5664 C CA . VAL B 1 322 ? -11.625 26.641 14.352 1 97.69 322 VAL B CA 1
ATOM 5665 C C . VAL B 1 322 ? -10.945 27.984 14.133 1 97.69 322 VAL B C 1
ATOM 5667 O O . VAL B 1 322 ? -9.719 28.062 14 1 97.69 322 VAL B O 1
ATOM 5670 N N . LYS B 1 323 ? -11.703 29.062 14.117 1 97.5 323 LYS B N 1
ATOM 5671 C CA . LYS B 1 323 ? -11.164 30.406 14 1 97.5 323 LYS B CA 1
ATOM 5672 C C . LYS B 1 323 ? -10.234 30.734 15.172 1 97.5 323 LYS B C 1
ATOM 5674 O O . LYS B 1 323 ? -9.172 31.312 14.984 1 97.5 323 LYS B O 1
ATOM 5679 N N . ILE B 1 324 ? -10.664 30.375 16.281 1 97.81 324 ILE B N 1
ATOM 5680 C CA . ILE B 1 324 ? -9.836 30.578 17.469 1 97.81 324 ILE B CA 1
ATOM 5681 C C . ILE B 1 324 ? -8.531 29.797 17.328 1 97.81 324 ILE B C 1
ATOM 5683 O O . ILE B 1 324 ? -7.465 30.297 17.703 1 97.81 324 ILE B O 1
ATOM 5687 N N . GLY B 1 325 ? -8.656 28.594 16.812 1 97.5 325 GLY B N 1
ATOM 5688 C CA . GLY B 1 325 ? -7.453 27.828 16.547 1 97.5 325 GLY B CA 1
ATOM 5689 C C . GLY B 1 325 ? -6.5 28.516 15.586 1 97.5 325 GLY B C 1
ATOM 5690 O O . GLY B 1 325 ? -5.289 28.516 15.812 1 97.5 325 GLY B O 1
ATOM 5691 N N . ALA B 1 326 ? -7.051 29.094 14.578 1 98.06 326 ALA B N 1
ATOM 5692 C CA . ALA B 1 326 ? -6.242 29.828 13.602 1 98.06 326 ALA B CA 1
ATOM 5693 C C . ALA B 1 326 ? -5.508 31 14.266 1 98.06 326 ALA B C 1
ATOM 5695 O O . ALA B 1 326 ? -4.336 31.25 13.969 1 98.06 326 ALA B O 1
ATOM 5696 N N . ILE B 1 327 ? -6.129 31.641 15.117 1 97.94 327 ILE B N 1
ATOM 5697 C CA . ILE B 1 327 ? -5.539 32.781 15.828 1 97.94 327 ILE B CA 1
ATOM 5698 C C . ILE B 1 327 ? -4.395 32.281 16.703 1 97.94 327 ILE B C 1
ATOM 57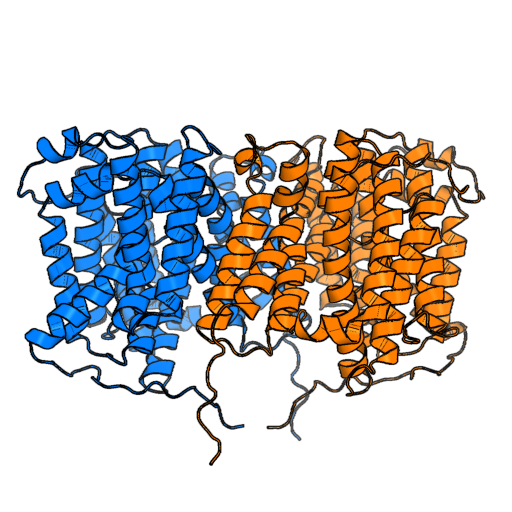00 O O . ILE B 1 327 ? -3.33 32.906 16.766 1 97.94 327 ILE B O 1
ATOM 5704 N N . ILE B 1 328 ? -4.637 31.219 17.344 1 97.44 328 ILE B N 1
ATOM 5705 C CA . ILE B 1 328 ? -3.604 30.641 18.203 1 97.44 328 ILE B CA 1
ATOM 5706 C C . ILE B 1 328 ? -2.377 30.281 17.375 1 97.44 328 ILE B C 1
ATOM 5708 O O . ILE B 1 328 ? -1.242 30.531 17.781 1 97.44 328 ILE B O 1
ATOM 5712 N N . LEU B 1 329 ? -2.582 29.719 16.234 1 98.06 329 LEU B N 1
ATOM 5713 C CA . LEU B 1 329 ? -1.482 29.359 15.352 1 98.06 329 LEU B CA 1
ATOM 5714 C C . LEU B 1 329 ? -0.691 30.594 14.938 1 98.06 329 LEU B C 1
ATOM 5716 O O . LEU B 1 329 ? 0.541 30.562 14.898 1 98.06 329 LEU B O 1
ATOM 5720 N N . LEU B 1 330 ? -1.369 31.688 14.656 1 98 330 LEU B N 1
ATOM 5721 C CA . LEU B 1 330 ? -0.716 32.938 14.281 1 98 330 LEU B CA 1
ATOM 5722 C C . LEU B 1 330 ? 0.129 33.469 15.43 1 98 330 LEU B C 1
ATOM 5724 O O . LEU B 1 330 ? 1.245 33.969 15.211 1 98 330 LEU B O 1
ATOM 5728 N N . ILE B 1 331 ? -0.379 33.344 16.594 1 97.62 331 ILE B N 1
ATOM 5729 C CA . ILE B 1 331 ? 0.349 33.781 17.781 1 97.62 331 ILE B CA 1
ATOM 5730 C C . ILE B 1 331 ? 1.599 32.938 17.984 1 97.62 331 ILE B C 1
ATOM 5732 O O . ILE B 1 331 ? 2.688 33.469 18.219 1 97.62 331 ILE B O 1
ATOM 5736 N N . LEU B 1 332 ? 1.453 31.656 17.875 1 96.88 332 LEU B N 1
ATOM 5737 C CA . LEU B 1 332 ? 2.582 30.75 18.031 1 96.88 332 LEU B CA 1
ATOM 5738 C C . LEU B 1 332 ? 3.641 31 16.969 1 96.88 332 LEU B C 1
ATOM 5740 O O . LEU B 1 332 ? 4.836 30.828 17.219 1 96.88 332 LEU B O 1
ATOM 5744 N N . ALA B 1 333 ? 3.205 31.328 15.766 1 97.81 333 ALA B N 1
ATOM 5745 C CA . ALA B 1 333 ? 4.117 31.578 14.656 1 97.81 333 ALA B CA 1
ATOM 5746 C C . ALA B 1 333 ? 5.023 32.781 14.953 1 97.81 333 ALA B C 1
ATOM 5748 O O . ALA B 1 333 ? 6.125 32.875 14.406 1 97.81 333 ALA B O 1
ATOM 5749 N N . LEU B 1 334 ? 4.59 33.688 15.828 1 97.94 334 LEU B N 1
ATOM 5750 C CA . LEU B 1 334 ? 5.336 34.906 16.141 1 97.94 334 LEU B CA 1
ATOM 5751 C C . LEU B 1 334 ? 6.316 34.656 17.281 1 97.94 334 LEU B C 1
ATOM 5753 O O . LEU B 1 334 ? 7.098 35.531 17.641 1 97.94 334 LEU B O 1
ATOM 5757 N N . LEU B 1 335 ? 6.344 33.438 17.797 1 97.5 335 LEU B N 1
ATOM 5758 C CA . LEU B 1 335 ? 7.223 33.094 18.906 1 97.5 335 LEU B CA 1
ATOM 5759 C C . LEU B 1 335 ? 8.336 32.156 18.453 1 97.5 335 LEU B C 1
ATOM 5761 O O . LEU B 1 335 ? 8.219 30.938 18.594 1 97.5 335 LEU B O 1
ATOM 5765 N N . PRO B 1 336 ? 9.523 32.75 18.125 1 96.25 336 PRO B N 1
ATOM 5766 C CA . PRO B 1 336 ? 10.625 31.922 17.641 1 96.25 336 PRO B CA 1
ATOM 5767 C C . PRO B 1 336 ? 11.086 30.891 18.672 1 96.25 336 PRO B C 1
ATOM 5769 O O . PRO B 1 336 ? 11.531 29.797 18.297 1 96.25 336 PRO B O 1
ATOM 5772 N N . LYS B 1 337 ? 10.961 31.156 19.891 1 96.56 337 LYS B N 1
ATOM 5773 C CA . LYS B 1 337 ? 11.367 30.188 20.906 1 96.56 337 LYS B CA 1
ATOM 5774 C C . LYS B 1 337 ? 10.523 28.922 20.844 1 96.56 337 LYS B C 1
ATOM 5776 O O . LYS B 1 337 ? 11.023 27.828 21.094 1 96.56 337 LYS B O 1
ATOM 5781 N N . PHE B 1 338 ? 9.281 29.125 20.578 1 95.94 338 PHE B N 1
ATOM 5782 C CA . PHE B 1 338 ? 8.422 27.969 20.406 1 95.94 338 PHE B CA 1
ATOM 5783 C C . PHE B 1 338 ? 8.844 27.141 19.188 1 95.94 338 PHE B C 1
ATOM 5785 O O . PHE B 1 338 ? 8.953 25.922 19.266 1 95.94 338 PHE B O 1
ATOM 5792 N N . ALA B 1 339 ? 9.086 27.766 18.078 1 96.38 339 ALA B N 1
ATOM 5793 C CA . ALA B 1 339 ? 9.508 27.109 16.844 1 96.38 339 ALA B CA 1
ATOM 5794 C C . ALA B 1 339 ? 10.883 26.469 17.016 1 96.38 339 ALA B C 1
ATOM 5796 O O . ALA B 1 339 ? 11.156 25.422 16.422 1 96.38 339 ALA B O 1
ATOM 5797 N N . ALA B 1 340 ? 11.719 27.125 17.812 1 96.75 340 ALA B N 1
ATOM 5798 C CA . ALA B 1 340 ? 13.055 26.594 18.062 1 96.75 340 ALA B CA 1
ATOM 5799 C C . ALA B 1 340 ? 12.992 25.281 18.828 1 96.75 340 ALA B C 1
ATOM 5801 O O . ALA B 1 340 ? 13.805 24.375 18.594 1 96.75 340 ALA B O 1
ATOM 5802 N N . ILE B 1 341 ? 12.055 25.188 19.703 1 96.19 341 ILE B N 1
ATOM 5803 C CA . ILE B 1 341 ? 11.867 23.938 20.438 1 96.19 341 ILE B CA 1
ATOM 5804 C C . ILE B 1 341 ? 11.547 22.812 19.469 1 96.19 341 ILE B C 1
ATOM 5806 O O . ILE B 1 341 ? 12 21.672 19.641 1 96.19 341 ILE B O 1
ATOM 5810 N N . ILE B 1 342 ? 10.805 23.062 18.453 1 94.81 342 ILE B N 1
ATOM 5811 C CA . ILE B 1 342 ? 10.414 22.094 17.438 1 94.81 342 ILE B CA 1
ATOM 5812 C C . ILE B 1 342 ? 11.602 21.797 16.516 1 94.81 342 ILE B C 1
ATOM 5814 O O . ILE B 1 342 ? 11.82 20.641 16.125 1 94.81 342 ILE B O 1
ATOM 5818 N N . SER B 1 343 ? 12.383 22.781 16.25 1 94.75 343 SER B N 1
ATOM 5819 C CA . SER B 1 343 ? 13.477 22.656 15.297 1 94.75 343 SER B CA 1
ATOM 5820 C C . SER B 1 343 ? 14.547 21.688 15.805 1 94.75 343 SER B C 1
ATOM 5822 O O . SER B 1 343 ? 15.281 21.094 15.016 1 94.75 343 SER B O 1
ATOM 5824 N N . ILE B 1 344 ? 14.625 21.516 17.109 1 94.19 344 ILE B N 1
ATOM 5825 C CA . ILE B 1 344 ? 15.688 20.688 17.656 1 94.19 344 ILE B CA 1
ATOM 5826 C C . ILE B 1 344 ? 15.141 19.297 18.016 1 94.19 344 ILE B C 1
ATOM 5828 O O . ILE B 1 344 ? 15.812 18.516 18.672 1 94.19 344 ILE B O 1
ATOM 5832 N N . MET B 1 345 ? 13.922 19.047 17.625 1 93.75 345 MET B N 1
ATOM 5833 C CA . MET B 1 345 ? 13.297 17.75 17.875 1 93.75 345 MET B CA 1
ATOM 5834 C C . MET B 1 345 ? 14.016 16.641 17.125 1 93.75 345 MET B C 1
ATOM 5836 O O . MET B 1 345 ? 14.242 16.75 15.914 1 93.75 345 MET B O 1
ATOM 5840 N N . PRO B 1 346 ? 14.422 15.617 17.875 1 93.06 346 PRO B N 1
ATOM 5841 C CA . PRO B 1 346 ? 15.055 14.5 17.188 1 93.06 346 PRO B CA 1
ATOM 5842 C C . PRO B 1 346 ? 14.141 13.867 16.141 1 93.06 346 PRO B C 1
ATOM 5844 O O . PRO B 1 346 ? 12.93 13.742 16.359 1 93.06 346 PRO B O 1
ATOM 5847 N N . GLU B 1 347 ? 14.695 13.406 15.078 1 93.12 347 GLU B N 1
ATOM 5848 C CA . GLU B 1 347 ? 13.945 12.828 13.969 1 93.12 347 GLU B CA 1
ATOM 5849 C C . GLU B 1 347 ? 13.148 11.609 14.422 1 93.12 347 GLU B C 1
ATOM 5851 O O . GLU B 1 347 ? 12.031 11.375 13.945 1 93.12 347 GLU B O 1
ATOM 5856 N N . ALA B 1 348 ? 13.703 10.867 15.32 1 95.75 348 ALA B N 1
ATOM 5857 C CA . ALA B 1 348 ? 13.055 9.648 15.805 1 95.75 348 ALA B CA 1
ATOM 5858 C C . ALA B 1 348 ? 11.75 9.969 16.531 1 95.75 348 ALA B C 1
ATOM 5860 O O . ALA B 1 348 ? 10.789 9.195 16.453 1 95.75 348 ALA B O 1
ATOM 5861 N N . VAL B 1 349 ? 11.734 11.086 17.219 1 96.25 349 VAL B N 1
ATOM 5862 C CA . VAL B 1 349 ? 10.516 11.508 17.891 1 96.25 349 VAL B CA 1
ATOM 5863 C C . VAL B 1 349 ? 9.422 11.805 16.875 1 96.25 349 VAL B C 1
ATOM 5865 O O . VAL B 1 349 ? 8.312 11.266 16.969 1 96.25 349 VAL B O 1
ATOM 5868 N N . LEU B 1 350 ? 9.828 12.578 15.875 1 94.12 350 LEU B N 1
ATOM 5869 C CA . LEU B 1 350 ? 8.883 12.891 14.812 1 94.12 350 LEU B CA 1
ATOM 5870 C C . LEU B 1 350 ? 8.469 11.625 14.062 1 94.12 350 LEU B C 1
ATOM 5872 O O . LEU B 1 350 ? 7.312 11.484 13.664 1 94.12 350 LEU B O 1
ATOM 5876 N N . GLY B 1 351 ? 9.398 10.766 13.898 1 95.19 351 GLY B N 1
ATOM 5877 C CA . GLY B 1 351 ? 9.172 9.531 13.172 1 95.19 351 GLY B CA 1
ATOM 5878 C C . GLY B 1 351 ? 8.102 8.656 13.797 1 95.19 351 GLY B C 1
ATOM 5879 O O . GLY B 1 351 ? 7.301 8.039 13.094 1 95.19 351 GLY B O 1
ATOM 5880 N N . GLY B 1 352 ? 8.109 8.578 15.109 1 95.69 352 GLY B N 1
ATOM 5881 C CA . GLY B 1 352 ? 7.039 7.848 15.781 1 95.69 352 GLY B CA 1
ATOM 5882 C C . GLY B 1 352 ? 5.656 8.367 15.445 1 95.69 352 GLY B C 1
ATOM 5883 O O . GLY B 1 352 ? 4.719 7.586 15.258 1 95.69 352 GLY B O 1
ATOM 5884 N N . GLY B 1 353 ? 5.551 9.641 15.352 1 94.88 353 GLY B N 1
ATOM 5885 C CA . GLY B 1 353 ? 4.289 10.266 14.984 1 94.88 353 GLY B CA 1
ATOM 5886 C C . GLY B 1 353 ? 3.941 10.078 13.516 1 94.88 353 GLY B C 1
ATOM 5887 O O . GLY B 1 353 ? 2.783 9.828 13.172 1 94.88 353 GLY B O 1
ATOM 5888 N N . THR B 1 354 ? 4.938 10.203 12.68 1 94.44 354 THR B N 1
ATOM 5889 C CA . THR B 1 354 ? 4.684 10.172 11.242 1 94.44 354 THR B CA 1
ATOM 5890 C C . THR B 1 354 ? 4.23 8.781 10.797 1 94.44 354 THR B C 1
ATOM 5892 O O . THR B 1 354 ? 3.422 8.648 9.883 1 94.44 354 THR B O 1
ATOM 5895 N N . ILE B 1 355 ? 4.688 7.75 11.445 1 95.94 355 ILE B N 1
ATOM 5896 C CA . ILE B 1 355 ? 4.207 6.41 11.125 1 95.94 355 ILE B CA 1
ATOM 5897 C C . ILE B 1 355 ? 2.688 6.355 11.258 1 95.94 355 ILE B C 1
ATOM 5899 O O . ILE B 1 355 ? 1.993 5.879 10.359 1 95.94 355 ILE B O 1
ATOM 5903 N N . ALA B 1 356 ? 2.199 6.852 12.336 1 94.12 356 ALA B N 1
ATOM 5904 C CA . ALA B 1 356 ? 0.762 6.836 12.602 1 94.12 356 ALA B CA 1
ATOM 5905 C C . ALA B 1 356 ? 0.015 7.746 11.633 1 94.12 356 ALA B C 1
ATOM 5907 O O . ALA B 1 356 ? -0.986 7.34 11.039 1 94.12 356 ALA B O 1
ATOM 5908 N N . MET B 1 357 ? 0.529 8.898 11.414 1 91.5 357 MET B N 1
ATOM 5909 C CA . MET B 1 357 ? -0.17 9.898 10.617 1 91.5 357 MET B CA 1
ATOM 5910 C C . MET B 1 357 ? -0.202 9.492 9.148 1 91.5 357 MET B C 1
ATOM 5912 O O . MET B 1 357 ? -1.249 9.562 8.5 1 91.5 357 MET B O 1
ATOM 5916 N N . PHE B 1 358 ? 0.936 9.062 8.602 1 93.62 358 PHE B N 1
ATOM 5917 C CA . PHE B 1 358 ? 1.029 8.719 7.191 1 93.62 358 PHE B CA 1
ATOM 5918 C C . PHE B 1 358 ? 0.227 7.457 6.887 1 93.62 358 PHE B C 1
ATOM 5920 O O . PHE B 1 358 ? -0.422 7.367 5.84 1 93.62 358 PHE B O 1
ATOM 5927 N N . SER B 1 359 ? 0.283 6.574 7.809 1 94 359 SER B N 1
ATOM 5928 C CA . SER B 1 359 ? -0.511 5.363 7.625 1 94 359 SER B CA 1
ATOM 5929 C C . SER B 1 359 ? -2.004 5.676 7.645 1 94 359 SER B C 1
ATOM 5931 O O . SER B 1 359 ? -2.787 5.023 6.953 1 94 359 SER B O 1
ATOM 5933 N N . MET B 1 360 ? -2.355 6.652 8.406 1 90.81 360 MET B N 1
ATOM 5934 C CA . MET B 1 360 ? -3.76 7.047 8.453 1 90.81 360 MET B CA 1
ATOM 5935 C C . MET B 1 360 ? -4.184 7.688 7.133 1 90.81 360 MET B C 1
ATOM 5937 O O . MET B 1 360 ? -5.344 7.574 6.727 1 90.81 360 MET B O 1
ATOM 5941 N N . VAL B 1 361 ? -3.318 8.383 6.559 1 90.5 361 VAL B N 1
ATOM 5942 C CA . VAL B 1 361 ? -3.625 8.945 5.246 1 90.5 361 VAL B CA 1
ATOM 5943 C C . VAL B 1 361 ? -3.951 7.812 4.27 1 90.5 361 VAL B C 1
ATOM 5945 O O . VAL B 1 361 ? -4.902 7.914 3.492 1 90.5 361 VAL B O 1
ATOM 5948 N N . MET B 1 362 ? -3.166 6.781 4.281 1 94.06 362 MET B N 1
ATOM 5949 C CA . MET B 1 362 ? -3.422 5.617 3.436 1 94.06 362 MET B CA 1
ATOM 5950 C C . MET B 1 362 ? -4.812 5.047 3.703 1 94.06 362 MET B C 1
ATOM 5952 O O . MET B 1 362 ? -5.555 4.75 2.766 1 94.06 362 MET B O 1
ATOM 5956 N N . VAL B 1 363 ? -5.141 4.918 4.938 1 93.31 363 VAL B N 1
ATOM 5957 C CA . VAL B 1 363 ? -6.43 4.355 5.336 1 93.31 363 VAL B CA 1
ATOM 5958 C C . VAL B 1 363 ? -7.555 5.266 4.855 1 93.31 363 VAL B C 1
ATOM 5960 O O . VAL B 1 363 ? -8.633 4.789 4.477 1 93.31 363 VAL B O 1
ATOM 5963 N N . SER B 1 364 ? -7.332 6.543 4.898 1 89.44 364 SER B N 1
ATOM 5964 C CA . SER B 1 364 ? -8.328 7.473 4.371 1 89.44 364 SER B CA 1
ATOM 5965 C C . SER B 1 364 ? -8.617 7.199 2.898 1 89.44 364 SER B C 1
ATOM 5967 O O . SER B 1 364 ? -9.75 7.371 2.441 1 89.44 364 SER B O 1
ATOM 5969 N N . GLY B 1 365 ? -7.59 6.898 2.193 1 91.12 365 GLY B N 1
ATOM 5970 C CA . GLY B 1 365 ? -7.797 6.492 0.812 1 91.12 365 GLY B CA 1
ATOM 5971 C C . GLY B 1 365 ? -8.664 5.25 0.678 1 91.12 365 GLY B C 1
ATOM 5972 O O . GLY B 1 365 ? -9.523 5.18 -0.198 1 91.12 365 GLY B O 1
ATOM 5973 N N . LEU B 1 366 ? -8.461 4.312 1.574 1 92.94 366 LEU B N 1
ATOM 5974 C CA . LEU B 1 366 ? -9.273 3.102 1.597 1 92.94 366 LEU B CA 1
ATOM 5975 C C . LEU B 1 366 ? -10.734 3.432 1.868 1 92.94 366 LEU B C 1
ATOM 5977 O O . LEU B 1 366 ? -11.633 2.824 1.279 1 92.94 366 LEU B O 1
ATOM 5981 N N . THR B 1 367 ? -10.938 4.336 2.744 1 89.06 367 THR B N 1
ATOM 5982 C CA . THR B 1 367 ? -12.305 4.703 3.111 1 89.06 367 THR B CA 1
ATOM 5983 C C . THR B 1 367 ? -13.039 5.316 1.921 1 89.06 367 THR B C 1
ATOM 5985 O O . THR B 1 367 ? -14.242 5.133 1.77 1 89.06 367 THR B O 1
ATOM 5988 N N . LEU B 1 368 ? -12.312 6.039 1.123 1 87.38 368 LEU B N 1
ATOM 5989 C CA . LEU B 1 368 ? -12.922 6.652 -0.052 1 87.38 368 LEU B CA 1
ATOM 5990 C C . LEU B 1 368 ? -13.328 5.59 -1.07 1 87.38 368 LEU B C 1
ATOM 5992 O O . LEU B 1 368 ? -14.266 5.789 -1.846 1 87.38 368 LEU B O 1
ATOM 5996 N N . LEU B 1 369 ? -12.625 4.469 -1.035 1 91.69 369 LEU B N 1
ATOM 5997 C CA . LEU B 1 369 ? -12.891 3.398 -1.991 1 91.69 369 LEU B CA 1
ATOM 5998 C C . LEU B 1 369 ? -13.984 2.467 -1.475 1 91.69 369 LEU B C 1
ATOM 6000 O O . LEU B 1 369 ? -14.5 1.639 -2.225 1 91.69 369 LEU B O 1
ATOM 6004 N N . LYS B 1 370 ? -14.297 2.596 -0.248 1 85.94 370 LYS B N 1
ATOM 6005 C CA . LYS B 1 370 ? -15.203 1.665 0.417 1 85.94 370 LYS B CA 1
ATOM 6006 C C . LYS B 1 370 ? -16.562 1.626 -0.281 1 85.94 370 LYS B C 1
ATOM 6008 O O . LYS B 1 370 ? -17.188 0.571 -0.364 1 85.94 370 LYS B O 1
ATOM 6013 N N . ASN B 1 371 ? -16.984 2.709 -0.872 1 82.88 371 ASN B N 1
ATOM 6014 C CA . ASN B 1 371 ? -18.344 2.773 -1.387 1 82.88 371 ASN B CA 1
ATOM 6015 C C . ASN B 1 371 ? -18.391 2.551 -2.896 1 82.88 371 ASN B C 1
ATOM 6017 O O . ASN B 1 371 ? -19.453 2.602 -3.508 1 82.88 371 ASN B O 1
ATOM 6021 N N . ILE B 1 372 ? -17.266 2.332 -3.461 1 88.94 372 ILE B N 1
ATOM 6022 C CA . ILE B 1 372 ? -17.266 2.041 -4.891 1 88.94 372 ILE B CA 1
ATOM 6023 C C . ILE B 1 372 ? -17.562 0.561 -5.117 1 88.94 372 ILE B C 1
ATOM 6025 O O . ILE B 1 372 ? -17.266 -0.277 -4.258 1 88.94 372 ILE B O 1
ATOM 6029 N N . ARG B 1 373 ? -18.219 0.273 -6.234 1 88.44 373 ARG B N 1
ATOM 6030 C CA . ARG B 1 373 ? -18.438 -1.122 -6.594 1 88.44 373 ARG B CA 1
ATOM 6031 C C . ARG B 1 373 ? -17.141 -1.801 -7.016 1 88.44 373 ARG B C 1
ATOM 6033 O O . ARG B 1 373 ? -16.406 -1.274 -7.852 1 88.44 373 ARG B O 1
ATOM 6040 N N . PHE B 1 374 ? -16.906 -2.879 -6.477 1 87.44 374 PHE B N 1
ATOM 6041 C CA . PHE B 1 374 ? -15.688 -3.617 -6.785 1 87.44 374 PHE B CA 1
ATOM 6042 C C . PHE B 1 374 ? -15.906 -4.555 -7.969 1 87.44 374 PHE B C 1
ATOM 6044 O O . PHE B 1 374 ? -15.922 -5.777 -7.801 1 87.44 374 PHE B O 1
ATOM 6051 N N . THR B 1 375 ? -16 -4.016 -9.117 1 88.25 375 THR B N 1
ATOM 6052 C CA . THR B 1 375 ? -16.078 -4.777 -10.359 1 88.25 375 THR B CA 1
ATOM 6053 C C . THR B 1 375 ? -14.672 -5.121 -10.859 1 88.25 375 THR B C 1
ATOM 6055 O O . THR B 1 375 ? -13.688 -4.566 -10.375 1 88.25 375 THR B O 1
ATOM 6058 N N . SER B 1 376 ? -14.625 -6.059 -11.734 1 84.56 376 SER B N 1
ATOM 6059 C CA . SER B 1 376 ? -13.344 -6.422 -12.328 1 84.56 376 SER B CA 1
ATOM 6060 C C . SER B 1 376 ? -12.648 -5.203 -12.93 1 84.56 376 SER B C 1
ATOM 6062 O O . SER B 1 376 ? -11.43 -5.055 -12.805 1 84.56 376 SER B O 1
ATOM 6064 N N . ARG B 1 377 ? -13.422 -4.406 -13.547 1 91.5 377 ARG B N 1
ATOM 6065 C CA . ARG B 1 377 ? -12.898 -3.189 -14.156 1 91.5 377 ARG B CA 1
ATOM 6066 C C . ARG B 1 377 ? -12.281 -2.271 -13.109 1 91.5 377 ARG B C 1
ATOM 6068 O O . ARG B 1 377 ? -11.133 -1.839 -13.25 1 91.5 377 ARG B O 1
ATOM 6075 N N . ASN B 1 378 ? -13.094 -1.96 -12.062 1 94.69 378 ASN B N 1
ATOM 6076 C CA . ASN B 1 378 ? -12.641 -1.033 -11.031 1 94.69 378 ASN B CA 1
ATOM 6077 C C . ASN B 1 378 ? -11.438 -1.581 -10.273 1 94.69 378 ASN B C 1
ATOM 6079 O O . ASN B 1 378 ? -10.508 -0.834 -9.953 1 94.69 378 ASN B O 1
ATOM 6083 N N . LEU B 1 379 ? -11.477 -2.824 -10.078 1 92.69 379 LEU B N 1
ATOM 6084 C CA . LEU B 1 379 ? -10.375 -3.453 -9.359 1 92.69 379 LEU B CA 1
ATOM 6085 C C . LEU B 1 379 ? -9.094 -3.424 -10.188 1 92.69 379 LEU B C 1
ATOM 6087 O O . LEU B 1 379 ? -8.008 -3.217 -9.641 1 92.69 379 LEU B O 1
ATOM 6091 N N . LEU B 1 380 ? -9.219 -3.623 -11.43 1 93.25 380 LEU B N 1
ATOM 6092 C CA . LEU B 1 380 ? -8.062 -3.557 -12.32 1 93.25 380 LEU B CA 1
ATOM 6093 C C . LEU B 1 380 ? -7.484 -2.146 -12.352 1 93.25 380 LEU B C 1
ATOM 6095 O O . LEU B 1 380 ? -6.262 -1.974 -12.336 1 93.25 380 LEU B O 1
ATOM 6099 N N . ILE B 1 381 ? -8.352 -1.186 -12.414 1 96.81 381 ILE B N 1
ATOM 6100 C CA . ILE B 1 381 ? -7.906 0.203 -12.445 1 96.81 381 ILE B CA 1
ATOM 6101 C C . ILE B 1 381 ? -7.133 0.525 -11.172 1 96.81 381 ILE B C 1
ATOM 6103 O O . ILE B 1 381 ? -6.062 1.135 -11.227 1 96.81 381 ILE B O 1
ATOM 6107 N N . ILE B 1 382 ? -7.676 0.106 -10.031 1 97.25 382 ILE B N 1
ATOM 6108 C CA . ILE B 1 382 ? -7 0.328 -8.758 1 97.25 382 ILE B CA 1
ATOM 6109 C C . ILE B 1 382 ? -5.633 -0.356 -8.773 1 97.25 382 ILE B C 1
ATOM 6111 O O . ILE B 1 382 ? -4.617 0.264 -8.453 1 97.25 382 ILE B O 1
ATOM 6115 N N . ALA B 1 383 ? -5.605 -1.54 -9.227 1 96.44 383 ALA B N 1
ATOM 6116 C CA . ALA B 1 383 ? -4.402 -2.365 -9.195 1 96.44 383 ALA B CA 1
ATOM 6117 C C . ALA B 1 383 ? -3.299 -1.757 -10.062 1 96.44 383 ALA B C 1
ATOM 6119 O O . ALA B 1 383 ? -2.188 -1.521 -9.578 1 96.44 383 ALA B O 1
ATOM 6120 N N . ILE B 1 384 ? -3.604 -1.443 -11.234 1 97.5 384 ILE B N 1
ATOM 6121 C CA . ILE B 1 384 ? -2.602 -1 -12.203 1 97.5 384 ILE B CA 1
ATOM 6122 C C . ILE B 1 384 ? -2.113 0.399 -11.828 1 97.5 384 ILE B C 1
ATOM 6124 O O . ILE B 1 384 ? -0.918 0.689 -11.914 1 97.5 384 ILE B O 1
ATOM 6128 N N . SER B 1 385 ? -3.051 1.234 -11.43 1 97.88 385 SER B N 1
ATOM 6129 C CA . SER B 1 385 ? -2.684 2.6 -11.07 1 97.88 385 SER B CA 1
ATOM 6130 C C . SER B 1 385 ? -1.739 2.623 -9.875 1 97.88 385 SER B C 1
ATOM 6132 O O . SER B 1 385 ? -0.699 3.281 -9.914 1 97.88 385 SER B O 1
ATOM 6134 N N . ILE B 1 386 ? -2.088 1.91 -8.852 1 97.62 386 ILE B N 1
ATOM 6135 C CA . ILE B 1 386 ? -1.273 1.878 -7.641 1 97.62 386 ILE B CA 1
ATOM 6136 C C . ILE B 1 386 ? 0.017 1.106 -7.91 1 97.62 386 ILE B C 1
ATOM 6138 O O . ILE B 1 386 ? 1.1 1.534 -7.5 1 97.62 386 ILE B O 1
ATOM 6142 N N . GLY B 1 387 ? -0.121 0.021 -8.578 1 97.56 387 GLY B N 1
ATOM 6143 C CA . GLY B 1 387 ? 1.04 -0.807 -8.867 1 97.56 387 GLY B CA 1
ATOM 6144 C C . GLY B 1 387 ? 2.143 -0.058 -9.586 1 97.56 387 GLY B C 1
ATOM 6145 O O . GLY B 1 387 ? 3.309 -0.12 -9.188 1 97.56 387 GLY B O 1
ATOM 6146 N N . ILE B 1 388 ? 1.783 0.655 -10.594 1 97.31 388 ILE B N 1
ATOM 6147 C CA . ILE B 1 388 ? 2.773 1.38 -11.383 1 97.31 388 ILE B CA 1
ATOM 6148 C C . ILE B 1 388 ? 3.189 2.652 -10.648 1 97.31 388 ILE B C 1
ATOM 6150 O O . ILE B 1 388 ? 4.379 2.904 -10.453 1 97.31 388 ILE B O 1
ATOM 6154 N N . GLY B 1 389 ? 2.207 3.414 -10.242 1 95.75 389 GLY B N 1
ATOM 6155 C CA . GLY B 1 389 ? 2.502 4.699 -9.633 1 95.75 389 GLY B CA 1
ATOM 6156 C C . GLY B 1 389 ? 3.346 4.586 -8.383 1 95.75 389 GLY B C 1
ATOM 6157 O O . GLY B 1 389 ? 4.461 5.109 -8.32 1 95.75 389 GLY B O 1
ATOM 6158 N N . VAL B 1 390 ? 2.84 3.859 -7.398 1 96.19 390 VAL B N 1
ATOM 6159 C CA . VAL B 1 390 ? 3.559 3.68 -6.141 1 96.19 390 VAL B CA 1
ATOM 6160 C C . VAL B 1 390 ? 4.844 2.896 -6.387 1 96.19 390 VAL B C 1
ATOM 6162 O O . VAL B 1 390 ? 5.871 3.158 -5.754 1 96.19 390 VAL B O 1
ATOM 6165 N N . GLY B 1 391 ? 4.789 1.976 -7.316 1 96.94 391 GLY B N 1
ATOM 6166 C CA . GLY B 1 391 ? 5.977 1.206 -7.656 1 96.94 391 GLY B CA 1
ATOM 6167 C C . GLY B 1 391 ? 7.129 2.066 -8.141 1 96.94 391 GLY B C 1
ATOM 6168 O O . GLY B 1 391 ? 8.273 1.862 -7.742 1 96.94 391 GLY B O 1
ATOM 6169 N N . LEU B 1 392 ? 6.855 2.998 -9.016 1 95.25 392 LEU B N 1
ATOM 6170 C CA . LEU B 1 392 ? 7.879 3.889 -9.547 1 95.25 392 LEU B CA 1
ATOM 6171 C C . LEU B 1 392 ? 8.492 4.746 -8.445 1 95.25 392 LEU B C 1
ATOM 6173 O O . LEU B 1 392 ? 9.672 5.098 -8.508 1 95.25 392 LEU B O 1
ATOM 6177 N N . ASN B 1 393 ? 7.66 5.016 -7.473 1 94.19 393 ASN B N 1
ATOM 6178 C CA . ASN B 1 393 ? 8.156 5.766 -6.32 1 94.19 393 ASN B CA 1
ATOM 6179 C C . ASN B 1 393 ? 9.07 4.914 -5.453 1 94.19 393 ASN B C 1
ATOM 6181 O O . ASN B 1 393 ? 10.078 5.406 -4.934 1 94.19 393 ASN B O 1
ATOM 6185 N N . LEU B 1 394 ? 8.797 3.686 -5.289 1 94.75 394 LEU B N 1
ATOM 6186 C CA . LEU B 1 394 ? 9.508 2.799 -4.375 1 94.75 394 LEU B CA 1
ATOM 6187 C C . LEU B 1 394 ? 10.805 2.301 -5 1 94.75 394 LEU B C 1
ATOM 6189 O O . LEU B 1 394 ? 11.734 1.904 -4.289 1 94.75 394 LEU B O 1
ATOM 6193 N N . VAL B 1 395 ? 10.852 2.271 -6.375 1 94.56 395 VAL B N 1
ATOM 6194 C CA . VAL B 1 395 ? 12.039 1.824 -7.09 1 94.56 395 VAL B CA 1
ATOM 6195 C C . VAL B 1 395 ? 12.484 2.896 -8.086 1 94.56 395 VAL B C 1
ATOM 6197 O O . VAL B 1 395 ? 12.438 2.686 -9.297 1 94.56 395 VAL B O 1
ATOM 6200 N N . PRO B 1 396 ? 13.047 3.93 -7.578 1 91.31 396 PRO B N 1
ATOM 6201 C CA . PRO B 1 396 ? 13.359 5.07 -8.445 1 91.31 396 PRO B CA 1
ATOM 6202 C C . PRO B 1 396 ? 14.406 4.73 -9.508 1 91.31 396 PRO B C 1
ATOM 6204 O O . PRO B 1 396 ? 14.508 5.43 -10.516 1 91.31 396 PRO B O 1
ATOM 6207 N N . GLU B 1 397 ? 15.203 3.725 -9.312 1 92.31 397 GLU B N 1
ATOM 6208 C CA . GLU B 1 397 ? 16.25 3.33 -10.258 1 92.31 397 GLU B CA 1
ATOM 6209 C C . GLU B 1 397 ? 15.648 2.971 -11.617 1 92.31 397 GLU B C 1
ATOM 6211 O O . GLU B 1 397 ? 16.359 2.979 -12.633 1 92.31 397 GLU B O 1
ATOM 6216 N N . VAL B 1 398 ? 14.367 2.682 -11.648 1 94.25 398 VAL B N 1
ATOM 6217 C CA . VAL B 1 398 ? 13.672 2.305 -12.875 1 94.25 398 VAL B CA 1
ATOM 6218 C C . VAL B 1 398 ? 13.703 3.465 -13.867 1 94.25 398 VAL B C 1
ATOM 6220 O O . VAL B 1 398 ? 13.695 3.25 -15.078 1 94.25 398 VAL B O 1
ATOM 6223 N N . THR B 1 399 ? 13.797 4.648 -13.359 1 92.69 399 THR B N 1
ATOM 6224 C CA . THR B 1 399 ? 13.727 5.82 -14.227 1 92.69 399 THR B CA 1
ATOM 6225 C C . THR B 1 399 ? 15.102 6.441 -14.422 1 92.69 399 THR B C 1
ATOM 6227 O O . THR B 1 399 ? 15.219 7.586 -14.867 1 92.69 399 THR B O 1
ATOM 6230 N N . SER B 1 400 ? 16.156 5.734 -14.078 1 90.19 400 SER B N 1
ATOM 6231 C CA . SER B 1 400 ? 17.516 6.266 -14.023 1 90.19 400 SER B CA 1
ATOM 6232 C C . SER B 1 400 ? 17.969 6.762 -15.391 1 90.19 400 SER B C 1
ATOM 6234 O O . SER B 1 400 ? 18.812 7.66 -15.484 1 90.19 400 SER B O 1
ATOM 6236 N N . GLN B 1 401 ? 17.391 6.184 -16.5 1 92.5 401 GLN B N 1
ATOM 6237 C CA . GLN B 1 401 ? 17.859 6.531 -17.828 1 92.5 401 GLN B CA 1
ATOM 6238 C C . GLN B 1 401 ? 17.031 7.672 -18.422 1 92.5 401 GLN B C 1
ATOM 6240 O O . GLN B 1 401 ? 17.344 8.172 -19.5 1 92.5 401 GLN B O 1
ATOM 6245 N N . PHE B 1 402 ? 16.031 8.109 -17.703 1 92.19 402 PHE B N 1
ATOM 6246 C CA . PHE B 1 402 ? 15.234 9.242 -18.156 1 92.19 402 PHE B CA 1
ATOM 6247 C C . PHE B 1 402 ? 15.891 10.562 -17.766 1 92.19 402 PHE B C 1
ATOM 6249 O O . PHE B 1 402 ? 16.812 10.578 -16.953 1 92.19 402 PHE B O 1
ATOM 6256 N N . SER B 1 403 ? 15.461 11.625 -18.422 1 89.12 403 SER B N 1
ATOM 6257 C CA . SER B 1 403 ? 15.914 12.953 -18.031 1 89.12 403 SER B CA 1
ATOM 6258 C C . SER B 1 403 ? 15.469 13.289 -16.609 1 89.12 403 SER B C 1
ATOM 6260 O O . SER B 1 403 ? 14.508 12.703 -16.094 1 89.12 403 SER B O 1
ATOM 6262 N N . THR B 1 404 ? 16.109 14.125 -15.977 1 82 404 THR B N 1
ATOM 6263 C CA . THR B 1 404 ? 15.844 14.508 -14.594 1 82 404 THR B CA 1
ATOM 6264 C C . THR B 1 404 ? 14.406 15 -14.445 1 82 404 THR B C 1
ATOM 6266 O O . THR B 1 404 ? 13.742 14.703 -13.445 1 82 404 THR B O 1
ATOM 6269 N N . ASN B 1 405 ? 13.93 15.688 -15.398 1 81.5 405 ASN B N 1
ATOM 6270 C CA . ASN B 1 405 ? 12.57 16.219 -15.359 1 81.5 405 ASN B CA 1
ATOM 6271 C C . ASN B 1 405 ? 11.531 15.102 -15.367 1 81.5 405 ASN B C 1
ATOM 6273 O O . ASN B 1 405 ? 10.57 15.133 -14.602 1 81.5 405 ASN B O 1
ATOM 6277 N N . ILE B 1 406 ? 11.766 14.133 -16.125 1 85.94 406 ILE B N 1
ATOM 6278 C CA . ILE B 1 406 ? 10.836 13.016 -16.234 1 85.94 406 ILE B CA 1
ATOM 6279 C C . ILE B 1 406 ? 10.93 12.148 -14.992 1 85.94 406 ILE B C 1
ATOM 6281 O O . ILE B 1 406 ? 9.914 11.609 -14.523 1 85.94 406 ILE B O 1
ATOM 6285 N N . GLN B 1 407 ? 12.156 12.086 -14.477 1 87.94 407 GLN B N 1
ATOM 6286 C CA . GLN B 1 407 ? 12.359 11.305 -13.258 1 87.94 407 GLN B CA 1
ATOM 6287 C C . GLN B 1 407 ? 11.539 11.875 -12.102 1 87.94 407 GLN B C 1
ATOM 6289 O O . GLN B 1 407 ? 10.93 11.125 -11.336 1 87.94 407 GLN B O 1
ATOM 6294 N N . LEU B 1 408 ? 11.516 13.18 -12.039 1 83.06 408 LEU B N 1
ATOM 6295 C CA . LEU B 1 408 ? 10.805 13.844 -10.953 1 83.06 408 LEU B CA 1
ATOM 6296 C C . LEU B 1 408 ? 9.305 13.547 -11.031 1 83.06 408 LEU B C 1
ATOM 6298 O O . LEU B 1 408 ? 8.664 13.336 -10 1 83.06 408 LEU B O 1
ATOM 6302 N N . PHE B 1 409 ? 8.852 13.406 -12.18 1 83.62 409 PHE B N 1
ATOM 6303 C CA . PHE B 1 409 ? 7.441 13.141 -12.445 1 83.62 409 PHE B CA 1
ATOM 6304 C C . PHE B 1 409 ? 7.086 11.695 -12.109 1 83.62 409 PHE B C 1
ATOM 6306 O O . PHE B 1 409 ? 6.113 11.445 -11.398 1 83.62 409 PHE B O 1
ATOM 6313 N N . LEU B 1 410 ? 7.898 10.867 -12.539 1 87.88 410 LEU B N 1
ATOM 6314 C CA . LEU B 1 410 ? 7.594 9.445 -12.445 1 87.88 410 LEU B CA 1
ATOM 6315 C C . LEU B 1 410 ? 7.844 8.922 -11.039 1 87.88 410 LEU B C 1
ATOM 6317 O O . LEU B 1 410 ? 7.137 8.031 -10.57 1 87.88 410 LEU B O 1
ATOM 6321 N N . THR B 1 411 ? 8.75 9.539 -10.336 1 88.5 411 THR B N 1
ATOM 6322 C CA . THR B 1 411 ? 9.141 8.984 -9.047 1 88.5 411 THR B CA 1
ATOM 6323 C C . THR B 1 411 ? 8.289 9.57 -7.926 1 88.5 411 THR B C 1
ATOM 6325 O O . THR B 1 411 ? 8.398 9.148 -6.773 1 88.5 411 THR B O 1
ATOM 6328 N N . SER B 1 412 ? 7.375 10.547 -8.219 1 86.38 412 SER B N 1
ATOM 6329 C CA . SER B 1 412 ? 6.449 11.055 -7.207 1 86.38 412 SER B CA 1
ATOM 6330 C C . SER B 1 412 ? 5.477 9.969 -6.754 1 86.38 412 SER B C 1
ATOM 6332 O O . SER B 1 412 ? 4.953 10.023 -5.641 1 86.38 412 SER B O 1
ATOM 6334 N N . GLY B 1 413 ? 5.184 9.008 -7.637 1 91.56 413 GLY B N 1
ATOM 6335 C CA . GLY B 1 413 ? 4.242 7.934 -7.363 1 91.56 413 GLY B CA 1
ATOM 6336 C C . GLY B 1 413 ? 2.793 8.344 -7.543 1 91.56 413 GLY B C 1
ATOM 6337 O O . GLY B 1 413 ? 2.037 7.688 -8.258 1 91.56 413 GLY B O 1
ATOM 6338 N N . VAL B 1 414 ? 2.42 9.508 -6.984 1 91.38 414 VAL B N 1
ATOM 6339 C CA . VAL B 1 414 ? 1.04 9.984 -6.984 1 91.38 414 VAL B CA 1
ATOM 6340 C C . VAL B 1 414 ? 0.652 10.445 -8.383 1 91.38 414 VAL B C 1
ATOM 6342 O O . VAL B 1 414 ? -0.449 10.156 -8.859 1 91.38 414 VAL B O 1
ATOM 6345 N N . VAL B 1 415 ? 1.594 11.133 -9.039 1 89 415 VAL B N 1
ATOM 6346 C CA . VAL B 1 415 ? 1.305 11.703 -10.352 1 89 415 VAL B CA 1
ATOM 6347 C C . VAL B 1 415 ? 1.031 10.586 -11.352 1 89 415 VAL B C 1
ATOM 6349 O O . VAL B 1 415 ? -0.034 10.547 -11.977 1 89 415 VAL B O 1
ATOM 6352 N N . PRO B 1 416 ? 1.978 9.672 -11.5 1 92.56 416 PRO B N 1
ATOM 6353 C CA . PRO B 1 416 ? 1.677 8.602 -12.453 1 92.56 416 PRO B CA 1
ATOM 6354 C C . PRO B 1 416 ? 0.45 7.781 -12.062 1 92.56 416 PRO B C 1
ATOM 6356 O O . PRO B 1 416 ? -0.32 7.355 -12.922 1 92.56 416 PRO B O 1
ATOM 6359 N N . ALA B 1 417 ? 0.216 7.488 -10.812 1 94.81 417 ALA B N 1
ATOM 6360 C CA . ALA B 1 417 ? -0.973 6.762 -10.367 1 94.81 417 ALA B CA 1
ATOM 6361 C C . ALA B 1 417 ? -2.246 7.492 -10.781 1 94.81 417 ALA B C 1
ATOM 6363 O O . ALA B 1 417 ? -3.207 6.871 -11.242 1 94.81 417 ALA B O 1
ATOM 6364 N N . SER B 1 418 ? -2.258 8.781 -10.609 1 91.56 418 SER B N 1
ATOM 6365 C CA . SER B 1 418 ? -3.42 9.602 -10.945 1 91.56 418 SER B CA 1
ATOM 6366 C C . SER B 1 418 ? -3.691 9.586 -12.445 1 91.56 418 SER B C 1
ATOM 6368 O O . SER B 1 418 ? -4.836 9.43 -12.875 1 91.56 418 SER B O 1
ATOM 6370 N N . ILE B 1 419 ? -2.65 9.773 -13.227 1 91.88 419 ILE B N 1
ATOM 6371 C CA . ILE B 1 419 ? -2.801 9.82 -14.672 1 91.88 419 ILE B CA 1
ATOM 6372 C C . ILE B 1 419 ? -3.336 8.477 -15.18 1 91.88 419 ILE B C 1
ATOM 6374 O O . ILE B 1 419 ? -4.281 8.438 -15.969 1 91.88 419 ILE B O 1
ATOM 6378 N N . ILE B 1 420 ? -2.768 7.406 -14.727 1 96.25 420 ILE B N 1
ATOM 6379 C CA . ILE B 1 420 ? -3.191 6.078 -15.156 1 96.25 420 ILE B CA 1
ATOM 6380 C C . ILE B 1 420 ? -4.641 5.84 -14.734 1 96.25 420 ILE B C 1
ATOM 6382 O O . ILE B 1 420 ? -5.441 5.32 -15.516 1 96.25 420 ILE B O 1
ATOM 6386 N N . ALA B 1 421 ? -4.961 6.18 -13.508 1 95.69 421 ALA B N 1
ATOM 6387 C CA . ALA B 1 421 ? -6.328 6.02 -13.016 1 95.69 421 ALA B CA 1
ATOM 6388 C C . ALA B 1 421 ? -7.32 6.785 -13.891 1 95.69 421 ALA B C 1
ATOM 6390 O O . ALA B 1 421 ? -8.375 6.258 -14.258 1 95.69 421 ALA B O 1
ATOM 6391 N N . ILE B 1 422 ? -6.984 8.008 -14.203 1 92.44 422 ILE B N 1
ATOM 6392 C CA . ILE B 1 422 ? -7.859 8.859 -15 1 92.44 422 ILE B CA 1
ATOM 6393 C C . ILE B 1 422 ? -8.008 8.281 -16.406 1 92.44 422 ILE B C 1
ATOM 6395 O O . ILE B 1 422 ? -9.125 8.133 -16.906 1 92.44 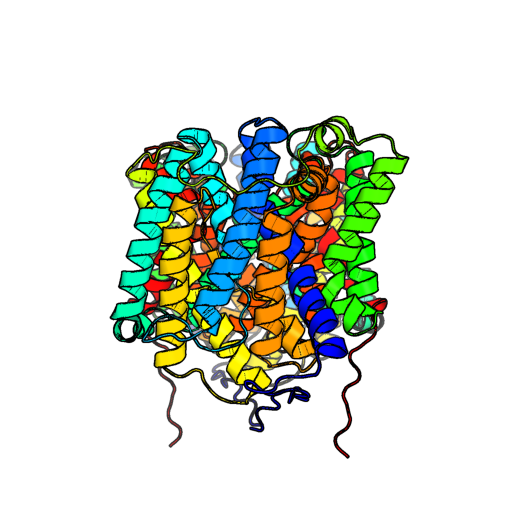422 ILE B O 1
ATOM 6399 N N . VAL B 1 423 ? -6.883 7.965 -17.031 1 95.31 423 VAL B N 1
ATOM 6400 C CA . VAL B 1 423 ? -6.891 7.465 -18.406 1 95.31 423 VAL B CA 1
ATOM 6401 C C . VAL B 1 423 ? -7.68 6.16 -18.469 1 95.31 423 VAL B C 1
ATOM 6403 O O . VAL B 1 423 ? -8.555 6 -19.328 1 95.31 423 VAL B O 1
ATOM 6406 N N . LEU B 1 424 ? -7.398 5.23 -17.609 1 96.31 424 LEU B N 1
ATOM 6407 C CA . LEU B 1 424 ? -8.094 3.947 -17.641 1 96.31 424 LEU B CA 1
ATOM 6408 C C . LEU B 1 424 ? -9.578 4.125 -17.312 1 96.31 424 LEU B C 1
ATOM 6410 O O . LEU B 1 424 ? -10.422 3.432 -17.875 1 96.31 424 LEU B O 1
ATOM 6414 N N . ASN B 1 425 ? -9.867 5.016 -16.391 1 94.06 425 ASN B N 1
ATOM 6415 C CA . ASN B 1 425 ? -11.266 5.262 -16.031 1 94.06 425 ASN B CA 1
ATOM 6416 C C . ASN B 1 425 ? -12.062 5.797 -17.203 1 94.06 425 ASN B C 1
ATOM 6418 O O . ASN B 1 425 ? -13.266 5.539 -17.328 1 94.06 425 ASN B O 1
ATOM 6422 N N . ILE B 1 426 ? -11.398 6.527 -18.062 1 92.44 426 ILE B N 1
ATOM 6423 C CA . ILE B 1 426 ? -12.062 7.129 -19.203 1 92.44 426 ILE B CA 1
ATOM 6424 C C . ILE B 1 426 ? -12.125 6.113 -20.344 1 92.44 426 ILE B C 1
ATOM 6426 O O . ILE B 1 426 ? -13.148 5.984 -21.016 1 92.44 426 ILE B O 1
ATOM 6430 N N . VAL B 1 427 ? -11.078 5.371 -20.547 1 93.06 427 VAL B N 1
ATOM 6431 C CA . VAL B 1 427 ? -10.898 4.555 -21.75 1 93.06 427 VAL B CA 1
ATOM 6432 C C . VAL B 1 427 ? -11.617 3.219 -21.578 1 93.06 427 VAL B C 1
ATOM 6434 O O . VAL B 1 427 ? -12.203 2.695 -22.516 1 93.06 427 VAL B O 1
ATOM 6437 N N . LEU B 1 428 ? -11.555 2.643 -20.422 1 93.44 428 LEU B N 1
ATOM 6438 C CA . LEU B 1 428 ? -12.117 1.31 -20.219 1 93.44 428 LEU B CA 1
ATOM 6439 C C . LEU B 1 428 ? -13.641 1.361 -20.172 1 93.44 428 LEU B C 1
ATOM 6441 O O . LEU B 1 428 ? -14.211 2.305 -19.625 1 93.44 428 LEU B O 1
ATOM 6445 N N . PRO B 1 429 ? -14.273 0.323 -20.703 1 87.94 429 PRO B N 1
ATOM 6446 C CA . PRO B 1 429 ? -15.734 0.305 -20.75 1 87.94 429 PRO B CA 1
ATOM 6447 C C . PRO B 1 429 ? -16.359 0.188 -19.359 1 87.94 429 PRO B C 1
ATOM 6449 O O . PRO B 1 429 ? -15.836 -0.528 -18.5 1 87.94 429 PRO B O 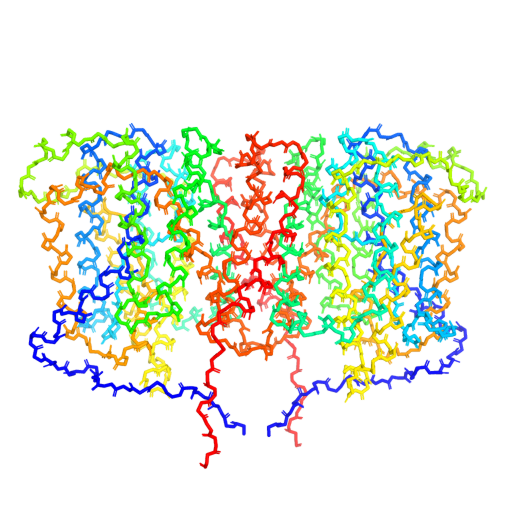1
ATOM 6452 N N . LYS B 1 430 ? -17.406 0.975 -19.156 1 81 430 LYS B N 1
ATOM 6453 C CA . LYS B 1 430 ? -18.094 0.961 -17.859 1 81 430 LYS B CA 1
ATOM 6454 C C . LYS B 1 430 ? -18.953 -0.284 -17.719 1 81 430 LYS B C 1
ATOM 6456 O O . LYS B 1 430 ? -19.453 -0.829 -18.703 1 81 430 LYS B O 1
ATOM 6461 N N . ASP B 1 431 ? -18.859 -0.886 -16.5 1 68.5 431 ASP B N 1
ATOM 6462 C CA . ASP B 1 431 ? -19.672 -2.076 -16.234 1 68.5 431 ASP B CA 1
ATOM 6463 C C . ASP B 1 431 ? -21.156 -1.805 -16.453 1 68.5 431 ASP B C 1
ATOM 6465 O O . ASP B 1 431 ? -21.656 -0.747 -16.078 1 68.5 431 ASP B O 1
ATOM 6469 N N . GLU B 1 432 ? -21.781 -2.393 -17.438 1 56 432 GLU B N 1
ATOM 6470 C CA . GLU B 1 432 ? -23.219 -2.285 -17.672 1 56 432 GLU B CA 1
ATOM 6471 C C . GLU B 1 432 ? -24 -2.736 -16.438 1 56 432 GLU B C 1
ATOM 6473 O O . GLU B 1 432 ? -23.656 -3.742 -15.812 1 56 432 GLU B O 1
ATOM 6478 N N . ILE B 1 433 ? -24.578 -1.901 -15.555 1 48.28 433 ILE B N 1
ATOM 6479 C CA . ILE B 1 433 ? -25.594 -2.367 -14.617 1 48.28 433 ILE B CA 1
ATOM 6480 C C . ILE B 1 433 ? -26.672 -3.145 -15.367 1 48.28 433 ILE B C 1
ATOM 6482 O O . ILE B 1 433 ? -27.297 -2.615 -16.281 1 48.28 433 ILE B O 1
ATOM 6486 N N . LYS B 1 434 ? -26.828 -4.508 -15.414 1 42 434 LYS B N 1
ATOM 6487 C CA . LYS B 1 434 ? -28.141 -5.074 -15.734 1 42 434 LYS B CA 1
ATOM 6488 C C . LYS B 1 434 ? -29.234 -4.434 -14.891 1 42 434 LYS B C 1
ATOM 6490 O O . LYS B 1 434 ? -29 -4.047 -13.742 1 42 434 LYS B O 1
ATOM 6495 N N . GLY B 1 435 ? -30.625 -4.047 -15.492 1 31.88 435 GLY B N 1
ATOM 6496 C CA . GLY B 1 435 ? -31.875 -3.41 -15.125 1 31.88 435 GLY B CA 1
ATOM 6497 C C . GLY B 1 435 ? -32.438 -3.9 -13.797 1 31.88 435 GLY B C 1
ATOM 6498 O O . GLY B 1 435 ? -32.375 -5.094 -13.492 1 31.88 435 GLY B O 1
ATOM 6499 N N . GLU B 1 436 ? -32.75 -3.119 -12.719 1 27.19 436 GLU B N 1
ATOM 6500 C CA . GLU B 1 436 ? -34.094 -2.99 -12.148 1 27.19 436 GLU B CA 1
ATOM 6501 C C . GLU B 1 436 ? -35.125 -2.766 -13.242 1 27.19 436 GLU B C 1
ATOM 6503 O O . GLU B 1 436 ? -35.156 -1.705 -13.867 1 27.19 436 GLU B O 1
ATOM 6508 N N . VAL B 1 437 ? -35.594 -3.768 -14.148 1 20.48 437 VAL B N 1
ATOM 6509 C CA . VAL B 1 437 ? -37.031 -3.775 -14.328 1 20.48 437 VAL B CA 1
ATOM 6510 C C . VAL B 1 437 ? -37.719 -4.391 -13.102 1 20.48 437 VAL B C 1
ATOM 6512 O O . VAL B 1 437 ? -37.312 -5.453 -12.633 1 20.48 437 VAL B O 1
#

InterPro domains:
  IPR006042 Xanthine/uracil permease [PS01116] (345-365)
  IPR006042 Xanthine/uracil permease [TIGR00801] (19-427)
  IPR006043 Nucleobase cation symporter 2 family [PF00860] (22-397)
  IPR017588 Uric acid permease UacT-like [TIGR03173] (26-429)

Secondary structure (DSSP, 8-state):
----------SB-TT----HHHHHHHHHHHHHHHHHHHHHHHHHHHHHHT--HHHHHHHHHHHHHHHHHHHHHHHH-BTTBS--S---EEE-GGGHHHHHHHHHHH-HHHHHHHHHHHHHHHHHHHHTHHHHTTTS-HHHHHHHHHHHHHHHHHHHHHHHTTTTSSTT-HHHHHHHHHHHHHHHHHHHHS-HHHHHTHHHHHHHHHHHHHHHTT----HHHHHS-S-----TTSS-----HHHHHHHHHHHHHHHHHHHHHHHHHHHHHHSSPPPHHHHHHHHHHHHHHHHHHHHTTPPPEEE-HHHHHHHHHH-B--HHHHHHHHHHHHHHHT-HHHHHHHHT--HHHHHHHHHHHHHHHHHHHHHHHTTS---HHHHHHHHHHHHHHHHHHH-GGGGTTS-HHHHHHHHTSHHHHHHHHHHHHHHSPP-------/----------SB-TT----HHHHHHHHHHHHHHHHHHHHHHHHHHHHHHT--HHHHHHHHHHHHHHHHHHHHHHHH-BTTBS--S---EEE-GGGHHHHHHHHHHH-HHHHHHHHHHHHHHHHHHHHTHHHHTTTS-HHHHHHHHHHHHHHHHHHHHHHHTTTTSSTT-HHHHHHHHHHHHHHHHHHHHS-HHHHHTHHHHHHHHHHHHHHHTT----HHHHHS-S-----TTSS-----HHHHHHHHHHHHHHHHHHHHHHHHHHHHHHSSPPPHHHHHHHHHHHHHHHHHHHHTTPPPEEE-HHHHHHHHHH-B--HHHHHHHHHHHHHHHT-HHHHHHHHT--HHHHHHHHHHHHHHHHHHHHHHHTTS---HHHHHHHHHHHHHHHHHHH-GGGGTTS-HHHHHHHHTSHHHHHHHHHHHHHHSPP-------

Foldseek 3Di:
DPPPQVAFAAPAAAADDDDPVVLLLLLVLLCLLCVLVQLVQLLLLCVLQVHDLLVSLLQSLLQLQLQLVLQVQQQVCPPLAHLVWNFGKTFDLLCNLLCNLCCNVPNLQAQLQLLLLLLVLLLVCLVCVVVCCVLLDLLLLLLLLLLSLLLCQVVLQCLLQQNPPNGNDPLSVVLLVQLQVQLVCQLPPHALSSNSNSNSVSLVVSQVVCVVVVNFDCVLLVPWDFFDDQDFCPDHHDHDPLSNVQSNLSLVSLLSVQLLLQQLLCCRLPVDGRDSSSSSNQSNSQSVSSNVSSRSSYGRMHTDSSSSVSCSSPSHGYNNSNSSSSVVSNVCSRGSSSSSSVSRRGSSSSSSSSNVRSNVSSVSSVVSCVPPDDDPLSVVLSCVLQCQLSVCLVCLVVCVPPDSSVSSQRNSSSSSSSVSSSVSVVPPDDDPPPDPD/DPPPQVAFAAPAAAADDDDPVVLLLLLVLLCLLCVLVQLVQLLVLCVLQVHDLLVSLLQSLLQLQLQLVLQVQQQVCPPLAHLVWNFGKTFDLLCNLLCNLCCNVPNLQAQLQLLLLLLVLLLVCLVCVVVCVVLLDLLLLLLLLLLSLLLCQVVLQCLLQQNPDNGNDPLSVVLLVQLQVQLVCQLPPHALSSNSNSNSVSLVVSQVVCVVVVNFDCVLLVPWDFFDDQDFCPDHHDHDPLSNVQSNLSLVSLLSVQLLLQQLLCCRLPVDGRDSSSSSNQSNSQSVSSNVSSRSSYGRMHTDSSSSVSCSSPSHGYNNSNSSSSVVSNVCSRGSSSSSSVSRRGSSSSSSSSNVRSNVSSVSSVVSCVPPDDDPLSVVLSCVLQCQLSVCLVCLVVCVPPDSSVSSQRNSSSSSSSVSSSVSVVPPDDDDPDDPD

Nearest PDB structures (foldseek):
  5i6c-assembly1_B  TM=9.055E-01  e=1.388E-23  Aspergillus nidulans FGSC A4
  5i6c-assembly1_A  TM=9.189E-01  e=9.531E-23  Aspergillus nidulans FGSC A4
  8omz-assembly1_C  TM=8.221E-01  e=3.375E-20  Escherichia coli O157:H7
  5xls-assembly1_A-2  TM=8.119E-01  e=4.416E-20  Escherichia coli O157:H7
  3qe7-assembly1_A  TM=7.330E-01  e=4.117E-16  Escherichia coli K-12

pLDDT: mean 91.96, std 10.61, range [20.48, 98.5]

Sequence (874 aa):
MENNTTEINIIYGINDKPKLSKSIPLAFQHILAMFASNITVPLLLSNALGLNSKETTFLIQCALFMAGISTFIQISRKGKIGSGLPIVMGTSNAFIATVLAIGTQFGIEAVLGASLIGGLFEIFIALNLDRLKKIFTPLVSGIVVLSIGMTLIPVGIKQAAGGSGDIGSFKNLFISTTVLITIIIFNQFGSKFTKSSSVLIGLVVGYILSIFMNLIDFSPVLEASWVSFPRPLAYKWVFEPSAIVAMVFMYIATSIETIGDISALTSASEGRDATPEELKGGVLADGVASAIASFFNAFPNTSYTQNIGVVNLTGVFSRYVVKIGAIILLILALLPKFAAIISIMPEAVLGGGTIAMFSMVMVSGLTLLKNIRFTSRNLLIIAISIGIGVGLNLVPEVTSQFSTNIQLFLTSGVVPASIIAIVLNIVLPKDEIKGEVMENNTTEINIIYGINDKPKLSKSIPLAFQHILAMFASNITVPLLLSNALGLNSKETTFLIQCALFMAGISTFIQISRKGKIGSGLPIVMGTSNAFIATVLAIGTQFGIEAVLGASLIGGLFEIFIALNLDRLKKIFTPLVSGIVVLSIGMTLIPVGIKQAAGGSGDIGSFKNLFISTTVLITIIIFNQFGSKFTKSSSVLIGLVVGYILSIFMNLIDFSPVLEASWVSFPRPLAYKWVFEPSAIVAMVFMYIATSIETIGDISALTSASEGRDATPEELKGGVLADGVASAIASFFNAFPNTSYTQNIGVVNLTGVFSRYVVKIGAIILLILALLPKFAAIISIMPEAVLGGGTIAMFSMVMVSGLTLLKNIRFTSRNLLIIAISIGIGVGLNLVPEVTSQFSTNIQLFLTSGVVPASIIAIVLNIVLPKDEIKGEV

Radius of gyration: 27.31 Å; Cα contacts (8 Å, |Δi|>4): 1843; chains: 2; bounding box: 60×76×62 Å

Organism: NCBI:txid1720316